Protein AF-A0A960X904-F1 (afdb_monomer_lite)

Sequence (846 aa):
MSNPEQQNLPEKTRFILKGVLIAFFLIALRVWQLSIVQHEDKLQESRLAGRKTEIEKAARGGIRDRFNEPLAENKLKFQAAILYSDLKKIPVVKWEKDEAGSKIKVYKRKLYIKELSKLLAEELKLDADRVEDEIHAKAAQLYNIPYIVKEPLSEEEYYRLNMLAKDFPGLKAIRSHERIYPHGKLASDVIGYLGHIGKEEYETILQERDELKLYLDGLEKGADLPLPEGFDTPGSLKHRLKELEELAYSGSDSVGKTGIEAMFEQELRGFQGKKTVSKDSSGHLIKEYPGAKSATPGKRLLLSLSLELQDTAEKLLALSEGTRDTKVKIGSSPTKKADKQPWIMGGAIVAMEPNTGEILALATYPRVDPNDFNQKNTKNIHRWLEDEDFLSEVWDGLTPLSKERFDFKSQAYYDEEKTLTWELYLDLILSKGSPLKEKLSSKYRTVKAGVETLRKNEEEPMVLDLIHLALDERLFSSELLKKAGSLTLSDHRAHEQDFNRLLKGMEEILAGIFSETEFKDWREENEIEFIKEMRAKEKAEKKYPKPYLDYLDAEEKRQFQSIWERNKVPFALTFLTGKGIDSPYTRALFEWRKELESGAHEALFWADAYHRLKKLLKGFEEPLKESYLATLRSYADLERPLKAKWKIAGKRGVNLKEKDLAQAFHPTYGWGHGRSHAYRQATVQGSIFKLVTAYAALMEKERSKIELPEIEDLYFKSGQEYFVGYHANKKPIPQLYKGGRIPRSHSARIGKVDLLSAIELSSNPYFSLLAADVIRKPGDLIEAAKKFSFGSKTGIDLPYEIPGKLPSDLDTNPTGLYATAIGQHTLIVTPLQTAVQLTSISNGGH

Structure (mmCIF, N/CA/C/O backbone):
data_AF-A0A960X904-F1
#
_entry.id   AF-A0A960X904-F1
#
loop_
_atom_site.group_PDB
_atom_site.id
_atom_site.type_symbol
_atom_site.label_atom_id
_atom_site.label_alt_id
_atom_site.label_comp_id
_atom_site.label_asym_id
_atom_site.label_entity_id
_atom_site.label_seq_id
_atom_site.pdbx_PDB_ins_code
_atom_site.Cartn_x
_atom_site.Cartn_y
_atom_site.Cartn_z
_atom_site.occupancy
_atom_site.B_iso_or_equiv
_atom_site.auth_seq_id
_atom_site.auth_comp_id
_atom_site.auth_asym_id
_atom_site.auth_atom_id
_atom_site.pdbx_PDB_model_num
ATOM 1 N N . MET A 1 1 ? -107.436 41.958 28.243 1.00 34.69 1 MET A N 1
ATOM 2 C CA . MET A 1 1 ? -106.887 42.364 26.933 1.00 34.69 1 MET A CA 1
ATOM 3 C C . MET A 1 1 ? -105.440 41.919 26.865 1.00 34.69 1 MET A C 1
ATOM 5 O O . MET A 1 1 ? -104.751 41.934 27.873 1.00 34.69 1 MET A O 1
ATOM 9 N N . SER A 1 2 ? -105.073 41.420 25.698 1.00 37.91 2 SER A N 1
ATOM 10 C CA . SER A 1 2 ? -103.875 40.676 25.320 1.00 37.91 2 SER A CA 1
ATOM 11 C C . SER A 1 2 ? -102.779 41.554 24.699 1.00 37.91 2 SER A C 1
ATOM 13 O O . SER A 1 2 ? -103.120 42.497 23.991 1.00 37.91 2 SER A O 1
ATOM 15 N N . ASN A 1 3 ? -101.526 41.080 24.826 1.00 48.44 3 ASN A N 1
ATOM 16 C CA . ASN A 1 3 ? -100.316 41.350 24.011 1.00 48.44 3 ASN A CA 1
ATOM 17 C C . ASN A 1 3 ? -99.662 42.751 24.113 1.00 48.44 3 ASN A C 1
ATOM 19 O O . ASN A 1 3 ? -100.380 43.696 24.430 1.00 48.44 3 ASN A O 1
ATOM 23 N N . PRO A 1 4 ? -98.346 42.927 23.809 1.00 50.28 4 PRO A N 1
ATOM 24 C CA . PRO A 1 4 ? -97.435 42.081 22.994 1.00 50.28 4 PRO A CA 1
ATOM 25 C C . PRO A 1 4 ? -96.043 41.835 23.668 1.00 50.28 4 PRO A C 1
ATOM 27 O O . PRO A 1 4 ? -95.866 42.239 24.806 1.00 50.28 4 PRO A O 1
ATOM 30 N N . GLU A 1 5 ? -95.009 41.127 23.187 1.00 44.91 5 GLU A N 1
ATOM 31 C CA . GLU A 1 5 ? -94.527 40.638 21.886 1.00 44.91 5 GLU A CA 1
ATOM 32 C C . GLU A 1 5 ? -93.712 39.332 22.090 1.00 44.91 5 GLU A C 1
ATOM 34 O O . GLU A 1 5 ? -92.847 39.260 22.961 1.00 44.91 5 GLU A O 1
ATOM 39 N N . GLN A 1 6 ? -93.917 38.316 21.245 1.00 48.97 6 GLN A N 1
ATOM 40 C CA . GLN A 1 6 ? -92.959 37.223 21.023 1.00 48.97 6 GLN A CA 1
ATOM 41 C C . GLN A 1 6 ? -92.392 37.371 19.608 1.00 48.97 6 GLN A C 1
ATOM 43 O O . GLN A 1 6 ? -93.110 37.183 18.625 1.00 48.97 6 GLN A O 1
ATOM 48 N N . GLN A 1 7 ? -91.101 37.686 19.494 1.00 53.09 7 GLN A N 1
ATOM 49 C CA . GLN A 1 7 ? -90.377 37.606 18.225 1.00 53.09 7 GLN A CA 1
ATOM 50 C C . GLN A 1 7 ? -90.063 36.136 17.909 1.00 53.09 7 GLN A C 1
ATOM 52 O O . GLN A 1 7 ? -89.218 35.503 18.542 1.00 53.09 7 GLN A O 1
ATOM 57 N N . ASN A 1 8 ? -90.764 35.584 16.919 1.00 54.50 8 ASN A N 1
ATOM 58 C CA . ASN A 1 8 ? -90.494 34.263 16.358 1.00 54.50 8 ASN A CA 1
ATOM 59 C C . ASN A 1 8 ? -89.225 34.303 15.487 1.00 54.50 8 ASN A C 1
ATOM 61 O O . ASN A 1 8 ? -89.157 35.059 14.519 1.00 54.50 8 ASN A O 1
ATOM 65 N N . LEU A 1 9 ? -88.235 33.456 15.799 1.00 58.84 9 LEU A N 1
ATOM 66 C CA . LEU A 1 9 ? -87.072 33.232 14.932 1.00 58.84 9 LEU A CA 1
ATOM 67 C C . LEU A 1 9 ? -87.518 32.695 13.552 1.00 58.84 9 LEU A C 1
ATOM 69 O O . LEU A 1 9 ? -88.345 31.779 13.512 1.00 58.84 9 LEU A O 1
ATOM 73 N N . PRO A 1 10 ? -86.949 33.189 12.432 1.00 68.56 10 PRO A N 1
ATOM 74 C CA . PRO A 1 10 ? -87.318 32.761 11.080 1.00 68.56 10 PRO A CA 1
ATOM 75 C C . PRO A 1 10 ? -87.163 31.245 10.877 1.00 68.56 10 PRO A C 1
ATOM 77 O O . PRO A 1 10 ? -86.173 30.654 11.319 1.00 68.56 10 PRO A O 1
ATOM 80 N N . GLU A 1 11 ? -88.090 30.604 10.155 1.00 64.62 11 GLU A N 1
ATOM 81 C CA . GLU A 1 11 ? -88.085 29.145 9.921 1.00 64.62 11 GLU A CA 1
ATOM 82 C C . GLU A 1 11 ? -86.763 28.620 9.338 1.00 64.62 11 GLU A C 1
ATOM 84 O O . GLU A 1 11 ? -86.299 27.543 9.722 1.00 64.62 11 GLU A O 1
ATOM 89 N N . LYS A 1 12 ? -86.099 29.410 8.481 1.00 63.16 12 LYS A N 1
ATOM 90 C CA . LYS A 1 12 ? -84.778 29.075 7.920 1.00 63.16 12 LYS A CA 1
ATOM 91 C C . LYS A 1 12 ? -83.711 28.900 9.002 1.00 63.16 12 LYS A C 1
ATOM 93 O O . LYS A 1 12 ? -82.904 27.979 8.918 1.00 63.16 12 LYS A O 1
ATOM 98 N N . THR A 1 13 ? -83.736 29.722 10.049 1.00 66.00 13 THR A N 1
ATOM 99 C CA . THR A 1 13 ? -82.776 29.642 11.158 1.00 66.00 13 THR A CA 1
ATOM 100 C C . THR A 1 13 ? -83.008 28.385 11.992 1.00 66.00 13 THR A C 1
ATOM 102 O O . THR A 1 13 ? -82.045 27.719 12.357 1.00 66.00 13 THR A O 1
ATOM 105 N N . ARG A 1 14 ? -84.267 27.982 12.224 1.00 68.50 14 ARG A N 1
ATOM 106 C CA . ARG A 1 14 ? -84.592 26.694 12.871 1.00 68.50 14 ARG A CA 1
ATOM 107 C C . ARG A 1 14 ? -84.138 25.494 12.042 1.00 68.50 14 ARG A C 1
ATOM 109 O O . ARG A 1 14 ? -83.689 24.508 12.620 1.00 68.50 14 ARG A O 1
ATOM 116 N N . PHE A 1 15 ? -84.243 25.567 10.716 1.00 75.00 15 PHE A N 1
ATOM 117 C CA . PHE A 1 15 ? -83.780 24.500 9.829 1.00 75.00 15 PHE A CA 1
ATOM 118 C C . PHE A 1 15 ? -82.252 24.359 9.861 1.00 75.00 15 PHE A C 1
ATOM 120 O O . PHE A 1 15 ? -81.743 23.255 10.049 1.00 75.00 15 PHE A O 1
ATOM 127 N N . ILE A 1 16 ? -81.522 25.478 9.788 1.00 79.38 16 ILE A N 1
ATOM 128 C CA . ILE A 1 16 ? -80.056 25.492 9.906 1.00 79.38 16 ILE A CA 1
ATOM 129 C C . ILE A 1 16 ? -79.620 24.998 11.289 1.00 79.38 16 ILE A C 1
ATOM 131 O O . ILE A 1 16 ? -78.750 24.138 11.377 1.00 79.38 16 ILE A O 1
ATOM 135 N N . LEU A 1 17 ? -80.254 25.468 12.368 1.00 78.81 17 LEU A N 1
ATOM 136 C CA . LEU A 1 17 ? -79.912 25.054 13.731 1.00 78.81 17 LEU A CA 1
ATOM 137 C C . LEU A 1 17 ? -80.156 23.552 13.954 1.00 78.81 17 LEU A C 1
ATOM 139 O O . LEU A 1 17 ? -79.337 22.887 14.583 1.00 78.81 17 LEU A O 1
ATOM 143 N N . LYS A 1 18 ? -81.243 22.997 13.395 1.00 80.69 18 LYS A N 1
ATOM 144 C CA . LYS A 1 18 ? -81.493 21.546 13.390 1.00 80.69 18 LYS A CA 1
ATOM 145 C C . LYS A 1 18 ? -80.431 20.798 12.584 1.00 80.69 18 LYS A C 1
ATOM 147 O O . LYS A 1 18 ? -79.954 19.772 13.053 1.00 80.69 18 LYS A O 1
ATOM 152 N N . GLY A 1 19 ? -80.023 21.322 11.428 1.00 84.50 19 GLY A N 1
ATOM 153 C CA . GLY A 1 19 ? -78.927 20.758 10.635 1.00 84.50 19 GLY A CA 1
ATOM 154 C C . GLY A 1 19 ? -77.600 20.729 11.400 1.00 84.50 19 GLY A C 1
ATOM 155 O O . GLY A 1 19 ? -76.932 19.698 11.429 1.00 84.50 19 GLY A O 1
ATOM 156 N N . VAL A 1 20 ? -77.258 21.818 12.094 1.00 84.06 20 VAL A N 1
ATOM 157 C CA . VAL A 1 20 ? -76.055 21.904 12.938 1.00 84.06 20 VAL A CA 1
ATOM 158 C C . VAL A 1 20 ? -76.143 20.945 14.126 1.00 84.06 20 VAL A C 1
ATOM 160 O O . VAL A 1 20 ? -75.181 20.235 14.397 1.00 84.06 20 VAL A O 1
ATOM 163 N N . LEU A 1 21 ? -77.292 20.856 14.804 1.00 85.44 21 LEU A N 1
ATOM 164 C CA . LEU A 1 21 ? -77.495 19.913 15.910 1.00 85.44 21 LEU A CA 1
ATOM 165 C C . LEU A 1 21 ? -77.387 18.453 15.459 1.00 85.44 21 LEU A C 1
ATOM 167 O O . LEU A 1 21 ? -76.778 17.650 16.159 1.00 85.44 21 LEU A O 1
ATOM 1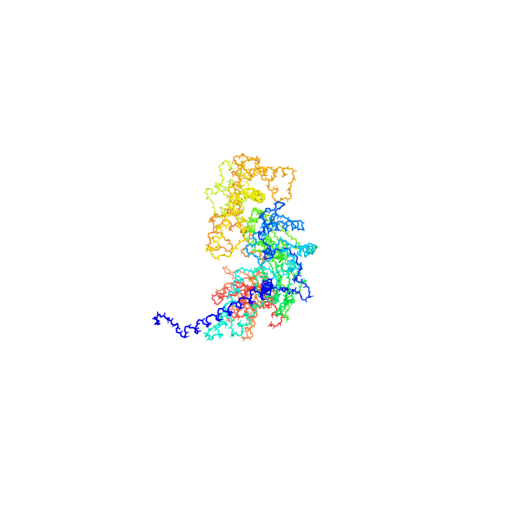71 N N . ILE A 1 22 ? -77.917 18.112 14.282 1.00 88.94 22 ILE A N 1
ATOM 172 C CA . ILE A 1 22 ? -77.772 16.773 13.696 1.00 88.94 22 ILE A CA 1
ATOM 173 C C . ILE A 1 22 ? -76.305 16.497 13.353 1.00 88.94 22 ILE A C 1
ATOM 175 O O . ILE A 1 22 ? -75.810 15.415 13.656 1.00 88.94 22 ILE A O 1
ATOM 179 N N . ALA A 1 23 ? -75.582 17.466 12.787 1.00 87.19 23 ALA A N 1
ATOM 180 C CA . ALA A 1 23 ? -74.154 17.322 12.517 1.00 87.19 23 ALA A CA 1
ATOM 181 C C . ALA A 1 23 ? -73.346 17.118 13.811 1.00 87.19 23 ALA A C 1
ATOM 183 O O . ALA A 1 23 ? -72.529 16.203 13.881 1.00 87.19 23 ALA A O 1
ATOM 184 N N . PHE A 1 24 ? -73.620 17.897 14.863 1.00 90.69 24 PHE A N 1
ATOM 185 C CA . PHE A 1 24 ? -72.997 17.715 16.179 1.00 90.69 24 PHE A CA 1
ATOM 186 C C . PHE A 1 24 ? -73.344 16.365 16.802 1.00 90.69 24 PHE A C 1
ATOM 188 O O . PHE A 1 24 ? -72.470 15.727 17.382 1.00 90.69 24 PHE A O 1
ATOM 195 N N . PHE A 1 25 ? -74.583 15.899 16.648 1.00 90.44 25 PHE A N 1
ATOM 196 C CA . PHE A 1 25 ? -74.992 14.580 17.114 1.00 90.44 25 PHE A CA 1
ATOM 197 C C . PHE A 1 25 ? -74.270 13.462 16.354 1.00 90.44 25 PHE A C 1
ATOM 199 O O . PHE A 1 25 ? -73.775 12.532 16.978 1.00 90.44 25 PHE A O 1
ATOM 206 N N . LEU A 1 26 ? -74.124 13.573 15.030 1.00 91.56 26 LEU A N 1
ATOM 207 C CA . LEU A 1 26 ? -73.365 12.617 14.218 1.00 91.56 26 LEU A CA 1
ATOM 208 C C . LEU A 1 26 ? -71.874 12.613 14.575 1.00 91.56 26 LEU A C 1
ATOM 210 O O . LEU A 1 26 ? -71.270 11.544 14.653 1.00 91.56 26 LEU A O 1
ATOM 214 N N . ILE A 1 27 ? -71.287 13.781 14.845 1.00 89.12 27 ILE A N 1
ATOM 215 C CA . ILE A 1 27 ? -69.905 13.891 15.325 1.00 89.12 27 ILE A CA 1
ATOM 216 C C . ILE A 1 27 ? -69.779 13.256 16.713 1.00 89.12 27 ILE A C 1
ATOM 218 O O . ILE A 1 27 ? -68.879 12.450 16.918 1.00 89.12 27 ILE A O 1
ATOM 222 N N . ALA A 1 28 ? -70.688 13.549 17.646 1.00 87.12 28 ALA A N 1
ATOM 223 C CA . ALA A 1 28 ? -70.680 12.967 18.988 1.00 87.12 28 ALA A CA 1
ATOM 224 C C . ALA A 1 28 ? -70.865 11.443 18.953 1.00 87.12 28 ALA A C 1
ATOM 226 O O . ALA A 1 28 ? -70.156 10.724 19.654 1.00 87.12 28 ALA A O 1
ATOM 227 N N . LEU A 1 29 ? -71.749 10.941 18.086 1.00 91.69 29 LEU A N 1
ATOM 228 C CA . LEU A 1 29 ? -71.949 9.514 17.849 1.00 91.69 29 LEU A CA 1
ATOM 229 C C . LEU A 1 29 ? -70.685 8.871 17.264 1.00 91.69 29 LEU A C 1
ATOM 231 O O . LEU A 1 29 ? -70.285 7.790 17.689 1.00 91.69 29 LEU A O 1
ATOM 235 N N . ARG A 1 30 ? -70.020 9.549 16.322 1.00 88.25 30 ARG A N 1
ATOM 236 C CA . ARG A 1 30 ? -68.768 9.075 15.724 1.00 88.25 30 ARG A CA 1
ATOM 237 C C . ARG A 1 30 ? -67.616 9.079 16.725 1.00 88.25 30 ARG A C 1
ATOM 239 O O . ARG A 1 30 ? -66.823 8.140 16.729 1.00 88.25 30 ARG A O 1
ATOM 246 N N . VAL A 1 31 ? -67.540 10.096 17.580 1.00 86.31 31 VAL A N 1
ATOM 247 C CA . VAL A 1 31 ? -66.581 10.162 18.688 1.00 86.31 31 VAL A CA 1
ATOM 248 C C . VAL A 1 31 ? -66.864 9.030 19.666 1.00 86.31 31 VAL A C 1
ATOM 250 O O . VAL A 1 31 ? -65.964 8.256 19.930 1.00 86.31 31 VAL A O 1
ATOM 253 N N . TRP A 1 32 ? -68.104 8.830 20.110 1.00 88.75 32 TRP A N 1
ATOM 254 C CA . TRP A 1 32 ? -68.473 7.708 20.981 1.00 88.75 32 TRP A CA 1
ATOM 255 C C . TRP A 1 32 ? -68.122 6.343 20.366 1.00 88.75 32 TRP A C 1
ATOM 257 O O . TRP A 1 32 ? -67.546 5.482 21.034 1.00 88.75 32 TRP A O 1
ATOM 267 N N . GLN A 1 33 ? -68.377 6.169 19.067 1.00 87.06 33 GLN A N 1
ATOM 268 C CA . GLN A 1 33 ? -68.006 4.962 18.334 1.00 87.06 33 GLN A CA 1
ATOM 269 C C . GLN A 1 33 ? -66.484 4.737 18.329 1.00 87.06 33 GLN A C 1
ATOM 271 O O . GLN A 1 33 ? -66.044 3.609 18.523 1.00 87.06 33 GLN A O 1
ATOM 276 N N . LEU A 1 34 ? -65.675 5.783 18.141 1.00 81.50 34 LEU A N 1
ATOM 277 C CA . LEU A 1 34 ? -64.209 5.683 18.154 1.00 81.50 34 LEU A CA 1
ATOM 278 C C . LEU A 1 34 ? -63.626 5.565 19.573 1.00 81.50 34 LEU A C 1
ATOM 280 O O . LEU A 1 34 ? -62.623 4.888 19.773 1.00 81.50 34 LEU A O 1
ATOM 284 N N . SER A 1 35 ? -64.233 6.238 20.548 1.00 72.19 35 SER A N 1
ATOM 285 C CA . SER A 1 35 ? -63.721 6.397 21.912 1.00 72.19 35 SER A CA 1
ATOM 286 C C . SER A 1 35 ? -64.164 5.306 22.873 1.00 72.19 35 SER A C 1
ATOM 288 O O . SER A 1 35 ? -63.503 5.138 23.891 1.00 72.19 35 SER A O 1
ATOM 290 N N . ILE A 1 36 ? -65.269 4.607 22.593 1.00 78.19 36 ILE A N 1
ATOM 291 C CA . ILE A 1 36 ? -65.824 3.571 23.476 1.00 78.19 36 ILE A CA 1
ATOM 292 C C . ILE A 1 36 ? -65.950 2.243 22.735 1.00 78.19 36 ILE A C 1
ATOM 294 O O . ILE A 1 36 ? -65.363 1.259 23.167 1.00 78.19 36 ILE A O 1
ATOM 298 N N . VAL A 1 37 ? -66.662 2.212 21.604 1.00 78.62 37 VAL A N 1
ATOM 299 C CA . VAL A 1 37 ? -66.953 0.945 20.902 1.00 78.62 37 VAL A CA 1
ATOM 300 C C . VAL A 1 37 ? -65.704 0.364 20.243 1.00 78.62 37 VAL A C 1
ATOM 302 O O . VAL A 1 37 ? -65.409 -0.809 20.411 1.00 78.62 37 VAL A O 1
ATOM 305 N N . GLN A 1 38 ? -64.950 1.190 19.520 1.00 77.75 38 GLN A N 1
ATOM 306 C CA . GLN A 1 38 ? -63.703 0.796 18.859 1.00 77.75 38 GLN A CA 1
ATOM 307 C C . GLN A 1 38 ? -62.476 1.132 19.708 1.00 77.75 38 GLN A C 1
ATOM 309 O O . GLN A 1 38 ? -61.367 1.127 19.182 1.00 77.75 38 GLN A O 1
ATOM 314 N N . HIS A 1 39 ? -62.648 1.472 20.992 1.00 71.81 39 HIS A N 1
ATOM 315 C CA . HIS A 1 39 ? -61.529 1.896 21.829 1.00 71.81 39 HIS A CA 1
ATOM 316 C C . HIS A 1 39 ? -60.492 0.793 21.942 1.00 71.81 39 HIS A C 1
ATOM 318 O O . HIS A 1 39 ? -59.333 1.034 21.636 1.00 71.81 39 HIS A O 1
ATOM 324 N N . GLU A 1 40 ? -60.910 -0.412 22.330 1.00 62.84 40 GLU A N 1
ATOM 325 C CA . GLU A 1 40 ? -60.000 -1.544 22.497 1.00 62.84 40 GLU A CA 1
ATOM 326 C C . GLU A 1 40 ? -59.365 -1.950 21.167 1.00 62.84 40 GLU A C 1
ATOM 328 O O . GLU A 1 40 ? -58.148 -2.092 21.124 1.00 62.84 40 GLU A O 1
ATOM 333 N N . ASP A 1 41 ? -60.132 -1.986 20.073 1.00 63.56 41 ASP A N 1
ATOM 334 C CA . ASP A 1 41 ? -59.618 -2.279 18.729 1.00 63.56 41 ASP A CA 1
ATOM 335 C C . ASP A 1 41 ? -58.603 -1.228 18.250 1.00 63.56 41 ASP A C 1
ATOM 337 O O . ASP A 1 41 ? -57.536 -1.574 17.752 1.00 63.56 41 ASP A O 1
ATOM 341 N N . LYS A 1 42 ? -58.878 0.071 18.440 1.00 64.50 42 LYS A N 1
ATOM 342 C CA . LYS A 1 42 ? -57.967 1.177 18.084 1.00 64.50 42 LYS A CA 1
ATOM 343 C C . LYS A 1 42 ? -56.747 1.234 18.995 1.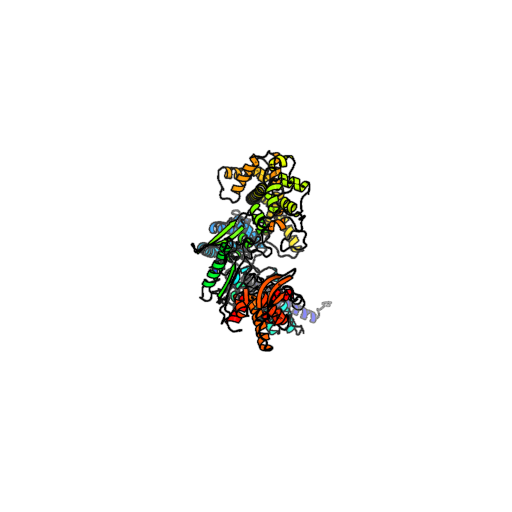00 64.50 42 LYS A C 1
ATOM 345 O O . LYS A 1 42 ? -55.654 1.576 18.543 1.00 64.50 42 LYS A O 1
ATOM 350 N N . LEU A 1 43 ? -56.910 0.905 20.274 1.00 61.41 43 LEU A N 1
ATOM 351 C CA . LEU A 1 43 ? -55.821 0.795 21.239 1.00 61.41 43 LEU A CA 1
ATOM 352 C C . LEU A 1 43 ? -54.948 -0.421 20.909 1.00 61.41 43 LEU A C 1
ATOM 354 O O . LEU A 1 43 ? -53.732 -0.340 21.037 1.00 61.41 43 LEU A O 1
ATOM 358 N N . GLN A 1 44 ? -55.543 -1.517 20.439 1.00 53.91 44 GLN A N 1
ATOM 359 C CA . GLN A 1 44 ? -54.849 -2.708 19.969 1.00 53.91 44 GLN A CA 1
ATOM 360 C C . GLN A 1 44 ? -54.155 -2.446 18.625 1.00 53.91 44 GLN A C 1
ATOM 362 O O . GLN A 1 44 ? -52.984 -2.772 18.517 1.00 53.91 44 GLN A O 1
ATOM 367 N N . GLU A 1 45 ? -54.778 -1.762 17.659 1.00 54.84 45 GLU A N 1
ATOM 368 C CA . GLU A 1 45 ? -54.142 -1.279 16.415 1.00 54.84 45 GLU A CA 1
ATOM 369 C C . GLU A 1 45 ? -52.988 -0.298 16.680 1.00 54.84 45 GLU A C 1
ATOM 371 O O . GLU A 1 45 ? -51.997 -0.316 15.958 1.00 54.84 45 GLU A O 1
ATOM 376 N N . SER A 1 46 ? -53.091 0.539 17.717 1.00 51.28 46 SER A N 1
ATOM 377 C CA . SER A 1 46 ? -52.024 1.451 18.161 1.00 51.28 46 SER A CA 1
ATOM 378 C C . SER A 1 46 ? -50.893 0.720 18.904 1.00 51.28 46 SER A C 1
ATOM 380 O O . SER A 1 46 ? -49.722 1.089 18.792 1.00 51.28 46 SER A O 1
ATOM 382 N N . ARG A 1 47 ? -51.227 -0.346 19.650 1.00 50.59 47 ARG A N 1
ATOM 383 C CA . ARG A 1 47 ? -50.268 -1.239 20.331 1.00 50.59 47 ARG A CA 1
ATOM 384 C C . ARG A 1 47 ? -49.595 -2.226 19.370 1.00 50.59 47 ARG A C 1
ATOM 386 O O . ARG A 1 47 ? -48.457 -2.623 19.620 1.00 50.59 47 ARG A O 1
ATOM 393 N N . LEU A 1 48 ? -50.275 -2.625 18.296 1.00 47.75 48 LEU A N 1
ATOM 394 C CA . LEU A 1 48 ? -49.723 -3.383 17.178 1.00 47.75 48 LEU A CA 1
ATOM 395 C C . LEU A 1 48 ? -48.728 -2.464 16.470 1.00 47.75 48 LEU A C 1
ATOM 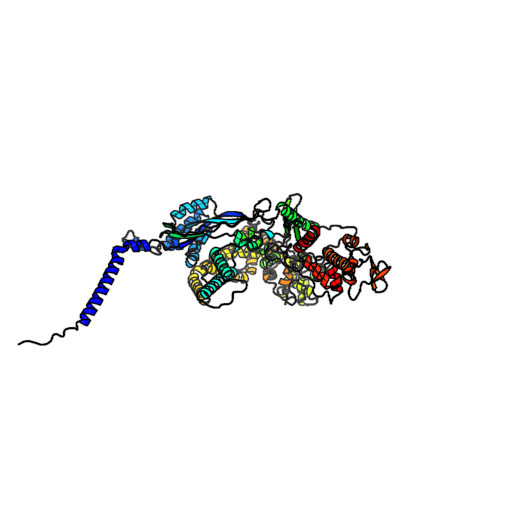397 O O . LEU A 1 48 ? -49.114 -1.459 15.878 1.00 47.75 48 LEU A O 1
ATOM 401 N N . ALA A 1 49 ? -47.431 -2.758 16.587 1.00 54.78 49 ALA A N 1
ATOM 402 C CA . ALA A 1 49 ? -46.422 -1.818 16.124 1.00 54.78 49 ALA A CA 1
ATOM 403 C C . ALA A 1 49 ? -46.575 -1.540 14.628 1.00 54.78 49 ALA A C 1
ATOM 405 O O . ALA A 1 49 ? -46.902 -2.434 13.840 1.00 54.78 49 ALA A O 1
ATOM 406 N N . GLY A 1 50 ? -46.287 -0.292 14.255 1.00 60.44 50 GLY A N 1
ATOM 407 C CA . GLY A 1 50 ? -46.270 0.147 12.868 1.00 60.44 50 GLY A CA 1
ATOM 408 C C . GLY A 1 50 ? -45.487 -0.815 11.975 1.00 60.44 50 GLY A C 1
ATOM 409 O O . GLY A 1 50 ? -44.495 -1.420 12.390 1.00 60.44 50 GLY A O 1
ATOM 410 N N . ARG A 1 51 ? -45.950 -0.955 10.730 1.00 63.91 51 ARG A N 1
ATOM 411 C CA . ARG A 1 51 ? -45.283 -1.772 9.711 1.00 63.91 51 ARG A CA 1
ATOM 412 C C . ARG A 1 51 ? -43.838 -1.298 9.564 1.00 63.91 51 ARG A C 1
ATOM 414 O O . ARG A 1 51 ? -43.611 -0.150 9.186 1.00 63.91 51 ARG A O 1
ATOM 421 N N . LYS A 1 52 ? -42.874 -2.174 9.845 1.00 64.88 52 LYS A N 1
ATOM 422 C CA . LYS A 1 52 ? -41.451 -1.897 9.635 1.00 64.88 52 LYS A CA 1
ATOM 423 C C . LYS A 1 52 ? -40.941 -2.787 8.513 1.00 64.88 52 LYS A C 1
ATOM 425 O O . LYS A 1 52 ? -41.178 -3.991 8.520 1.00 64.88 52 LYS A O 1
ATOM 430 N N . THR A 1 53 ? -40.254 -2.195 7.545 1.00 66.62 53 THR A N 1
ATOM 431 C CA . THR A 1 53 ? -39.539 -2.957 6.520 1.00 66.62 53 THR A CA 1
ATOM 432 C C . THR A 1 53 ? -38.155 -3.287 7.057 1.00 66.62 53 THR A C 1
ATOM 434 O O . THR A 1 53 ? -37.386 -2.384 7.383 1.00 66.62 53 THR A O 1
ATOM 437 N N . GLU A 1 54 ? -37.852 -4.573 7.181 1.00 69.12 54 GLU A N 1
ATOM 438 C CA . GLU A 1 54 ? -36.524 -5.076 7.506 1.00 69.12 54 GLU A CA 1
ATOM 439 C C . GLU A 1 54 ? -35.849 -5.580 6.236 1.00 69.12 54 GLU A C 1
ATOM 441 O O . GLU A 1 54 ? -36.465 -6.249 5.403 1.00 69.12 54 GLU A O 1
ATOM 446 N N . ILE A 1 55 ? -34.582 -5.203 6.084 1.00 71.94 55 ILE A N 1
ATOM 447 C CA . ILE A 1 55 ? -33.739 -5.649 4.985 1.00 71.94 55 ILE A CA 1
ATOM 448 C C . ILE A 1 55 ? -33.106 -6.975 5.404 1.00 71.94 55 ILE A C 1
ATOM 450 O O . ILE A 1 55 ? -32.390 -7.047 6.403 1.00 71.94 55 ILE A O 1
ATOM 454 N N . GLU A 1 56 ? -33.367 -8.022 4.635 1.00 75.31 56 GLU A N 1
ATOM 455 C CA . GLU A 1 56 ? -32.704 -9.313 4.765 1.00 75.31 56 GLU A CA 1
ATOM 456 C C . GLU A 1 56 ? -31.455 -9.295 3.877 1.00 75.31 56 GLU A C 1
ATOM 458 O O . GLU A 1 56 ? -31.552 -9.201 2.652 1.00 75.31 56 GLU A O 1
ATOM 463 N N . LYS A 1 57 ? -30.263 -9.332 4.485 1.00 77.38 57 LYS A N 1
ATOM 464 C CA . LYS A 1 57 ? -29.006 -9.301 3.727 1.00 77.38 57 LYS A CA 1
ATOM 465 C C . LYS A 1 57 ? -28.844 -10.591 2.919 1.00 77.38 57 LYS A C 1
ATOM 467 O O . LYS A 1 57 ? -28.973 -11.687 3.461 1.00 77.38 57 LYS A O 1
ATOM 472 N N . ALA A 1 58 ? -28.533 -10.451 1.634 1.00 82.50 58 ALA A N 1
ATOM 473 C CA . ALA A 1 58 ? -28.170 -11.573 0.780 1.00 82.50 58 ALA A CA 1
ATOM 474 C C . ALA A 1 58 ? -26.767 -12.089 1.118 1.00 82.50 58 ALA A C 1
ATOM 476 O O . ALA A 1 58 ? -25.884 -11.324 1.508 1.00 82.50 58 ALA A O 1
ATOM 477 N N . ALA A 1 59 ? -26.557 -13.394 0.946 1.00 84.69 59 ALA A N 1
ATOM 478 C CA . ALA A 1 59 ? -25.217 -13.961 0.974 1.00 84.69 59 ALA A CA 1
ATOM 479 C C . ALA A 1 59 ? -24.479 -13.578 -0.315 1.00 84.69 59 ALA A C 1
ATOM 481 O O . ALA A 1 59 ? -24.999 -13.797 -1.411 1.00 84.69 59 ALA A O 1
ATOM 482 N N . ARG A 1 60 ? -23.264 -13.039 -0.183 1.00 91.25 60 ARG A N 1
ATOM 483 C CA . ARG A 1 60 ? -22.421 -12.681 -1.328 1.00 91.25 60 ARG A CA 1
ATOM 484 C C . ARG A 1 60 ? -21.992 -13.939 -2.096 1.00 91.25 60 ARG A C 1
ATOM 486 O O . ARG A 1 60 ? -21.684 -14.959 -1.483 1.00 91.25 60 ARG A O 1
ATOM 493 N N . GLY A 1 61 ? -21.932 -13.889 -3.417 1.00 93.81 61 GLY A N 1
ATOM 494 C CA . GLY A 1 61 ? -21.424 -14.964 -4.257 1.00 93.81 61 GLY A CA 1
ATOM 495 C C . GLY A 1 61 ? -19.972 -15.310 -3.926 1.00 93.81 61 GLY A C 1
ATOM 496 O O . GLY A 1 61 ? -19.159 -14.434 -3.639 1.00 93.81 61 GLY A O 1
ATOM 497 N N . GLY A 1 62 ? -19.635 -16.599 -3.918 1.00 95.44 62 GLY A N 1
ATOM 498 C CA . GLY A 1 62 ? -18.243 -17.041 -3.788 1.00 95.44 62 GLY A CA 1
ATOM 499 C C . GLY A 1 62 ? -17.474 -16.838 -5.095 1.00 95.44 62 GLY A C 1
ATOM 500 O O . GLY A 1 62 ? -18.065 -16.947 -6.170 1.00 95.44 62 GLY A O 1
ATOM 501 N N . ILE A 1 63 ? -16.172 -16.587 -4.998 1.00 97.62 63 ILE A N 1
ATOM 502 C CA . ILE A 1 63 ? -15.258 -16.548 -6.147 1.00 97.62 63 ILE A CA 1
ATOM 503 C C . ILE A 1 63 ? -14.423 -17.822 -6.104 1.00 97.62 63 ILE A C 1
ATOM 505 O O . ILE A 1 63 ? -13.909 -18.186 -5.042 1.00 97.62 63 ILE A O 1
ATOM 509 N N . ARG A 1 64 ? -14.317 -18.512 -7.237 1.00 97.44 64 ARG A N 1
ATOM 510 C CA . ARG A 1 64 ? -13.563 -19.759 -7.361 1.00 97.44 64 ARG A CA 1
ATOM 511 C C . ARG A 1 64 ? -12.635 -19.730 -8.562 1.00 97.44 64 ARG A C 1
ATOM 513 O O . ARG A 1 64 ? -12.908 -19.028 -9.532 1.00 97.44 64 ARG A O 1
ATOM 520 N N . ASP A 1 65 ? -11.554 -20.486 -8.477 1.00 96.88 65 ASP A N 1
ATOM 521 C CA . ASP A 1 65 ? -10.635 -20.695 -9.593 1.00 96.88 65 ASP A CA 1
ATOM 522 C C . ASP A 1 65 ? -11.241 -21.655 -10.638 1.00 96.88 65 ASP A C 1
ATOM 524 O O . ASP A 1 65 ? -12.343 -22.183 -10.451 1.00 96.88 65 ASP A O 1
ATOM 528 N N . ARG A 1 66 ? -10.517 -21.922 -11.727 1.00 95.94 66 ARG A N 1
ATOM 529 C CA . ARG A 1 66 ? -10.987 -22.792 -12.817 1.00 95.94 66 ARG A CA 1
ATOM 530 C C . ARG A 1 66 ? -11.236 -24.248 -12.406 1.00 95.94 66 ARG A C 1
ATOM 532 O O . ARG A 1 66 ? -11.975 -24.954 -13.090 1.00 95.94 66 ARG A O 1
ATOM 539 N N . PHE A 1 67 ? -10.616 -24.699 -11.317 1.00 96.44 67 PHE A N 1
ATOM 540 C CA . PHE A 1 67 ? -10.764 -26.037 -10.746 1.00 96.44 67 PHE A CA 1
ATOM 541 C C . PHE A 1 67 ? -11.775 -26.069 -9.594 1.00 96.44 67 PHE A C 1
ATOM 543 O O . PHE A 1 67 ? -11.939 -27.101 -8.946 1.00 96.44 67 PHE A O 1
ATOM 550 N N . ASN A 1 68 ? -12.520 -24.973 -9.402 1.00 96.25 68 ASN A N 1
ATOM 551 C CA . ASN A 1 68 ? -13.541 -24.802 -8.378 1.00 96.25 68 ASN A CA 1
ATOM 552 C C . ASN A 1 68 ? -12.971 -24.711 -6.944 1.00 96.25 68 ASN A C 1
ATOM 554 O O . ASN A 1 68 ? -13.723 -24.898 -5.982 1.00 96.25 68 ASN A O 1
ATOM 558 N N . GLU A 1 69 ? -11.699 -24.342 -6.777 1.00 96.25 69 GLU A N 1
ATOM 559 C CA . GLU A 1 69 ? -11.097 -24.011 -5.478 1.00 96.25 69 GLU A CA 1
ATOM 560 C C . GLU A 1 69 ? -11.558 -22.622 -4.992 1.00 96.25 69 GLU A C 1
ATOM 562 O O . GLU A 1 69 ? -11.685 -21.696 -5.798 1.00 96.25 69 GLU A O 1
ATOM 567 N N . PRO A 1 70 ? -11.880 -22.443 -3.696 1.00 96.06 70 PRO A N 1
ATOM 568 C CA . PRO A 1 70 ? -12.423 -21.192 -3.170 1.00 96.06 70 PRO A CA 1
ATOM 569 C C . PRO A 1 70 ? -11.355 -20.099 -3.014 1.00 96.06 70 PRO A C 1
ATOM 571 O O . PRO A 1 70 ? -10.482 -20.175 -2.160 1.00 96.06 70 PRO A O 1
ATOM 574 N N . LEU A 1 71 ? -11.496 -19.014 -3.775 1.00 96.69 71 LEU A N 1
ATOM 575 C CA . LEU A 1 71 ? -10.635 -17.827 -3.689 1.00 96.69 71 LEU A CA 1
ATOM 576 C C . LEU A 1 71 ? -11.197 -16.767 -2.737 1.00 96.69 71 LEU A C 1
ATOM 578 O O . LEU A 1 71 ? -10.450 -16.079 -2.045 1.00 96.69 71 LEU A O 1
ATOM 582 N N . ALA A 1 72 ? -12.524 -16.650 -2.688 1.00 96.50 72 ALA A N 1
ATOM 583 C CA . ALA A 1 72 ? -13.222 -15.794 -1.742 1.00 96.50 72 ALA A CA 1
ATOM 584 C C . ALA A 1 72 ? -14.549 -16.434 -1.331 1.00 96.50 72 ALA A C 1
ATOM 586 O O . ALA A 1 72 ? -15.367 -16.829 -2.173 1.00 96.50 72 ALA A O 1
ATOM 587 N N . GLU A 1 73 ? -14.777 -16.518 -0.028 1.00 94.25 73 GLU A N 1
ATOM 588 C CA . GLU A 1 73 ? -15.951 -17.158 0.551 1.00 94.25 73 GLU A CA 1
ATOM 589 C C . GLU A 1 73 ? -16.489 -16.382 1.748 1.00 94.25 73 GLU A C 1
ATOM 591 O O . GLU A 1 73 ? -15.898 -15.413 2.216 1.00 94.25 73 GLU A O 1
ATOM 596 N N . ASN A 1 74 ? -17.659 -16.785 2.226 1.00 90.75 74 ASN A N 1
ATOM 597 C CA . ASN A 1 74 ? -18.301 -16.141 3.357 1.00 90.75 74 ASN A CA 1
ATOM 598 C C . ASN A 1 74 ? -18.233 -17.074 4.563 1.00 90.75 74 ASN A C 1
ATOM 600 O O . ASN A 1 74 ? -18.798 -18.169 4.521 1.00 90.75 74 ASN A O 1
ATOM 604 N N . LYS A 1 75 ? -17.616 -16.622 5.652 1.00 89.38 75 LYS A N 1
ATOM 605 C CA . LYS A 1 75 ? -17.634 -17.322 6.938 1.00 89.38 75 LYS A CA 1
ATOM 606 C C . LYS A 1 75 ? -18.696 -16.720 7.845 1.00 89.38 75 LYS A C 1
ATOM 608 O O . LYS A 1 75 ? -18.985 -15.528 7.785 1.00 89.38 75 LYS A O 1
ATOM 613 N N . LEU A 1 76 ? -19.298 -17.552 8.687 1.00 86.44 76 LEU A N 1
ATOM 614 C CA . LEU A 1 76 ? -20.232 -17.082 9.703 1.00 86.44 76 LEU A CA 1
ATOM 615 C C . LEU A 1 76 ? -19.505 -16.221 10.736 1.00 86.44 76 LEU A C 1
ATOM 617 O O . LEU A 1 76 ? -18.463 -16.614 11.258 1.00 86.44 76 LEU A O 1
ATOM 621 N N . LYS A 1 77 ? -20.101 -15.072 11.042 1.00 86.62 77 LYS A N 1
ATOM 622 C CA . LYS A 1 77 ? -19.667 -14.160 12.095 1.00 86.62 77 LYS A CA 1
ATOM 623 C C . LYS A 1 77 ? -20.827 -13.956 13.060 1.00 86.62 77 LYS A C 1
ATOM 625 O O . LYS A 1 77 ? -21.965 -13.721 12.649 1.00 86.62 77 LYS A O 1
ATOM 630 N N . PHE A 1 78 ? -20.539 -14.067 14.347 1.00 89.94 78 PHE A N 1
ATOM 631 C CA . PHE A 1 78 ? -21.509 -13.843 15.409 1.00 89.94 78 PHE A CA 1
ATOM 632 C C . PHE A 1 78 ? -21.176 -12.540 16.128 1.00 89.94 78 PHE A C 1
ATOM 634 O O . PHE A 1 78 ? -20.004 -12.244 16.363 1.00 89.94 78 PHE A O 1
ATOM 641 N N . GLN A 1 79 ? -22.192 -11.743 16.440 1.00 89.69 79 GLN A N 1
ATOM 642 C CA . GLN A 1 79 ? -22.019 -10.414 17.023 1.00 89.69 79 GLN A CA 1
ATOM 643 C C . GLN A 1 79 ? -23.048 -10.178 18.130 1.00 89.69 79 GLN A C 1
ATOM 645 O O . GLN A 1 79 ? -24.219 -10.548 17.992 1.00 89.69 79 GLN A O 1
ATOM 650 N N . ALA A 1 80 ? -22.618 -9.527 19.209 1.00 90.00 80 ALA A N 1
ATOM 651 C CA . ALA A 1 80 ? -23.515 -9.007 20.235 1.00 90.00 80 ALA A CA 1
ATOM 652 C C . ALA A 1 80 ? -23.888 -7.579 19.859 1.00 90.00 80 ALA A C 1
ATOM 654 O O . ALA A 1 80 ? -23.004 -6.763 19.598 1.00 90.00 80 ALA A O 1
ATOM 655 N N . ALA A 1 81 ? -25.177 -7.265 19.835 1.00 88.12 81 ALA A N 1
ATOM 656 C CA . ALA A 1 81 ? -25.651 -5.941 19.480 1.00 88.12 81 ALA A CA 1
ATOM 657 C C . ALA A 1 81 ? -26.775 -5.470 20.394 1.00 88.12 81 ALA A C 1
ATOM 659 O O . ALA A 1 81 ? -27.540 -6.273 20.932 1.00 88.12 81 ALA A O 1
ATOM 660 N N . ILE A 1 82 ? -26.911 -4.154 20.519 1.00 87.81 82 ILE A N 1
ATOM 661 C CA . ILE A 1 82 ? -28.000 -3.532 21.265 1.00 87.81 82 ILE A CA 1
ATOM 662 C C . ILE A 1 82 ? -28.825 -2.652 20.334 1.00 87.81 82 ILE A C 1
ATOM 664 O O . ILE A 1 82 ? -28.317 -1.808 19.595 1.00 87.81 82 ILE A O 1
ATOM 668 N N . LEU A 1 83 ? -30.140 -2.844 20.389 1.00 83.50 83 LEU A N 1
ATOM 669 C CA . LEU A 1 83 ? -31.126 -2.065 19.661 1.00 83.50 83 LEU A CA 1
ATOM 670 C C . LEU A 1 83 ? -31.865 -1.129 20.621 1.00 83.50 83 LEU A C 1
ATOM 672 O O . LEU A 1 83 ? -32.802 -1.519 21.323 1.00 83.50 83 LEU A O 1
ATOM 676 N N . TYR A 1 84 ? -31.482 0.147 20.618 1.00 82.31 84 TYR A N 1
ATOM 677 C CA . TYR A 1 84 ? -32.013 1.113 21.583 1.00 82.31 84 TYR A CA 1
ATOM 678 C C . TYR A 1 84 ? -33.511 1.427 21.392 1.00 82.31 84 TYR A C 1
ATOM 680 O O . TYR A 1 84 ? -34.188 1.845 22.333 1.00 82.31 84 TYR A O 1
ATOM 688 N N . SER A 1 85 ? -34.088 1.196 20.208 1.00 75.25 85 SER A N 1
ATOM 689 C CA . SER A 1 85 ? -35.531 1.353 19.979 1.00 75.25 85 SER A CA 1
ATOM 690 C C . SER A 1 85 ? -36.336 0.406 20.855 1.00 75.25 85 SER A C 1
ATOM 692 O O . SER A 1 85 ? -37.417 0.781 21.304 1.00 75.25 85 SER A O 1
ATOM 694 N N . ASP A 1 86 ? -35.800 -0.787 21.124 1.00 78.50 86 ASP A N 1
ATOM 695 C CA . ASP A 1 86 ? -36.417 -1.752 22.030 1.00 78.50 86 ASP A CA 1
ATOM 696 C C . ASP A 1 86 ? -36.283 -1.285 23.491 1.00 78.50 86 ASP A C 1
ATOM 698 O O . ASP A 1 86 ? -37.261 -1.315 24.237 1.00 78.50 86 ASP A O 1
ATOM 702 N N . LEU A 1 87 ? -35.143 -0.688 23.862 1.00 82.31 87 LEU A N 1
ATOM 703 C CA . LEU A 1 87 ? -34.936 -0.067 25.180 1.00 82.31 87 LEU A CA 1
ATOM 704 C C . LEU A 1 87 ? -35.862 1.135 25.440 1.00 82.31 87 LEU A C 1
ATOM 706 O O . LEU A 1 87 ? -36.272 1.377 26.578 1.00 82.31 87 LEU A O 1
ATOM 710 N N . LYS A 1 88 ? -36.248 1.892 24.401 1.00 77.12 88 LYS A N 1
ATOM 711 C CA . LYS A 1 88 ? -37.175 3.034 24.534 1.00 77.12 88 LYS A CA 1
ATOM 712 C C . LYS A 1 88 ? -38.571 2.636 25.013 1.00 77.12 88 LYS A C 1
ATOM 714 O O . LYS A 1 88 ? -39.255 3.490 25.582 1.00 77.12 88 LYS A O 1
ATOM 719 N N . LYS A 1 89 ? -38.987 1.382 24.818 1.00 74.56 89 LYS A N 1
ATOM 720 C CA . LYS A 1 89 ? -40.275 0.882 25.326 1.00 74.56 89 LYS A CA 1
ATOM 721 C C . LYS A 1 89 ? -40.301 0.808 26.853 1.00 74.56 89 LYS A C 1
ATOM 723 O O . LYS A 1 89 ? -41.365 0.944 27.452 1.00 74.56 89 LYS A O 1
ATOM 728 N N . ILE A 1 90 ? -39.137 0.683 27.490 1.00 80.31 90 ILE A N 1
ATOM 729 C CA . ILE A 1 90 ? -39.010 0.765 28.944 1.00 80.31 90 ILE A CA 1
ATOM 730 C C . ILE A 1 90 ? -39.198 2.233 29.356 1.00 80.31 90 ILE A C 1
ATOM 732 O O . ILE A 1 90 ? -38.486 3.107 28.841 1.00 80.31 90 ILE A O 1
ATOM 736 N N . PRO A 1 91 ? -40.136 2.550 30.268 1.00 79.50 91 PRO A N 1
ATOM 737 C CA . PRO A 1 91 ? -40.365 3.924 30.695 1.00 79.50 91 PRO A CA 1
ATOM 738 C C . PRO A 1 91 ? -39.108 4.504 31.354 1.00 79.50 91 PRO A C 1
ATOM 740 O O . PRO A 1 91 ? -38.436 3.837 32.141 1.00 79.50 91 PRO A O 1
ATOM 743 N N . VAL A 1 92 ? -38.801 5.771 31.050 1.00 76.81 92 VAL A N 1
ATOM 744 C CA . VAL A 1 92 ? -37.652 6.479 31.650 1.00 76.81 92 VAL A CA 1
ATOM 745 C C . VAL A 1 92 ? -37.802 6.532 33.169 1.00 76.81 92 VAL A C 1
ATOM 747 O O . VAL A 1 92 ? -36.844 6.303 33.901 1.00 76.81 92 VAL A O 1
ATOM 750 N N . VAL A 1 93 ? -39.024 6.806 33.628 1.00 80.94 93 VAL A N 1
ATOM 751 C CA . VAL A 1 93 ? -39.385 6.944 35.035 1.00 80.94 93 VAL A CA 1
ATOM 752 C C . VAL A 1 93 ? -40.679 6.184 35.290 1.00 80.94 93 VAL A C 1
ATOM 754 O O . VAL A 1 93 ? -41.634 6.312 34.523 1.00 80.94 93 VAL A O 1
ATOM 757 N N . LYS A 1 94 ? -40.732 5.446 36.397 1.00 82.00 94 LYS A N 1
ATOM 758 C CA . LYS A 1 94 ? -41.972 4.909 36.957 1.00 82.00 94 LYS A CA 1
ATOM 759 C C . LYS A 1 94 ? -42.078 5.355 38.411 1.00 82.00 94 LYS A C 1
ATOM 761 O O . LYS A 1 94 ? -41.093 5.338 39.142 1.00 82.00 94 LYS A O 1
ATOM 766 N N . TRP A 1 95 ? -43.269 5.783 38.807 1.00 77.38 95 TRP A N 1
ATOM 767 C CA . TRP A 1 95 ? -43.565 6.081 40.202 1.00 77.38 95 TRP A CA 1
ATOM 768 C C . TRP A 1 95 ? -43.961 4.780 40.894 1.00 77.38 95 TRP A C 1
ATOM 770 O O . TRP A 1 95 ? -44.937 4.147 40.486 1.00 77.38 95 TRP A O 1
ATOM 780 N N . GLU A 1 96 ? -43.204 4.377 41.906 1.00 81.94 96 GLU A N 1
ATOM 781 C CA . GLU A 1 96 ? -43.483 3.191 42.723 1.00 81.94 96 GLU A CA 1
ATOM 782 C C . GLU A 1 96 ? -43.686 3.622 44.177 1.00 81.94 96 GLU A C 1
ATOM 784 O O . GLU A 1 96 ? -43.228 4.691 44.576 1.00 81.94 96 GLU A O 1
ATOM 789 N N . LYS A 1 97 ? -44.471 2.861 44.941 1.00 77.38 97 LYS A N 1
ATOM 790 C CA . LYS A 1 97 ? -44.689 3.144 46.363 1.00 77.38 97 LYS A CA 1
ATOM 791 C C . LYS A 1 97 ? -43.649 2.383 47.175 1.00 77.38 97 LYS A C 1
ATOM 793 O O . LYS A 1 97 ? -43.442 1.205 46.901 1.00 77.38 97 LYS A O 1
ATOM 798 N N . ASP A 1 98 ? -43.017 3.051 48.128 1.00 76.56 98 ASP A N 1
ATOM 799 C CA . ASP A 1 98 ? -42.151 2.390 49.104 1.00 76.56 98 ASP A CA 1
ATOM 800 C C . ASP A 1 98 ? -42.953 1.588 50.140 1.00 76.56 98 ASP A C 1
ATOM 802 O O . ASP A 1 98 ? -44.188 1.609 50.151 1.00 76.56 98 ASP A O 1
ATOM 806 N N . GLU A 1 99 ? -42.241 0.887 51.026 1.00 68.94 99 GLU A N 1
ATOM 807 C CA . GLU A 1 99 ? -42.822 0.118 52.137 1.00 68.94 99 GLU A CA 1
ATOM 808 C C . GLU A 1 99 ? -43.652 0.988 53.106 1.00 68.94 99 GLU A C 1
ATOM 810 O O . GLU A 1 99 ? -44.502 0.466 53.826 1.00 68.94 99 GLU A O 1
ATOM 815 N N . ALA A 1 100 ? -43.482 2.315 53.075 1.00 70.12 100 ALA A N 1
ATOM 816 C CA . ALA A 1 100 ? -44.241 3.298 53.849 1.00 70.12 100 ALA A CA 1
ATOM 817 C C . ALA A 1 100 ? -45.396 3.960 53.054 1.00 70.12 100 ALA A C 1
ATOM 819 O O . ALA A 1 100 ? -46.087 4.839 53.571 1.00 70.12 100 ALA A O 1
ATOM 820 N N . GLY A 1 101 ? -45.639 3.549 51.803 1.00 70.25 101 GLY A N 1
ATOM 821 C CA . GLY A 1 101 ? -46.718 4.045 50.942 1.00 70.25 101 GLY A CA 1
ATOM 822 C C . GLY A 1 101 ? -46.440 5.362 50.197 1.00 70.25 101 GLY A C 1
ATOM 823 O O . GLY A 1 101 ? -47.327 5.841 49.475 1.00 70.25 101 GLY A O 1
ATOM 824 N N . SER A 1 102 ? -45.238 5.930 50.310 1.00 69.19 102 SER A N 1
ATOM 825 C CA . SER A 1 102 ? -44.821 7.169 49.641 1.00 69.19 102 SER A CA 1
ATOM 826 C C . SER A 1 102 ? -44.383 6.912 48.197 1.00 69.19 102 SER A C 1
ATOM 828 O O . SER A 1 102 ? -43.721 5.923 47.893 1.00 69.19 102 SER A O 1
ATOM 830 N N . LYS A 1 103 ? -44.768 7.798 47.264 1.00 74.38 103 LYS A N 1
ATOM 831 C CA . LYS A 1 103 ? -44.422 7.665 45.836 1.00 74.38 103 LYS A CA 1
ATOM 832 C C . LYS A 1 103 ? -42.964 8.069 45.593 1.00 74.38 103 LYS A C 1
ATOM 834 O O . LYS A 1 103 ? -42.653 9.258 45.574 1.00 74.38 103 LYS A O 1
ATOM 839 N N . ILE A 1 104 ? -42.106 7.099 45.308 1.00 80.44 104 ILE A N 1
ATOM 840 C CA . ILE A 1 104 ? -40.712 7.302 44.915 1.00 80.44 104 ILE A CA 1
ATOM 841 C C . ILE A 1 104 ? -40.592 7.302 43.387 1.00 80.44 104 ILE A C 1
ATOM 843 O O . ILE A 1 104 ? -41.226 6.517 42.674 1.00 80.44 104 ILE A O 1
ATOM 847 N N . LYS A 1 105 ? -39.769 8.218 42.871 1.00 79.31 105 LYS A N 1
ATOM 848 C CA . LYS A 1 105 ? -39.439 8.336 41.449 1.00 79.31 105 LYS A CA 1
ATOM 849 C C . LYS A 1 105 ? -38.302 7.368 41.102 1.00 79.31 105 LYS A C 1
ATOM 851 O O . LYS A 1 105 ? -37.153 7.638 41.434 1.00 79.31 105 LYS A O 1
ATOM 856 N N . VAL A 1 106 ? -38.601 6.275 40.400 1.00 81.44 106 VAL A N 1
ATOM 857 C CA . VAL A 1 106 ? -37.602 5.260 40.019 1.00 81.44 106 VAL A CA 1
ATOM 858 C C . VAL A 1 106 ? -37.237 5.391 38.539 1.00 81.44 106 VAL A C 1
ATOM 860 O O . VAL A 1 106 ? -38.108 5.339 37.665 1.00 81.44 106 VAL A O 1
ATOM 863 N N . TYR A 1 107 ? -35.943 5.530 38.236 1.00 82.25 107 TYR A N 1
ATOM 864 C CA . TYR A 1 107 ? -35.414 5.609 36.867 1.00 82.25 107 TYR A CA 1
ATOM 865 C C . TYR A 1 107 ? -35.242 4.212 36.251 1.00 82.25 107 TYR A C 1
ATOM 867 O O . TYR A 1 107 ? -34.124 3.730 36.068 1.00 82.25 107 TYR A O 1
ATOM 875 N N . LYS A 1 108 ? -36.359 3.546 35.936 1.00 84.56 108 LYS A N 1
ATOM 876 C CA . LYS A 1 108 ? -36.367 2.143 35.482 1.00 84.56 108 LYS A CA 1
ATOM 877 C C . LYS A 1 108 ? -35.456 1.858 34.294 1.00 84.56 108 LYS A C 1
ATOM 879 O O . LYS A 1 108 ? -34.737 0.870 34.327 1.00 84.56 108 LYS A O 1
ATOM 884 N N . ARG A 1 109 ? -35.455 2.710 33.263 1.00 83.81 109 ARG A N 1
ATOM 885 C CA . ARG A 1 109 ? -34.595 2.485 32.090 1.00 83.81 109 ARG A CA 1
ATOM 886 C C . ARG A 1 109 ? -33.108 2.550 32.438 1.00 83.81 109 ARG A C 1
ATOM 888 O O . ARG A 1 109 ? -32.343 1.767 31.897 1.00 83.81 109 ARG A O 1
ATOM 895 N N . LYS A 1 110 ? -32.711 3.466 33.327 1.00 85.19 110 LYS A N 1
ATOM 896 C CA . LYS A 1 110 ? -31.311 3.595 33.751 1.00 85.19 110 LYS A CA 1
ATOM 897 C C . LYS A 1 110 ? -30.864 2.353 34.525 1.00 85.19 110 LYS A C 1
ATOM 899 O O . LYS A 1 110 ? -29.832 1.786 34.208 1.00 85.19 110 LYS A O 1
ATOM 904 N N . LEU A 1 111 ? -31.684 1.895 35.473 1.00 86.38 111 LEU A N 1
ATOM 905 C CA . LEU A 1 111 ? -31.420 0.663 36.226 1.00 86.38 111 LEU A CA 1
ATOM 906 C C . LEU A 1 111 ? -31.325 -0.559 35.306 1.00 86.38 111 LEU A C 1
ATOM 908 O O . LEU A 1 111 ? -30.393 -1.339 35.425 1.00 86.38 111 LEU A O 1
ATOM 912 N N . TYR A 1 112 ? -32.240 -0.667 34.341 1.00 88.44 112 TYR A N 1
ATOM 913 C CA . TYR A 1 112 ? -32.222 -1.746 33.359 1.00 88.44 112 TYR A CA 1
ATOM 914 C C . TYR A 1 112 ? -30.959 -1.734 32.488 1.00 88.44 112 TYR A C 1
ATOM 916 O O . TYR A 1 112 ? -30.362 -2.779 32.264 1.00 88.44 112 TYR A O 1
ATOM 924 N N . ILE A 1 113 ? -30.548 -0.562 31.987 1.00 87.69 113 ILE A N 1
ATOM 925 C CA . ILE A 1 113 ? -29.315 -0.426 31.197 1.00 87.69 113 ILE A CA 1
ATOM 926 C C . ILE A 1 113 ? -28.110 -0.871 32.030 1.00 87.69 113 ILE A C 1
ATOM 928 O O . ILE A 1 113 ? -27.312 -1.656 31.540 1.00 87.69 113 ILE A O 1
ATOM 932 N N . LYS A 1 114 ? -28.042 -0.468 33.301 1.00 89.31 114 LYS A N 1
ATOM 933 C CA . LYS A 1 114 ? -26.983 -0.886 34.223 1.00 89.31 114 LYS A CA 1
ATOM 934 C C . LYS A 1 114 ? -26.952 -2.403 34.456 1.00 89.31 114 LYS A C 1
ATOM 936 O O . LYS A 1 114 ? -25.886 -3.013 34.437 1.00 89.31 114 LYS A O 1
ATOM 941 N N . GLU A 1 115 ? -28.113 -3.030 34.652 1.00 90.44 115 GLU A N 1
ATOM 942 C CA . GLU A 1 115 ? -28.229 -4.492 34.773 1.00 90.44 115 GLU A CA 1
ATOM 943 C C . GLU A 1 115 ? -27.803 -5.208 33.483 1.00 90.44 115 GLU A C 1
ATOM 945 O O . GLU A 1 115 ? -27.040 -6.172 33.539 1.00 90.44 115 GLU A O 1
ATOM 950 N N . LEU A 1 116 ? -28.246 -4.710 32.323 1.00 89.50 116 LEU A N 1
ATOM 951 C CA . LEU A 1 116 ? -27.876 -5.247 31.015 1.00 89.50 116 LEU A CA 1
ATOM 952 C C . LEU A 1 116 ? -26.367 -5.127 30.762 1.00 89.50 116 LEU A C 1
ATOM 954 O O . LEU A 1 116 ? -25.754 -6.089 30.306 1.00 89.50 116 LEU A O 1
ATOM 958 N N . SER A 1 117 ? -25.763 -3.980 31.075 1.00 90.94 117 SER A N 1
ATOM 959 C CA . SER A 1 117 ? -24.322 -3.770 30.930 1.00 90.94 117 SER A CA 1
ATOM 960 C C . SER A 1 117 ? -23.518 -4.708 31.821 1.00 90.94 117 SER A C 1
ATOM 962 O O . SER A 1 117 ? -22.541 -5.288 31.356 1.00 90.94 117 SER A O 1
ATOM 964 N N . LYS A 1 118 ? -23.958 -4.937 33.066 1.00 91.88 118 LYS A N 1
ATOM 965 C CA . LYS A 1 118 ? -23.313 -5.894 33.973 1.00 91.88 118 LYS A CA 1
ATOM 966 C C . LYS A 1 118 ? -23.412 -7.334 33.461 1.00 91.88 118 LYS A C 1
ATOM 968 O O . LYS A 1 118 ? -22.415 -8.048 33.460 1.00 91.88 118 LYS A O 1
ATOM 973 N N . LEU A 1 119 ? -24.588 -7.744 32.982 1.00 90.38 119 LEU A N 1
ATOM 974 C CA . LEU A 1 119 ? -24.782 -9.063 32.375 1.00 90.38 119 LEU A CA 1
ATOM 975 C C . LEU A 1 119 ? -23.858 -9.259 31.166 1.00 90.38 119 LEU A C 1
ATOM 977 O O . LEU A 1 119 ? -23.199 -10.288 31.042 1.00 90.38 119 LEU A O 1
ATOM 981 N N . LEU A 1 120 ? -23.807 -8.267 30.273 1.00 89.62 120 LEU A N 1
ATOM 982 C CA . LEU A 1 120 ? -22.945 -8.309 29.096 1.00 89.62 120 LEU A CA 1
ATOM 983 C C . LEU A 1 120 ? -21.466 -8.334 29.483 1.00 89.62 120 LEU A C 1
ATOM 985 O O . LEU A 1 120 ? -20.709 -9.080 28.875 1.00 89.62 120 LEU A O 1
ATOM 989 N N . ALA A 1 121 ? -21.059 -7.573 30.497 1.00 89.62 121 ALA A N 1
ATOM 990 C CA . ALA A 1 121 ? -19.700 -7.593 31.023 1.00 89.62 121 ALA A CA 1
ATOM 991 C C . ALA A 1 121 ? -19.294 -8.982 31.535 1.00 89.62 121 ALA A C 1
ATOM 993 O O . ALA A 1 121 ? -18.218 -9.465 31.185 1.00 89.62 121 ALA A O 1
ATOM 994 N N . GLU A 1 122 ? -20.168 -9.653 32.289 1.00 89.62 122 GLU A N 1
ATOM 995 C CA . GLU A 1 122 ? -19.923 -11.001 32.817 1.00 89.62 122 GLU A CA 1
ATOM 996 C C . GLU A 1 122 ? -19.866 -12.060 31.702 1.00 89.62 122 GLU A C 1
ATOM 998 O O . GLU A 1 122 ? -18.902 -12.822 31.620 1.00 89.62 122 GLU A O 1
ATOM 1003 N N . GLU A 1 123 ? -20.862 -12.087 30.814 1.00 89.06 123 GLU A N 1
ATOM 1004 C CA . GLU A 1 123 ? -20.972 -13.107 29.759 1.00 89.06 123 GLU A CA 1
ATOM 1005 C C . GLU A 1 123 ? -19.941 -12.893 28.634 1.00 89.06 123 GLU A C 1
ATOM 1007 O O . GLU A 1 123 ? -19.466 -13.855 28.032 1.00 89.06 123 GLU A O 1
ATOM 1012 N N . LEU A 1 124 ? -19.564 -11.640 28.345 1.00 88.81 124 LEU A N 1
ATOM 1013 C CA . LEU A 1 124 ? -18.669 -11.294 27.235 1.00 88.81 124 LEU A CA 1
ATOM 1014 C C . LEU A 1 124 ? -17.254 -10.896 27.659 1.00 88.81 124 LEU A C 1
ATOM 1016 O O . LEU A 1 124 ? -16.426 -10.663 26.770 1.00 88.81 124 LEU A O 1
ATOM 1020 N N . LYS A 1 125 ? -16.964 -10.854 28.966 1.00 88.44 125 LYS A N 1
ATOM 1021 C CA . LYS A 1 125 ? -15.686 -10.397 29.544 1.00 88.44 125 LYS A CA 1
ATOM 1022 C C . LYS A 1 125 ? -15.337 -8.965 29.122 1.00 88.44 125 LYS A C 1
ATOM 1024 O O . LYS A 1 125 ? -14.223 -8.694 28.679 1.00 88.44 125 LYS A O 1
ATOM 1029 N N . LEU A 1 126 ? -16.321 -8.076 29.205 1.00 87.94 126 LEU A N 1
ATOM 1030 C CA . LEU A 1 126 ? -16.183 -6.652 28.888 1.00 87.94 126 LEU A CA 1
ATOM 1031 C C . LEU A 1 126 ? -16.197 -5.812 30.166 1.00 87.94 126 LEU A C 1
ATOM 1033 O O . LEU A 1 126 ? -16.573 -6.297 31.229 1.00 87.94 126 LEU A O 1
ATOM 1037 N N . ASP A 1 127 ? -15.823 -4.541 30.045 1.00 85.88 127 ASP A N 1
ATOM 1038 C CA . ASP A 1 127 ? -15.993 -3.565 31.119 1.00 85.88 127 ASP A CA 1
ATOM 1039 C C . ASP A 1 127 ? -17.446 -3.058 31.171 1.00 85.88 127 ASP A C 1
ATOM 1041 O O . ASP A 1 127 ? -17.999 -2.622 30.158 1.00 85.88 127 ASP A O 1
ATOM 1045 N N . ALA A 1 128 ? -18.085 -3.149 32.339 1.00 87.25 128 ALA A N 1
ATOM 1046 C CA . ALA A 1 128 ? -19.510 -2.845 32.486 1.00 87.25 128 ALA A CA 1
ATOM 1047 C C . ALA A 1 128 ? -19.818 -1.352 32.315 1.00 87.25 128 ALA A C 1
ATOM 1049 O O . ALA A 1 128 ? -20.819 -1.007 31.680 1.00 87.25 128 ALA A O 1
ATOM 1050 N N . ASP A 1 129 ? -18.959 -0.485 32.850 1.00 81.44 129 ASP A N 1
ATOM 1051 C CA . ASP A 1 129 ? -19.157 0.963 32.814 1.00 81.44 129 ASP A CA 1
ATOM 1052 C C . ASP A 1 129 ? -18.994 1.481 31.379 1.00 81.44 129 ASP A C 1
ATOM 1054 O O . ASP A 1 129 ? -19.848 2.218 30.878 1.00 81.44 129 ASP A O 1
ATOM 1058 N N . ARG A 1 130 ? -17.985 0.985 30.653 1.00 82.12 130 ARG A N 1
ATOM 1059 C CA . ARG A 1 130 ? -17.799 1.271 29.226 1.00 82.12 130 ARG A CA 1
ATOM 1060 C C . ARG A 1 130 ? -18.993 0.832 28.386 1.00 82.12 130 ARG A C 1
ATOM 1062 O O . ARG A 1 130 ? -19.433 1.581 27.514 1.00 82.12 130 ARG A O 1
ATOM 1069 N N . VAL A 1 131 ? -19.536 -0.363 28.637 1.00 85.06 131 VAL A N 1
ATOM 1070 C CA . VAL A 1 131 ? -20.723 -0.835 27.910 1.00 85.06 131 VAL A CA 1
ATOM 1071 C C . VAL A 1 131 ? -21.916 0.081 28.196 1.00 85.06 131 VAL A C 1
ATOM 1073 O O . VAL A 1 131 ? -22.584 0.471 27.241 1.00 85.06 131 VAL A O 1
ATOM 1076 N N . GLU A 1 132 ? -22.167 0.463 29.459 1.00 87.19 132 GLU A N 1
ATOM 1077 C CA . GLU A 1 132 ? -23.223 1.422 29.846 1.00 87.19 132 GLU A CA 1
ATOM 1078 C C . GLU A 1 132 ? -23.084 2.764 29.108 1.00 87.19 132 GLU A C 1
ATOM 1080 O O . GLU A 1 132 ? -24.054 3.222 28.485 1.00 87.19 132 GLU A O 1
ATOM 1085 N N . ASP A 1 133 ? -21.883 3.341 29.101 1.00 82.00 133 ASP A N 1
ATOM 1086 C CA . ASP A 1 133 ? -21.571 4.584 28.391 1.00 82.00 133 ASP A CA 1
ATOM 1087 C C . ASP A 1 133 ? -21.804 4.452 26.876 1.00 82.00 133 ASP A C 1
ATOM 1089 O O . ASP A 1 133 ? -22.435 5.318 26.261 1.00 82.00 133 ASP A O 1
ATOM 1093 N N . GLU A 1 134 ? -21.397 3.339 26.260 1.00 81.75 134 GLU A N 1
ATOM 1094 C CA . GLU A 1 134 ? -21.652 3.071 24.840 1.00 81.75 134 GLU A CA 1
ATOM 1095 C C . GLU A 1 134 ? -23.156 2.981 24.524 1.00 81.75 134 GLU A C 1
ATOM 1097 O O . GLU A 1 134 ? -23.607 3.552 23.516 1.00 81.75 134 GLU A O 1
ATOM 1102 N N . ILE A 1 135 ? -23.956 2.338 25.394 1.00 84.19 135 ILE A N 1
ATOM 1103 C CA . ILE A 1 135 ? -25.423 2.285 25.246 1.00 84.19 135 ILE A CA 1
ATOM 1104 C C . ILE A 1 135 ? -25.986 3.702 25.217 1.00 84.19 135 ILE A C 1
ATOM 1106 O O . ILE A 1 135 ? -26.779 4.049 24.330 1.00 84.19 135 ILE A O 1
ATOM 1110 N N . HIS A 1 136 ? -25.587 4.529 26.181 1.00 82.56 136 HIS A N 1
ATOM 1111 C CA . HIS A 1 136 ? -26.076 5.893 26.319 1.00 82.56 136 HIS A CA 1
ATOM 1112 C C . HIS A 1 136 ? -25.611 6.803 25.177 1.00 82.56 136 HIS A C 1
ATOM 1114 O O . HIS A 1 136 ? -26.410 7.602 24.675 1.00 82.56 136 HIS A O 1
ATOM 1120 N N . ALA A 1 137 ? -24.378 6.647 24.699 1.00 75.31 137 ALA A N 1
ATOM 1121 C CA . ALA A 1 137 ? -23.829 7.434 23.600 1.00 75.31 137 ALA A CA 1
ATOM 1122 C C . ALA A 1 137 ? -24.521 7.175 22.271 1.00 75.31 137 ALA A C 1
ATOM 1124 O O . ALA A 1 137 ? -24.899 8.119 21.563 1.00 75.31 137 ALA A O 1
ATOM 1125 N N . LYS A 1 138 ? -24.734 5.903 21.933 1.00 71.44 138 LYS A N 1
ATOM 1126 C CA . LYS A 1 138 ? -25.340 5.521 20.653 1.00 71.44 138 LYS A CA 1
ATOM 1127 C C . LYS A 1 138 ? -26.872 5.645 20.679 1.00 71.44 138 LYS A C 1
ATOM 1129 O O . LYS A 1 138 ? -27.482 5.800 19.615 1.00 71.44 138 LYS A O 1
ATOM 1134 N N . ALA A 1 139 ? -27.493 5.700 21.865 1.00 68.69 139 ALA A N 1
ATOM 1135 C CA . ALA A 1 139 ? -28.932 5.909 22.067 1.00 68.69 139 ALA A CA 1
ATOM 1136 C C . ALA A 1 139 ? -29.516 7.121 21.325 1.00 68.69 139 ALA A C 1
ATOM 1138 O O . ALA A 1 139 ? -30.658 7.079 20.851 1.00 68.69 139 ALA A O 1
ATOM 1139 N N . ALA A 1 140 ? -28.757 8.218 21.262 1.00 61.12 140 ALA A N 1
ATOM 1140 C CA . ALA A 1 140 ? -29.218 9.482 20.696 1.00 61.12 140 ALA A CA 1
ATOM 1141 C C . ALA A 1 140 ? -29.259 9.478 19.157 1.00 61.12 140 ALA A C 1
ATOM 1143 O O . ALA A 1 140 ? -30.033 10.232 18.570 1.00 61.12 140 ALA A O 1
ATOM 1144 N N . GLN A 1 141 ? -28.472 8.621 18.501 1.00 61.66 141 GLN A N 1
ATOM 1145 C CA . GLN A 1 141 ? -28.306 8.621 17.040 1.00 61.66 141 GLN A CA 1
ATOM 1146 C C . GLN A 1 141 ? -28.872 7.414 16.345 1.00 61.66 141 GLN A C 1
ATOM 1148 O O . GLN A 1 141 ? -29.607 7.540 15.370 1.00 61.66 141 GLN A O 1
ATOM 1153 N N . LEU A 1 142 ? -28.511 6.239 16.839 1.00 62.50 142 LEU A N 1
ATOM 1154 C CA . LEU A 1 142 ? -28.763 4.983 16.161 1.00 62.50 142 LEU A CA 1
ATOM 1155 C C . LEU A 1 142 ? -29.907 4.261 16.853 1.00 62.50 142 LEU A C 1
ATOM 1157 O O . LEU A 1 142 ? -29.890 3.050 17.006 1.00 62.50 142 LEU A O 1
ATOM 1161 N N . TYR A 1 143 ? -30.943 4.996 17.273 1.00 67.31 143 TYR A N 1
ATOM 1162 C CA . TYR A 1 143 ? -31.994 4.372 18.069 1.00 67.31 143 TYR A CA 1
ATOM 1163 C C . TYR A 1 143 ? -32.704 3.241 17.313 1.00 67.31 143 TYR A C 1
ATOM 1165 O O . TYR A 1 143 ? -33.147 2.296 17.942 1.00 67.31 143 TYR A O 1
ATOM 1173 N N . ASN A 1 144 ? -32.767 3.284 15.980 1.00 66.50 144 ASN A N 1
ATOM 1174 C CA . ASN A 1 144 ? -33.381 2.233 15.161 1.00 66.50 144 ASN A CA 1
ATOM 1175 C C . ASN A 1 144 ? -32.386 1.239 14.536 1.00 66.50 144 ASN A C 1
ATOM 1177 O O . ASN A 1 144 ? -32.840 0.332 13.831 1.00 66.50 144 ASN A O 1
ATOM 1181 N N . ILE A 1 145 ? -31.079 1.414 14.753 1.00 67.31 145 ILE A N 1
ATOM 1182 C CA . ILE A 1 145 ? -30.013 0.609 14.146 1.00 67.31 145 ILE A CA 1
ATOM 1183 C C . ILE A 1 145 ? -29.295 -0.139 15.277 1.00 67.31 145 ILE A C 1
ATOM 1185 O O . ILE A 1 145 ? -28.866 0.500 16.235 1.00 67.31 145 ILE A O 1
ATOM 1189 N N . PRO A 1 146 ? -29.177 -1.475 15.214 1.00 73.62 146 PRO A N 1
ATOM 1190 C CA . PRO A 1 146 ? -28.436 -2.212 16.227 1.00 73.62 146 PRO A CA 1
ATOM 1191 C C . PRO A 1 146 ? -26.957 -1.815 16.165 1.00 73.62 146 PRO A C 1
ATOM 1193 O O . PRO A 1 146 ? -26.355 -1.877 15.092 1.00 73.62 146 PRO A O 1
ATOM 1196 N N . TYR A 1 147 ? -26.376 -1.405 17.291 1.00 81.19 147 TYR A N 1
ATOM 1197 C CA . TYR A 1 147 ? -24.937 -1.150 17.378 1.00 81.19 147 TYR A CA 1
ATOM 1198 C C . TYR A 1 147 ? -24.236 -2.369 17.978 1.00 81.19 147 TYR A C 1
ATOM 1200 O O . TYR A 1 147 ? -24.784 -3.022 18.866 1.00 81.19 147 TYR A O 1
ATOM 1208 N N . ILE A 1 148 ? -23.056 -2.698 17.455 1.00 83.50 148 ILE A N 1
ATOM 1209 C CA . ILE A 1 148 ? -22.283 -3.870 17.871 1.00 83.50 148 ILE A CA 1
ATOM 1210 C C . ILE A 1 148 ? -21.514 -3.533 19.149 1.00 83.50 148 ILE A C 1
ATOM 1212 O O . ILE A 1 148 ? -20.800 -2.537 19.178 1.00 83.50 148 ILE A O 1
ATOM 1216 N N . VAL A 1 149 ? -21.680 -4.362 20.177 1.00 86.81 149 VAL A N 1
ATOM 1217 C CA . VAL A 1 149 ? -20.985 -4.272 21.473 1.00 86.81 149 VAL A CA 1
ATOM 1218 C C . VAL A 1 149 ? -19.716 -5.123 21.456 1.00 86.81 149 VAL A C 1
ATOM 1220 O O . VAL A 1 149 ? -18.677 -4.721 21.961 1.00 86.81 149 VAL A O 1
ATOM 1223 N N . LYS A 1 150 ? -19.792 -6.319 20.857 1.00 87.00 150 LYS A N 1
ATOM 1224 C CA . LYS A 1 150 ? -18.656 -7.236 20.726 1.00 87.00 150 LYS A CA 1
ATOM 1225 C C . LYS A 1 150 ? -18.712 -7.995 19.415 1.00 87.00 150 LYS A C 1
ATOM 1227 O O . LYS A 1 150 ? -19.762 -8.522 19.028 1.00 87.00 150 LYS A O 1
ATOM 1232 N N . GLU A 1 151 ? -17.552 -8.094 18.779 1.00 85.25 151 GLU A N 1
ATOM 1233 C CA . GLU A 1 151 ? -17.306 -8.937 17.619 1.00 85.25 151 GLU A CA 1
ATOM 1234 C C . GLU A 1 151 ? -15.845 -9.427 17.582 1.00 85.25 151 GLU A C 1
ATOM 1236 O O . GLU A 1 151 ? -14.949 -8.649 17.906 1.00 85.25 151 GLU A O 1
ATOM 1241 N N . PRO A 1 152 ? -15.580 -10.677 17.152 1.00 85.88 152 PRO A N 1
ATOM 1242 C CA . PRO A 1 152 ? -16.538 -11.769 16.957 1.00 85.88 152 PRO A CA 1
ATOM 1243 C C . PRO A 1 152 ? -16.952 -12.419 18.294 1.00 85.88 152 PRO A C 1
ATOM 1245 O O . PRO A 1 152 ? -16.208 -12.383 19.271 1.00 85.88 152 PRO A O 1
ATOM 1248 N N . LEU A 1 153 ? -18.133 -13.038 18.330 1.00 88.88 153 LEU A N 1
ATOM 1249 C CA . LEU A 1 153 ? -18.540 -13.944 19.408 1.00 88.88 153 LEU A CA 1
ATOM 1250 C C . LEU A 1 153 ? -18.167 -15.390 19.078 1.00 88.88 153 LEU A C 1
ATOM 1252 O O . LEU A 1 153 ? -18.197 -15.796 17.909 1.00 88.88 153 LEU A O 1
ATOM 1256 N N . SER A 1 154 ? -17.902 -16.184 20.112 1.00 90.31 154 SER A N 1
ATOM 1257 C CA . SER A 1 154 ? -17.904 -17.639 19.988 1.00 90.31 154 SER A CA 1
ATOM 1258 C C . SER A 1 154 ? -19.323 -18.153 19.713 1.00 90.31 154 SER A C 1
ATOM 1260 O O . SER A 1 154 ? -20.323 -17.479 19.973 1.00 90.31 154 SER A O 1
ATOM 1262 N N . GLU A 1 155 ? -19.429 -19.364 19.171 1.00 89.31 155 GLU A N 1
ATOM 1263 C CA . GLU A 1 155 ? -20.735 -19.984 18.932 1.00 89.31 155 GLU A CA 1
ATOM 1264 C C . GLU A 1 155 ? -21.498 -20.228 20.252 1.00 89.31 155 GLU A C 1
ATOM 1266 O O . GLU A 1 155 ? -22.712 -20.030 20.317 1.00 89.31 155 GLU A O 1
ATOM 1271 N N . GLU A 1 156 ? -20.779 -20.563 21.327 1.00 90.44 156 GLU A N 1
ATOM 1272 C CA . GLU A 1 156 ? -21.340 -20.705 22.675 1.00 90.44 156 GLU A CA 1
ATOM 1273 C C . GLU A 1 156 ? -21.883 -19.369 23.206 1.00 90.44 156 GLU A C 1
ATOM 1275 O O . GLU A 1 156 ? -23.044 -19.298 23.613 1.00 90.44 156 GLU A O 1
ATOM 1280 N N . GLU A 1 157 ? -21.091 -18.292 23.114 1.00 91.62 157 GLU A N 1
ATOM 1281 C CA . GLU A 1 157 ? -21.505 -16.933 23.494 1.00 91.62 157 GLU A CA 1
ATOM 1282 C C . GLU A 1 157 ? -22.735 -16.486 22.687 1.00 91.62 157 GLU A C 1
ATOM 1284 O O . GLU A 1 157 ? -23.674 -15.910 23.239 1.00 91.62 157 GLU A O 1
ATOM 1289 N N . TYR A 1 158 ? -22.771 -16.784 21.383 1.00 92.25 158 TYR A N 1
ATOM 1290 C CA . TYR A 1 158 ? -23.901 -16.458 20.516 1.00 92.25 158 TYR A CA 1
ATOM 1291 C C . TYR A 1 158 ? -25.193 -17.135 20.973 1.00 92.25 158 TYR A C 1
ATOM 1293 O O . TYR A 1 158 ? -26.207 -16.456 21.151 1.00 92.25 158 TYR A O 1
ATOM 1301 N N . TYR A 1 159 ? -25.185 -18.458 21.166 1.00 91.06 159 TYR A N 1
ATOM 1302 C CA . TYR A 1 159 ? -26.395 -19.164 21.585 1.00 91.06 159 TYR A CA 1
ATOM 1303 C C . TYR A 1 159 ? -26.815 -18.765 22.997 1.00 91.06 159 TYR A C 1
ATOM 1305 O O . TYR A 1 159 ? -28.013 -18.594 23.239 1.00 91.06 159 TYR A O 1
ATOM 1313 N N . ARG A 1 160 ? -25.853 -18.543 23.899 1.00 90.56 160 ARG A N 1
ATOM 1314 C CA . ARG A 1 160 ? -26.102 -18.049 25.254 1.00 90.56 160 ARG A CA 1
ATOM 1315 C C . ARG A 1 160 ? -26.798 -16.689 25.234 1.00 90.56 160 ARG A C 1
ATOM 1317 O O . ARG A 1 160 ? -27.874 -16.548 25.819 1.00 90.56 160 ARG A O 1
ATOM 1324 N N . LEU A 1 161 ? -26.261 -15.723 24.489 1.00 90.19 161 LEU A N 1
ATOM 1325 C CA . LEU A 1 161 ? -26.893 -14.415 24.316 1.00 90.19 161 LEU A CA 1
ATOM 1326 C C . LEU A 1 161 ? -28.239 -14.507 23.601 1.00 90.19 161 LEU A C 1
ATOM 1328 O O . LEU A 1 161 ? -29.156 -13.772 23.947 1.00 90.19 161 LEU A O 1
ATOM 1332 N N . ASN A 1 162 ? -28.394 -15.402 22.625 1.00 87.44 162 ASN A N 1
ATOM 1333 C CA . ASN A 1 162 ? -29.660 -15.581 21.918 1.00 87.44 162 ASN A CA 1
ATOM 1334 C C . ASN A 1 162 ? -30.762 -16.147 22.836 1.00 87.44 162 ASN A C 1
ATOM 1336 O O . ASN A 1 162 ? -31.938 -15.829 22.659 1.00 87.44 162 ASN A O 1
ATOM 1340 N N . MET A 1 163 ? -30.396 -16.958 23.836 1.00 87.56 163 MET A N 1
ATOM 1341 C CA . MET A 1 163 ? -31.319 -17.383 24.892 1.00 87.56 163 MET A CA 1
ATOM 1342 C C . MET A 1 163 ? -31.683 -16.213 25.814 1.00 87.56 163 MET A C 1
ATOM 1344 O O . MET A 1 163 ? -32.870 -15.967 26.019 1.00 87.56 163 MET A O 1
ATOM 1348 N N . LEU A 1 164 ? -30.687 -15.463 26.301 1.00 88.12 164 LEU A N 1
ATOM 1349 C CA . LEU A 1 164 ? -30.883 -14.315 27.200 1.00 88.12 164 LEU A CA 1
ATOM 1350 C C . LEU A 1 164 ? -31.632 -13.150 26.533 1.00 88.12 164 LEU A C 1
ATOM 1352 O O . LEU A 1 164 ? -32.400 -12.450 27.185 1.00 88.12 164 LEU A O 1
ATOM 1356 N N . ALA A 1 165 ? -31.479 -12.963 25.222 1.00 84.06 165 ALA A N 1
ATOM 1357 C CA . ALA A 1 165 ? -32.158 -11.918 24.455 1.00 84.06 165 ALA A CA 1
ATOM 1358 C C . ALA A 1 165 ? -33.695 -12.017 24.505 1.00 84.06 165 ALA A C 1
ATOM 1360 O O . ALA A 1 165 ? -34.374 -11.047 24.167 1.00 84.06 165 ALA A O 1
ATOM 1361 N N . LYS A 1 166 ? -34.253 -13.162 24.928 1.00 79.38 166 LYS A N 1
ATOM 1362 C CA . LYS A 1 166 ? -35.692 -13.316 25.200 1.00 79.38 166 LYS A CA 1
ATOM 1363 C C . LYS A 1 166 ? -36.137 -12.533 26.435 1.00 79.38 166 LYS A C 1
ATOM 1365 O O . LYS A 1 166 ? -37.217 -11.947 26.421 1.00 79.38 166 LYS A O 1
ATOM 1370 N N . ASP A 1 167 ? -35.298 -12.511 27.465 1.00 82.56 167 ASP A N 1
ATOM 1371 C CA . ASP A 1 167 ? -35.601 -11.899 28.761 1.00 82.56 167 ASP A CA 1
ATOM 1372 C C . ASP A 1 167 ? -35.101 -10.452 28.849 1.00 82.56 167 ASP A C 1
ATOM 1374 O O . ASP A 1 167 ? -35.613 -9.665 29.645 1.00 82.56 167 ASP A O 1
ATOM 1378 N N . PHE A 1 168 ? -34.147 -10.079 27.989 1.00 84.38 168 PHE A N 1
ATOM 1379 C CA . PHE A 1 168 ? -33.549 -8.748 27.939 1.00 84.38 168 PHE A CA 1
ATOM 1380 C C . PHE A 1 168 ? -33.935 -7.980 26.658 1.00 84.38 168 PHE A C 1
ATOM 1382 O O . PHE A 1 168 ? -33.202 -8.012 25.662 1.00 84.38 168 PHE A O 1
ATOM 1389 N N . PRO A 1 169 ? -35.052 -7.217 26.665 1.00 81.75 169 PRO A N 1
ATOM 1390 C CA . PRO A 1 169 ? -35.397 -6.289 25.592 1.00 81.75 169 PRO A CA 1
ATOM 1391 C C . PRO A 1 169 ? -34.224 -5.388 25.183 1.00 81.75 169 PRO A C 1
ATOM 1393 O O . PRO A 1 169 ? -33.565 -4.776 26.022 1.00 81.75 169 PRO A O 1
ATOM 1396 N N . GLY A 1 170 ? -33.977 -5.272 23.879 1.00 80.12 170 GLY A N 1
ATOM 1397 C CA . GLY A 1 170 ? -32.865 -4.488 23.331 1.00 80.12 170 GLY A CA 1
ATOM 1398 C C . GLY A 1 170 ? -31.604 -5.290 23.041 1.00 80.12 170 GLY A C 1
ATOM 1399 O O . GLY A 1 170 ? -30.893 -4.911 22.115 1.00 80.12 170 GLY A O 1
ATOM 1400 N N . LEU A 1 171 ? -31.364 -6.416 23.714 1.00 88.06 171 LEU A N 1
ATOM 1401 C CA . LEU A 1 171 ? -30.255 -7.307 23.379 1.00 88.06 171 LEU A CA 1
ATOM 1402 C C . LEU A 1 171 ? -30.557 -8.079 22.084 1.00 88.06 171 LEU A C 1
ATOM 1404 O O . LEU A 1 171 ? -31.657 -8.603 21.894 1.00 88.06 171 LEU A O 1
ATOM 1408 N N . LYS A 1 172 ? -29.583 -8.148 21.174 1.00 85.44 172 LYS A N 1
ATOM 1409 C CA . LYS A 1 172 ? -29.657 -8.909 19.923 1.00 85.44 172 LYS A CA 1
ATOM 1410 C C . LYS A 1 172 ? -28.370 -9.703 19.721 1.00 85.44 172 LYS A C 1
ATOM 1412 O O . LYS A 1 172 ? -27.284 -9.135 19.682 1.00 85.44 172 LYS A O 1
ATOM 1417 N N . ALA A 1 173 ? -28.509 -11.005 19.505 1.00 86.56 173 ALA A N 1
ATOM 1418 C CA . ALA A 1 173 ? -27.444 -11.836 18.962 1.00 86.56 173 ALA A CA 1
ATOM 1419 C C . ALA A 1 173 ? -27.585 -11.857 17.431 1.00 86.56 173 ALA A C 1
ATOM 1421 O O . ALA A 1 173 ? -28.542 -12.417 16.890 1.00 86.56 173 ALA A O 1
ATOM 1422 N N . ILE A 1 174 ? -26.667 -11.202 16.720 1.00 83.81 174 ILE A N 1
ATOM 1423 C CA . ILE A 1 174 ? -26.694 -11.102 15.258 1.00 83.81 174 ILE A CA 1
ATOM 1424 C C . ILE A 1 174 ? -25.816 -12.204 14.672 1.00 83.81 174 ILE A C 1
ATOM 1426 O O . ILE A 1 174 ? -24.647 -12.344 15.023 1.00 83.81 174 ILE A O 1
ATOM 1430 N N . ARG A 1 175 ? -26.394 -12.971 13.747 1.00 84.31 175 ARG A N 1
ATOM 1431 C CA . ARG A 1 175 ? -25.662 -13.888 12.875 1.00 84.31 175 ARG A CA 1
ATOM 1432 C C . ARG A 1 175 ? -25.501 -13.216 11.520 1.00 84.31 175 ARG A C 1
ATOM 1434 O O . ARG A 1 175 ? -26.489 -12.957 10.834 1.00 84.31 175 ARG A O 1
ATOM 1441 N N . SER A 1 176 ? -24.265 -12.921 11.157 1.00 81.38 176 SER A N 1
ATOM 1442 C CA . SER A 1 176 ? -23.897 -12.306 9.888 1.00 81.38 176 SER A CA 1
ATOM 1443 C C . SER A 1 176 ? -22.857 -13.165 9.171 1.00 81.38 176 SER A C 1
ATOM 1445 O O . SER A 1 176 ? -22.497 -14.259 9.616 1.00 81.38 176 SER A O 1
ATOM 1447 N N . HIS A 1 177 ? -22.434 -12.700 8.003 1.00 82.00 177 HIS A N 1
ATOM 1448 C CA . HIS A 1 177 ? -21.376 -13.328 7.235 1.00 82.00 177 HIS A CA 1
ATOM 1449 C C . HIS A 1 177 ? -20.260 -12.313 7.036 1.00 82.00 177 HIS A C 1
ATOM 1451 O O . HIS A 1 177 ? -20.525 -11.145 6.749 1.00 82.00 177 HIS A O 1
ATOM 1457 N N . GLU A 1 178 ? -19.029 -12.773 7.173 1.00 86.00 178 GLU A N 1
ATOM 1458 C CA . GLU A 1 178 ? -17.823 -12.019 6.881 1.00 86.00 178 GLU A CA 1
ATOM 1459 C C . GLU A 1 178 ? -17.152 -12.623 5.657 1.00 86.00 178 GLU A C 1
ATOM 1461 O O . GLU A 1 178 ? -17.087 -13.846 5.503 1.00 86.00 178 GLU A O 1
ATOM 1466 N N . ARG A 1 179 ? -16.682 -11.755 4.765 1.00 91.38 179 ARG A N 1
ATOM 1467 C CA . ARG A 1 179 ? -15.910 -12.185 3.607 1.00 91.38 179 ARG A CA 1
ATOM 1468 C C . ARG A 1 179 ? -14.533 -12.639 4.077 1.00 91.38 179 ARG A C 1
ATOM 1470 O O . ARG A 1 179 ? -13.900 -11.944 4.866 1.00 91.38 179 ARG A O 1
ATOM 1477 N N . ILE A 1 180 ? -14.071 -13.782 3.594 1.00 93.62 180 ILE A N 1
ATOM 1478 C CA . ILE A 1 180 ? -12.740 -14.317 3.876 1.00 93.62 180 ILE A CA 1
ATOM 1479 C C . ILE A 1 180 ? -12.080 -14.717 2.566 1.00 93.62 180 ILE A C 1
ATOM 1481 O O . ILE A 1 180 ? -12.738 -15.226 1.654 1.00 93.62 180 ILE A O 1
ATOM 1485 N N . TYR A 1 181 ? -10.772 -14.499 2.513 1.00 96.00 181 TYR A N 1
ATOM 1486 C CA . TYR A 1 181 ? -9.898 -14.908 1.424 1.00 96.00 181 TYR A CA 1
ATOM 1487 C C . TYR A 1 181 ? -8.992 -16.032 1.948 1.00 96.00 181 TYR A C 1
ATOM 1489 O O . TYR A 1 181 ? -8.007 -15.737 2.633 1.00 96.00 181 TYR A O 1
ATOM 1497 N N . PRO A 1 182 ? -9.334 -17.317 1.704 1.00 95.69 182 PRO A N 1
ATOM 1498 C CA . PRO A 1 182 ? -8.691 -18.462 2.361 1.00 95.69 182 PRO A CA 1
ATOM 1499 C C . PRO A 1 182 ? -7.180 -18.550 2.136 1.00 95.69 182 PRO A C 1
ATOM 1501 O O . PRO A 1 182 ? -6.454 -19.053 2.988 1.00 95.69 182 PRO A O 1
ATOM 1504 N N . HIS A 1 183 ? -6.708 -18.033 1.002 1.00 95.06 183 HIS A N 1
ATOM 1505 C CA . HIS A 1 183 ? -5.304 -18.080 0.602 1.00 95.06 183 HIS A CA 1
ATOM 1506 C C . HIS A 1 183 ? -4.513 -16.804 0.951 1.00 95.06 183 HIS A C 1
ATOM 1508 O O . HIS A 1 183 ? -3.371 -16.649 0.514 1.00 95.06 183 HIS A O 1
ATOM 1514 N N . GLY A 1 184 ? -5.090 -15.892 1.746 1.00 94.25 184 GLY A N 1
ATOM 1515 C CA . GLY A 1 184 ? -4.425 -14.669 2.203 1.00 94.25 184 GLY A CA 1
ATOM 1516 C C . GLY A 1 184 ? -3.928 -13.813 1.037 1.00 94.25 184 GLY A C 1
ATOM 1517 O O . GLY A 1 184 ? -4.716 -13.385 0.198 1.00 94.25 184 GLY A O 1
ATOM 1518 N N . LYS A 1 185 ? -2.609 -13.595 0.969 1.00 94.44 185 LYS A N 1
ATOM 1519 C CA . LYS A 1 185 ? -1.950 -12.760 -0.052 1.00 94.44 185 LYS A CA 1
ATOM 1520 C C . LYS A 1 185 ? -2.013 -13.305 -1.486 1.00 94.44 185 LYS A C 1
ATOM 1522 O O . LYS A 1 185 ? -1.746 -12.559 -2.425 1.00 94.44 185 LYS A O 1
ATOM 1527 N N . LEU A 1 186 ? -2.300 -14.594 -1.665 1.00 95.06 186 LEU A N 1
ATOM 1528 C CA . LEU A 1 186 ? -2.296 -15.230 -2.982 1.00 95.06 186 LEU A CA 1
ATOM 1529 C C . LEU A 1 186 ? -3.410 -14.663 -3.870 1.00 95.06 186 LEU A C 1
ATOM 1531 O O . LEU A 1 186 ? -4.574 -14.644 -3.473 1.00 95.06 186 LEU A O 1
ATOM 1535 N N . ALA A 1 187 ? -3.057 -14.229 -5.083 1.00 94.62 187 ALA A N 1
ATOM 1536 C CA . ALA A 1 187 ? -3.971 -13.631 -6.057 1.00 94.62 187 ALA A CA 1
ATOM 1537 C C . ALA A 1 187 ? -4.698 -12.362 -5.565 1.00 94.62 187 ALA A C 1
ATOM 1539 O O . ALA A 1 187 ? -5.726 -11.982 -6.137 1.00 94.62 187 ALA A O 1
ATOM 1540 N N . SER A 1 188 ? -4.174 -11.684 -4.534 1.00 92.50 188 SER A N 1
ATOM 1541 C CA . SER A 1 188 ? -4.837 -10.556 -3.863 1.00 92.50 188 SER A CA 1
ATOM 1542 C C . SER A 1 188 ? -5.268 -9.444 -4.814 1.00 92.50 188 SER A C 1
ATOM 1544 O O . SER A 1 188 ? -6.361 -8.904 -4.686 1.00 92.50 188 SER A O 1
ATOM 1546 N N . ASP A 1 189 ? -4.435 -9.118 -5.799 1.00 90.88 189 ASP A N 1
ATOM 1547 C CA . ASP A 1 189 ? -4.684 -8.013 -6.729 1.00 90.88 189 ASP A CA 1
ATOM 1548 C C . ASP A 1 189 ? -5.674 -8.364 -7.841 1.00 90.88 189 ASP A C 1
ATOM 1550 O O . ASP A 1 189 ? -6.228 -7.468 -8.489 1.00 90.88 189 ASP A O 1
ATOM 1554 N N . VAL A 1 190 ? -5.864 -9.664 -8.082 1.00 94.38 190 VAL A N 1
ATOM 1555 C CA . VAL A 1 190 ? -6.887 -10.180 -8.992 1.00 94.38 190 VAL A CA 1
ATOM 1556 C C . VAL A 1 190 ? -8.213 -10.209 -8.256 1.00 94.38 190 VAL A C 1
ATOM 1558 O O . VAL A 1 190 ? -9.178 -9.622 -8.727 1.00 94.38 190 VAL A O 1
ATOM 1561 N N . ILE A 1 191 ? -8.260 -10.847 -7.086 1.00 95.19 191 ILE A N 1
ATOM 1562 C CA . ILE A 1 191 ? -9.495 -11.013 -6.313 1.00 95.19 191 ILE A CA 1
ATOM 1563 C C . ILE A 1 191 ? -9.981 -9.655 -5.796 1.00 95.19 191 ILE A C 1
ATOM 1565 O O . ILE A 1 191 ? -11.145 -9.303 -5.980 1.00 95.19 191 ILE A O 1
ATOM 1569 N N . GLY A 1 192 ? -9.075 -8.868 -5.221 1.00 93.19 192 GLY A N 1
ATOM 1570 C CA . GLY A 1 192 ? -9.369 -7.622 -4.532 1.00 93.19 192 GLY A CA 1
ATOM 1571 C C . GLY A 1 192 ? -9.831 -7.827 -3.093 1.00 93.19 192 GLY A C 1
ATOM 1572 O O . GLY A 1 192 ? -9.707 -8.908 -2.521 1.00 93.19 192 GLY A O 1
ATOM 1573 N N . TYR A 1 193 ? -10.351 -6.759 -2.492 1.00 92.00 193 TYR A N 1
ATOM 1574 C CA . TYR A 1 193 ? -10.873 -6.782 -1.127 1.00 92.00 193 TYR A CA 1
ATOM 1575 C C . TYR A 1 193 ? -12.191 -6.013 -0.997 1.00 92.00 193 TYR A C 1
ATOM 1577 O O . TYR A 1 193 ? -12.558 -5.208 -1.861 1.00 92.00 193 TYR A O 1
ATOM 1585 N N . LEU A 1 194 ? -12.893 -6.244 0.117 1.00 91.19 194 LEU A N 1
ATOM 1586 C CA . LEU A 1 194 ? -14.071 -5.473 0.487 1.00 91.19 194 LEU A CA 1
ATOM 1587 C C . LEU A 1 194 ? -13.664 -4.322 1.409 1.00 91.19 194 LEU A C 1
ATOM 1589 O O . LEU A 1 194 ? -12.813 -4.470 2.281 1.00 91.19 194 LEU A O 1
ATOM 1593 N N . GLY A 1 195 ? -14.300 -3.172 1.236 1.00 86.19 195 GLY A N 1
ATOM 1594 C CA . GLY A 1 195 ? -14.157 -2.023 2.124 1.00 86.19 195 GLY A CA 1
ATOM 1595 C C . GLY A 1 195 ? -15.517 -1.429 2.451 1.00 86.19 195 GLY A C 1
ATOM 1596 O O . GLY A 1 195 ? -16.526 -1.806 1.857 1.00 86.19 195 GLY A O 1
ATOM 1597 N N . HIS A 1 196 ? -15.570 -0.499 3.401 1.00 82.12 196 HIS A N 1
ATOM 1598 C CA . HIS A 1 196 ? -16.801 0.252 3.671 1.00 82.12 196 HIS A CA 1
ATOM 1599 C C . HIS A 1 196 ? -17.146 1.138 2.477 1.00 82.12 196 HIS A C 1
ATOM 1601 O O . HIS A 1 196 ? -16.251 1.709 1.844 1.00 82.12 196 HIS A O 1
ATOM 1607 N N . ILE A 1 197 ? -18.434 1.254 2.155 1.00 78.62 197 ILE A N 1
ATOM 1608 C CA . ILE A 1 197 ? -18.880 2.226 1.158 1.00 78.62 197 ILE A CA 1
ATOM 1609 C C . ILE A 1 197 ? -18.440 3.632 1.588 1.00 78.62 197 ILE A C 1
ATOM 1611 O O . ILE A 1 197 ? -18.623 4.030 2.742 1.00 78.62 197 ILE A O 1
ATOM 1615 N N . GLY A 1 198 ? -17.780 4.360 0.684 1.00 75.31 198 GLY A N 1
ATOM 1616 C CA . GLY A 1 198 ? -17.345 5.720 0.991 1.00 75.31 198 GLY A CA 1
ATOM 1617 C C . GLY A 1 198 ? -18.563 6.609 1.232 1.00 75.31 198 GLY A C 1
ATOM 1618 O O . GLY A 1 198 ? -19.607 6.407 0.616 1.00 75.31 198 GLY A O 1
ATOM 1619 N N . LYS A 1 199 ? -18.454 7.612 2.110 1.00 71.88 199 LYS A N 1
ATOM 1620 C CA . LYS A 1 199 ? -19.565 8.551 2.326 1.00 71.88 199 LYS A CA 1
ATOM 1621 C C . LYS A 1 199 ? -19.947 9.265 1.023 1.00 71.88 199 LYS A C 1
ATOM 1623 O O . LYS A 1 199 ? -21.123 9.323 0.693 1.00 71.88 199 LYS A O 1
ATOM 1628 N N . GLU A 1 200 ? -18.948 9.751 0.291 1.00 72.19 200 GLU A N 1
ATOM 1629 C CA . GLU A 1 200 ? -19.128 10.406 -1.010 1.00 72.19 200 GLU A CA 1
ATOM 1630 C C . GLU A 1 200 ? -19.731 9.443 -2.037 1.00 72.19 200 GLU A C 1
ATOM 1632 O O . GLU A 1 200 ? -20.729 9.767 -2.663 1.00 72.19 200 GLU A O 1
ATOM 1637 N N . GLU A 1 201 ? -19.195 8.223 -2.130 1.00 73.25 201 GLU A N 1
ATOM 1638 C CA . GLU A 1 201 ? -19.707 7.157 -3.004 1.00 73.25 201 GLU A CA 1
ATOM 1639 C C . GLU A 1 201 ? -21.189 6.848 -2.728 1.00 73.25 201 GLU A C 1
ATOM 1641 O O . GLU A 1 201 ? -22.002 6.767 -3.646 1.00 73.25 201 GLU A O 1
ATOM 1646 N N . TYR A 1 202 ? -21.567 6.739 -1.453 1.00 76.62 202 TYR A N 1
ATOM 1647 C CA . TYR A 1 202 ? -22.954 6.540 -1.045 1.00 76.62 202 TYR A CA 1
ATOM 1648 C C . TYR A 1 202 ? -23.844 7.744 -1.389 1.00 76.62 202 TYR A C 1
ATOM 1650 O O . TYR A 1 202 ? -24.967 7.565 -1.861 1.00 76.62 202 TYR A O 1
ATOM 1658 N N . GLU A 1 203 ? -23.355 8.968 -1.177 1.00 75.88 203 GLU A N 1
ATOM 1659 C CA . GLU A 1 203 ? -24.073 10.194 -1.540 1.00 75.88 203 GLU A CA 1
ATOM 1660 C C . GLU A 1 203 ? -24.281 10.299 -3.058 1.00 75.88 203 GLU A C 1
ATOM 1662 O O . GLU A 1 203 ? -25.387 10.636 -3.479 1.00 75.88 203 GLU A O 1
ATOM 1667 N N . THR A 1 204 ? -23.293 9.921 -3.875 1.00 80.31 204 THR A N 1
ATOM 1668 C CA . THR A 1 204 ? -23.415 9.866 -5.341 1.00 80.31 204 THR A CA 1
ATOM 1669 C C . THR A 1 204 ? -24.485 8.869 -5.784 1.00 80.31 204 THR A C 1
ATOM 1671 O O . THR A 1 204 ? -25.325 9.210 -6.610 1.00 80.31 204 THR A O 1
ATOM 1674 N N . ILE A 1 205 ? -24.524 7.669 -5.195 1.00 78.94 205 ILE A N 1
ATOM 1675 C CA . ILE A 1 205 ? -25.557 6.663 -5.500 1.00 78.94 205 ILE A CA 1
ATOM 1676 C C . ILE A 1 205 ? -26.962 7.183 -5.159 1.00 78.94 205 ILE A C 1
ATOM 1678 O O . ILE A 1 205 ? -27.923 6.940 -5.893 1.00 78.94 205 ILE A O 1
ATOM 1682 N N . LEU A 1 206 ? -27.105 7.895 -4.036 1.00 77.81 206 LEU A N 1
ATOM 1683 C CA . LEU A 1 206 ? -28.382 8.497 -3.647 1.00 77.81 206 LEU A CA 1
ATOM 1684 C C . LEU A 1 206 ? -28.801 9.623 -4.596 1.00 77.81 206 LEU A C 1
ATOM 1686 O O . LEU A 1 206 ? -29.974 9.684 -4.962 1.00 77.81 206 LEU A O 1
ATOM 1690 N N . GLN A 1 207 ? -27.856 10.480 -4.989 1.00 82.25 207 GLN A N 1
ATOM 1691 C CA . GLN A 1 207 ? -28.086 11.554 -5.954 1.00 82.25 207 GLN A CA 1
ATOM 1692 C C . GLN A 1 207 ? -28.518 10.984 -7.306 1.00 82.25 207 GLN A C 1
ATOM 1694 O O . GLN A 1 207 ? -29.580 11.363 -7.788 1.00 82.25 207 GLN A O 1
ATOM 1699 N N . GLU A 1 208 ? -27.787 10.001 -7.844 1.00 84.50 208 GLU A N 1
ATOM 1700 C CA . GLU A 1 208 ? -28.130 9.317 -9.099 1.00 84.50 208 GLU A CA 1
ATOM 1701 C C . GLU A 1 208 ? -29.560 8.755 -9.041 1.00 84.50 208 GLU A C 1
ATOM 1703 O O . GLU A 1 208 ? -30.379 9.004 -9.926 1.00 84.50 208 GLU A O 1
ATOM 1708 N N . ARG A 1 209 ? -29.910 8.045 -7.959 1.00 84.94 209 ARG A N 1
ATOM 1709 C CA . ARG A 1 209 ? -31.263 7.504 -7.767 1.00 84.94 209 ARG A CA 1
ATOM 1710 C C . ARG A 1 209 ? -32.327 8.604 -7.784 1.00 84.94 209 ARG A C 1
ATOM 1712 O O . ARG A 1 209 ? -33.366 8.441 -8.427 1.00 84.94 209 ARG A O 1
ATOM 1719 N N . ASP A 1 210 ? -32.113 9.679 -7.033 1.00 82.75 210 ASP A N 1
ATOM 1720 C CA . ASP A 1 210 ? -33.102 10.749 -6.884 1.00 82.75 210 ASP A CA 1
ATOM 1721 C C . ASP A 1 210 ? -33.263 11.557 -8.178 1.00 82.75 210 ASP A C 1
ATOM 1723 O O . ASP A 1 210 ? -34.392 11.890 -8.547 1.00 82.75 210 ASP A O 1
ATOM 1727 N N . GLU A 1 211 ? -32.174 11.784 -8.912 1.00 85.25 211 GLU A N 1
ATOM 1728 C CA . GLU A 1 211 ? -32.177 12.408 -10.237 1.00 85.25 211 GLU A CA 1
ATOM 1729 C C . GLU A 1 211 ? -32.933 11.559 -11.262 1.00 85.25 211 GLU A C 1
ATOM 1731 O O . GLU A 1 211 ? -33.848 12.065 -11.916 1.00 85.25 211 GLU A O 1
ATOM 1736 N N . LEU A 1 212 ? -32.631 10.258 -11.357 1.00 85.69 212 LEU A N 1
ATOM 1737 C CA . LEU A 1 212 ? -33.331 9.339 -12.262 1.00 85.69 212 LEU A CA 1
ATOM 1738 C C . LEU A 1 212 ? -34.829 9.273 -11.954 1.00 85.69 212 LEU A C 1
ATOM 1740 O O . LEU A 1 212 ? -35.663 9.251 -12.863 1.00 85.69 212 LEU A O 1
ATOM 1744 N N . LYS A 1 213 ? -35.188 9.271 -10.668 1.00 86.56 213 LYS A N 1
ATOM 1745 C CA . LYS A 1 213 ? -36.581 9.261 -10.223 1.00 86.56 213 LYS A CA 1
ATOM 1746 C C . LYS A 1 213 ? -37.309 10.554 -10.574 1.00 86.56 213 LYS A C 1
ATOM 1748 O O . LYS A 1 213 ? -38.437 10.495 -11.061 1.00 86.56 213 LYS A O 1
ATOM 1753 N N . LEU A 1 214 ? -36.674 11.703 -10.348 1.00 84.50 214 LEU A N 1
ATOM 1754 C CA . LEU A 1 214 ? -37.227 13.009 -10.701 1.00 84.50 214 LEU A CA 1
ATOM 1755 C C . LEU A 1 214 ? -37.402 13.145 -12.218 1.00 84.50 214 LEU A C 1
ATOM 1757 O O . LEU A 1 214 ? -38.431 13.635 -12.680 1.00 84.50 214 LEU A O 1
ATOM 1761 N N . TYR A 1 215 ? -36.423 12.669 -12.987 1.00 84.88 215 TYR A N 1
ATOM 1762 C CA . TYR A 1 215 ? -36.459 12.684 -14.443 1.00 84.88 215 TYR A CA 1
ATOM 1763 C C . TYR A 1 215 ? -37.609 11.827 -14.994 1.00 84.88 215 TYR A C 1
ATOM 1765 O O . TYR A 1 215 ? -38.383 12.287 -15.834 1.00 84.88 215 TYR A O 1
ATOM 1773 N N . LEU A 1 216 ? -37.775 10.600 -14.483 1.00 84.75 216 LEU A N 1
ATOM 1774 C CA . LEU A 1 216 ? -38.864 9.707 -14.888 1.00 84.75 216 LEU A CA 1
ATOM 1775 C C . LEU A 1 216 ? -40.250 10.251 -14.507 1.00 84.75 216 LEU A C 1
ATOM 1777 O O . LEU A 1 216 ? -41.170 10.152 -15.315 1.00 84.75 216 LEU A O 1
ATOM 1781 N N . ASP A 1 217 ? -40.392 10.874 -13.334 1.00 85.00 217 ASP A N 1
ATOM 1782 C CA . ASP A 1 217 ? -41.626 11.568 -12.931 1.00 85.00 217 ASP A CA 1
ATOM 1783 C C . ASP A 1 217 ? -41.921 12.780 -13.839 1.00 85.00 217 ASP A C 1
ATOM 1785 O O . ASP A 1 217 ? -43.072 13.033 -14.196 1.00 85.00 217 ASP A O 1
ATOM 1789 N N . GLY A 1 218 ? -40.883 13.498 -14.283 1.00 82.25 218 GLY A N 1
ATOM 1790 C CA . GLY A 1 218 ? -40.990 14.574 -15.272 1.00 82.25 218 GLY A CA 1
ATOM 1791 C C . GLY A 1 218 ? -41.486 14.083 -16.635 1.00 82.25 218 GLY A C 1
ATOM 1792 O O . GLY A 1 218 ? -42.423 14.664 -17.187 1.00 82.25 218 GLY A O 1
ATOM 1793 N N . LEU A 1 219 ? -40.921 12.984 -17.146 1.00 82.19 219 LEU A N 1
ATOM 1794 C CA . LEU A 1 219 ? -41.383 12.341 -18.381 1.00 82.19 219 LEU A CA 1
ATOM 1795 C C . LEU A 1 219 ? -42.839 11.862 -18.270 1.00 82.19 219 LEU A C 1
ATOM 1797 O O . LEU A 1 219 ? -43.623 12.059 -19.196 1.00 82.19 219 LEU A O 1
ATOM 1801 N N . GLU A 1 220 ? -43.228 11.273 -17.135 1.00 81.81 220 GLU A N 1
ATOM 1802 C CA . GLU A 1 220 ? -44.613 10.839 -16.890 1.00 81.81 220 GLU A CA 1
ATOM 1803 C C . GLU A 1 220 ? -45.594 12.020 -16.815 1.00 81.81 220 GLU A C 1
ATOM 1805 O O . GLU A 1 220 ? -46.758 11.886 -17.197 1.00 81.81 220 GLU A O 1
ATOM 1810 N N . LYS A 1 221 ? -45.115 13.201 -16.411 1.00 85.44 221 LYS A N 1
ATOM 1811 C CA . LYS A 1 221 ? -45.864 14.468 -16.429 1.00 85.44 221 LYS A CA 1
ATOM 1812 C C . LYS A 1 221 ? -45.818 15.199 -17.777 1.00 85.44 221 LYS A C 1
ATOM 1814 O O . LYS A 1 221 ? -46.362 16.297 -17.879 1.00 85.44 221 LYS A O 1
ATOM 1819 N N . GLY A 1 222 ? -45.212 14.602 -18.806 1.00 78.25 222 GLY A N 1
ATOM 1820 C CA . GLY A 1 222 ? -45.160 15.149 -20.163 1.00 78.25 222 GLY A CA 1
ATOM 1821 C C . GLY A 1 222 ? -44.106 16.239 -20.376 1.00 78.25 222 GLY A C 1
ATOM 1822 O O . GLY A 1 222 ? -44.250 17.036 -21.300 1.00 78.25 222 GLY A O 1
ATOM 1823 N N . ALA A 1 223 ? -43.074 16.310 -19.531 1.00 76.75 223 ALA A N 1
ATOM 1824 C CA . ALA A 1 223 ? -41.950 17.218 -19.741 1.00 76.75 223 ALA A CA 1
ATOM 1825 C C . ALA A 1 223 ? -41.050 16.722 -20.887 1.00 76.75 223 ALA A C 1
ATOM 1827 O O . ALA A 1 223 ? -40.661 15.555 -20.911 1.00 76.75 223 ALA A O 1
ATOM 1828 N N . ASP A 1 224 ? -40.692 17.617 -21.809 1.00 74.06 224 ASP A N 1
ATOM 1829 C CA . ASP A 1 224 ? -39.728 17.347 -22.881 1.00 74.06 224 ASP A CA 1
ATOM 1830 C C . ASP A 1 224 ? -38.309 17.623 -22.365 1.00 74.06 224 ASP A C 1
ATOM 1832 O O . ASP A 1 224 ? -37.838 18.763 -22.350 1.00 74.06 224 ASP A O 1
ATOM 1836 N N . LEU A 1 225 ? -37.671 16.585 -21.822 1.00 76.81 225 LEU A N 1
ATOM 1837 C CA . LEU A 1 225 ? -36.340 16.655 -21.223 1.00 76.81 225 LEU A CA 1
ATOM 1838 C C . LEU A 1 225 ? -35.357 15.814 -22.053 1.00 76.81 225 LEU A C 1
ATOM 1840 O O . LEU A 1 225 ? -35.660 14.654 -22.340 1.00 76.81 225 LEU A O 1
ATOM 1844 N N . PRO A 1 226 ? -34.157 16.319 -22.390 1.00 78.06 226 PRO A N 1
ATOM 1845 C CA . PRO A 1 226 ? -33.130 15.505 -23.040 1.00 78.06 226 PRO A CA 1
ATOM 1846 C C . PRO A 1 226 ? -32.678 14.363 -22.119 1.00 78.06 226 PRO A C 1
ATOM 1848 O O . PRO A 1 226 ? -32.657 14.532 -20.899 1.00 78.06 226 PRO A O 1
ATOM 1851 N N . LEU A 1 227 ? -32.342 13.199 -22.685 1.00 75.12 227 LEU A N 1
ATOM 1852 C CA . LEU A 1 227 ? -31.871 12.049 -21.903 1.00 75.12 227 LEU A CA 1
ATOM 1853 C C . LEU A 1 227 ? -30.560 12.388 -21.168 1.00 75.12 227 LEU A C 1
ATOM 1855 O O . LEU A 1 227 ? -29.699 13.049 -21.755 1.00 75.12 227 LEU A O 1
ATOM 1859 N N . PRO A 1 228 ? -30.389 11.941 -19.908 1.00 79.38 228 PRO A N 1
ATOM 1860 C CA . PRO A 1 228 ? -29.127 12.075 -19.191 1.00 79.38 228 PRO A CA 1
ATOM 1861 C C . PRO A 1 228 ? -27.976 11.393 -19.938 1.00 79.38 228 PRO A C 1
ATOM 1863 O O . PRO A 1 228 ? -28.170 10.392 -20.632 1.00 79.38 228 PRO A O 1
ATOM 1866 N N . GLU A 1 229 ? -26.768 11.928 -19.775 1.00 73.69 229 GLU A N 1
ATOM 1867 C CA . GLU A 1 229 ? -25.562 11.422 -20.431 1.00 73.69 229 GLU A CA 1
ATOM 1868 C C . GLU A 1 229 ? -25.320 9.943 -20.068 1.00 73.69 229 GLU A C 1
ATOM 1870 O O . GLU A 1 229 ? -25.362 9.566 -18.898 1.00 73.69 229 GLU A O 1
ATOM 1875 N N . GLY A 1 230 ? -25.104 9.090 -21.077 1.00 73.50 230 GLY A N 1
ATOM 1876 C CA . GLY A 1 230 ? -24.907 7.644 -20.895 1.00 73.50 230 GLY A CA 1
ATOM 1877 C C . GLY A 1 230 ? -26.171 6.776 -20.984 1.00 73.50 230 GLY A C 1
ATOM 1878 O O . GLY A 1 230 ? -26.067 5.562 -20.811 1.00 73.50 230 GLY A O 1
ATOM 1879 N N . PHE A 1 231 ? -27.342 7.352 -21.282 1.00 78.12 231 PHE A N 1
ATOM 1880 C CA . PHE A 1 231 ? -28.579 6.593 -21.497 1.00 78.12 231 PHE A CA 1
ATOM 1881 C C . PHE A 1 231 ? -29.178 6.840 -22.878 1.00 78.12 231 PHE A C 1
ATOM 1883 O O . PHE A 1 231 ? -29.522 7.965 -23.234 1.00 78.12 231 PHE A O 1
ATOM 1890 N N . ASP A 1 232 ? -29.400 5.755 -23.617 1.00 79.19 232 ASP A N 1
ATOM 1891 C CA . ASP A 1 232 ? -29.930 5.827 -24.982 1.00 79.19 232 ASP A CA 1
ATOM 1892 C C . ASP A 1 232 ? -31.466 5.827 -25.024 1.00 79.19 232 ASP A C 1
ATOM 1894 O O . ASP A 1 232 ? -32.070 6.250 -26.009 1.00 79.19 232 ASP A O 1
ATOM 1898 N N . THR A 1 233 ? -32.131 5.336 -23.965 1.00 82.12 233 THR A N 1
ATOM 1899 C CA . THR A 1 233 ? -33.598 5.222 -23.922 1.00 82.12 233 THR A CA 1
ATOM 1900 C C . THR A 1 233 ? -34.202 5.517 -22.538 1.00 82.12 233 THR A C 1
ATOM 1902 O O . THR A 1 233 ? -33.588 5.246 -21.501 1.00 82.12 233 THR A O 1
ATOM 1905 N N . PRO A 1 234 ? -35.476 5.954 -22.464 1.00 77.62 234 PRO A N 1
ATOM 1906 C CA . PRO A 1 234 ? -36.212 6.010 -21.197 1.00 77.62 234 PRO A CA 1
ATOM 1907 C C . PRO A 1 234 ? -36.345 4.643 -20.500 1.00 77.62 234 PRO A C 1
ATOM 1909 O O . PRO A 1 234 ? -36.458 4.567 -19.276 1.00 77.62 234 PRO A O 1
ATOM 1912 N N . GLY A 1 235 ? -36.308 3.548 -21.269 1.00 79.12 235 GLY A N 1
ATOM 1913 C CA . GLY A 1 235 ? -36.318 2.181 -20.744 1.00 79.12 235 GLY A CA 1
ATOM 1914 C C . GLY A 1 235 ? -35.055 1.842 -19.949 1.00 79.12 235 GLY A C 1
ATOM 1915 O O . GLY A 1 235 ? -35.163 1.274 -18.862 1.00 79.12 235 GLY A O 1
ATOM 1916 N N . SER A 1 236 ? -33.877 2.255 -20.431 1.00 81.06 236 SER A N 1
ATOM 1917 C CA . SER A 1 236 ? -32.614 2.077 -19.700 1.00 81.06 236 SER A CA 1
ATOM 1918 C C . SER A 1 236 ? -32.578 2.870 -18.390 1.00 81.06 236 SER A C 1
ATOM 1920 O O . SER A 1 236 ? -32.072 2.359 -17.395 1.00 81.06 236 SER A O 1
ATOM 1922 N N . LEU A 1 237 ? -33.207 4.052 -18.339 1.00 82.31 237 LEU A N 1
ATOM 1923 C CA . LEU A 1 237 ? -33.353 4.824 -17.096 1.00 82.31 237 LEU A CA 1
ATOM 1924 C C . LEU A 1 237 ? -34.233 4.094 -16.073 1.00 82.31 237 LEU A C 1
ATOM 1926 O O . LEU A 1 237 ? -33.859 3.975 -14.907 1.00 82.31 237 LEU A O 1
ATOM 1930 N N . LYS A 1 238 ? -35.387 3.557 -16.507 1.00 83.44 238 LYS A N 1
ATOM 1931 C CA . LYS A 1 238 ? -36.268 2.751 -15.639 1.00 83.44 238 LYS A CA 1
ATOM 1932 C C . LYS A 1 238 ? -35.558 1.503 -15.117 1.00 83.44 238 LYS A C 1
ATOM 1934 O O . LYS A 1 238 ? -35.738 1.153 -13.953 1.00 83.44 238 LYS A O 1
ATOM 1939 N N . HIS A 1 239 ? -34.753 0.851 -15.957 1.00 82.06 239 HIS A N 1
ATOM 1940 C CA . HIS A 1 239 ? -33.957 -0.305 -15.553 1.00 82.06 239 HIS A CA 1
ATOM 1941 C C . HIS A 1 239 ? -32.920 0.072 -14.492 1.00 82.06 239 HIS A C 1
ATOM 1943 O O . HIS A 1 239 ? -32.898 -0.537 -13.426 1.00 82.06 239 HIS A O 1
ATOM 1949 N N . ARG A 1 240 ? -32.137 1.131 -14.732 1.00 84.31 240 ARG A N 1
ATOM 1950 C CA . ARG A 1 240 ? -31.110 1.602 -13.799 1.00 84.31 240 ARG A CA 1
ATOM 1951 C C . ARG A 1 240 ? -31.686 2.065 -12.464 1.00 84.31 240 ARG A C 1
ATOM 1953 O O . ARG A 1 240 ? -31.171 1.691 -11.416 1.00 84.31 240 ARG A O 1
ATOM 1960 N N . LEU A 1 241 ? -32.780 2.830 -12.477 1.00 82.75 241 LEU A N 1
ATOM 1961 C CA . LEU A 1 241 ? -33.449 3.232 -11.238 1.00 82.75 241 LEU A CA 1
ATOM 1962 C C . LEU A 1 241 ? -33.910 2.002 -10.448 1.00 82.75 241 LEU A C 1
ATOM 1964 O O . LEU A 1 241 ? -33.692 1.925 -9.240 1.00 82.75 241 LEU A O 1
ATOM 1968 N N . LYS A 1 242 ? -34.507 1.022 -11.134 1.00 80.69 242 LYS A N 1
ATOM 1969 C CA . LYS A 1 242 ? -34.941 -0.228 -10.512 1.00 80.69 242 LYS A CA 1
ATOM 1970 C C . LYS A 1 242 ? -33.761 -1.002 -9.918 1.00 80.69 242 LYS A C 1
ATOM 1972 O O . LYS A 1 242 ? -33.875 -1.461 -8.787 1.00 80.69 242 LYS A O 1
ATOM 1977 N N . GLU A 1 243 ? -32.632 -1.095 -10.619 1.00 74.31 243 GLU A N 1
ATOM 1978 C CA . GLU A 1 243 ? -31.400 -1.689 -10.085 1.00 74.31 243 GLU A CA 1
ATOM 1979 C C . GLU A 1 243 ? -30.927 -0.976 -8.815 1.00 74.31 243 GLU A C 1
ATOM 1981 O O . GLU A 1 243 ? -30.678 -1.636 -7.812 1.00 74.31 243 GLU A O 1
ATOM 1986 N N . LEU A 1 244 ? -30.842 0.359 -8.813 1.00 76.88 244 LEU A N 1
ATOM 1987 C CA . LEU A 1 244 ? -30.426 1.134 -7.635 1.00 76.88 244 LEU A CA 1
ATOM 1988 C C . LEU A 1 244 ? -31.378 0.922 -6.443 1.00 76.88 244 LEU A C 1
ATOM 1990 O O . LEU A 1 244 ? -30.938 0.783 -5.297 1.00 76.88 244 LEU A O 1
ATOM 1994 N N . GLU A 1 245 ? -32.688 0.851 -6.700 1.00 74.12 245 GLU A N 1
ATOM 1995 C CA . GLU A 1 245 ? -33.709 0.567 -5.684 1.00 74.12 245 GLU A CA 1
ATOM 1996 C C . GLU A 1 245 ? -33.660 -0.884 -5.155 1.00 74.12 245 GLU A C 1
ATOM 1998 O O . GLU A 1 245 ? -34.025 -1.136 -3.991 1.00 74.12 245 GLU A O 1
ATOM 2003 N N . GLU A 1 246 ? -33.222 -1.828 -5.992 1.00 70.44 246 GLU A N 1
ATOM 2004 C CA . GLU A 1 246 ? -33.061 -3.253 -5.679 1.00 70.44 246 GLU A CA 1
ATOM 2005 C C . GLU A 1 246 ? -31.725 -3.564 -4.978 1.00 70.44 246 GLU A C 1
ATOM 2007 O O . GLU A 1 246 ? -31.716 -4.354 -4.032 1.00 70.44 246 GLU A O 1
ATOM 2012 N N . LEU A 1 247 ? -30.622 -2.911 -5.363 1.00 69.19 247 LEU A N 1
ATOM 2013 C CA . LEU A 1 247 ? -29.301 -3.029 -4.726 1.00 69.19 247 LEU A CA 1
ATOM 2014 C C . LEU A 1 247 ? -29.298 -2.480 -3.293 1.00 69.19 247 LEU A C 1
ATOM 2016 O O . LEU A 1 247 ? -28.563 -2.991 -2.439 1.00 69.19 247 LEU A O 1
ATOM 2020 N N . ALA A 1 248 ? -30.140 -1.466 -3.042 1.00 71.56 248 ALA A N 1
ATOM 2021 C CA . ALA A 1 248 ? -30.478 -0.934 -1.723 1.00 71.56 248 ALA A CA 1
ATOM 2022 C C . ALA A 1 248 ? -29.255 -0.728 -0.808 1.00 71.56 248 ALA A C 1
ATOM 2024 O O . ALA A 1 248 ? -29.264 -1.151 0.348 1.00 71.56 248 ALA A O 1
ATOM 2025 N N . TYR A 1 249 ? -28.194 -0.096 -1.328 1.00 74.38 249 TYR A N 1
ATOM 2026 C CA . TYR A 1 249 ? -26.995 0.193 -0.541 1.00 74.38 249 TYR A CA 1
ATOM 2027 C C . TYR A 1 249 ? -27.354 0.901 0.770 1.00 74.38 249 TYR A C 1
ATOM 2029 O O . TYR A 1 249 ? -28.143 1.845 0.802 1.00 74.38 249 TYR A O 1
ATOM 2037 N N . SER A 1 250 ? -26.755 0.435 1.860 1.00 69.25 250 SER A N 1
ATOM 2038 C CA . SER A 1 250 ? -26.721 1.124 3.142 1.00 69.25 250 SER A CA 1
ATOM 2039 C C . SER A 1 250 ? -25.344 1.747 3.332 1.00 69.25 250 SER A C 1
ATOM 2041 O O . SER A 1 250 ? -24.342 1.129 2.989 1.00 69.25 250 SER A O 1
ATOM 2043 N N . GLY A 1 251 ? -25.266 2.904 3.995 1.00 61.72 251 GLY A N 1
ATOM 2044 C CA . GLY A 1 251 ? -23.987 3.501 4.410 1.00 61.72 251 GLY A CA 1
ATOM 2045 C C . GLY A 1 251 ? -23.142 2.629 5.358 1.00 61.72 251 GLY A C 1
ATOM 2046 O O . GLY A 1 251 ? -22.027 3.002 5.693 1.00 61.72 251 GLY A O 1
ATOM 2047 N N . SER A 1 252 ? -23.669 1.483 5.805 1.00 67.25 252 SER A N 1
ATOM 2048 C CA . SER A 1 252 ? -22.960 0.476 6.612 1.00 67.25 252 SER A CA 1
ATOM 2049 C C . SER A 1 252 ? -22.527 -0.761 5.820 1.00 67.25 252 SER A C 1
ATOM 2051 O O . SER A 1 252 ? -21.993 -1.709 6.399 1.00 67.25 252 SER A O 1
ATOM 2053 N N . ASP A 1 253 ? -22.813 -0.805 4.518 1.00 76.25 253 ASP A N 1
ATOM 2054 C CA . ASP A 1 253 ? -22.488 -1.965 3.706 1.00 76.25 253 ASP A CA 1
ATOM 2055 C C . ASP A 1 253 ? -21.033 -1.954 3.256 1.00 76.25 253 ASP A C 1
ATOM 2057 O O . ASP A 1 253 ? -20.433 -0.916 2.967 1.00 76.25 253 ASP A O 1
ATOM 2061 N N . SER A 1 254 ? -20.487 -3.163 3.172 1.00 82.44 254 SER A N 1
ATOM 2062 C CA . SER A 1 254 ? -19.188 -3.395 2.572 1.00 82.44 254 SER A CA 1
ATOM 2063 C C . SER A 1 254 ? -19.356 -3.684 1.083 1.00 82.44 254 SER A C 1
ATOM 2065 O O . SER A 1 254 ? -20.261 -4.428 0.696 1.00 82.44 254 SER A O 1
ATOM 2067 N N . VAL A 1 255 ? -18.503 -3.069 0.270 1.00 87.94 255 VAL A N 1
ATOM 2068 C CA . VAL A 1 255 ? -18.501 -3.134 -1.194 1.00 87.94 255 VAL A CA 1
ATOM 2069 C C . VAL A 1 255 ? -17.101 -3.486 -1.682 1.00 87.94 255 VAL A C 1
ATOM 2071 O O . VAL A 1 255 ? -16.112 -3.145 -1.021 1.00 87.94 255 VAL A O 1
ATOM 2074 N N . GLY A 1 256 ? -17.002 -4.171 -2.817 1.00 90.38 256 GLY A N 1
ATOM 2075 C CA . GLY A 1 256 ? -15.724 -4.445 -3.462 1.00 90.38 256 GLY A CA 1
ATOM 2076 C C . GLY A 1 256 ? -14.996 -3.156 -3.827 1.00 90.38 256 GLY A C 1
ATOM 2077 O O . GLY A 1 256 ? -15.574 -2.265 -4.443 1.00 90.38 256 GLY A O 1
ATOM 2078 N N . LYS A 1 257 ? -13.726 -3.040 -3.425 1.00 89.00 257 LYS A N 1
ATOM 2079 C CA . LYS A 1 257 ? -12.902 -1.843 -3.675 1.00 89.00 257 LYS A CA 1
ATOM 2080 C C . LYS A 1 257 ? -11.912 -2.014 -4.814 1.00 89.00 257 LYS A C 1
ATOM 2082 O O . LYS A 1 257 ? -11.566 -1.044 -5.481 1.00 89.00 257 LYS A O 1
ATOM 2087 N N . THR A 1 258 ? -11.452 -3.235 -5.044 1.00 91.19 258 THR A N 1
ATOM 2088 C CA . THR A 1 258 ? -10.478 -3.567 -6.086 1.00 91.19 258 THR A CA 1
ATOM 2089 C C . THR A 1 258 ? -10.782 -4.941 -6.680 1.00 91.19 258 THR A C 1
ATOM 2091 O O . THR A 1 258 ? -11.651 -5.653 -6.179 1.00 91.19 258 THR A O 1
ATOM 2094 N N . GLY A 1 259 ? -10.075 -5.305 -7.753 1.00 93.38 259 GLY A N 1
ATOM 2095 C CA . GLY A 1 259 ? -10.119 -6.650 -8.329 1.00 93.38 259 GLY A CA 1
ATOM 2096 C C . GLY A 1 259 ? -11.500 -7.093 -8.829 1.00 93.38 259 GLY A C 1
ATOM 2097 O O . GLY A 1 259 ? -12.359 -6.268 -9.152 1.00 93.38 259 GLY A O 1
ATOM 2098 N N . ILE A 1 260 ? -11.702 -8.410 -8.862 1.00 96.06 260 ILE A N 1
ATOM 2099 C CA . ILE A 1 260 ? -12.967 -9.085 -9.183 1.00 96.06 260 ILE A CA 1
ATOM 2100 C C . ILE A 1 260 ? -14.078 -8.671 -8.213 1.00 96.06 260 ILE A C 1
ATOM 2102 O O . ILE A 1 260 ? -15.217 -8.499 -8.643 1.00 96.06 260 ILE A O 1
ATOM 2106 N N . GLU A 1 261 ? -13.758 -8.459 -6.931 1.00 95.06 261 GLU A N 1
ATOM 2107 C CA . GLU A 1 261 ? -14.729 -7.996 -5.934 1.00 95.06 261 GLU A CA 1
ATOM 2108 C C . GLU A 1 261 ? -15.388 -6.673 -6.347 1.00 95.06 261 GLU A C 1
ATOM 2110 O O . GLU A 1 261 ? -16.596 -6.524 -6.174 1.00 95.06 261 GLU A O 1
ATOM 2115 N N . ALA A 1 262 ? -14.619 -5.726 -6.897 1.00 92.62 262 ALA A N 1
ATOM 2116 C CA . ALA A 1 262 ? -15.148 -4.456 -7.395 1.00 92.62 262 ALA A CA 1
ATOM 2117 C C . ALA A 1 262 ? -15.758 -4.566 -8.798 1.00 92.62 262 ALA A C 1
ATOM 2119 O O . ALA A 1 262 ? -16.817 -3.988 -9.034 1.00 92.62 262 ALA A O 1
ATOM 2120 N N . MET A 1 263 ? -15.113 -5.296 -9.718 1.00 93.81 263 MET A N 1
ATOM 2121 C CA . MET A 1 263 ? -15.598 -5.439 -11.100 1.00 93.81 263 MET A CA 1
ATOM 2122 C C . MET A 1 263 ? -17.003 -6.046 -11.147 1.00 93.81 263 MET A C 1
ATOM 2124 O O . MET A 1 263 ? -17.861 -5.554 -11.872 1.00 93.81 263 MET A O 1
ATOM 2128 N N . PHE A 1 264 ? -17.233 -7.088 -10.346 1.00 94.12 264 PHE A N 1
ATOM 2129 C CA . PHE A 1 264 ? -18.477 -7.855 -10.323 1.00 94.12 264 PHE A CA 1
ATOM 2130 C C . PHE A 1 264 ? -19.267 -7.634 -9.026 1.00 94.12 264 PHE A C 1
ATOM 2132 O O . PHE A 1 264 ? -19.933 -8.543 -8.524 1.00 94.12 264 PHE A O 1
ATOM 2139 N N . GLU A 1 265 ? -19.174 -6.435 -8.433 1.00 90.06 265 GLU A N 1
ATOM 2140 C CA . GLU A 1 265 ? -19.854 -6.100 -7.173 1.00 90.06 265 GLU A CA 1
ATOM 2141 C C . GLU A 1 265 ? -21.359 -6.381 -7.251 1.00 90.06 265 GLU A C 1
ATOM 2143 O O . GLU A 1 265 ? -21.929 -6.935 -6.310 1.00 90.06 265 GLU A O 1
ATOM 2148 N N . GLN A 1 266 ? -22.003 -6.036 -8.368 1.00 85.19 266 GLN A N 1
ATOM 2149 C CA . GLN A 1 266 ? -23.450 -6.192 -8.536 1.00 85.19 266 GLN A CA 1
ATOM 2150 C C . GLN A 1 266 ? -23.856 -7.673 -8.565 1.00 85.19 266 GLN A C 1
ATOM 2152 O O . GLN A 1 266 ? -24.794 -8.085 -7.876 1.00 85.19 266 GLN A O 1
ATOM 2157 N N . GLU A 1 267 ? -23.119 -8.500 -9.304 1.00 89.56 267 GLU A N 1
ATOM 2158 C CA . GLU A 1 267 ? -23.353 -9.936 -9.422 1.00 89.56 267 GLU A CA 1
ATOM 2159 C C . GLU A 1 267 ? -23.035 -10.668 -8.121 1.00 89.56 267 GLU A C 1
ATOM 2161 O O . GLU A 1 267 ? -23.803 -11.540 -7.700 1.00 89.56 267 GLU A O 1
ATOM 2166 N N . LEU A 1 268 ? -21.923 -10.313 -7.475 1.00 92.44 268 LEU A N 1
ATOM 2167 C CA . LEU A 1 268 ? -21.468 -10.930 -6.237 1.00 92.44 268 LEU A CA 1
ATOM 2168 C C . LEU A 1 268 ? -22.355 -10.546 -5.060 1.00 92.44 268 LEU A C 1
ATOM 2170 O O . LEU A 1 268 ? -22.610 -11.389 -4.210 1.00 92.44 268 LEU A O 1
ATOM 2174 N N . ARG A 1 269 ? -22.845 -9.313 -4.959 1.00 87.56 269 ARG A N 1
ATOM 2175 C CA . ARG A 1 269 ? -23.673 -8.882 -3.823 1.00 87.56 269 ARG A CA 1
ATOM 2176 C C . ARG A 1 269 ? -25.030 -9.587 -3.784 1.00 87.56 269 ARG A C 1
ATOM 2178 O O . ARG A 1 269 ? -25.497 -9.942 -2.700 1.00 87.56 269 ARG A O 1
ATOM 2185 N N . GLY A 1 270 ? -25.635 -9.805 -4.951 1.00 83.81 270 GLY A N 1
ATOM 2186 C CA . GLY A 1 270 ? -27.013 -10.278 -5.056 1.00 83.81 270 GLY A CA 1
ATOM 2187 C C . GLY A 1 270 ? -28.028 -9.232 -4.589 1.00 83.81 270 GLY A C 1
ATOM 2188 O O . GLY A 1 270 ? -27.699 -8.072 -4.332 1.00 83.81 270 GLY A O 1
ATOM 2189 N N . PHE A 1 271 ? -29.286 -9.648 -4.467 1.00 82.06 271 PHE A N 1
ATOM 2190 C CA . PHE A 1 271 ? -30.392 -8.746 -4.147 1.00 82.06 271 PHE A CA 1
ATOM 2191 C C . PHE A 1 271 ? -30.823 -8.900 -2.699 1.00 82.06 271 PHE A C 1
ATOM 2193 O O . PHE A 1 271 ? -31.198 -9.991 -2.258 1.00 82.06 271 PHE A O 1
ATOM 2200 N N . GLN A 1 272 ? -30.815 -7.793 -1.960 1.00 81.56 272 GLN A N 1
ATOM 2201 C CA . GLN A 1 272 ? -31.284 -7.789 -0.583 1.00 81.56 272 GLN A CA 1
ATOM 2202 C C . GLN A 1 272 ? -32.800 -8.002 -0.534 1.00 81.56 272 GLN A C 1
ATOM 2204 O O . GLN A 1 272 ? -33.571 -7.402 -1.288 1.00 81.56 272 GLN A O 1
ATOM 2209 N N . GLY A 1 273 ? -33.232 -8.863 0.381 1.00 76.06 273 GLY A N 1
ATOM 2210 C CA . GLY A 1 273 ? -34.643 -9.094 0.632 1.00 76.06 273 GLY A CA 1
ATOM 2211 C C . GLY A 1 273 ? -35.252 -7.929 1.401 1.00 76.06 273 GLY A C 1
ATOM 2212 O O . GLY A 1 273 ? -34.576 -7.252 2.176 1.00 76.06 273 GLY A O 1
ATOM 2213 N N . LYS A 1 274 ? -36.549 -7.700 1.220 1.00 76.31 274 LYS A N 1
ATOM 2214 C CA . LYS A 1 274 ? -37.321 -6.741 2.017 1.00 76.31 274 LYS A CA 1
ATOM 2215 C C . LYS A 1 274 ? -38.503 -7.490 2.610 1.00 76.31 274 LYS A C 1
ATOM 2217 O O . LYS A 1 274 ? -39.353 -7.980 1.868 1.00 76.31 274 LYS A O 1
ATOM 2222 N N . LYS A 1 275 ? -38.559 -7.572 3.938 1.00 75.62 275 LYS A N 1
ATOM 2223 C CA . LYS A 1 275 ? -39.667 -8.173 4.689 1.00 75.62 275 LYS A CA 1
ATOM 2224 C C . LYS A 1 275 ? -40.391 -7.080 5.453 1.00 75.62 275 LYS A C 1
ATOM 2226 O O . LYS A 1 275 ? -39.781 -6.361 6.240 1.00 75.62 275 LYS A O 1
ATOM 2231 N N . THR A 1 276 ? -41.692 -6.928 5.230 1.00 75.38 276 THR A N 1
ATOM 2232 C CA . THR A 1 276 ? -42.505 -6.012 6.036 1.00 75.38 276 THR A CA 1
ATOM 2233 C C . THR A 1 276 ? -43.075 -6.781 7.213 1.00 75.38 276 THR A C 1
ATOM 2235 O O . THR A 1 276 ? -43.893 -7.684 7.048 1.00 75.38 276 THR A O 1
ATOM 2238 N N . VAL A 1 277 ? -42.643 -6.412 8.412 1.00 72.19 277 VAL A N 1
ATOM 2239 C CA . VAL A 1 277 ? -42.978 -7.110 9.650 1.00 72.19 277 VAL A CA 1
ATOM 2240 C C . VAL A 1 277 ? -43.665 -6.158 10.626 1.00 72.19 277 VAL A C 1
ATOM 2242 O O . VAL A 1 277 ? -43.309 -4.986 10.758 1.00 72.19 277 VAL A O 1
ATOM 2245 N N . SER A 1 278 ? -44.690 -6.668 11.299 1.00 65.50 278 SER A N 1
ATOM 2246 C CA . SER A 1 278 ? -45.286 -6.079 12.494 1.00 65.50 278 SER A CA 1
ATOM 2247 C C . SER A 1 278 ? -44.577 -6.689 13.690 1.00 65.50 278 SER A C 1
ATOM 2249 O O . SER A 1 278 ? -44.563 -7.915 13.829 1.00 65.50 278 SER A O 1
ATOM 2251 N N . LYS A 1 279 ? -44.004 -5.856 14.554 1.00 62.81 279 LYS A N 1
ATOM 2252 C CA . LYS A 1 279 ? -43.424 -6.305 15.824 1.00 62.81 279 LYS A CA 1
ATOM 2253 C C . LYS A 1 279 ? -44.311 -5.892 17.000 1.00 62.81 279 LYS A C 1
ATOM 2255 O O . LYS A 1 279 ? -45.217 -5.087 16.826 1.00 62.81 279 LYS A O 1
ATOM 2260 N N . ASP A 1 280 ? -44.116 -6.465 18.177 1.00 58.97 280 ASP A N 1
ATOM 2261 C CA . ASP A 1 280 ? -44.788 -6.022 19.399 1.00 58.97 280 ASP A CA 1
ATOM 2262 C C . ASP A 1 280 ? -44.008 -4.885 20.079 1.00 58.97 280 ASP A C 1
ATOM 2264 O O . ASP A 1 280 ? -42.909 -4.476 19.665 1.00 58.97 280 ASP A O 1
ATOM 2268 N N . SER A 1 281 ? -44.572 -4.368 21.170 1.00 50.00 281 SER A N 1
ATOM 2269 C CA . SER A 1 281 ? -43.908 -3.400 22.042 1.00 50.00 281 SER A CA 1
ATOM 2270 C C . SER A 1 281 ? -42.647 -3.950 22.724 1.00 50.00 281 SER A C 1
ATOM 2272 O O . SER A 1 281 ? -41.971 -3.186 23.392 1.00 50.00 281 SER A O 1
ATOM 2274 N N . SER A 1 282 ? -42.271 -5.212 22.530 1.00 47.84 282 SER A N 1
ATOM 2275 C CA . SER A 1 282 ? -41.060 -5.849 23.072 1.00 47.84 282 SER A CA 1
ATOM 2276 C C . SER A 1 282 ? -40.047 -6.230 21.976 1.00 47.84 282 SER A C 1
ATOM 2278 O O . SER A 1 282 ? -38.901 -6.534 22.276 1.00 47.84 282 SER A O 1
ATOM 2280 N N . GLY A 1 283 ? -40.416 -6.088 20.696 1.00 51.91 283 GLY A N 1
ATOM 2281 C CA . GLY A 1 283 ? -39.573 -6.361 19.528 1.00 51.91 283 GLY A CA 1
ATOM 2282 C C . GLY A 1 283 ? -39.760 -7.761 18.927 1.00 51.91 283 GLY A C 1
ATOM 2283 O O . GLY A 1 283 ? -39.054 -8.099 17.973 1.00 51.91 283 GLY A O 1
ATOM 2284 N N . HIS A 1 284 ? -40.703 -8.558 19.432 1.00 56.94 284 HIS A N 1
ATOM 2285 C CA . HIS A 1 284 ? -41.061 -9.857 18.870 1.00 56.94 284 HIS A CA 1
ATOM 2286 C C . HIS A 1 284 ? -41.865 -9.697 17.590 1.00 56.94 284 HIS A C 1
ATOM 2288 O O . HIS A 1 284 ? -42.679 -8.786 17.458 1.00 56.94 284 HIS A O 1
ATOM 2294 N N . LEU A 1 285 ? -41.645 -10.602 16.643 1.00 60.00 285 LEU A N 1
ATOM 2295 C CA . LEU A 1 285 ? -42.394 -10.659 15.397 1.00 60.00 285 LEU A CA 1
ATOM 2296 C C . LEU A 1 285 ? -43.843 -11.087 15.691 1.00 60.00 285 LEU A C 1
ATOM 2298 O O . LEU A 1 285 ? -44.073 -12.223 16.089 1.00 60.00 285 LEU A O 1
ATOM 2302 N N . ILE A 1 286 ? -44.816 -10.192 15.496 1.00 64.44 286 ILE A N 1
ATOM 2303 C CA . ILE A 1 286 ? -46.246 -10.531 15.603 1.00 64.44 286 ILE A CA 1
ATOM 2304 C C . ILE A 1 286 ? -46.728 -11.124 14.284 1.00 64.44 286 ILE A C 1
ATOM 2306 O O . ILE A 1 286 ? -47.456 -12.114 14.261 1.00 64.44 286 ILE A O 1
ATOM 2310 N N . LYS A 1 287 ? -46.383 -10.463 13.173 1.00 61.09 287 LYS A N 1
ATOM 2311 C CA . LYS A 1 287 ? -46.961 -10.774 11.867 1.00 61.09 287 LYS A CA 1
ATOM 2312 C C . LYS A 1 287 ? -46.038 -10.351 10.737 1.00 61.09 287 LYS A C 1
ATOM 2314 O O . LYS A 1 287 ? -45.620 -9.197 10.684 1.00 61.09 287 LYS A O 1
ATOM 2319 N N . GLU A 1 288 ? -45.769 -11.258 9.811 1.00 71.38 288 GLU A N 1
ATOM 2320 C CA . GLU A 1 288 ? -45.161 -10.935 8.520 1.00 71.38 288 GLU A CA 1
ATOM 2321 C C . GLU A 1 288 ? -46.276 -10.605 7.516 1.00 71.38 288 GLU A C 1
ATOM 2323 O O . GLU A 1 288 ? -47.294 -11.300 7.453 1.00 71.38 288 GLU A O 1
ATOM 2328 N N . TYR A 1 289 ? -46.139 -9.496 6.786 1.00 72.50 289 TYR A N 1
ATOM 2329 C CA . TYR A 1 289 ? -47.127 -9.074 5.793 1.00 72.50 289 TYR A CA 1
ATOM 2330 C C . TYR A 1 289 ? -46.805 -9.662 4.406 1.00 72.50 289 TYR A C 1
ATOM 2332 O O . TYR A 1 289 ? -45.631 -9.794 4.054 1.00 72.50 289 TYR A O 1
ATOM 2340 N N . PRO A 1 290 ? -47.829 -9.963 3.583 1.00 55.97 290 PRO A N 1
ATOM 2341 C CA . PRO A 1 290 ? -47.623 -10.371 2.197 1.00 55.97 290 PRO A CA 1
ATOM 2342 C C . PRO A 1 290 ? -46.923 -9.265 1.392 1.00 55.97 290 PRO A C 1
ATOM 2344 O O . PRO A 1 290 ? -47.198 -8.081 1.590 1.00 55.97 290 PRO A O 1
ATOM 2347 N N . GLY A 1 291 ? -46.027 -9.657 0.482 1.00 64.19 291 GLY A N 1
ATOM 2348 C CA . GLY A 1 291 ? -45.153 -8.743 -0.271 1.00 64.19 291 GLY A CA 1
ATOM 2349 C C . GLY A 1 291 ? -43.678 -8.795 0.144 1.00 64.19 291 GLY A C 1
ATOM 2350 O O . GLY A 1 291 ? -42.867 -8.057 -0.414 1.00 64.19 291 GLY A O 1
ATOM 2351 N N . ALA A 1 292 ? -43.323 -9.672 1.089 1.00 64.00 292 ALA A N 1
ATOM 2352 C CA . ALA A 1 292 ? -41.939 -10.002 1.396 1.00 64.00 292 ALA A CA 1
ATOM 2353 C C . ALA A 1 292 ? -41.219 -10.548 0.150 1.00 64.00 292 ALA A C 1
ATOM 2355 O O . ALA A 1 292 ? -41.639 -11.550 -0.432 1.00 64.00 292 ALA A O 1
ATOM 2356 N N . LYS A 1 293 ? -40.125 -9.898 -0.251 1.00 74.69 293 LYS A N 1
ATOM 2357 C CA . LYS A 1 293 ? -39.170 -10.456 -1.215 1.00 74.69 293 LYS A CA 1
ATOM 2358 C C . LYS A 1 293 ? -38.016 -11.049 -0.420 1.00 74.69 293 LYS A C 1
ATOM 2360 O O . LYS A 1 293 ? -37.340 -10.306 0.290 1.00 74.69 293 LYS A O 1
ATOM 2365 N N . SER A 1 294 ? -37.804 -12.357 -0.518 1.00 78.50 294 SER A N 1
ATOM 2366 C CA . SER A 1 294 ? -36.635 -13.012 0.077 1.00 78.50 294 SER A CA 1
ATOM 2367 C C . SER A 1 294 ? -35.349 -12.516 -0.574 1.00 78.50 294 SER A C 1
ATOM 2369 O O . SER A 1 294 ? -35.331 -12.183 -1.762 1.00 78.50 294 SER A O 1
ATOM 2371 N N . ALA A 1 295 ? -34.271 -12.479 0.204 1.00 82.81 295 ALA A N 1
ATOM 2372 C CA . ALA A 1 295 ? -32.959 -12.159 -0.336 1.00 82.81 295 ALA A CA 1
ATOM 2373 C C . ALA A 1 295 ? -32.536 -13.201 -1.383 1.00 82.81 295 ALA A C 1
ATOM 2375 O O . ALA A 1 295 ? -32.691 -14.404 -1.171 1.00 82.81 295 ALA A O 1
ATOM 2376 N N . THR A 1 296 ? -31.989 -12.738 -2.505 1.00 86.88 296 THR A N 1
ATOM 2377 C CA . THR A 1 296 ? -31.411 -13.609 -3.534 1.00 86.88 296 THR A CA 1
ATOM 2378 C C . THR A 1 296 ? -29.895 -13.583 -3.377 1.00 86.88 296 THR A C 1
ATOM 2380 O O . THR A 1 296 ? -29.312 -12.505 -3.521 1.00 86.88 296 THR A O 1
ATOM 2383 N N . PRO A 1 297 ? -29.247 -14.723 -3.073 1.00 87.06 297 PRO A N 1
ATOM 2384 C CA . PRO A 1 297 ? -27.795 -14.791 -2.985 1.00 87.06 297 PRO A CA 1
ATOM 2385 C C . PRO A 1 297 ? -27.123 -14.302 -4.267 1.00 87.06 297 PRO A C 1
ATOM 2387 O O . PRO A 1 297 ? -27.649 -14.489 -5.366 1.00 87.06 297 PRO A O 1
ATOM 2390 N N . GLY A 1 298 ? -25.946 -13.704 -4.118 1.00 90.12 298 GLY A N 1
ATOM 2391 C CA . GLY A 1 298 ? -25.128 -13.319 -5.254 1.00 90.12 298 GLY A CA 1
ATOM 2392 C C . GLY A 1 298 ? -24.681 -14.514 -6.087 1.00 90.12 298 GLY A C 1
ATOM 2393 O O . GLY A 1 298 ? -24.574 -15.649 -5.604 1.00 90.12 298 GLY A O 1
ATOM 2394 N N . LYS A 1 299 ? -24.402 -14.251 -7.360 1.00 94.00 299 LYS A N 1
ATOM 2395 C CA . LYS A 1 299 ? -23.921 -15.255 -8.304 1.00 94.00 299 LYS A CA 1
ATOM 2396 C C . LYS A 1 299 ? -22.512 -15.686 -7.920 1.00 94.00 299 LYS A C 1
ATOM 2398 O O . LYS A 1 299 ? -21.654 -14.866 -7.611 1.00 94.00 299 LYS A O 1
ATOM 2403 N N . ARG A 1 300 ? -22.267 -16.993 -7.962 1.00 95.00 300 ARG A N 1
ATOM 2404 C CA . ARG A 1 300 ? -20.914 -17.539 -7.849 1.00 95.00 300 ARG A CA 1
ATOM 2405 C C . ARG A 1 300 ? -20.155 -17.258 -9.143 1.00 95.00 300 ARG A C 1
ATOM 2407 O O . ARG A 1 300 ? -20.698 -17.514 -10.215 1.00 95.00 300 ARG A O 1
ATOM 2414 N N . LEU A 1 301 ? -18.915 -16.798 -9.025 1.00 96.31 301 LEU A N 1
ATOM 2415 C CA . LEU A 1 301 ? -18.022 -16.590 -10.162 1.00 96.31 301 LEU A CA 1
ATOM 2416 C C . LEU A 1 301 ? -16.988 -17.712 -10.231 1.00 96.31 301 LEU A C 1
ATOM 2418 O O . LEU A 1 301 ? -16.422 -18.103 -9.208 1.00 96.31 301 LEU A O 1
ATOM 2422 N N . LEU A 1 302 ? -16.768 -18.215 -11.443 1.00 97.31 302 LEU A N 1
ATOM 2423 C CA . LEU A 1 302 ? -15.708 -19.156 -11.781 1.00 97.31 302 LEU A CA 1
ATOM 2424 C C . LEU A 1 302 ? -14.714 -18.410 -12.672 1.00 97.31 302 LEU A C 1
ATOM 2426 O O . LEU A 1 302 ? -15.093 -17.944 -13.745 1.00 97.31 302 LEU A O 1
ATOM 2430 N N . LEU A 1 303 ? -13.481 -18.249 -12.205 1.00 96.94 303 LEU A N 1
ATOM 2431 C CA . LEU A 1 303 ? -12.423 -17.571 -12.948 1.00 96.94 303 LEU A CA 1
ATOM 2432 C C . LEU A 1 303 ? -11.693 -18.564 -13.862 1.00 96.94 303 LEU A C 1
ATOM 2434 O O . LEU A 1 303 ? -11.640 -19.756 -13.574 1.00 96.94 303 LEU A O 1
ATOM 2438 N N . SER A 1 304 ? -11.063 -18.065 -14.924 1.00 96.88 304 SER A N 1
ATOM 2439 C CA . SER A 1 304 ? -10.112 -18.836 -15.744 1.00 96.88 304 SER A CA 1
ATOM 2440 C C . SER A 1 304 ? -8.762 -19.070 -15.053 1.00 96.88 304 SER A C 1
ATOM 2442 O O . SER A 1 304 ? -7.979 -19.921 -15.480 1.00 96.88 304 SER A O 1
ATOM 2444 N N . LEU A 1 305 ? -8.515 -18.351 -13.954 1.00 97.06 305 LEU A N 1
ATOM 2445 C CA . LEU A 1 305 ? -7.308 -18.437 -13.144 1.00 97.06 305 LEU A CA 1
ATOM 2446 C C . LEU A 1 305 ? -7.080 -19.868 -12.638 1.00 97.06 305 LEU A C 1
ATOM 2448 O O . LEU A 1 305 ? -7.999 -20.512 -12.131 1.00 97.06 305 LEU A O 1
ATOM 2452 N N . SER A 1 306 ? -5.839 -20.342 -12.722 1.00 97.44 306 SER A N 1
ATOM 2453 C CA . SER A 1 306 ? -5.376 -21.543 -12.027 1.00 97.44 306 SER A CA 1
ATOM 2454 C C . SER A 1 306 ? -4.660 -21.122 -10.751 1.00 97.44 306 SER A C 1
ATOM 2456 O O . SER A 1 306 ? -3.634 -20.440 -10.810 1.00 97.44 306 SER A O 1
ATOM 2458 N N . LEU A 1 307 ? -5.174 -21.552 -9.598 1.00 96.06 307 LEU A N 1
ATOM 2459 C CA . LEU A 1 307 ? -4.572 -21.192 -8.317 1.00 96.06 307 LEU A CA 1
ATOM 2460 C C . LEU A 1 307 ? -3.134 -21.721 -8.178 1.00 96.06 307 LEU A C 1
ATOM 2462 O O . LEU A 1 307 ? -2.259 -21.005 -7.699 1.00 96.06 307 LEU A O 1
ATOM 2466 N N . GLU A 1 308 ? -2.873 -22.941 -8.652 1.00 95.44 308 GLU A N 1
ATOM 2467 C CA . GLU A 1 308 ? -1.542 -23.561 -8.633 1.00 95.44 308 GLU A CA 1
ATOM 2468 C C . GLU A 1 308 ? -0.526 -22.785 -9.489 1.00 95.44 308 GLU A C 1
ATOM 2470 O O . GLU A 1 308 ? 0.602 -22.522 -9.055 1.00 95.44 308 GLU A O 1
ATOM 2475 N N . LEU A 1 309 ? -0.927 -22.371 -10.698 1.00 96.69 309 LEU A N 1
ATOM 2476 C CA . LEU A 1 309 ? -0.059 -21.586 -11.574 1.00 96.69 309 LEU A CA 1
ATOM 2477 C C . LEU A 1 309 ? 0.179 -20.180 -11.013 1.00 96.69 309 LEU A C 1
ATOM 2479 O O . LEU A 1 309 ? 1.303 -19.681 -11.072 1.00 96.69 309 LEU A O 1
ATOM 2483 N N . GLN A 1 310 ? -0.859 -19.563 -10.445 1.00 97.56 310 GLN A N 1
ATOM 2484 C CA . GLN A 1 310 ? -0.766 -18.268 -9.777 1.00 97.56 310 GLN A CA 1
ATOM 2485 C C . GLN A 1 310 ? 0.213 -18.316 -8.596 1.00 97.56 310 GLN A C 1
ATOM 2487 O O . GLN A 1 310 ? 1.107 -17.474 -8.517 1.00 97.56 310 GLN A O 1
ATOM 2492 N N . ASP A 1 311 ? 0.091 -19.317 -7.721 1.00 95.94 311 ASP A N 1
ATOM 2493 C CA . ASP A 1 311 ? 0.986 -19.513 -6.574 1.00 95.94 311 ASP A CA 1
ATOM 2494 C C . ASP A 1 311 ? 2.430 -19.726 -7.032 1.00 95.94 311 ASP A C 1
ATOM 2496 O O . ASP A 1 311 ? 3.355 -19.067 -6.554 1.00 95.94 311 ASP A O 1
ATOM 2500 N N . THR A 1 312 ? 2.629 -20.570 -8.046 1.00 95.56 312 THR A N 1
ATOM 2501 C CA . THR A 1 312 ? 3.950 -20.791 -8.642 1.00 95.56 312 THR A CA 1
ATOM 2502 C C . THR A 1 312 ? 4.544 -19.489 -9.189 1.00 95.56 312 THR A C 1
ATOM 2504 O O . THR A 1 312 ? 5.712 -19.186 -8.936 1.00 95.56 312 THR A O 1
ATOM 2507 N N . ALA A 1 313 ? 3.755 -18.687 -9.906 1.00 96.44 313 ALA A N 1
ATOM 2508 C CA . ALA A 1 313 ? 4.199 -17.414 -10.462 1.00 96.44 313 ALA A CA 1
ATOM 2509 C C . ALA A 1 313 ? 4.566 -16.391 -9.367 1.00 96.44 313 ALA A C 1
ATOM 2511 O O . ALA A 1 313 ? 5.616 -15.749 -9.449 1.00 96.44 313 ALA A O 1
ATOM 2512 N N . GLU A 1 314 ? 3.769 -16.273 -8.306 1.00 95.06 314 GLU A N 1
ATOM 2513 C CA . GLU A 1 314 ? 4.067 -15.389 -7.172 1.00 95.06 314 GLU A CA 1
ATOM 2514 C C . GLU A 1 314 ? 5.300 -15.844 -6.376 1.00 95.06 314 GLU A C 1
ATOM 2516 O O . GLU A 1 314 ? 6.132 -15.016 -5.991 1.00 95.06 314 GLU A O 1
ATOM 2521 N N . LYS A 1 315 ? 5.480 -17.156 -6.179 1.00 93.62 315 LYS A N 1
ATOM 2522 C CA . LYS A 1 315 ? 6.696 -17.731 -5.582 1.00 93.62 315 LYS A CA 1
ATOM 2523 C C . LYS A 1 315 ? 7.935 -17.414 -6.414 1.00 93.62 315 LYS A C 1
ATOM 2525 O O . LYS A 1 315 ? 8.964 -17.034 -5.854 1.00 93.62 315 LYS A O 1
ATOM 2530 N N . LEU A 1 316 ? 7.844 -17.519 -7.742 1.00 92.94 316 LEU A N 1
ATOM 2531 C CA . LEU A 1 316 ? 8.938 -17.159 -8.649 1.00 92.94 316 LEU A CA 1
ATOM 2532 C C . LEU A 1 316 ? 9.282 -15.668 -8.567 1.00 92.94 316 LEU A C 1
ATOM 2534 O O . LEU A 1 316 ? 10.466 -15.326 -8.558 1.00 92.94 316 LEU A O 1
ATOM 2538 N N . LEU A 1 317 ? 8.282 -14.787 -8.461 1.00 92.50 317 LEU A N 1
ATOM 2539 C CA . LEU A 1 317 ? 8.507 -13.354 -8.263 1.00 92.50 317 LEU A CA 1
ATOM 2540 C C . LEU A 1 317 ? 9.241 -13.081 -6.943 1.00 92.50 317 LEU A C 1
ATOM 2542 O O . LEU A 1 317 ? 10.308 -12.461 -6.968 1.00 92.50 317 LEU A O 1
ATOM 2546 N N . ALA A 1 318 ? 8.747 -13.621 -5.827 1.00 90.62 318 ALA A N 1
ATOM 2547 C CA . ALA A 1 318 ? 9.368 -13.463 -4.510 1.00 90.62 318 ALA A CA 1
ATOM 2548 C C . ALA A 1 318 ? 10.785 -14.071 -4.439 1.00 90.62 318 ALA A C 1
ATOM 2550 O O . ALA A 1 318 ? 11.685 -13.509 -3.810 1.00 90.62 318 ALA A O 1
ATOM 2551 N N . LEU A 1 319 ? 11.028 -15.189 -5.131 1.00 86.94 319 LEU A N 1
ATOM 2552 C CA . LEU A 1 319 ? 12.363 -15.777 -5.267 1.00 86.94 319 LEU A CA 1
ATOM 2553 C C . LEU A 1 319 ? 13.291 -14.884 -6.104 1.00 86.94 319 LEU A C 1
ATOM 2555 O O . LEU A 1 319 ? 14.468 -14.708 -5.764 1.00 86.94 319 LEU A O 1
ATOM 2559 N N . SER A 1 320 ? 12.776 -14.306 -7.195 1.00 83.62 320 SER A N 1
ATOM 2560 C CA . SER A 1 320 ? 13.557 -13.455 -8.097 1.00 83.62 320 SER A CA 1
ATOM 2561 C C . SER A 1 320 ? 14.125 -12.232 -7.374 1.00 83.62 320 SER A C 1
ATOM 2563 O O . SER A 1 320 ? 15.278 -11.860 -7.616 1.00 83.62 320 SER A O 1
ATOM 2565 N N . GLU A 1 321 ? 13.395 -11.703 -6.391 1.00 80.19 321 GLU A N 1
ATOM 2566 C CA . GLU A 1 321 ? 13.878 -10.645 -5.508 1.00 80.19 321 GLU A CA 1
ATOM 2567 C C . GLU A 1 321 ? 15.145 -11.040 -4.748 1.00 80.19 321 GLU A C 1
ATOM 2569 O O . GLU A 1 321 ? 16.030 -10.210 -4.535 1.00 80.19 321 GLU A O 1
ATOM 2574 N N . GLY A 1 322 ? 15.261 -12.299 -4.315 1.00 66.62 322 GLY A N 1
ATOM 2575 C CA . GLY A 1 322 ? 16.448 -12.808 -3.618 1.00 66.62 322 GLY A CA 1
ATOM 2576 C C . GLY A 1 322 ? 17.636 -12.969 -4.560 1.00 66.62 322 GLY A C 1
ATOM 2577 O O . GLY A 1 322 ? 18.755 -12.548 -4.259 1.00 66.62 322 GLY A O 1
ATOM 2578 N N . THR A 1 323 ? 17.383 -13.523 -5.747 1.00 60.97 323 THR A N 1
ATOM 2579 C CA . THR A 1 323 ? 18.441 -13.777 -6.736 1.00 60.97 323 THR A CA 1
ATOM 2580 C C . THR A 1 323 ? 19.076 -12.500 -7.276 1.00 60.97 323 THR A C 1
ATOM 2582 O O . THR A 1 323 ? 20.270 -12.501 -7.556 1.00 60.97 323 THR A O 1
ATOM 2585 N N . ARG A 1 324 ? 18.328 -11.395 -7.373 1.00 58.25 324 ARG A N 1
ATOM 2586 C CA . ARG A 1 324 ? 18.831 -10.102 -7.870 1.00 58.25 324 ARG A CA 1
ATOM 2587 C C . ARG A 1 324 ? 19.709 -9.354 -6.859 1.00 58.25 324 ARG A C 1
ATOM 2589 O O . ARG A 1 324 ? 20.539 -8.536 -7.260 1.00 58.25 324 ARG A O 1
ATOM 2596 N N . ASP A 1 325 ? 19.586 -9.666 -5.567 1.00 55.81 325 ASP A N 1
ATOM 2597 C CA . ASP A 1 325 ? 20.498 -9.171 -4.528 1.00 55.81 325 ASP A CA 1
ATOM 2598 C C . ASP A 1 325 ? 21.878 -9.844 -4.610 1.00 55.81 325 ASP A C 1
ATOM 2600 O O . ASP A 1 325 ? 22.911 -9.210 -4.340 1.00 55.81 325 ASP A O 1
ATOM 2604 N N . THR A 1 326 ? 21.900 -11.110 -5.039 1.00 45.16 326 THR A N 1
ATOM 2605 C CA . THR A 1 326 ? 23.115 -11.868 -5.342 1.00 45.16 326 THR A CA 1
ATOM 2606 C C . THR A 1 326 ? 23.598 -11.577 -6.763 1.00 45.16 326 THR A C 1
ATOM 2608 O O . THR A 1 326 ? 22.825 -11.445 -7.702 1.00 45.16 326 THR A O 1
ATOM 2611 N N . LYS A 1 327 ? 24.909 -11.439 -6.966 1.00 47.88 327 LYS A N 1
ATOM 2612 C CA . LYS A 1 327 ? 25.477 -11.192 -8.299 1.00 47.88 327 LYS A CA 1
ATOM 2613 C C . LYS A 1 327 ? 25.200 -12.389 -9.221 1.00 47.88 327 LYS A C 1
ATOM 2615 O O . LYS A 1 327 ? 25.961 -13.353 -9.192 1.00 47.88 327 LYS A O 1
ATOM 2620 N N . VAL A 1 328 ? 24.174 -12.332 -10.067 1.00 39.97 328 VAL A N 1
ATOM 2621 C CA . VAL A 1 328 ? 24.008 -13.318 -11.144 1.00 39.97 328 VAL A CA 1
ATOM 2622 C C . VAL A 1 328 ? 24.998 -12.975 -12.256 1.00 39.97 328 VAL A C 1
ATOM 2624 O O . VAL A 1 328 ? 24.795 -12.029 -13.014 1.00 39.97 328 VAL A O 1
ATOM 2627 N N . LYS A 1 329 ? 26.104 -13.727 -12.339 1.00 36.72 329 LYS A N 1
ATOM 2628 C CA . LYS A 1 329 ? 27.014 -13.697 -13.493 1.00 36.72 329 LYS A CA 1
ATOM 2629 C C . LYS A 1 329 ? 26.266 -14.213 -14.723 1.00 36.72 329 LYS A C 1
ATOM 2631 O O . LYS A 1 329 ? 26.042 -15.413 -14.836 1.00 36.72 329 LYS A O 1
ATOM 2636 N N . ILE A 1 330 ? 25.949 -13.330 -15.665 1.00 37.81 330 ILE A N 1
ATOM 2637 C CA . ILE A 1 330 ? 25.636 -13.724 -17.041 1.00 37.81 330 ILE A CA 1
ATOM 2638 C C . ILE A 1 330 ? 26.887 -13.421 -17.874 1.00 37.81 330 ILE A C 1
ATOM 2640 O O . ILE A 1 330 ? 27.183 -12.267 -18.177 1.00 37.81 330 ILE A O 1
ATOM 2644 N N . GLY A 1 331 ? 27.666 -14.461 -18.184 1.00 48.56 331 GLY A N 1
ATOM 2645 C CA . GLY A 1 331 ? 28.877 -14.363 -19.006 1.00 48.56 331 GLY A CA 1
ATOM 2646 C C . GLY A 1 331 ? 30.142 -13.854 -18.292 1.00 48.56 331 GLY A C 1
ATOM 2647 O O . GLY A 1 331 ? 30.267 -13.888 -17.067 1.00 48.56 331 GLY A O 1
ATOM 2648 N N . SER A 1 332 ? 31.121 -13.424 -19.095 1.00 34.78 332 SER A N 1
ATOM 2649 C CA . SER A 1 332 ? 32.511 -13.119 -18.708 1.00 34.78 332 SER A CA 1
ATOM 2650 C C . SER A 1 332 ? 32.778 -11.661 -18.293 1.00 34.78 332 SER A C 1
ATOM 2652 O O . SER A 1 332 ? 33.924 -11.303 -18.028 1.00 34.78 332 SER A O 1
ATOM 2654 N N . SER A 1 333 ? 31.750 -10.812 -18.188 1.00 38.78 333 SER A N 1
ATOM 2655 C CA . SER A 1 333 ? 31.902 -9.423 -17.725 1.00 38.78 333 SER A CA 1
ATOM 2656 C C . SER A 1 333 ? 31.640 -9.290 -16.217 1.00 38.78 333 SER A C 1
ATOM 2658 O O . SER A 1 333 ? 30.716 -9.922 -15.701 1.00 38.78 333 SER A O 1
ATOM 2660 N N . PRO A 1 334 ? 32.391 -8.447 -15.477 1.00 35.22 334 PRO A N 1
ATOM 2661 C CA . PRO A 1 334 ? 32.067 -8.157 -14.089 1.00 35.22 334 PRO A CA 1
ATOM 2662 C C . PRO A 1 334 ? 30.730 -7.412 -14.027 1.00 35.22 334 PRO A C 1
ATOM 2664 O O . PRO A 1 334 ? 30.599 -6.287 -14.509 1.00 35.22 334 PRO A O 1
ATOM 2667 N N . THR A 1 335 ? 29.731 -8.038 -13.414 1.00 43.28 335 THR A N 1
ATOM 2668 C CA . THR A 1 335 ? 28.413 -7.448 -13.176 1.00 43.28 335 THR A CA 1
ATOM 2669 C C . THR A 1 335 ? 28.545 -6.262 -12.219 1.00 43.28 335 THR A C 1
ATOM 2671 O O . THR A 1 335 ? 28.813 -6.446 -11.025 1.00 43.28 335 THR A O 1
ATOM 2674 N N . LYS A 1 336 ? 28.360 -5.037 -12.721 1.00 44.34 336 LYS A N 1
ATOM 2675 C CA . LYS A 1 336 ? 28.114 -3.870 -11.866 1.00 44.34 336 LYS A CA 1
ATOM 2676 C C . LYS A 1 336 ? 26.706 -4.011 -11.287 1.00 44.34 336 LYS A C 1
ATOM 2678 O O . LYS A 1 336 ? 25.750 -4.128 -12.047 1.00 44.34 336 LYS A O 1
ATOM 2683 N N . LYS A 1 337 ? 26.585 -4.024 -9.954 1.00 46.03 337 LYS A N 1
ATOM 2684 C CA . LYS A 1 337 ? 25.286 -3.846 -9.287 1.00 46.03 337 LYS A CA 1
ATOM 2685 C C . LYS A 1 337 ? 24.745 -2.498 -9.777 1.00 46.03 337 LYS A C 1
ATOM 2687 O O . LYS A 1 337 ? 25.516 -1.542 -9.830 1.00 46.03 337 LYS A O 1
ATOM 2692 N N . ALA A 1 338 ? 23.491 -2.425 -10.211 1.00 50.31 338 ALA A N 1
ATOM 2693 C CA . ALA A 1 338 ? 22.907 -1.133 -10.546 1.00 50.31 338 ALA A CA 1
ATOM 2694 C C . ALA A 1 338 ? 22.891 -0.291 -9.261 1.00 50.31 338 ALA A C 1
ATOM 2696 O O . ALA A 1 338 ? 22.277 -0.688 -8.276 1.00 50.31 338 ALA A O 1
ATOM 2697 N N . ASP A 1 339 ? 23.600 0.839 -9.248 1.00 50.50 339 ASP A N 1
ATOM 2698 C CA . ASP A 1 339 ? 23.872 1.615 -8.026 1.00 50.50 339 ASP A CA 1
ATOM 2699 C C . ASP A 1 339 ? 22.628 2.299 -7.411 1.00 50.50 339 ASP A C 1
ATOM 2701 O O . ASP A 1 339 ? 22.767 3.025 -6.433 1.00 50.50 339 ASP A O 1
ATOM 2705 N N . LYS A 1 340 ? 21.430 2.123 -7.994 1.00 57.75 340 LYS A N 1
ATOM 2706 C CA . LYS A 1 340 ? 20.173 2.795 -7.612 1.00 57.75 340 LYS A CA 1
ATOM 2707 C C . LYS A 1 340 ? 18.945 1.906 -7.835 1.00 57.75 340 LYS A C 1
ATOM 2709 O O . LYS A 1 340 ? 18.040 2.279 -8.581 1.00 57.75 340 LYS A O 1
ATOM 2714 N N . GLN A 1 341 ? 18.939 0.704 -7.272 1.00 63.91 341 GLN A N 1
ATOM 2715 C CA . GLN A 1 341 ? 17.717 -0.099 -7.236 1.00 63.91 341 GLN A CA 1
ATOM 2716 C C . GLN A 1 341 ? 17.004 0.103 -5.903 1.00 63.91 341 GLN A C 1
ATOM 2718 O O . GLN A 1 341 ? 17.672 0.186 -4.870 1.00 63.91 341 GLN A O 1
ATOM 2723 N N . PRO A 1 342 ? 15.671 0.218 -5.927 1.00 72.50 342 PRO A N 1
ATOM 2724 C CA . PRO A 1 342 ? 14.908 0.376 -4.709 1.00 72.50 342 PRO A CA 1
ATOM 2725 C C . PRO A 1 342 ? 14.925 -0.967 -3.944 1.00 72.50 342 PRO A C 1
ATOM 2727 O O . PRO A 1 342 ? 15.132 -2.026 -4.534 1.00 72.50 342 PRO A O 1
ATOM 2730 N N . TRP A 1 343 ? 14.794 -0.925 -2.618 1.00 78.00 343 TRP A N 1
ATOM 2731 C CA . TRP A 1 343 ? 14.991 -2.086 -1.736 1.00 78.00 343 TRP A CA 1
ATOM 2732 C C . TRP A 1 343 ? 14.052 -3.283 -2.000 1.00 78.00 343 TRP A C 1
ATOM 2734 O O . TRP A 1 343 ? 14.476 -4.433 -1.833 1.00 78.00 343 TRP A O 1
ATOM 2744 N N . ILE A 1 344 ? 12.819 -3.010 -2.436 1.00 83.94 344 ILE A N 1
ATOM 2745 C CA . ILE A 1 344 ? 11.856 -3.965 -3.000 1.00 83.94 344 ILE A CA 1
ATOM 2746 C C . ILE A 1 344 ? 11.732 -3.675 -4.498 1.00 83.94 344 ILE A C 1
ATOM 2748 O O . ILE A 1 344 ? 11.375 -2.565 -4.901 1.00 83.94 344 ILE A O 1
ATOM 2752 N N . MET A 1 345 ? 12.034 -4.652 -5.345 1.00 76.31 345 MET A N 1
ATOM 2753 C CA . MET A 1 345 ? 11.800 -4.534 -6.777 1.00 76.31 345 MET A CA 1
ATOM 2754 C C . MET A 1 345 ? 10.430 -5.153 -7.069 1.00 76.31 345 MET A C 1
ATOM 2756 O O . MET A 1 345 ? 10.198 -6.341 -6.879 1.00 76.31 345 MET A O 1
ATOM 2760 N N . GLY A 1 346 ? 9.476 -4.320 -7.481 1.00 85.00 346 GLY A N 1
ATOM 2761 C CA . GLY A 1 346 ? 8.184 -4.822 -7.939 1.00 85.00 346 GLY A CA 1
ATOM 2762 C C . GLY A 1 346 ? 8.342 -5.735 -9.163 1.00 85.00 346 GLY A C 1
ATOM 2763 O O . GLY A 1 346 ? 9.333 -5.655 -9.901 1.00 85.00 346 GLY A O 1
ATOM 2764 N N . GLY A 1 347 ? 7.365 -6.600 -9.408 1.00 90.12 347 GLY A N 1
ATOM 2765 C CA . GLY A 1 347 ? 7.389 -7.543 -10.519 1.00 90.12 347 GLY A CA 1
ATOM 2766 C C . GLY A 1 347 ? 6.008 -8.065 -10.886 1.00 90.12 347 GLY A C 1
ATOM 2767 O O . GLY A 1 347 ? 5.074 -8.003 -10.094 1.00 90.12 347 GLY A O 1
ATOM 2768 N N . ALA A 1 348 ? 5.885 -8.583 -12.106 1.00 94.56 348 ALA A N 1
ATOM 2769 C CA . ALA A 1 348 ? 4.661 -9.197 -12.596 1.00 94.56 348 ALA A CA 1
ATOM 2770 C C . ALA A 1 348 ? 4.965 -10.398 -13.495 1.00 94.56 348 ALA A C 1
ATOM 2772 O O . ALA A 1 348 ? 5.970 -10.402 -14.211 1.00 94.56 348 ALA A O 1
ATOM 2773 N N . ILE A 1 349 ? 4.072 -11.385 -13.482 1.00 96.75 349 ILE A N 1
ATOM 2774 C CA . ILE A 1 349 ? 4.040 -12.503 -14.429 1.00 96.75 349 ILE A CA 1
ATOM 2775 C C . ILE A 1 349 ? 2.604 -12.635 -14.924 1.00 96.75 349 ILE A C 1
ATOM 2777 O O . ILE A 1 349 ? 1.669 -12.680 -14.129 1.00 96.75 349 ILE A O 1
ATOM 2781 N N . VAL A 1 350 ? 2.440 -12.711 -16.241 1.00 97.31 350 VAL A N 1
ATOM 2782 C CA . VAL A 1 350 ? 1.147 -12.952 -16.884 1.00 97.31 350 VAL A CA 1
ATOM 2783 C C . VAL A 1 350 ? 1.262 -14.238 -17.687 1.00 97.31 350 VAL A C 1
ATOM 2785 O O . VAL A 1 350 ? 2.160 -14.360 -18.519 1.00 97.31 350 VAL A O 1
ATOM 2788 N N . ALA A 1 351 ? 0.371 -15.189 -17.428 1.00 96.88 351 ALA A N 1
ATOM 2789 C CA . ALA A 1 351 ? 0.226 -16.408 -18.210 1.00 96.88 351 ALA A CA 1
ATOM 2790 C C . ALA A 1 351 ? -1.166 -16.418 -18.839 1.00 96.88 351 ALA A C 1
ATOM 2792 O O . ALA A 1 351 ? -2.167 -16.279 -18.135 1.00 96.88 351 ALA A O 1
ATOM 2793 N N . MET A 1 352 ? -1.213 -16.579 -20.158 1.00 95.44 352 MET A N 1
ATOM 2794 C CA . MET A 1 352 ? -2.441 -16.550 -20.942 1.00 95.44 352 MET A CA 1
ATOM 2795 C C . MET A 1 352 ? -2.464 -17.744 -21.893 1.00 95.44 352 MET A C 1
ATOM 2797 O O . MET A 1 352 ? -1.427 -18.083 -22.464 1.00 95.44 352 MET A O 1
ATOM 2801 N N . GLU A 1 353 ? -3.621 -18.384 -22.038 1.00 95.50 353 GLU A N 1
ATOM 2802 C CA . GLU A 1 353 ? -3.836 -19.439 -23.031 1.00 95.50 353 GLU A CA 1
ATOM 2803 C C . GLU A 1 353 ? -4.017 -18.801 -24.418 1.00 95.50 353 GLU A C 1
ATOM 2805 O O . GLU A 1 353 ? -4.985 -18.059 -24.616 1.00 95.50 353 GLU A O 1
ATOM 2810 N N . PRO A 1 354 ? -3.131 -19.066 -25.398 1.00 93.75 354 PRO A N 1
ATOM 2811 C CA . PRO A 1 354 ? -3.138 -18.315 -26.647 1.00 93.75 354 PRO A CA 1
ATOM 2812 C C . PRO A 1 354 ? -4.406 -18.438 -27.492 1.00 93.75 354 PRO A C 1
ATOM 2814 O O . PRO A 1 354 ? -4.797 -17.495 -28.179 1.00 93.75 354 PRO A O 1
ATOM 2817 N N . ASN A 1 355 ? -5.041 -19.610 -27.461 1.00 92.62 355 ASN A N 1
ATOM 2818 C CA . ASN A 1 355 ? -6.187 -19.901 -28.321 1.00 92.62 355 ASN A CA 1
ATOM 2819 C C . ASN A 1 355 ? -7.499 -19.319 -27.784 1.00 92.62 355 ASN A C 1
ATOM 2821 O O . ASN A 1 355 ? -8.428 -19.094 -28.556 1.00 92.62 355 ASN A O 1
ATOM 2825 N N . THR A 1 356 ? -7.593 -19.108 -26.469 1.00 92.81 356 THR A N 1
ATOM 2826 C CA . THR A 1 356 ? -8.822 -18.649 -25.803 1.00 92.81 356 THR A CA 1
ATOM 2827 C C . THR A 1 356 ? -8.702 -17.234 -25.247 1.00 92.81 356 THR A C 1
ATOM 2829 O O . THR A 1 356 ? -9.722 -16.606 -24.979 1.00 92.81 356 THR A O 1
ATOM 2832 N N . GLY A 1 357 ? -7.479 -16.730 -25.050 1.00 91.69 357 GLY A N 1
ATOM 2833 C CA . GLY A 1 357 ? -7.227 -15.482 -24.327 1.00 91.69 357 GLY A CA 1
ATOM 2834 C C . GLY A 1 357 ? -7.468 -15.596 -22.817 1.00 91.69 357 GLY A C 1
ATOM 2835 O O . GLY A 1 357 ? -7.450 -14.588 -22.115 1.00 91.69 357 GLY A O 1
ATOM 2836 N N . GLU A 1 358 ? -7.699 -16.805 -22.292 1.00 95.31 358 GLU A N 1
ATOM 2837 C CA . GLU A 1 358 ? -7.935 -17.020 -20.866 1.00 95.31 358 GLU A CA 1
ATOM 2838 C C . GLU A 1 358 ? -6.684 -16.704 -20.042 1.00 95.31 358 GLU A C 1
ATOM 2840 O O . GLU A 1 358 ? -5.608 -17.261 -20.271 1.00 95.31 358 GLU A O 1
ATOM 2845 N N . ILE A 1 359 ? -6.836 -15.851 -19.029 1.00 96.88 359 ILE A N 1
ATOM 2846 C CA . ILE A 1 359 ? -5.777 -15.549 -18.066 1.00 96.88 359 ILE A CA 1
ATOM 2847 C C . ILE A 1 359 ? -5.661 -16.694 -17.059 1.00 96.88 359 ILE A C 1
ATOM 2849 O O . ILE A 1 359 ? -6.532 -16.893 -16.216 1.00 96.88 359 ILE A O 1
ATOM 2853 N N . LEU A 1 360 ? -4.551 -17.424 -17.120 1.00 97.19 360 LEU A N 1
ATOM 2854 C CA . LEU A 1 360 ? -4.273 -18.547 -16.226 1.00 97.19 360 LEU A CA 1
ATOM 2855 C C . LEU A 1 360 ? -3.559 -18.105 -14.947 1.00 97.19 360 LEU A C 1
ATOM 2857 O O . LEU A 1 360 ? -3.774 -18.701 -13.894 1.00 97.19 360 LEU A O 1
ATOM 2861 N N . ALA A 1 361 ? -2.726 -17.065 -15.041 1.00 97.75 361 ALA A N 1
ATOM 2862 C CA . ALA A 1 361 ? -2.091 -16.404 -13.905 1.00 97.75 361 ALA A CA 1
ATOM 2863 C C . ALA A 1 361 ? -1.860 -14.916 -14.208 1.00 97.75 361 ALA A C 1
ATOM 2865 O O . ALA A 1 361 ? -1.445 -14.549 -15.308 1.00 97.75 361 ALA A O 1
ATOM 2866 N N . LEU A 1 362 ? -2.092 -14.066 -13.212 1.00 97.00 362 LEU A N 1
ATOM 2867 C CA . LEU A 1 362 ? -1.868 -12.622 -13.235 1.00 97.00 362 LEU A CA 1
ATOM 2868 C C . LEU A 1 362 ? -1.157 -12.223 -11.934 1.00 97.00 362 LEU A C 1
ATOM 2870 O O . LEU A 1 362 ? -1.713 -11.571 -11.051 1.00 97.00 362 LEU A O 1
ATOM 2874 N N . ALA A 1 363 ? 0.070 -12.711 -11.782 1.00 96.19 363 ALA A N 1
ATOM 2875 C CA . ALA A 1 363 ? 0.862 -12.568 -10.571 1.00 96.19 363 ALA A CA 1
ATOM 2876 C C . ALA A 1 363 ? 1.556 -11.213 -10.498 1.00 96.19 363 ALA A C 1
ATOM 2878 O O . ALA A 1 363 ? 2.017 -10.655 -11.497 1.00 96.19 363 ALA A O 1
ATOM 2879 N N . THR A 1 364 ? 1.656 -10.714 -9.275 1.00 93.94 364 THR A N 1
ATOM 2880 C CA . THR A 1 364 ? 2.228 -9.421 -8.924 1.00 93.94 364 THR A CA 1
ATOM 2881 C C . THR A 1 364 ? 3.056 -9.579 -7.657 1.00 93.94 364 THR A C 1
ATOM 2883 O O . THR A 1 364 ? 2.807 -10.459 -6.831 1.00 93.94 364 THR A O 1
ATOM 2886 N N . TYR A 1 365 ? 4.065 -8.741 -7.519 1.00 92.25 365 TYR A N 1
ATOM 2887 C CA . TYR A 1 365 ? 4.857 -8.622 -6.313 1.00 92.25 365 TYR A CA 1
ATOM 2888 C C . TYR A 1 365 ? 5.259 -7.149 -6.159 1.00 92.25 365 TYR A C 1
ATOM 2890 O O . TYR A 1 365 ? 5.667 -6.557 -7.159 1.00 92.25 365 TYR A O 1
ATOM 2898 N N . PRO A 1 366 ? 5.203 -6.563 -4.954 1.00 92.56 366 PRO A N 1
ATOM 2899 C CA . PRO A 1 366 ? 4.821 -7.197 -3.695 1.00 92.56 366 PRO A CA 1
ATOM 2900 C C . PRO A 1 366 ? 3.313 -7.475 -3.593 1.00 92.56 366 PRO A C 1
ATOM 2902 O O . PRO A 1 366 ? 2.526 -6.986 -4.395 1.00 92.56 366 PRO A O 1
ATOM 2905 N N . ARG A 1 367 ? 2.926 -8.309 -2.622 1.00 92.00 367 ARG A N 1
ATOM 2906 C CA . ARG A 1 367 ? 1.538 -8.752 -2.408 1.00 92.00 367 ARG A CA 1
ATOM 2907 C C . ARG A 1 367 ? 0.931 -8.113 -1.163 1.00 92.00 367 ARG A C 1
ATOM 2909 O O . ARG A 1 367 ? 1.660 -7.582 -0.317 1.00 92.00 367 ARG A O 1
ATOM 2916 N N . VAL A 1 368 ? -0.387 -8.216 -1.033 1.00 92.19 368 VAL A N 1
ATOM 2917 C CA . VAL A 1 368 ? -1.169 -7.674 0.088 1.00 92.19 368 VAL A CA 1
ATOM 2918 C C . VAL A 1 368 ? -2.136 -8.718 0.604 1.00 92.19 368 VAL A C 1
ATOM 2920 O O . VAL A 1 368 ? -2.694 -9.470 -0.180 1.00 92.19 368 VAL A O 1
ATOM 2923 N N . ASP A 1 369 ? -2.362 -8.759 1.917 1.00 93.94 369 ASP A N 1
ATOM 2924 C CA . ASP A 1 369 ? -3.402 -9.624 2.469 1.00 93.94 369 ASP A CA 1
ATOM 2925 C C . ASP A 1 369 ? -4.753 -8.881 2.478 1.00 93.94 369 ASP A C 1
ATOM 2927 O O . ASP A 1 369 ? -4.925 -7.924 3.239 1.00 93.94 369 ASP A O 1
ATOM 2931 N N . PRO A 1 370 ? -5.735 -9.286 1.655 1.00 93.81 370 PRO A N 1
ATOM 2932 C CA . PRO A 1 370 ? -7.048 -8.654 1.624 1.00 93.81 370 PRO A CA 1
ATOM 2933 C C . PRO A 1 370 ? -7.828 -8.846 2.940 1.00 93.81 370 PRO A C 1
ATOM 2935 O O . PRO A 1 370 ? -8.738 -8.063 3.225 1.00 93.81 370 PRO A O 1
ATOM 2938 N N . ASN A 1 371 ? -7.474 -9.834 3.777 1.00 93.50 371 ASN A N 1
ATOM 2939 C CA . ASN A 1 371 ? -8.109 -10.025 5.082 1.00 93.50 371 ASN A CA 1
ATOM 2940 C C . ASN A 1 371 ? -7.758 -8.902 6.074 1.00 93.50 371 ASN A 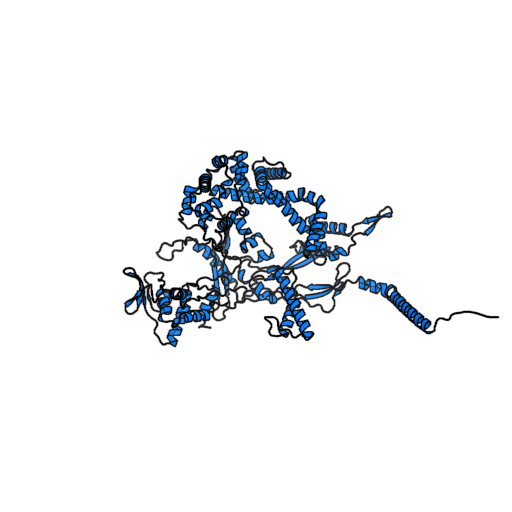C 1
ATOM 2942 O O . ASN A 1 371 ? -8.578 -8.613 6.948 1.00 93.50 371 ASN A O 1
ATOM 2946 N N . ASP A 1 372 ? -6.614 -8.219 5.916 1.00 92.88 372 ASP A N 1
ATOM 2947 C CA . ASP A 1 372 ? -6.247 -7.074 6.765 1.00 92.88 372 ASP A CA 1
ATOM 2948 C C . ASP A 1 372 ? -7.274 -5.933 6.647 1.00 92.88 372 ASP A C 1
ATOM 2950 O O . ASP A 1 372 ? -7.574 -5.270 7.641 1.00 92.88 372 ASP A O 1
ATOM 2954 N N . PHE A 1 373 ? -7.876 -5.735 5.466 1.00 89.50 373 PHE A N 1
ATOM 2955 C CA . PHE A 1 373 ? -8.924 -4.727 5.253 1.00 89.50 373 PHE A CA 1
ATOM 2956 C C . PHE A 1 373 ? -10.248 -5.118 5.915 1.00 89.50 373 PHE A C 1
ATOM 2958 O O . PHE A 1 373 ? -10.913 -4.265 6.508 1.00 89.50 373 PHE A O 1
ATOM 2965 N N . ASN A 1 374 ? -10.607 -6.405 5.877 1.00 83.75 374 ASN A N 1
ATOM 2966 C CA . ASN A 1 374 ? -11.818 -6.909 6.532 1.00 83.75 374 ASN A CA 1
ATOM 2967 C C . ASN A 1 374 ? -11.701 -6.818 8.063 1.00 83.75 374 ASN A C 1
ATOM 2969 O O . ASN A 1 374 ? -12.645 -6.401 8.735 1.00 83.75 374 ASN A O 1
ATOM 2973 N N . GLN A 1 375 ? -10.525 -7.155 8.601 1.00 83.38 375 GLN A N 1
ATOM 2974 C CA . GLN A 1 375 ? -10.223 -7.116 10.035 1.00 83.38 375 GLN A CA 1
ATOM 2975 C C . GLN A 1 375 ? -9.855 -5.714 10.542 1.00 83.38 375 GLN A C 1
ATOM 2977 O O . GLN A 1 375 ? -9.711 -5.527 11.748 1.00 83.38 375 GLN A O 1
ATOM 2982 N N . LYS A 1 376 ? -9.724 -4.726 9.644 1.00 84.06 376 LYS A N 1
ATOM 2983 C CA . LYS A 1 376 ? -9.287 -3.356 9.956 1.00 84.06 376 LYS A CA 1
ATOM 2984 C C . LYS A 1 376 ? -7.939 -3.325 10.685 1.00 84.06 376 LYS A C 1
ATOM 2986 O O . LYS A 1 376 ? -7.763 -2.583 11.649 1.00 84.06 376 LYS A O 1
ATOM 2991 N N . ASN A 1 377 ? -6.983 -4.129 10.225 1.00 87.88 377 ASN A N 1
ATOM 2992 C CA . ASN A 1 377 ? -5.628 -4.132 10.760 1.00 87.88 377 ASN A CA 1
ATOM 2993 C C . ASN A 1 377 ? -4.872 -2.880 10.289 1.00 87.88 377 ASN A C 1
ATOM 2995 O O . ASN A 1 377 ? -4.133 -2.906 9.305 1.00 87.88 377 ASN A O 1
ATOM 2999 N N . THR A 1 378 ? -5.093 -1.770 10.993 1.00 86.31 378 THR A N 1
ATOM 3000 C CA . THR A 1 378 ? -4.626 -0.426 10.636 1.00 86.31 378 THR A CA 1
ATOM 3001 C C . THR A 1 378 ? -3.126 -0.376 10.347 1.00 86.31 378 THR A C 1
ATOM 3003 O O . THR A 1 378 ? -2.728 0.195 9.338 1.00 86.31 378 THR A O 1
ATOM 3006 N N . LYS A 1 379 ? -2.296 -1.059 11.148 1.00 85.00 379 LYS A N 1
ATOM 3007 C CA . LYS A 1 379 ? -0.838 -1.108 10.946 1.00 85.00 379 LYS A CA 1
ATOM 3008 C C . LYS A 1 379 ? -0.465 -1.685 9.578 1.00 85.00 379 LYS A C 1
ATOM 3010 O O . LYS A 1 379 ? 0.327 -1.101 8.841 1.00 85.00 379 LYS A O 1
ATOM 3015 N N . ASN A 1 380 ? -1.054 -2.826 9.225 1.00 89.94 380 ASN A N 1
ATOM 3016 C CA . ASN A 1 380 ? -0.810 -3.444 7.926 1.00 89.94 380 ASN A CA 1
ATOM 3017 C C . ASN A 1 380 ? -1.412 -2.612 6.792 1.00 89.94 380 ASN A C 1
ATOM 3019 O O . ASN A 1 380 ? -0.769 -2.459 5.760 1.00 89.94 380 ASN A O 1
ATOM 3023 N N . ILE A 1 381 ? -2.598 -2.030 6.990 1.00 90.38 381 ILE A N 1
ATOM 3024 C CA . ILE A 1 381 ? -3.251 -1.170 5.996 1.00 90.38 381 ILE A CA 1
ATOM 3025 C C . ILE A 1 381 ? -2.378 0.047 5.662 1.00 90.38 381 ILE A C 1
ATOM 3027 O O . ILE A 1 381 ? -2.163 0.297 4.480 1.00 90.38 381 ILE A O 1
ATOM 3031 N N . HIS A 1 382 ? -1.821 0.750 6.654 1.00 89.75 382 HIS A N 1
ATOM 3032 C CA . HIS A 1 382 ? -0.891 1.866 6.425 1.00 89.75 382 HIS A CA 1
ATOM 3033 C C . HIS A 1 382 ? 0.335 1.420 5.615 1.00 89.75 382 HIS A C 1
ATOM 3035 O O . HIS A 1 382 ? 0.709 2.069 4.639 1.00 89.75 382 HIS A O 1
ATOM 3041 N N . ARG A 1 383 ? 0.902 0.241 5.927 1.00 90.06 383 ARG A N 1
ATOM 3042 C CA . ARG A 1 383 ? 1.980 -0.366 5.122 1.00 90.06 383 ARG A CA 1
ATOM 3043 C C . ARG A 1 383 ? 1.544 -0.657 3.682 1.00 90.06 383 ARG A C 1
ATOM 3045 O O . ARG A 1 383 ? 2.308 -0.404 2.760 1.00 90.06 383 ARG A O 1
ATOM 3052 N N . TRP A 1 384 ? 0.346 -1.204 3.477 1.00 89.69 384 TRP A N 1
ATOM 3053 C CA . TRP A 1 384 ? -0.172 -1.569 2.152 1.00 89.69 384 TRP A CA 1
ATOM 3054 C C . TRP A 1 384 ? -0.541 -0.360 1.290 1.00 89.69 384 TRP A C 1
ATOM 3056 O O . TRP A 1 384 ? -0.403 -0.409 0.066 1.00 89.69 384 TRP A O 1
ATOM 3066 N N . LEU A 1 385 ? -1.036 0.704 1.923 1.00 87.69 385 LEU A N 1
ATOM 3067 C CA . LEU A 1 385 ? -1.369 1.972 1.278 1.00 87.69 385 LEU A CA 1
ATOM 3068 C C . LEU A 1 385 ? -0.146 2.878 1.104 1.00 87.69 385 LEU A C 1
ATOM 3070 O O . LEU A 1 385 ? -0.192 3.770 0.256 1.00 87.69 385 LEU A O 1
ATOM 3074 N N . GLU A 1 386 ? 0.931 2.602 1.846 1.00 87.31 386 GLU A N 1
ATOM 3075 C CA . GLU A 1 386 ? 2.214 3.306 1.799 1.00 87.31 386 GLU A CA 1
ATOM 3076 C C . GLU A 1 386 ? 2.049 4.813 2.057 1.00 87.31 386 GLU A C 1
ATOM 3078 O O . GLU A 1 386 ? 2.540 5.660 1.304 1.00 87.31 386 GLU A O 1
ATOM 3083 N N . ASP A 1 387 ? 1.297 5.147 3.105 1.00 89.00 387 ASP A N 1
ATOM 3084 C CA . ASP A 1 387 ? 0.992 6.527 3.476 1.00 89.00 387 ASP A CA 1
ATOM 3085 C C . ASP A 1 387 ? 2.069 7.184 4.358 1.00 89.00 387 ASP A C 1
ATOM 3087 O O . ASP A 1 387 ? 3.086 6.587 4.718 1.00 89.00 387 ASP A O 1
ATOM 3091 N N . GLU A 1 388 ? 1.869 8.472 4.660 1.00 88.69 388 GLU A N 1
ATOM 3092 C CA . GLU A 1 388 ? 2.807 9.267 5.464 1.00 88.69 388 GLU A CA 1
ATOM 3093 C C . GLU A 1 388 ? 2.957 8.707 6.886 1.00 88.69 388 GLU A C 1
ATOM 3095 O O . GLU A 1 388 ? 4.059 8.759 7.430 1.00 88.69 388 GLU A O 1
ATOM 3100 N N . ASP A 1 389 ? 1.902 8.102 7.444 1.00 90.94 389 ASP A N 1
ATOM 3101 C CA . ASP A 1 389 ? 1.936 7.474 8.766 1.00 90.94 389 ASP A CA 1
ATOM 3102 C C . ASP A 1 389 ? 2.928 6.302 8.770 1.00 90.94 389 ASP A C 1
ATOM 3104 O O . ASP A 1 389 ? 3.857 6.290 9.582 1.00 90.94 389 ASP A O 1
ATOM 3108 N N . PHE A 1 390 ? 2.837 5.385 7.798 1.00 92.12 390 PHE A N 1
ATOM 3109 C CA . PHE A 1 390 ? 3.810 4.295 7.651 1.00 92.12 390 PHE A CA 1
ATOM 3110 C C . PHE A 1 390 ? 5.247 4.809 7.462 1.00 92.12 390 PHE A C 1
ATOM 3112 O O . PHE A 1 390 ? 6.179 4.314 8.103 1.00 92.12 390 PHE A O 1
ATOM 3119 N N . LEU A 1 391 ? 5.448 5.814 6.604 1.00 92.12 391 LEU A N 1
ATOM 3120 C CA . LEU A 1 391 ? 6.779 6.384 6.365 1.00 92.12 391 LEU A CA 1
ATOM 3121 C C . LEU A 1 391 ? 7.364 7.031 7.626 1.00 92.12 391 LEU A C 1
ATOM 3123 O O . LEU A 1 391 ? 8.569 6.903 7.871 1.00 92.12 391 LEU A O 1
ATOM 3127 N N . SER A 1 392 ? 6.519 7.685 8.426 1.00 94.00 392 SER A N 1
ATOM 3128 C CA . SER A 1 392 ? 6.909 8.295 9.695 1.00 94.00 392 SER A CA 1
ATOM 3129 C C . SER A 1 392 ? 7.346 7.238 10.709 1.00 94.00 392 SER A C 1
ATOM 3131 O O . SER A 1 392 ? 8.426 7.365 11.285 1.00 94.00 392 SER A O 1
ATOM 3133 N N . GLU A 1 393 ? 6.600 6.134 10.838 1.00 94.25 393 GLU A N 1
ATOM 3134 C CA . GLU A 1 393 ? 6.945 5.032 11.738 1.00 94.25 393 GLU A CA 1
ATOM 3135 C C . GLU A 1 393 ? 8.275 4.376 11.361 1.00 94.25 393 GLU A C 1
ATOM 3137 O O . GLU A 1 393 ? 9.074 4.032 12.238 1.00 94.25 393 GLU A O 1
ATOM 3142 N N . VAL A 1 394 ? 8.527 4.205 10.060 1.00 94.75 394 VAL A N 1
ATOM 3143 C CA . VAL A 1 394 ? 9.789 3.645 9.564 1.00 94.75 394 VAL A CA 1
ATOM 3144 C C . VAL A 1 394 ? 10.952 4.585 9.851 1.00 94.75 394 VAL A C 1
ATOM 3146 O O . VAL A 1 394 ? 12.007 4.140 10.315 1.00 94.75 394 VAL A O 1
ATOM 3149 N N . TRP A 1 395 ? 10.775 5.883 9.591 1.00 95.38 395 TRP A N 1
ATOM 3150 C CA . TRP A 1 395 ? 11.792 6.881 9.897 1.00 95.38 395 TRP A CA 1
ATOM 3151 C C . TRP A 1 395 ? 12.080 6.897 11.399 1.00 95.38 395 TRP A C 1
ATOM 3153 O O . TRP A 1 395 ? 13.220 6.687 11.812 1.00 95.38 395 TRP A O 1
ATOM 3163 N N . ASP A 1 396 ? 11.064 7.042 12.239 1.00 95.31 396 ASP A N 1
ATOM 3164 C CA . ASP A 1 396 ? 11.217 7.123 13.694 1.00 95.31 396 ASP A CA 1
ATOM 3165 C C . ASP A 1 396 ? 11.622 5.792 14.348 1.00 95.31 396 ASP A C 1
ATOM 3167 O O . ASP A 1 396 ? 11.908 5.740 15.543 1.00 95.31 396 ASP A O 1
ATOM 3171 N N . GLY A 1 397 ? 11.753 4.724 13.556 1.00 93.56 397 GLY A N 1
ATOM 3172 C CA . GLY A 1 397 ? 12.257 3.428 13.988 1.00 93.56 397 GLY A CA 1
ATOM 3173 C C . GLY A 1 397 ? 11.226 2.596 14.748 1.00 93.56 397 GLY A C 1
ATOM 3174 O O . GLY A 1 397 ? 11.606 1.588 15.344 1.00 93.56 397 GLY A O 1
ATOM 3175 N N . LEU A 1 398 ? 9.951 2.987 14.735 1.00 92.88 398 LEU A N 1
ATOM 3176 C CA . LEU A 1 398 ? 8.844 2.262 15.365 1.00 92.88 398 LEU A CA 1
ATOM 3177 C C . LEU A 1 398 ? 8.541 0.951 14.630 1.00 92.88 398 LEU A C 1
ATOM 3179 O O . LEU A 1 398 ? 8.288 -0.073 15.264 1.00 92.88 398 LEU A O 1
ATOM 3183 N N . THR A 1 399 ? 8.644 0.975 13.302 1.00 91.94 399 THR A N 1
ATOM 3184 C CA . THR A 1 399 ? 8.403 -0.184 12.439 1.00 91.94 399 THR A CA 1
ATOM 3185 C C . THR A 1 399 ? 9.617 -0.393 11.524 1.00 91.94 399 THR A C 1
ATOM 3187 O O . THR A 1 399 ? 10.120 0.569 10.943 1.00 91.94 399 THR A O 1
ATOM 3190 N N . PRO A 1 400 ? 10.155 -1.619 11.385 1.00 92.06 400 PRO A N 1
ATOM 3191 C CA . PRO A 1 400 ? 11.230 -1.867 10.435 1.00 92.06 400 PRO A CA 1
ATOM 3192 C C . PRO A 1 400 ? 10.709 -1.799 8.996 1.00 92.06 400 PRO A C 1
ATOM 3194 O O . PRO A 1 400 ? 9.541 -2.063 8.708 1.00 92.06 400 PRO A O 1
ATOM 3197 N N . LEU A 1 401 ? 11.611 -1.519 8.059 1.00 90.75 401 LEU A N 1
ATOM 3198 C CA . LEU A 1 401 ? 11.358 -1.833 6.662 1.00 90.75 401 LEU A CA 1
ATOM 3199 C C . LEU A 1 401 ? 11.186 -3.353 6.547 1.00 90.75 401 LEU A C 1
ATOM 3201 O O . LEU A 1 401 ? 12.023 -4.095 7.053 1.00 90.75 401 LEU A O 1
ATOM 3205 N N . SER A 1 402 ? 10.133 -3.820 5.880 1.00 89.44 402 SER A N 1
ATOM 3206 C CA . SER A 1 402 ? 9.836 -5.248 5.714 1.00 89.44 402 SER A CA 1
ATOM 3207 C C . SER A 1 402 ? 9.633 -5.579 4.238 1.00 89.44 402 SER A C 1
ATOM 3209 O O . SER A 1 402 ? 8.965 -4.830 3.522 1.00 89.44 402 SER A O 1
ATOM 3211 N N . LYS A 1 403 ? 10.233 -6.677 3.772 1.00 88.25 403 LYS A N 1
ATOM 3212 C CA . LYS A 1 403 ? 10.003 -7.211 2.428 1.00 88.25 403 LYS A CA 1
ATOM 3213 C C . LYS A 1 403 ? 9.815 -8.714 2.461 1.00 88.25 403 LYS A C 1
ATOM 3215 O O . LYS A 1 403 ? 10.570 -9.428 3.114 1.00 88.25 403 LYS A O 1
ATOM 3220 N N . GLU A 1 404 ? 8.843 -9.191 1.702 1.00 90.00 404 GLU A N 1
ATOM 3221 C CA . GLU A 1 404 ? 8.522 -10.608 1.656 1.00 90.00 404 GLU A CA 1
ATOM 3222 C C . GLU A 1 404 ? 9.590 -11.387 0.867 1.00 90.00 404 GLU A C 1
ATOM 3224 O O . GLU A 1 404 ? 10.091 -10.970 -0.178 1.00 90.00 404 GLU A O 1
ATOM 3229 N N . ARG A 1 405 ? 9.966 -12.551 1.380 1.00 88.94 405 ARG A N 1
ATOM 3230 C CA . ARG A 1 405 ? 10.879 -13.499 0.748 1.00 88.94 405 ARG A CA 1
ATOM 3231 C C . ARG A 1 405 ? 10.213 -14.854 0.670 1.00 88.94 405 ARG A C 1
ATOM 3233 O O . ARG A 1 405 ? 9.347 -15.179 1.475 1.00 88.94 405 ARG A O 1
ATOM 3240 N N . PHE A 1 406 ? 10.660 -15.655 -0.286 1.00 90.56 406 PHE A N 1
ATOM 3241 C CA . PHE A 1 406 ? 10.252 -17.044 -0.403 1.00 90.56 406 PHE A CA 1
ATOM 3242 C C . PHE A 1 406 ? 11.475 -17.952 -0.301 1.00 90.56 406 PHE A C 1
ATOM 3244 O O . PHE A 1 406 ? 12.430 -17.797 -1.069 1.00 90.56 406 PHE A O 1
ATOM 3251 N N . ASP A 1 407 ? 11.449 -18.896 0.640 1.00 88.44 407 ASP A N 1
ATOM 3252 C CA . ASP A 1 407 ? 12.460 -19.945 0.739 1.00 88.44 407 ASP A CA 1
ATOM 3253 C C . ASP A 1 407 ? 11.966 -21.224 0.058 1.00 88.44 407 ASP A C 1
ATOM 3255 O O . ASP A 1 407 ? 11.026 -21.887 0.497 1.00 88.44 407 ASP A O 1
ATOM 3259 N N . PHE A 1 408 ? 12.662 -21.608 -1.012 1.00 81.62 408 PHE A N 1
ATOM 3260 C CA . PHE A 1 408 ? 12.329 -22.794 -1.791 1.00 81.62 408 PHE A CA 1
ATOM 3261 C C . PHE A 1 408 ? 12.509 -24.102 -1.004 1.00 81.62 408 PHE A C 1
ATOM 3263 O O . PHE A 1 408 ? 11.843 -25.088 -1.313 1.00 81.62 408 PHE A O 1
ATOM 3270 N N . LYS A 1 409 ? 13.389 -24.147 0.008 1.00 86.12 409 LYS A N 1
ATOM 3271 C CA . LYS A 1 409 ? 13.616 -25.374 0.792 1.00 86.12 409 LYS A CA 1
ATOM 3272 C C . LYS A 1 409 ? 12.485 -25.642 1.776 1.00 86.12 409 LYS A C 1
ATOM 3274 O O . LYS A 1 409 ? 12.021 -26.773 1.863 1.00 86.12 409 LYS A O 1
ATOM 3279 N N . SER A 1 410 ? 12.065 -24.614 2.508 1.00 89.00 410 SER A N 1
ATOM 3280 C CA . SER A 1 410 ? 10.948 -24.708 3.453 1.00 89.00 410 SER A CA 1
ATOM 3281 C C . SER A 1 410 ? 9.575 -24.566 2.791 1.00 89.00 410 SER A C 1
ATOM 3283 O O . SER A 1 410 ? 8.575 -24.860 3.438 1.00 89.00 410 SER A O 1
ATOM 3285 N N . GLN A 1 411 ? 9.519 -24.145 1.518 1.00 87.56 411 GLN A N 1
ATOM 3286 C CA . GLN A 1 411 ? 8.280 -23.812 0.799 1.00 87.56 411 GLN A CA 1
ATOM 3287 C C . GLN A 1 411 ? 7.441 -22.752 1.532 1.00 87.56 411 GLN A C 1
ATOM 3289 O O . GLN A 1 411 ? 6.214 -22.741 1.434 1.00 87.56 411 GLN A O 1
ATOM 3294 N N . ALA A 1 412 ? 8.105 -21.847 2.256 1.00 89.62 412 ALA A N 1
ATOM 3295 C CA . ALA A 1 412 ? 7.460 -20.862 3.108 1.00 89.62 412 ALA A CA 1
ATOM 3296 C C . ALA A 1 412 ? 7.876 -19.433 2.751 1.00 89.62 412 ALA A C 1
ATOM 3298 O O . ALA A 1 412 ? 9.019 -19.152 2.372 1.00 89.62 412 ALA A O 1
ATOM 3299 N N . TYR A 1 413 ? 6.917 -18.524 2.910 1.00 91.06 413 TYR A N 1
ATOM 3300 C CA . TYR A 1 413 ? 7.175 -17.094 2.903 1.00 91.06 413 TYR A CA 1
ATOM 3301 C C . TYR A 1 413 ? 7.678 -16.643 4.274 1.00 91.06 413 TYR A C 1
ATOM 3303 O O . TYR A 1 413 ? 7.238 -17.155 5.303 1.00 91.06 413 TYR A O 1
ATOM 3311 N N . TYR A 1 414 ? 8.579 -15.669 4.285 1.00 91.56 414 TYR A N 1
ATOM 3312 C CA . TYR A 1 414 ? 9.018 -14.983 5.495 1.00 91.56 414 TYR A CA 1
ATOM 3313 C C . TYR A 1 414 ? 9.323 -13.523 5.171 1.00 91.56 414 TYR A C 1
ATOM 3315 O O . TYR A 1 414 ? 9.693 -13.201 4.043 1.00 91.56 414 TYR A O 1
ATOM 3323 N N . ASP A 1 415 ? 9.196 -12.641 6.153 1.00 90.69 415 ASP A N 1
ATOM 3324 C CA . ASP A 1 415 ? 9.535 -11.233 5.977 1.00 90.69 415 ASP A CA 1
ATOM 3325 C C . ASP A 1 415 ? 11.013 -11.001 6.350 1.00 90.69 415 ASP A C 1
ATOM 3327 O O . ASP A 1 415 ? 11.473 -11.361 7.435 1.00 90.69 415 ASP A O 1
ATOM 3331 N N . GLU A 1 416 ? 11.789 -10.428 5.427 1.00 90.69 416 GLU A N 1
ATOM 3332 C CA . GLU A 1 416 ? 13.115 -9.874 5.708 1.00 90.69 416 GLU A CA 1
ATOM 3333 C C . GLU A 1 416 ? 12.934 -8.446 6.220 1.00 90.69 416 GLU A C 1
ATOM 3335 O O . GLU A 1 416 ? 12.557 -7.545 5.466 1.00 90.69 416 GLU A O 1
ATOM 3340 N N . GLU A 1 417 ? 13.246 -8.238 7.495 1.00 92.62 417 GLU A N 1
ATOM 3341 C CA . GLU A 1 417 ? 13.152 -6.931 8.133 1.00 92.62 417 GLU A CA 1
ATOM 3342 C C . GLU A 1 417 ? 14.512 -6.231 8.221 1.00 92.62 417 GLU A C 1
ATOM 3344 O O . GLU A 1 417 ? 15.552 -6.849 8.470 1.00 92.62 417 GLU A O 1
ATOM 3349 N N . LYS A 1 418 ? 14.508 -4.911 8.025 1.00 91.38 418 LYS A N 1
ATOM 3350 C CA . LYS A 1 418 ? 15.662 -4.037 8.241 1.00 91.38 418 LYS A CA 1
ATOM 3351 C C . LYS A 1 418 ? 15.247 -2.764 8.954 1.00 91.38 418 LYS A C 1
ATOM 3353 O O . LYS A 1 418 ? 14.402 -2.010 8.484 1.00 91.38 418 LYS A O 1
ATOM 3358 N N . THR A 1 419 ? 15.923 -2.463 10.050 1.00 91.75 419 THR A N 1
ATOM 3359 C CA . THR A 1 419 ? 15.826 -1.145 10.676 1.00 91.75 419 THR A CA 1
ATOM 3360 C C . THR A 1 419 ? 16.494 -0.107 9.780 1.00 91.75 419 THR A C 1
ATOM 3362 O O . THR A 1 419 ? 17.620 -0.313 9.322 1.00 91.75 419 THR A O 1
ATOM 3365 N N . LEU A 1 420 ? 15.821 1.020 9.544 1.00 94.56 420 LEU A N 1
ATOM 3366 C CA . LEU A 1 420 ? 16.361 2.129 8.762 1.00 94.56 420 LEU A CA 1
ATOM 3367 C C . LEU A 1 420 ? 17.423 2.893 9.572 1.00 94.56 420 LEU A C 1
ATOM 3369 O O . LEU A 1 420 ? 17.136 3.925 10.174 1.00 94.56 420 LEU A O 1
ATOM 3373 N N . THR A 1 421 ? 18.654 2.378 9.616 1.00 94.38 421 THR A N 1
ATOM 3374 C CA . THR A 1 421 ? 19.788 3.096 10.222 1.00 94.38 421 THR A CA 1
ATOM 3375 C C . THR A 1 421 ? 20.250 4.248 9.331 1.00 94.38 421 THR A C 1
ATOM 3377 O O . THR A 1 421 ? 19.925 4.298 8.141 1.00 94.38 421 THR A O 1
ATOM 3380 N N . TRP A 1 422 ? 21.054 5.162 9.880 1.00 94.06 422 TRP A N 1
ATOM 3381 C CA . TRP A 1 422 ? 21.618 6.274 9.112 1.00 94.06 422 TRP A CA 1
ATOM 3382 C C . TRP A 1 422 ? 22.435 5.794 7.905 1.00 94.06 422 TRP A C 1
ATOM 3384 O O . TRP A 1 422 ? 22.272 6.298 6.793 1.00 94.06 422 TRP A O 1
ATOM 3394 N N . GLU A 1 423 ? 23.266 4.769 8.088 1.00 91.56 423 GLU A N 1
ATOM 3395 C CA . GLU A 1 423 ? 24.049 4.166 7.009 1.00 91.56 423 GLU A CA 1
ATOM 3396 C C . GLU A 1 423 ? 23.155 3.533 5.949 1.00 91.56 423 GLU A C 1
ATOM 3398 O O . GLU A 1 423 ? 23.391 3.747 4.760 1.00 91.56 423 GLU A O 1
ATOM 3403 N N . LEU A 1 424 ? 22.131 2.777 6.367 1.00 91.50 424 LEU A N 1
ATOM 3404 C CA . LEU A 1 424 ? 21.212 2.136 5.433 1.00 91.50 424 LEU A CA 1
ATOM 3405 C C . LEU A 1 424 ? 20.438 3.184 4.630 1.00 91.50 424 LEU A C 1
ATOM 3407 O O . LEU A 1 424 ? 20.311 3.051 3.417 1.00 91.50 424 LEU A O 1
ATOM 3411 N N . TYR A 1 425 ? 19.971 4.248 5.279 1.00 92.69 425 TYR A N 1
ATOM 3412 C CA . TYR A 1 425 ? 19.325 5.363 4.601 1.00 92.69 425 TYR A CA 1
ATOM 3413 C C . TYR A 1 425 ? 20.244 5.975 3.533 1.00 92.69 425 TYR A C 1
ATOM 3415 O O . TYR A 1 425 ? 19.858 6.063 2.365 1.00 92.69 425 TYR A O 1
ATOM 3423 N N . LEU A 1 426 ? 21.489 6.315 3.891 1.00 91.12 426 LEU A N 1
ATOM 3424 C CA . LEU A 1 426 ? 22.464 6.855 2.939 1.00 91.12 426 LEU A CA 1
ATOM 3425 C C . LEU A 1 426 ? 22.767 5.878 1.790 1.00 91.12 426 LEU A C 1
ATOM 3427 O O . LEU A 1 426 ? 22.961 6.328 0.661 1.00 91.12 426 LEU A O 1
ATOM 3431 N N . ASP A 1 427 ? 22.788 4.568 2.052 1.00 86.81 427 ASP A N 1
ATOM 3432 C CA . ASP A 1 427 ? 22.964 3.519 1.037 1.00 86.81 427 ASP A CA 1
ATOM 3433 C C . ASP A 1 427 ? 21.806 3.439 0.043 1.00 86.81 427 ASP A C 1
ATOM 3435 O O . ASP A 1 427 ? 22.024 3.102 -1.122 1.00 86.81 427 ASP A O 1
ATOM 3439 N N . LEU A 1 428 ? 20.587 3.740 0.491 1.00 85.31 428 LEU A N 1
ATOM 3440 C CA . LEU A 1 428 ? 19.389 3.713 -0.346 1.00 85.31 428 LEU A CA 1
ATOM 3441 C C . LEU A 1 428 ? 19.283 4.958 -1.235 1.00 85.31 428 LEU A C 1
ATOM 3443 O O . LEU A 1 428 ? 18.834 4.857 -2.377 1.00 85.31 428 LEU A O 1
ATOM 3447 N N . ILE A 1 429 ? 19.721 6.122 -0.744 1.00 86.19 429 ILE A N 1
ATOM 3448 C CA . ILE A 1 429 ? 19.555 7.395 -1.465 1.00 86.19 429 ILE A CA 1
ATOM 3449 C C . ILE A 1 429 ? 20.799 7.845 -2.251 1.00 86.19 429 ILE A C 1
ATOM 3451 O O . ILE A 1 429 ? 20.680 8.626 -3.203 1.00 86.19 429 ILE A O 1
ATOM 3455 N N . LEU A 1 430 ? 21.997 7.358 -1.906 1.00 86.00 430 LEU A N 1
ATOM 3456 C CA . LEU A 1 430 ? 23.259 7.708 -2.568 1.00 86.00 430 LEU A CA 1
ATOM 3457 C C . LEU A 1 430 ? 23.892 6.490 -3.252 1.00 86.00 430 LEU A C 1
ATOM 3459 O O . LEU A 1 430 ? 23.933 5.391 -2.714 1.00 86.00 430 LEU A O 1
ATOM 3463 N N . SER A 1 431 ? 24.476 6.702 -4.435 1.00 80.69 431 SER A N 1
ATOM 3464 C CA . SER A 1 431 ? 25.169 5.637 -5.167 1.00 80.69 431 SER A CA 1
ATOM 3465 C C . SER A 1 431 ? 26.411 5.136 -4.430 1.00 80.69 431 SER A C 1
ATOM 3467 O O . SER A 1 431 ? 27.096 5.888 -3.725 1.00 80.69 431 SER A O 1
ATOM 3469 N N . LYS A 1 432 ? 26.780 3.878 -4.684 1.00 73.50 432 LYS A N 1
ATOM 3470 C CA . LYS A 1 432 ? 28.013 3.287 -4.160 1.00 73.50 432 LYS A CA 1
ATOM 3471 C C . LYS A 1 432 ? 29.235 4.089 -4.634 1.00 73.50 432 LYS A C 1
ATOM 3473 O O . LYS A 1 432 ? 29.456 4.243 -5.829 1.00 73.50 432 LYS A O 1
ATOM 3478 N N . GLY A 1 433 ? 30.018 4.620 -3.692 1.00 78.19 433 GLY A N 1
ATOM 3479 C CA . GLY A 1 433 ? 31.166 5.494 -3.987 1.00 78.19 433 GLY A CA 1
ATOM 3480 C C . GLY A 1 433 ? 30.818 6.974 -4.197 1.00 78.19 433 GLY A C 1
ATOM 3481 O O . GLY A 1 433 ? 31.627 7.716 -4.741 1.00 78.19 433 GLY A O 1
ATOM 3482 N N . SER A 1 434 ? 29.623 7.416 -3.792 1.00 84.81 434 SER A N 1
ATOM 3483 C CA . SER A 1 434 ? 29.270 8.840 -3.772 1.00 84.81 434 SER A CA 1
ATOM 3484 C C . SER A 1 434 ? 30.264 9.650 -2.916 1.00 84.81 434 SER A C 1
ATOM 3486 O O . SER A 1 434 ? 30.406 9.344 -1.727 1.00 84.81 434 SER A O 1
ATOM 3488 N N . PRO A 1 435 ? 30.879 10.727 -3.453 1.00 88.19 435 PRO A N 1
ATOM 3489 C CA . PRO A 1 435 ? 31.744 11.615 -2.673 1.00 88.19 435 PRO A CA 1
ATOM 3490 C C . PRO A 1 435 ? 31.028 12.242 -1.470 1.00 88.19 435 PRO A C 1
ATOM 3492 O O . PRO A 1 435 ? 31.647 12.488 -0.440 1.00 88.19 435 PRO A O 1
ATOM 3495 N N . LEU A 1 436 ? 29.711 12.473 -1.569 1.00 88.69 436 LEU A N 1
ATOM 3496 C CA . LEU A 1 436 ? 28.899 12.990 -0.460 1.00 88.69 436 LEU A CA 1
ATOM 3497 C C . LEU A 1 436 ? 28.856 12.000 0.705 1.00 88.69 436 LEU A C 1
ATOM 3499 O O . LEU A 1 436 ? 29.024 12.388 1.858 1.00 88.69 436 LEU A O 1
ATOM 3503 N N . LYS A 1 437 ? 28.675 10.713 0.394 1.00 88.44 437 LYS A N 1
ATOM 3504 C CA . LYS A 1 437 ? 28.654 9.650 1.399 1.00 88.44 437 LYS A CA 1
ATOM 3505 C C . LYS A 1 437 ? 30.014 9.533 2.086 1.00 88.44 437 LYS A C 1
ATOM 3507 O O . LYS A 1 437 ? 30.079 9.461 3.309 1.00 88.44 437 LYS A O 1
ATOM 3512 N N . GLU A 1 438 ? 31.095 9.574 1.308 1.00 88.38 438 GLU A N 1
ATOM 3513 C CA . GLU A 1 438 ? 32.458 9.551 1.842 1.00 88.38 438 GLU A CA 1
ATOM 3514 C C . GLU A 1 438 ? 32.711 10.745 2.770 1.00 88.38 438 GLU A C 1
ATOM 3516 O O . GLU A 1 438 ? 33.134 10.545 3.910 1.00 88.38 438 GLU A O 1
ATOM 3521 N N . LYS A 1 439 ? 32.356 11.965 2.341 1.00 90.31 439 LYS A N 1
ATOM 3522 C CA . LYS A 1 439 ? 32.440 13.185 3.160 1.00 90.31 439 LYS A CA 1
ATOM 3523 C C . LYS A 1 439 ? 31.664 13.060 4.478 1.00 90.31 439 LYS A C 1
ATOM 3525 O O . LYS A 1 439 ? 32.209 13.414 5.521 1.00 90.31 439 LYS A O 1
ATOM 3530 N N . LEU A 1 440 ? 30.433 12.540 4.460 1.00 89.44 440 LEU A N 1
ATOM 3531 C CA . LEU A 1 440 ? 29.630 12.332 5.675 1.00 89.44 440 LEU A CA 1
ATOM 3532 C C . LEU A 1 440 ? 30.246 11.282 6.606 1.00 89.44 440 LEU A C 1
ATOM 3534 O O . LEU A 1 440 ? 30.250 11.467 7.816 1.00 89.44 440 LEU A O 1
ATOM 3538 N N . SER A 1 441 ? 30.812 10.208 6.055 1.00 87.31 441 SER A N 1
ATOM 3539 C CA . SER A 1 441 ? 31.442 9.143 6.849 1.00 87.31 441 SER A CA 1
ATOM 3540 C C . SER A 1 441 ? 32.841 9.486 7.385 1.00 87.31 441 SER A C 1
ATOM 3542 O O . SER A 1 441 ? 33.315 8.833 8.314 1.00 87.31 441 SER A O 1
ATOM 3544 N N . SER A 1 442 ? 33.503 10.502 6.820 1.00 89.31 442 SER A N 1
ATOM 3545 C CA . SER A 1 442 ? 34.873 10.904 7.170 1.00 89.31 442 SER A CA 1
ATOM 3546 C C . SER A 1 442 ? 34.919 12.304 7.793 1.00 89.31 442 SER A C 1
ATOM 3548 O O . SER A 1 442 ? 35.067 12.430 9.007 1.00 89.31 442 SER A O 1
ATOM 3550 N N . LYS A 1 443 ? 34.756 13.354 6.980 1.00 88.94 443 LYS A N 1
ATOM 3551 C CA . LYS A 1 443 ? 34.891 14.768 7.362 1.00 88.94 443 LYS A CA 1
ATOM 3552 C C . LYS A 1 443 ? 33.781 15.247 8.304 1.00 88.94 443 LYS A C 1
ATOM 3554 O O . LYS A 1 443 ? 34.084 15.925 9.280 1.00 88.94 443 LYS A O 1
ATOM 3559 N N . TYR A 1 444 ? 32.524 14.881 8.047 1.00 90.88 444 TYR A N 1
ATOM 3560 C CA . TYR A 1 444 ? 31.363 15.295 8.860 1.00 90.88 444 TYR A CA 1
ATOM 3561 C C . TYR A 1 444 ? 30.800 14.158 9.702 1.00 90.88 444 TYR A C 1
ATOM 3563 O O . TYR A 1 444 ? 29.616 14.141 10.016 1.00 90.88 444 TYR A O 1
ATOM 3571 N N . ARG A 1 445 ? 31.650 13.196 10.069 1.00 92.56 445 ARG A N 1
ATOM 3572 C CA . ARG A 1 445 ? 31.218 12.010 10.808 1.00 92.56 445 ARG A CA 1
ATOM 3573 C C . ARG A 1 445 ? 30.586 12.352 12.154 1.00 92.56 445 ARG A C 1
ATOM 3575 O O . ARG A 1 445 ? 29.733 11.603 12.617 1.00 92.56 445 ARG A O 1
ATOM 3582 N N . THR A 1 446 ? 31.028 13.431 12.798 1.00 96.81 446 THR A N 1
ATOM 3583 C CA . THR A 1 446 ? 30.655 13.778 14.173 1.00 96.81 446 THR A CA 1
ATOM 3584 C C . THR A 1 446 ? 29.651 14.922 14.251 1.00 96.81 446 THR A C 1
ATOM 3586 O O . THR A 1 446 ? 29.630 15.810 13.395 1.00 96.81 446 THR A O 1
ATOM 3589 N N . VAL A 1 447 ? 28.872 14.947 15.336 1.00 96.25 447 VAL A N 1
ATOM 3590 C CA . VAL A 1 447 ? 27.928 16.030 15.658 1.00 96.25 447 VAL A CA 1
ATOM 3591 C C . VAL A 1 447 ? 28.639 17.385 15.677 1.00 96.25 447 VAL A C 1
ATOM 3593 O O . VAL A 1 447 ? 28.135 18.348 15.103 1.00 96.25 447 VAL A O 1
ATOM 3596 N N . LYS A 1 448 ? 29.847 17.468 16.260 1.00 96.19 448 LYS A N 1
ATOM 3597 C CA . LYS A 1 448 ? 30.632 18.714 16.278 1.00 96.19 448 LYS A CA 1
ATOM 3598 C C . LYS A 1 448 ? 30.940 19.224 14.874 1.00 96.19 448 LYS A C 1
ATOM 3600 O O . LYS A 1 448 ? 30.686 20.391 14.586 1.00 96.19 448 LYS A O 1
ATOM 3605 N N . ALA A 1 449 ? 31.458 18.350 14.010 1.00 94.75 449 ALA A N 1
ATOM 3606 C CA . ALA A 1 449 ? 31.788 18.718 12.640 1.00 94.75 449 ALA A CA 1
ATOM 3607 C C . ALA A 1 449 ? 30.535 19.150 11.862 1.00 94.75 449 ALA A C 1
ATOM 3609 O O . ALA A 1 449 ? 30.583 20.143 11.136 1.00 94.75 449 ALA A O 1
ATOM 3610 N N . GLY A 1 450 ? 29.409 18.454 12.057 1.00 93.88 450 GLY A N 1
ATOM 3611 C CA . GLY A 1 450 ? 28.119 18.815 11.468 1.00 93.88 450 GLY A CA 1
ATOM 3612 C C . GLY A 1 450 ? 27.642 20.208 11.893 1.00 93.88 450 GLY A C 1
ATOM 3613 O O . GLY A 1 450 ? 27.448 21.075 11.044 1.00 93.88 450 GLY A O 1
ATOM 3614 N N . VAL A 1 451 ? 27.530 20.458 13.202 1.00 95.56 451 VAL A N 1
ATOM 3615 C CA . VAL A 1 451 ? 27.057 21.740 13.763 1.00 95.56 451 VAL A CA 1
ATOM 3616 C C . VAL A 1 451 ? 27.941 22.916 13.338 1.00 95.56 451 VAL A C 1
ATOM 3618 O O . VAL A 1 451 ? 27.428 23.958 12.929 1.00 95.56 451 VAL A O 1
ATOM 3621 N N . GLU A 1 452 ? 29.268 22.773 13.407 1.00 94.31 452 GLU A N 1
ATOM 3622 C CA . GLU A 1 452 ? 30.194 23.833 12.987 1.00 94.31 452 GLU A CA 1
ATOM 3623 C C . GLU A 1 452 ? 30.061 24.142 11.490 1.00 94.31 452 GLU A C 1
ATOM 3625 O O . GLU A 1 452 ? 30.073 25.311 11.101 1.00 94.31 452 GLU A O 1
ATOM 3630 N N . THR A 1 453 ? 29.876 23.110 10.662 1.00 93.56 453 THR A N 1
ATOM 3631 C CA . THR A 1 453 ? 29.681 23.260 9.212 1.00 93.56 453 THR A CA 1
ATOM 3632 C C . THR A 1 453 ? 28.382 23.996 8.895 1.00 93.56 453 THR A C 1
ATOM 3634 O O . THR A 1 453 ? 28.382 24.903 8.064 1.00 93.56 453 THR A O 1
ATOM 3637 N N . LEU A 1 454 ? 27.287 23.661 9.581 1.00 93.00 454 LEU A N 1
ATOM 3638 C CA . LEU A 1 454 ? 25.996 24.325 9.396 1.00 93.00 454 LEU A CA 1
ATOM 3639 C C . LEU A 1 454 ? 26.038 25.803 9.797 1.00 93.00 454 LEU A C 1
ATOM 3641 O O . LEU A 1 454 ? 25.536 26.646 9.057 1.00 93.00 454 LEU A O 1
ATOM 3645 N N . ARG A 1 455 ? 26.691 26.124 10.923 1.00 93.94 455 ARG A N 1
ATOM 3646 C CA . ARG A 1 455 ? 26.841 27.507 11.411 1.00 93.94 455 ARG A CA 1
ATOM 3647 C C . ARG A 1 455 ? 27.668 28.381 10.482 1.00 93.94 455 ARG A C 1
ATOM 3649 O O . ARG A 1 455 ? 27.333 29.545 10.287 1.00 93.94 455 ARG A O 1
ATOM 3656 N N . LYS A 1 456 ? 28.756 27.832 9.938 1.00 92.19 456 LYS A N 1
ATOM 3657 C CA . LYS A 1 456 ? 29.616 28.546 8.986 1.00 92.19 456 LYS A CA 1
ATOM 3658 C C . LYS A 1 456 ? 29.006 28.607 7.589 1.00 92.19 456 LYS A C 1
ATOM 3660 O O . LYS A 1 456 ? 29.295 29.535 6.844 1.00 92.19 456 LYS A O 1
ATOM 3665 N N . ASN A 1 457 ? 28.153 27.638 7.249 1.00 88.00 457 ASN A N 1
ATOM 3666 C CA . ASN A 1 457 ? 27.508 27.517 5.945 1.00 88.00 457 ASN A CA 1
ATOM 3667 C C . ASN A 1 457 ? 28.535 27.480 4.782 1.00 88.00 457 ASN A C 1
ATOM 3669 O O . ASN A 1 457 ? 28.301 28.048 3.721 1.00 88.00 457 ASN A O 1
ATOM 3673 N N . GLU A 1 458 ? 29.676 26.810 4.998 1.00 82.00 458 GLU A N 1
ATOM 3674 C CA . GLU A 1 458 ? 30.858 26.770 4.106 1.00 82.00 458 GLU A CA 1
ATOM 3675 C C . GLU A 1 458 ? 30.898 25.542 3.166 1.00 82.00 458 GLU A C 1
ATOM 3677 O O . GLU A 1 458 ? 31.954 25.166 2.662 1.00 82.00 458 GLU A O 1
ATOM 3682 N N . GLU A 1 459 ? 29.766 24.879 2.922 1.00 89.75 459 GLU A N 1
ATOM 3683 C CA . GLU A 1 459 ? 29.706 23.661 2.102 1.00 89.75 459 GLU A CA 1
ATOM 3684 C C . GLU A 1 459 ? 28.581 23.696 1.071 1.00 89.75 459 GLU A C 1
ATOM 3686 O O . GLU A 1 459 ? 27.677 24.531 1.108 1.00 89.75 459 GLU A O 1
ATOM 3691 N N . GLU A 1 460 ? 28.638 22.755 0.129 1.00 90.19 460 GLU A N 1
ATOM 3692 C CA . GLU A 1 460 ? 27.613 22.609 -0.897 1.00 90.19 460 GLU A CA 1
ATOM 3693 C C . GLU A 1 460 ? 26.224 22.352 -0.273 1.00 90.19 460 GLU A C 1
ATOM 3695 O O . GLU A 1 460 ? 26.109 21.544 0.657 1.00 90.19 460 GLU A O 1
ATOM 3700 N N . PRO A 1 461 ? 25.143 22.949 -0.819 1.00 90.94 461 PRO A N 1
ATOM 3701 C CA . PRO A 1 461 ? 23.792 22.842 -0.263 1.00 90.94 461 PRO A CA 1
ATOM 3702 C C . PRO A 1 461 ? 23.320 21.412 0.038 1.00 90.94 461 PRO A C 1
ATOM 3704 O O . PRO A 1 461 ? 22.645 21.191 1.035 1.00 90.94 461 PRO A O 1
ATOM 3707 N N . MET A 1 462 ? 23.700 20.425 -0.785 1.00 90.88 462 MET A N 1
ATOM 3708 C CA . MET A 1 462 ? 23.300 19.024 -0.583 1.00 90.88 462 MET A CA 1
ATOM 3709 C C . MET A 1 462 ? 23.929 18.404 0.670 1.00 90.88 462 MET A C 1
ATOM 3711 O O . MET A 1 462 ? 23.289 17.610 1.352 1.00 90.88 462 MET A O 1
ATOM 3715 N N . VAL A 1 463 ? 25.181 18.754 0.986 1.00 92.94 463 VAL A N 1
ATOM 3716 C CA . VAL A 1 463 ? 25.835 18.289 2.219 1.00 92.94 463 VAL A CA 1
ATOM 3717 C C . VAL A 1 463 ? 25.117 18.890 3.422 1.00 92.94 463 VAL A C 1
ATOM 3719 O O . VAL A 1 463 ? 24.802 18.175 4.368 1.00 92.94 463 VAL A O 1
ATOM 3722 N N . LEU A 1 464 ? 24.814 20.189 3.352 1.00 93.62 464 LEU A N 1
ATOM 3723 C CA . LEU A 1 464 ? 24.118 20.907 4.415 1.00 93.62 464 LEU A CA 1
ATOM 3724 C C . LEU A 1 464 ? 22.727 20.323 4.679 1.00 93.62 464 LEU A C 1
ATOM 3726 O O . LEU A 1 464 ? 22.382 20.132 5.837 1.00 93.62 464 LEU A O 1
ATOM 3730 N N . ASP A 1 465 ? 21.967 19.982 3.636 1.00 94.50 465 ASP A N 1
ATOM 3731 C CA . ASP A 1 465 ? 20.646 19.361 3.785 1.00 94.50 465 ASP A CA 1
ATOM 3732 C C . ASP A 1 465 ? 20.707 17.986 4.461 1.00 94.50 465 ASP A C 1
ATOM 3734 O O . ASP A 1 465 ? 19.866 17.687 5.302 1.00 94.50 465 ASP A O 1
ATOM 3738 N N . LEU A 1 466 ? 21.707 17.153 4.144 1.00 94.81 466 LEU A N 1
ATOM 3739 C CA . LEU A 1 466 ? 21.870 15.850 4.803 1.00 94.81 466 LEU A CA 1
ATOM 3740 C C . LEU A 1 466 ? 22.303 15.992 6.269 1.00 94.81 466 LEU A C 1
ATOM 3742 O O . LEU A 1 466 ? 21.874 15.199 7.102 1.00 94.81 466 LEU A O 1
ATOM 3746 N N . ILE A 1 467 ? 23.122 16.996 6.604 1.00 94.75 467 ILE A N 1
ATOM 3747 C CA . ILE A 1 467 ? 23.481 17.272 8.005 1.00 94.75 467 ILE A CA 1
ATOM 3748 C C . ILE A 1 467 ? 22.271 17.851 8.754 1.00 94.75 467 ILE A C 1
ATOM 3750 O O . ILE A 1 467 ? 21.996 17.412 9.865 1.00 94.75 467 ILE A O 1
ATOM 3754 N N . HIS A 1 468 ? 21.514 18.772 8.144 1.00 94.12 468 HIS A N 1
ATOM 3755 C CA . HIS A 1 468 ? 20.246 19.266 8.689 1.00 94.12 468 HIS A CA 1
ATOM 3756 C C . HIS A 1 468 ? 19.257 18.124 8.931 1.00 94.12 468 HIS A C 1
ATOM 3758 O O . HIS A 1 468 ? 18.614 18.080 9.973 1.00 94.12 468 HIS A O 1
ATOM 3764 N N . LEU A 1 469 ? 19.164 17.151 8.028 1.00 95.06 469 LEU A N 1
ATOM 3765 C CA . LEU A 1 469 ? 18.281 16.008 8.230 1.00 95.06 469 LEU A CA 1
ATOM 3766 C C . LEU A 1 469 ? 18.641 15.211 9.494 1.00 95.06 469 LEU A C 1
ATOM 3768 O O . LEU A 1 469 ? 17.746 14.765 10.200 1.00 95.06 469 LEU A O 1
ATOM 3772 N N . ALA A 1 470 ? 19.935 15.079 9.800 1.00 93.06 470 ALA A N 1
ATOM 3773 C CA . ALA A 1 470 ? 20.415 14.359 10.977 1.00 93.06 470 ALA A CA 1
ATOM 3774 C C . ALA A 1 470 ? 20.392 15.186 12.274 1.00 93.06 470 ALA A C 1
ATOM 3776 O O . ALA A 1 470 ? 20.291 14.602 13.341 1.00 93.06 470 ALA A O 1
ATOM 3777 N N . LEU A 1 471 ? 20.519 16.520 12.225 1.00 94.00 471 LEU A N 1
ATOM 3778 C CA . LEU A 1 471 ? 20.547 17.358 13.433 1.00 94.00 471 LEU A CA 1
ATOM 3779 C C . LEU A 1 471 ? 20.102 18.813 13.203 1.00 94.00 471 LEU A C 1
ATOM 3781 O O . LEU A 1 471 ? 20.093 19.329 12.085 1.00 94.00 471 LEU A O 1
ATOM 3785 N N . ASP A 1 472 ? 19.776 19.511 14.292 1.00 94.12 472 ASP A N 1
ATOM 3786 C CA . ASP A 1 472 ? 19.485 20.949 14.297 1.00 94.12 472 ASP A CA 1
ATOM 3787 C C . ASP A 1 472 ? 20.542 21.721 15.098 1.00 94.12 472 ASP A C 1
ATOM 3789 O O . ASP A 1 472 ? 20.611 21.643 16.324 1.00 94.12 472 ASP A O 1
ATOM 3793 N N . GLU A 1 473 ? 21.365 22.505 14.404 1.00 94.06 473 GLU A N 1
ATOM 3794 C CA . GLU A 1 473 ? 22.473 23.281 14.960 1.00 94.06 473 GLU A CA 1
ATOM 3795 C C . GLU A 1 473 ? 22.054 24.345 15.986 1.00 94.06 473 GLU A C 1
ATOM 3797 O O . GLU A 1 473 ? 22.894 24.797 16.781 1.00 94.06 473 GLU A O 1
ATOM 3802 N N . ARG A 1 474 ? 20.775 24.746 15.972 1.00 93.75 474 ARG A N 1
ATOM 3803 C CA . ARG A 1 474 ? 20.195 25.742 16.885 1.00 93.75 474 ARG A CA 1
ATOM 3804 C C . ARG A 1 474 ? 20.006 25.180 18.292 1.00 93.75 474 ARG A C 1
ATOM 3806 O O . ARG A 1 474 ? 20.042 25.944 19.251 1.00 93.75 474 ARG A O 1
ATOM 3813 N N . LEU A 1 475 ? 19.866 23.859 18.416 1.00 93.31 475 LEU A N 1
ATOM 3814 C CA . LEU A 1 475 ? 19.626 23.165 19.685 1.00 93.31 475 LEU A CA 1
ATOM 3815 C C . LEU A 1 475 ? 20.927 22.782 20.419 1.00 93.31 475 LEU A C 1
ATOM 3817 O O . LEU A 1 475 ? 20.893 22.363 21.572 1.00 93.31 475 LEU A O 1
ATOM 3821 N N . PHE A 1 476 ? 22.096 22.964 19.791 1.00 95.12 476 PHE A N 1
ATOM 3822 C CA . PHE A 1 476 ? 23.390 22.637 20.400 1.00 95.12 476 PHE A CA 1
ATOM 3823 C C . PHE A 1 476 ? 24.062 23.852 21.045 1.00 95.12 476 PHE A C 1
ATOM 3825 O O . PHE A 1 476 ? 24.732 24.637 20.373 1.00 95.12 476 PHE A O 1
ATOM 3832 N N . SER A 1 477 ? 23.986 23.984 22.370 1.00 94.31 477 SER A N 1
ATOM 3833 C CA . SER A 1 477 ? 24.805 24.967 23.097 1.00 94.31 477 SER A CA 1
ATOM 3834 C C . SER A 1 477 ? 26.307 24.645 22.995 1.00 94.31 477 SER A C 1
ATOM 3836 O O . SER A 1 477 ? 26.706 23.527 22.658 1.00 94.31 477 SER A O 1
ATOM 3838 N N . SER A 1 478 ? 27.176 25.620 23.278 1.00 92.56 478 SER A N 1
ATOM 3839 C CA . SER A 1 478 ? 28.634 25.409 23.263 1.00 92.56 478 SER A CA 1
ATOM 3840 C C . SER A 1 478 ? 29.083 24.354 24.283 1.00 92.56 478 SER A C 1
ATOM 3842 O O . SER A 1 478 ? 30.001 23.582 24.009 1.00 92.56 478 SER A O 1
ATOM 3844 N N . GLU A 1 479 ? 28.419 24.288 25.436 1.00 92.81 479 GLU A N 1
ATOM 3845 C CA . GLU A 1 479 ? 28.651 23.287 26.480 1.00 92.81 479 GLU A CA 1
ATOM 3846 C C . GLU A 1 479 ? 28.160 21.904 26.059 1.00 92.81 479 GLU A C 1
ATOM 3848 O O . GLU A 1 479 ? 28.913 20.931 26.148 1.00 92.81 479 GLU A O 1
ATOM 3853 N N . LEU A 1 480 ? 26.948 21.822 25.498 1.00 94.12 480 LEU A N 1
ATOM 3854 C CA . LEU A 1 480 ? 26.411 20.566 24.987 1.00 94.12 480 LEU A CA 1
ATOM 3855 C C . LEU A 1 480 ? 27.298 20.009 23.870 1.00 94.12 480 LEU A C 1
ATOM 3857 O O . LEU A 1 480 ? 27.589 18.815 23.849 1.00 94.12 480 LEU A O 1
ATOM 3861 N N . LEU A 1 481 ? 27.808 20.870 22.986 1.00 94.44 481 LEU A N 1
ATOM 3862 C CA . LEU A 1 481 ? 28.688 20.468 21.893 1.00 94.44 481 LEU A CA 1
ATOM 3863 C C . LEU A 1 481 ? 30.049 19.953 22.379 1.00 94.44 481 LEU A C 1
ATOM 3865 O O . LEU A 1 481 ? 30.605 19.046 21.764 1.00 94.44 481 LEU A O 1
ATOM 3869 N N . LYS A 1 482 ? 30.588 20.470 23.492 1.00 92.62 482 LYS A N 1
ATOM 3870 C CA . LYS A 1 482 ? 31.808 19.903 24.101 1.00 92.62 482 LYS A CA 1
ATOM 3871 C C . LYS A 1 482 ? 31.594 18.454 24.534 1.00 92.62 482 LYS A C 1
ATOM 3873 O O . LYS A 1 482 ? 32.537 17.668 24.478 1.00 92.62 482 LYS A O 1
ATOM 3878 N N . LYS A 1 483 ? 30.371 18.109 24.950 1.00 93.06 483 LYS A N 1
ATOM 3879 C CA . LYS A 1 483 ? 30.046 16.789 25.490 1.00 93.06 483 LYS A CA 1
ATOM 3880 C C . LYS A 1 483 ? 29.527 15.801 24.446 1.00 93.06 483 LYS A C 1
ATOM 3882 O O . LYS A 1 483 ? 30.056 14.700 24.345 1.00 93.06 483 LYS A O 1
ATOM 3887 N N . ALA A 1 484 ? 28.517 16.194 23.675 1.00 93.12 484 ALA A N 1
ATOM 3888 C CA . ALA A 1 484 ? 27.891 15.383 22.632 1.00 93.12 484 ALA A CA 1
ATOM 3889 C C . ALA A 1 484 ? 28.645 15.436 21.295 1.00 93.12 484 ALA A C 1
ATOM 3891 O O . ALA A 1 484 ? 28.375 14.643 20.401 1.00 93.12 484 ALA A O 1
ATOM 3892 N N . GLY A 1 485 ? 29.593 16.361 21.131 1.00 92.06 485 GLY A N 1
ATOM 3893 C CA . GLY A 1 485 ? 30.241 16.613 19.847 1.00 92.06 485 GLY A CA 1
ATOM 3894 C C . GLY A 1 485 ? 31.108 15.473 19.314 1.00 92.06 485 GLY A C 1
ATOM 3895 O O . GLY A 1 485 ? 31.371 15.451 18.114 1.00 92.06 485 GLY A O 1
ATOM 3896 N N . SER A 1 486 ? 31.552 14.548 20.173 1.00 93.62 486 SER A N 1
ATOM 3897 C CA . SER A 1 486 ? 32.292 13.344 19.771 1.00 93.62 486 SER A CA 1
ATOM 3898 C C . SER A 1 486 ? 31.394 12.229 19.233 1.00 93.62 486 SER A C 1
ATOM 3900 O O . SER A 1 486 ? 31.910 11.328 18.571 1.00 93.62 486 SER A O 1
ATOM 3902 N N . LEU A 1 487 ? 30.081 12.286 19.489 1.00 95.25 487 LEU A N 1
ATOM 3903 C CA . LEU A 1 487 ? 29.120 11.331 18.941 1.00 95.25 487 LEU A CA 1
ATOM 3904 C C . LEU A 1 487 ? 29.106 11.429 17.421 1.00 95.25 487 LEU A C 1
ATOM 3906 O O . LEU A 1 487 ? 29.244 12.521 16.851 1.00 95.25 487 LEU A O 1
ATOM 3910 N N . THR A 1 488 ? 28.940 10.289 16.759 1.00 96.62 488 THR A N 1
ATOM 3911 C CA . THR A 1 488 ? 28.761 10.291 15.311 1.00 96.62 488 THR A CA 1
ATOM 3912 C C . THR A 1 488 ? 27.345 10.734 14.944 1.00 96.62 488 THR A C 1
ATOM 3914 O O . THR A 1 488 ? 26.428 10.643 15.760 1.00 96.62 488 THR A O 1
ATOM 3917 N N . LEU A 1 489 ? 27.149 11.205 13.709 1.00 94.81 489 LEU A N 1
ATOM 3918 C CA . LEU A 1 489 ? 25.809 11.495 13.186 1.00 94.81 489 LEU A CA 1
ATOM 3919 C C . LEU A 1 489 ? 24.915 10.249 13.220 1.00 94.81 489 LEU A C 1
ATOM 3921 O O . LEU A 1 489 ? 23.728 10.359 13.498 1.00 94.81 489 LEU A O 1
ATOM 3925 N N . SER A 1 490 ? 25.495 9.065 13.001 1.00 95.06 490 SER A N 1
ATOM 3926 C CA . SER A 1 490 ? 24.763 7.806 13.130 1.00 95.06 490 SER A CA 1
ATOM 3927 C C . SER A 1 490 ? 24.339 7.518 14.564 1.00 95.06 490 SER A C 1
ATOM 3929 O O . SER A 1 490 ? 23.203 7.115 14.783 1.00 95.06 490 SER A O 1
ATOM 3931 N N . ASP A 1 491 ? 25.225 7.727 15.543 1.00 95.50 491 ASP A N 1
ATOM 3932 C CA . ASP A 1 491 ? 24.875 7.513 16.952 1.00 95.50 491 ASP A CA 1
ATOM 3933 C C . ASP A 1 491 ? 23.751 8.463 17.370 1.00 95.50 491 ASP A C 1
ATOM 3935 O O . ASP A 1 491 ? 22.780 8.038 17.985 1.00 95.50 491 ASP A O 1
ATOM 3939 N N . HIS A 1 492 ? 23.853 9.743 16.991 1.00 96.38 492 HIS A N 1
ATOM 3940 C CA . HIS A 1 492 ? 22.805 10.729 17.264 1.00 96.38 492 HIS A CA 1
ATOM 3941 C C . HIS A 1 492 ? 21.475 10.320 16.617 1.00 96.38 492 HIS A C 1
ATOM 3943 O O . HIS A 1 492 ? 20.465 10.275 17.313 1.00 96.38 492 HIS A O 1
ATOM 3949 N N . ARG A 1 493 ? 21.488 9.872 15.355 1.00 96.00 493 ARG A N 1
ATOM 3950 C CA . ARG A 1 493 ? 20.294 9.360 14.670 1.00 96.00 493 ARG A CA 1
ATOM 3951 C C . ARG A 1 493 ? 19.703 8.107 15.328 1.00 96.00 493 ARG A C 1
ATOM 3953 O O . ARG A 1 493 ? 18.486 7.972 15.413 1.00 96.00 493 ARG A O 1
ATOM 3960 N N . ALA A 1 494 ? 20.543 7.191 15.803 1.00 95.88 494 ALA A N 1
ATOM 3961 C CA . ALA A 1 494 ? 20.089 6.018 16.546 1.00 95.88 494 ALA A CA 1
ATOM 3962 C C . ALA A 1 494 ? 19.436 6.421 17.879 1.00 95.88 494 ALA A C 1
ATOM 3964 O O . ALA A 1 494 ? 18.410 5.856 18.257 1.00 95.88 494 ALA A O 1
ATOM 3965 N N . HIS A 1 495 ? 19.982 7.435 18.559 1.00 96.56 495 HIS A N 1
ATOM 3966 C CA . HIS A 1 495 ? 19.367 7.991 19.762 1.00 96.56 495 HIS A CA 1
ATOM 3967 C C . HIS A 1 495 ? 18.023 8.666 19.467 1.00 96.56 495 HIS A C 1
ATOM 3969 O O . HIS A 1 495 ? 17.124 8.539 20.290 1.00 96.56 495 HIS A O 1
ATOM 3975 N N . GLU A 1 496 ? 17.849 9.325 18.313 1.00 96.31 496 GLU A N 1
ATOM 3976 C CA . GLU A 1 496 ? 16.540 9.852 17.891 1.00 96.31 496 GLU A CA 1
ATOM 3977 C C . GLU A 1 496 ? 15.494 8.740 17.788 1.00 96.31 496 GLU A C 1
ATOM 3979 O O . GLU A 1 496 ? 14.418 8.853 18.367 1.00 96.31 496 GLU A O 1
ATOM 3984 N N . GLN A 1 497 ? 15.826 7.633 17.118 1.00 96.38 497 GLN A N 1
ATOM 3985 C CA . GLN A 1 497 ? 14.913 6.491 16.987 1.00 96.38 497 GLN A CA 1
ATOM 3986 C C . GLN A 1 497 ? 14.588 5.849 18.338 1.00 96.38 497 GLN A C 1
ATOM 3988 O O . GLN A 1 497 ? 13.435 5.533 18.622 1.00 96.38 497 GLN A O 1
ATOM 3993 N N . ASP A 1 498 ? 15.591 5.668 19.200 1.00 97.19 498 ASP A N 1
ATOM 3994 C CA . ASP A 1 498 ? 15.363 5.158 20.551 1.00 97.19 498 ASP A CA 1
ATOM 3995 C C . ASP A 1 498 ? 14.478 6.108 21.369 1.00 97.19 498 ASP A C 1
ATOM 3997 O O . ASP A 1 498 ? 13.589 5.661 22.096 1.00 97.19 498 ASP A O 1
ATOM 4001 N N . PHE A 1 499 ? 14.678 7.418 21.231 1.00 97.44 499 PHE A N 1
ATOM 4002 C CA . PHE A 1 499 ? 13.867 8.410 21.922 1.00 97.44 499 PHE A CA 1
ATOM 4003 C C . PHE A 1 499 ? 12.423 8.397 21.432 1.00 97.44 499 PHE A C 1
ATOM 4005 O O . PHE A 1 499 ? 11.520 8.342 22.260 1.00 97.44 499 PHE A O 1
ATOM 4012 N N . ASN A 1 500 ? 12.188 8.326 20.123 1.00 96.69 500 ASN A N 1
ATOM 4013 C CA . ASN A 1 500 ? 10.836 8.259 19.566 1.00 96.69 500 ASN A CA 1
ATOM 4014 C C . ASN A 1 500 ? 10.113 6.954 19.949 1.00 96.69 500 ASN A C 1
ATOM 4016 O O . ASN A 1 500 ? 8.931 6.994 20.290 1.00 96.69 500 ASN A O 1
ATOM 4020 N N . ARG A 1 501 ? 10.814 5.809 20.005 1.00 95.81 501 ARG A N 1
ATOM 4021 C CA . ARG A 1 501 ? 10.258 4.554 20.555 1.00 95.81 501 ARG A CA 1
ATOM 4022 C C . ARG A 1 501 ? 9.850 4.698 22.016 1.00 95.81 501 ARG A C 1
ATOM 4024 O O . ARG A 1 501 ? 8.752 4.288 22.384 1.00 95.81 501 ARG A O 1
ATOM 4031 N N . LEU A 1 502 ? 10.730 5.274 22.839 1.00 96.19 502 LEU A N 1
ATOM 4032 C CA . LEU A 1 502 ? 10.456 5.518 24.253 1.00 96.19 502 LEU A CA 1
ATOM 4033 C C . LEU A 1 502 ? 9.250 6.444 24.425 1.00 96.19 502 LEU A C 1
ATOM 4035 O O . LEU A 1 502 ? 8.349 6.133 25.198 1.00 96.19 502 LEU A O 1
ATOM 4039 N N . LEU A 1 503 ? 9.226 7.551 23.680 1.00 95.81 503 LEU A N 1
ATOM 4040 C CA . LEU A 1 503 ? 8.121 8.496 23.671 1.00 95.81 503 LEU A CA 1
ATOM 4041 C C . LEU A 1 503 ? 6.813 7.811 23.281 1.00 95.81 503 LEU A C 1
ATOM 4043 O O . LEU A 1 503 ? 5.819 8.040 23.955 1.00 95.81 503 LEU A O 1
ATOM 4047 N N . LYS A 1 504 ? 6.811 6.926 22.278 1.00 94.12 504 LYS A N 1
ATOM 4048 C CA . LYS A 1 504 ? 5.597 6.208 21.877 1.00 94.12 504 LYS A CA 1
ATOM 4049 C C . LYS A 1 504 ? 5.047 5.312 22.988 1.00 94.12 504 LYS A C 1
ATOM 4051 O O . LYS A 1 504 ? 3.859 5.368 23.286 1.00 94.12 504 LYS A O 1
ATOM 4056 N N . GLY A 1 505 ? 5.913 4.533 23.637 1.00 92.62 505 GLY A N 1
ATOM 4057 C CA . GLY A 1 505 ? 5.511 3.707 24.778 1.00 92.62 505 GLY A CA 1
ATOM 4058 C C . GLY A 1 505 ? 5.014 4.531 25.968 1.00 92.62 505 GLY A C 1
ATOM 4059 O O . GLY A 1 505 ? 4.018 4.191 26.601 1.00 92.62 505 GLY A O 1
ATOM 4060 N N . MET A 1 506 ? 5.687 5.646 26.254 1.00 93.25 506 MET A N 1
ATOM 4061 C CA . MET A 1 506 ? 5.288 6.573 27.313 1.00 93.25 506 MET A CA 1
ATOM 4062 C C . MET A 1 506 ? 3.963 7.276 27.012 1.00 93.25 506 MET A C 1
ATOM 4064 O O . MET A 1 506 ? 3.162 7.447 27.924 1.00 93.25 506 MET A O 1
ATOM 4068 N N . GLU A 1 507 ? 3.730 7.672 25.762 1.00 93.38 507 GLU A N 1
ATOM 4069 C CA . GLU A 1 507 ? 2.483 8.290 25.312 1.00 93.38 507 GLU A CA 1
ATOM 4070 C C . GLU A 1 507 ? 1.293 7.378 25.628 1.00 93.38 507 GLU A C 1
ATOM 4072 O O . GLU A 1 507 ? 0.316 7.834 26.211 1.00 93.38 507 GLU A O 1
ATOM 4077 N N . GLU A 1 508 ? 1.401 6.082 25.320 1.00 90.19 508 GLU A N 1
ATOM 4078 C CA . GLU A 1 508 ? 0.353 5.088 25.584 1.00 90.19 508 GLU A CA 1
ATOM 4079 C C . GLU A 1 508 ? 0.080 4.910 27.086 1.00 90.19 508 GLU A C 1
ATOM 4081 O O . GLU A 1 508 ? -1.077 4.880 27.506 1.00 90.19 508 GLU A O 1
ATOM 4086 N N . ILE A 1 509 ? 1.135 4.852 27.907 1.00 89.62 509 ILE A N 1
ATOM 4087 C CA . ILE A 1 509 ? 1.014 4.733 29.369 1.00 89.62 509 ILE A CA 1
ATOM 4088 C C . ILE A 1 509 ? 0.358 5.983 29.963 1.00 89.62 509 ILE A C 1
ATOM 4090 O O . ILE A 1 509 ? -0.583 5.887 30.753 1.00 89.62 509 ILE A O 1
ATOM 4094 N N . LEU A 1 510 ? 0.867 7.165 29.606 1.00 91.50 510 LEU A N 1
ATOM 4095 C CA . LEU A 1 510 ? 0.394 8.426 30.168 1.00 91.50 510 LEU A CA 1
ATOM 4096 C C . LEU A 1 510 ? -1.000 8.793 29.666 1.00 91.50 510 LEU A C 1
ATOM 4098 O O . LEU A 1 510 ? -1.749 9.399 30.428 1.00 91.50 510 LEU A O 1
ATOM 4102 N N . ALA A 1 511 ? -1.366 8.398 28.443 1.00 90.31 511 ALA A N 1
ATOM 4103 C CA . ALA A 1 511 ? -2.722 8.563 27.935 1.00 90.31 511 ALA A CA 1
ATOM 4104 C C . ALA A 1 511 ? -3.724 7.842 28.840 1.00 90.31 511 ALA A C 1
ATOM 4106 O O . ALA A 1 511 ? -4.677 8.469 29.283 1.00 90.31 511 ALA A O 1
ATOM 4107 N N . GLY A 1 512 ? -3.459 6.579 29.201 1.00 87.62 512 GLY A N 1
ATOM 4108 C CA . GLY A 1 512 ? -4.330 5.831 30.114 1.00 87.62 512 GLY A CA 1
ATOM 4109 C C . GLY A 1 512 ? -4.459 6.482 31.496 1.00 87.62 512 GLY A C 1
ATOM 4110 O O . GLY A 1 512 ? -5.551 6.554 32.052 1.00 87.62 512 GLY A O 1
ATOM 4111 N N . ILE A 1 513 ? -3.369 7.036 32.034 1.00 87.94 513 ILE A N 1
ATOM 4112 C CA . ILE A 1 513 ? -3.407 7.737 33.328 1.00 87.94 513 ILE A CA 1
ATOM 4113 C C . ILE A 1 513 ? -4.195 9.045 33.225 1.00 87.94 513 ILE A C 1
ATOM 4115 O O . ILE A 1 513 ? -4.979 9.355 34.121 1.00 87.94 513 ILE A O 1
ATOM 4119 N N . PHE A 1 514 ? -4.005 9.812 32.148 1.00 90.88 514 PHE A N 1
ATOM 4120 C CA . PHE A 1 514 ? -4.767 11.035 31.897 1.00 90.88 514 PHE A CA 1
ATOM 4121 C C . PHE A 1 514 ? -6.268 10.736 31.823 1.00 90.88 514 PHE A C 1
ATOM 4123 O O . PHE A 1 514 ? -7.052 11.433 32.469 1.00 90.88 514 PHE A O 1
ATOM 4130 N N . SER A 1 515 ? -6.646 9.663 31.120 1.00 87.19 515 SER A N 1
ATOM 4131 C CA . SER A 1 515 ? -8.027 9.180 31.034 1.00 87.19 515 SER A CA 1
ATOM 4132 C C . SER A 1 515 ? -8.643 8.929 32.412 1.00 87.19 515 SER A C 1
ATOM 4134 O O . SER A 1 515 ? -9.776 9.327 32.675 1.00 87.19 515 SER A O 1
ATOM 4136 N N . GLU A 1 516 ? -7.895 8.285 33.311 1.00 84.50 516 GLU A N 1
ATOM 4137 C CA . GLU A 1 516 ? -8.385 7.876 34.634 1.00 84.50 516 GLU A CA 1
ATOM 4138 C C . GLU A 1 516 ? -8.347 8.982 35.700 1.00 84.50 516 GLU A C 1
ATOM 4140 O O . GLU A 1 516 ? -8.977 8.834 36.751 1.00 84.50 516 GLU A O 1
ATOM 4145 N N . THR A 1 517 ? -7.622 10.074 35.447 1.00 85.56 517 THR A N 1
ATOM 4146 C CA . THR A 1 517 ? -7.389 11.154 36.418 1.00 85.56 517 THR A CA 1
ATOM 4147 C C . THR A 1 517 ? -7.945 12.484 35.915 1.00 85.56 517 THR A C 1
ATOM 4149 O O . THR A 1 517 ? -9.120 12.775 36.119 1.00 85.56 517 THR A O 1
ATOM 4152 N N . GLU A 1 518 ? -7.134 13.279 35.219 1.00 88.38 518 GLU A N 1
ATOM 4153 C CA . GLU A 1 518 ? -7.480 14.643 34.810 1.00 88.38 518 GLU A CA 1
ATOM 4154 C C . GLU A 1 518 ? -8.678 14.688 33.857 1.00 88.38 518 GLU A C 1
ATOM 4156 O O . GLU A 1 518 ? -9.535 15.560 33.991 1.00 88.38 518 GLU A O 1
ATOM 4161 N N . PHE A 1 519 ? -8.777 13.753 32.905 1.00 89.81 519 PHE A N 1
ATOM 4162 C CA . PHE A 1 519 ? -9.913 13.739 31.987 1.00 89.81 519 PHE A CA 1
ATOM 4163 C C . PHE A 1 519 ? -11.204 13.316 32.683 1.00 89.81 519 PHE A C 1
ATOM 4165 O O . PHE A 1 519 ? -12.275 13.834 32.366 1.00 89.81 519 PHE A O 1
ATOM 4172 N N . LYS A 1 520 ? -11.110 12.413 33.662 1.00 87.38 520 LYS A N 1
ATOM 4173 C CA . LYS A 1 520 ? -12.247 12.021 34.491 1.00 87.38 520 LYS A CA 1
ATOM 4174 C C . LYS A 1 520 ? -12.771 13.209 35.300 1.00 87.38 520 LYS A C 1
ATOM 4176 O O . LYS A 1 520 ? -13.966 13.488 35.232 1.00 87.38 520 LYS A O 1
ATOM 4181 N N . ASP A 1 521 ? -11.884 13.947 35.963 1.00 88.69 521 ASP A N 1
ATOM 4182 C CA . ASP A 1 521 ? -12.239 15.166 36.700 1.00 88.69 521 ASP A CA 1
ATOM 4183 C C . ASP A 1 521 ? -12.837 16.224 35.751 1.00 88.69 521 ASP A C 1
ATOM 4185 O O . ASP A 1 521 ? -13.891 16.807 36.017 1.00 88.69 521 ASP A O 1
ATOM 4189 N N . TRP A 1 522 ? -12.228 16.407 34.572 1.00 92.50 522 TRP A N 1
ATOM 4190 C CA . TRP A 1 522 ? -12.741 17.319 33.550 1.00 92.50 522 TRP A CA 1
ATOM 4191 C C . TRP A 1 522 ? -14.138 16.923 33.062 1.00 92.50 522 TRP A C 1
ATOM 4193 O O . TRP A 1 522 ? -14.986 17.804 32.880 1.00 92.50 522 TRP A O 1
ATOM 4203 N N . ARG A 1 523 ? -14.401 15.624 32.859 1.00 89.25 523 ARG A N 1
ATOM 4204 C CA . ARG A 1 523 ? -15.723 15.114 32.472 1.00 89.25 523 ARG A CA 1
ATOM 4205 C C . ARG A 1 523 ? -16.769 15.440 33.533 1.00 89.25 523 ARG A C 1
ATOM 4207 O O . ARG A 1 523 ? -17.842 15.926 33.177 1.00 89.25 523 ARG A O 1
ATOM 4214 N N . GLU A 1 524 ? -16.461 15.228 34.811 1.00 88.44 524 GLU A N 1
ATOM 4215 C CA . GLU A 1 524 ? -17.392 15.512 35.912 1.00 88.44 524 GLU A CA 1
ATOM 4216 C C . GLU A 1 524 ? -17.821 16.990 35.949 1.00 88.44 524 GLU A C 1
ATOM 4218 O O . GLU A 1 524 ? -18.987 17.292 36.220 1.00 88.44 524 GLU A O 1
ATOM 4223 N N . GLU A 1 525 ? -16.915 17.905 35.604 1.00 90.56 525 GLU A N 1
ATOM 4224 C CA . GLU A 1 525 ? -17.169 19.347 35.622 1.00 90.56 525 GLU A CA 1
ATOM 4225 C C . GLU A 1 525 ? -17.759 19.900 34.310 1.00 90.56 525 GLU A C 1
ATOM 4227 O O . GLU A 1 525 ? -18.639 20.764 34.342 1.00 90.56 525 GLU A O 1
ATOM 4232 N N . ASN A 1 526 ? -17.294 19.422 33.148 1.00 91.12 526 ASN A N 1
ATOM 4233 C CA . ASN A 1 526 ? -17.470 20.116 31.862 1.00 91.12 526 ASN A CA 1
ATOM 4234 C C . ASN A 1 526 ? -18.262 19.326 30.806 1.00 91.12 526 ASN A C 1
ATOM 4236 O O . ASN A 1 526 ? -18.690 19.917 29.808 1.00 91.12 526 ASN A O 1
ATOM 4240 N N . GLU A 1 527 ? -18.499 18.021 30.993 1.00 87.00 527 GLU A N 1
ATOM 4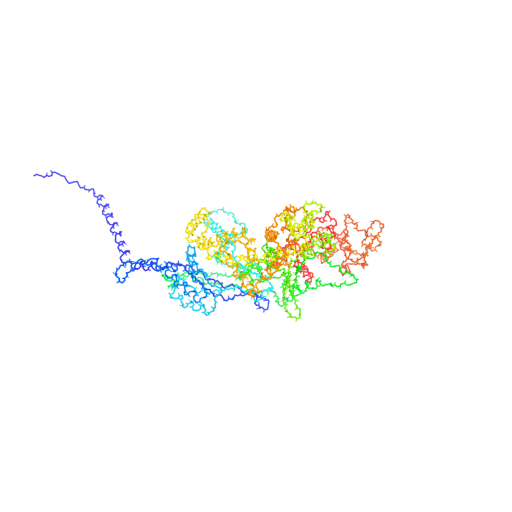241 C CA . GLU A 1 527 ? -19.080 17.145 29.959 1.00 87.00 527 GLU A CA 1
ATOM 4242 C C . GLU A 1 527 ? -20.414 17.684 29.411 1.00 87.00 527 GLU A C 1
ATOM 4244 O O . GLU A 1 527 ? -20.628 17.748 28.196 1.00 87.00 527 GLU A O 1
ATOM 4249 N N . ILE A 1 528 ? -21.311 18.120 30.299 1.00 85.81 528 ILE A N 1
ATOM 4250 C CA . ILE A 1 528 ? -22.663 18.557 29.924 1.00 85.81 528 ILE A CA 1
ATOM 4251 C C . ILE A 1 528 ? -22.619 19.818 29.048 1.00 85.81 528 ILE A C 1
ATOM 4253 O O . ILE A 1 528 ? -23.327 19.901 28.036 1.00 85.81 528 ILE A O 1
ATOM 4257 N N . GLU A 1 529 ? -21.815 20.810 29.433 1.00 89.06 529 GLU A N 1
ATOM 4258 C CA . GLU A 1 529 ? -21.709 22.078 28.708 1.00 89.06 529 GLU A CA 1
ATOM 4259 C C . GLU A 1 529 ? -20.976 21.897 27.375 1.00 89.06 529 GLU A C 1
ATOM 4261 O O . GLU A 1 529 ? -21.457 22.372 26.341 1.00 89.06 529 GLU A O 1
ATOM 4266 N N . PHE A 1 530 ? -19.903 21.105 27.369 1.00 89.69 530 PHE A N 1
ATOM 4267 C CA . PHE A 1 530 ? -19.144 20.771 26.169 1.00 89.69 530 PHE A CA 1
ATOM 4268 C C . PHE A 1 530 ? -20.002 20.062 25.111 1.00 89.69 530 PHE A C 1
ATOM 4270 O O . PHE A 1 530 ? -20.051 20.480 23.949 1.00 89.69 530 PHE A O 1
ATOM 4277 N N . ILE A 1 531 ? -20.757 19.030 25.508 1.00 84.94 531 ILE A N 1
ATOM 4278 C CA . ILE A 1 531 ? -21.663 18.325 24.590 1.00 84.94 531 ILE A CA 1
ATOM 4279 C C . ILE A 1 531 ? -22.708 19.299 24.033 1.00 84.94 531 ILE A C 1
ATOM 4281 O O . ILE A 1 531 ? -23.013 19.264 22.837 1.00 84.94 531 ILE A O 1
ATOM 4285 N N . LYS A 1 532 ? -23.254 20.196 24.864 1.00 87.00 532 LYS A N 1
ATOM 4286 C CA . LYS A 1 532 ? -24.238 21.196 24.426 1.00 87.00 532 LYS A CA 1
ATOM 4287 C C . LYS A 1 532 ? -23.656 22.151 23.378 1.00 87.00 532 LYS A C 1
ATOM 4289 O O . LYS A 1 532 ? -24.342 22.443 22.394 1.00 87.00 532 LYS A O 1
ATOM 4294 N N . GLU A 1 533 ? -22.414 22.600 23.551 1.00 88.69 533 GLU A N 1
ATOM 4295 C CA . GLU A 1 533 ? -21.710 23.437 22.575 1.00 88.69 533 GLU A CA 1
ATOM 4296 C C . GLU A 1 533 ? -21.494 22.695 21.248 1.00 88.69 533 GLU A C 1
ATOM 4298 O O . GLU A 1 533 ? -21.834 23.216 20.180 1.00 88.69 533 GLU A O 1
ATOM 4303 N N . MET A 1 534 ? -21.007 21.451 21.297 1.00 85.75 534 MET A N 1
ATOM 4304 C CA . MET A 1 534 ? -20.766 20.657 20.089 1.00 85.75 534 MET A CA 1
ATOM 4305 C C . MET A 1 534 ? -22.058 20.392 19.311 1.00 85.75 534 MET A C 1
ATOM 4307 O O . MET A 1 534 ? -22.087 20.555 18.089 1.00 85.75 534 MET A O 1
ATOM 4311 N N . ARG A 1 535 ? -23.172 20.115 20.002 1.00 81.69 535 ARG A N 1
ATOM 4312 C CA . ARG A 1 535 ? -24.496 20.001 19.364 1.00 81.69 535 ARG A CA 1
ATOM 4313 C C . ARG A 1 535 ? -24.957 21.304 18.711 1.00 81.69 535 ARG A C 1
ATOM 4315 O O . ARG A 1 535 ? -25.601 21.264 17.660 1.00 81.69 535 ARG A O 1
ATOM 4322 N N . ALA A 1 536 ? -24.651 22.456 19.307 1.00 85.19 536 ALA A N 1
ATOM 4323 C CA . ALA A 1 536 ? -24.973 23.750 18.711 1.00 85.19 536 ALA A CA 1
ATOM 4324 C C . ALA A 1 536 ? -24.171 23.992 17.419 1.00 85.19 536 ALA A C 1
ATOM 4326 O O . ALA A 1 536 ? -24.755 24.439 16.427 1.00 85.19 536 ALA A O 1
ATOM 4327 N N . LYS A 1 537 ? -22.881 23.621 17.396 1.00 85.25 537 LYS A N 1
ATOM 4328 C CA . LYS A 1 537 ? -22.030 23.677 16.192 1.00 85.25 537 LYS A CA 1
ATOM 4329 C C . LYS A 1 537 ? -22.548 22.767 15.079 1.00 85.25 537 LYS A C 1
ATOM 4331 O O . LYS A 1 537 ? -22.733 23.234 13.959 1.00 85.25 537 LYS A O 1
ATOM 4336 N N . GLU A 1 538 ? -22.882 21.511 15.379 1.00 79.62 538 GLU A N 1
ATOM 4337 C CA . GLU A 1 538 ? -23.458 20.587 14.385 1.00 79.62 538 GLU A CA 1
ATOM 4338 C C . GLU A 1 538 ? -24.745 21.132 13.758 1.00 79.62 538 GLU A C 1
ATOM 4340 O O . GLU A 1 538 ? -24.935 21.061 12.541 1.00 79.62 538 GLU A O 1
ATOM 4345 N N . LYS A 1 539 ? -25.619 21.713 14.591 1.00 80.25 539 LYS A N 1
ATOM 4346 C CA . LYS A 1 539 ? -26.875 22.319 14.143 1.00 80.25 539 LYS A CA 1
ATOM 4347 C C . LYS A 1 539 ? -26.632 23.519 13.224 1.00 80.25 539 LYS A C 1
ATOM 4349 O O . LYS A 1 539 ? -27.373 23.685 12.256 1.00 80.25 539 LYS A O 1
ATOM 4354 N N . ALA A 1 540 ? -25.616 24.334 13.508 1.00 83.50 540 ALA A N 1
ATOM 4355 C CA . ALA A 1 540 ? -25.223 25.453 12.655 1.00 83.50 540 ALA A CA 1
ATOM 4356 C C . ALA A 1 540 ? -24.644 24.974 11.311 1.00 83.50 540 ALA A C 1
ATOM 4358 O O . ALA A 1 540 ? -24.992 25.511 10.262 1.00 83.50 540 ALA A O 1
ATOM 4359 N N . GLU A 1 541 ? -23.828 23.918 11.334 1.00 81.00 541 GLU A N 1
ATOM 4360 C CA . GLU A 1 541 ? -23.184 23.334 10.150 1.00 81.00 541 GLU A CA 1
ATOM 4361 C C . GLU A 1 541 ? -24.093 22.384 9.349 1.00 81.00 541 GLU A C 1
ATOM 4363 O O . GLU A 1 541 ? -23.669 21.849 8.326 1.00 81.00 541 GLU A O 1
ATOM 4368 N N . LYS A 1 542 ? -25.336 22.156 9.801 1.00 77.19 542 LYS A N 1
ATOM 4369 C CA . LYS A 1 542 ? -26.284 21.176 9.232 1.00 77.19 542 LYS A CA 1
ATOM 4370 C C . LYS A 1 542 ? -25.678 19.770 9.084 1.00 77.19 542 LYS A C 1
ATOM 4372 O O . LYS A 1 542 ? -26.051 19.021 8.181 1.00 77.19 542 LYS A O 1
ATOM 4377 N N . LYS A 1 543 ? -24.745 19.404 9.966 1.00 64.25 543 LYS A N 1
ATOM 4378 C CA . LYS A 1 543 ? -24.128 18.073 9.983 1.00 64.25 543 LYS A CA 1
ATOM 4379 C C . LYS A 1 543 ? -24.979 17.101 10.793 1.00 64.25 543 LYS A C 1
ATOM 4381 O O . LYS A 1 543 ? -25.697 17.489 11.713 1.00 64.25 543 LYS A O 1
ATOM 4386 N N . TYR A 1 544 ? -24.898 15.823 10.434 1.00 58.81 544 TYR A N 1
ATOM 4387 C CA . TYR A 1 544 ? -25.547 14.765 11.199 1.00 58.81 544 TYR A CA 1
ATOM 4388 C C . TYR A 1 544 ? -24.917 14.639 12.591 1.00 58.81 544 TYR A C 1
ATOM 4390 O O . TYR A 1 544 ? -23.690 14.687 12.682 1.00 58.81 544 TYR A O 1
ATOM 4398 N N . PRO A 1 545 ? -25.732 14.429 13.641 1.00 59.88 545 PRO A N 1
ATOM 4399 C CA . PRO A 1 545 ? -25.240 14.325 15.005 1.00 59.88 545 PRO A CA 1
ATOM 4400 C C . PRO A 1 545 ? -24.292 13.124 15.188 1.00 59.88 545 PRO A C 1
ATOM 4402 O O . PRO A 1 545 ? -24.706 11.996 14.933 1.00 59.88 545 PRO A O 1
ATOM 4405 N N . LYS A 1 546 ? -23.058 13.340 15.669 1.00 67.12 546 LYS A N 1
ATOM 4406 C CA . LYS A 1 546 ? -22.064 12.305 16.039 1.00 67.12 546 LYS A CA 1
ATOM 4407 C C . LYS A 1 546 ? -22.165 11.860 17.501 1.00 67.12 546 LYS A C 1
ATOM 4409 O O . LYS A 1 546 ? -22.640 12.656 18.327 1.00 67.12 546 LYS A O 1
ATOM 4414 N N . PRO A 1 547 ? -21.839 10.598 17.858 1.00 73.00 547 PRO A N 1
ATOM 4415 C CA . PRO A 1 547 ? -21.991 10.065 19.221 1.00 73.00 547 PRO A CA 1
ATOM 4416 C C . PRO A 1 547 ? -21.284 10.976 20.218 1.00 73.00 547 PRO A C 1
ATOM 4418 O O . PRO A 1 547 ? -20.251 11.538 19.878 1.00 73.00 547 PRO A O 1
ATOM 4421 N N . TYR A 1 548 ? -21.851 11.190 21.413 1.00 75.25 548 TYR A N 1
ATOM 4422 C CA . TYR A 1 548 ? -21.175 12.089 22.358 1.00 75.25 548 TYR A CA 1
ATOM 4423 C C . TYR A 1 548 ? -19.808 11.532 22.775 1.00 75.25 548 TYR A C 1
ATOM 4425 O O . TYR A 1 548 ? -18.888 12.317 22.951 1.00 75.25 548 TYR A O 1
ATOM 4433 N N . LEU A 1 549 ? -19.669 10.201 22.848 1.00 76.81 549 LEU A N 1
ATOM 4434 C CA . LEU A 1 549 ? -18.400 9.538 23.144 1.00 76.81 549 LEU A CA 1
ATOM 4435 C C . LEU A 1 549 ? -17.327 9.917 22.121 1.00 76.81 549 LEU A C 1
ATOM 4437 O O . LEU A 1 549 ? -16.281 10.387 22.517 1.00 76.81 549 LEU A O 1
ATOM 4441 N N . ASP A 1 550 ? -17.637 9.900 20.820 1.00 77.38 550 ASP A N 1
ATOM 4442 C CA . ASP A 1 550 ? -16.691 10.323 19.777 1.00 77.38 550 ASP A CA 1
ATOM 4443 C C . ASP A 1 550 ? -16.186 11.775 19.972 1.00 77.38 550 ASP A C 1
ATOM 4445 O O . ASP A 1 550 ? -15.077 12.106 19.554 1.00 77.38 550 ASP A O 1
ATOM 4449 N N . TYR A 1 551 ? -16.992 12.661 20.576 1.00 81.81 551 TYR A N 1
ATOM 4450 C CA . TYR A 1 551 ? -16.553 14.014 20.945 1.00 81.81 551 TYR A CA 1
ATOM 4451 C C . TYR A 1 551 ? -15.664 14.022 22.176 1.00 81.81 551 TYR A C 1
ATOM 4453 O O . TYR A 1 551 ? -14.693 14.772 22.196 1.00 81.81 551 TYR A O 1
ATOM 4461 N N . LEU A 1 552 ? -16.017 13.228 23.184 1.00 84.81 552 LEU A N 1
ATOM 4462 C CA . LEU A 1 552 ? -15.219 13.080 24.391 1.00 84.81 552 LEU A CA 1
ATOM 4463 C C . LEU A 1 552 ? -13.870 12.447 24.057 1.00 84.81 552 LEU A C 1
ATOM 4465 O O . LEU A 1 552 ? -12.868 13.039 24.410 1.00 84.81 552 LEU A O 1
ATOM 4469 N N . ASP A 1 553 ? -13.829 11.376 23.269 1.00 83.38 553 ASP A N 1
ATOM 4470 C CA . ASP A 1 553 ? -12.597 10.723 22.812 1.00 83.38 553 ASP A CA 1
ATOM 4471 C C . ASP A 1 553 ? -11.710 11.695 22.011 1.00 83.38 553 ASP A C 1
ATOM 4473 O O . ASP A 1 553 ? -10.490 11.756 22.178 1.00 83.38 553 ASP A O 1
ATOM 4477 N N . ALA A 1 554 ? -12.315 12.490 21.117 1.00 86.62 554 ALA A N 1
ATOM 4478 C CA . ALA A 1 554 ? -11.582 13.485 20.337 1.00 86.62 554 ALA A CA 1
ATOM 4479 C C . ALA A 1 554 ? -11.033 14.619 21.217 1.00 86.62 554 ALA A C 1
ATOM 4481 O O . ALA A 1 554 ? -9.927 15.107 20.976 1.00 86.62 554 ALA A O 1
ATOM 4482 N N . GLU A 1 555 ? -11.803 15.044 22.214 1.00 91.44 555 GLU A N 1
ATOM 4483 C CA . GLU A 1 555 ? -11.432 16.099 23.150 1.00 91.44 555 GLU A CA 1
ATOM 4484 C C . GLU A 1 555 ? -10.381 15.627 24.154 1.00 91.44 555 GLU A C 1
ATOM 4486 O O . GLU A 1 555 ? -9.395 16.326 24.364 1.00 91.44 555 GLU A O 1
ATOM 4491 N N . GLU A 1 556 ? -10.531 14.419 24.687 1.00 91.50 556 GLU A N 1
ATOM 4492 C CA . GLU A 1 556 ? -9.552 13.713 25.506 1.00 91.50 556 GLU A CA 1
ATOM 4493 C C . GLU A 1 556 ? -8.216 13.649 24.782 1.00 91.50 556 GLU A C 1
ATOM 4495 O O . GLU A 1 556 ? -7.206 14.155 25.274 1.00 91.50 556 GLU A O 1
ATOM 4500 N N . LYS A 1 557 ? -8.224 13.128 23.548 1.00 90.75 557 LYS A N 1
ATOM 4501 C CA . LYS A 1 557 ? -7.027 13.059 22.717 1.00 90.75 557 LYS A CA 1
ATOM 4502 C C . LYS A 1 557 ? -6.442 14.450 22.487 1.00 90.75 557 LYS A C 1
ATOM 4504 O O . LYS A 1 557 ? -5.231 14.612 22.564 1.00 90.75 557 LYS A O 1
ATOM 4509 N N . ARG A 1 558 ? -7.265 15.470 22.227 1.00 93.75 558 ARG A N 1
ATOM 4510 C CA . ARG A 1 558 ? -6.799 16.851 22.016 1.00 93.75 558 ARG A CA 1
ATOM 4511 C C . ARG A 1 558 ? -6.137 17.437 23.267 1.00 93.75 558 ARG A C 1
ATOM 4513 O O . ARG A 1 558 ? -5.080 18.062 23.150 1.00 93.75 558 ARG A O 1
ATOM 4520 N N . GLN A 1 559 ? -6.754 17.274 24.436 1.00 93.00 559 GLN A N 1
ATOM 4521 C CA . GLN A 1 559 ? -6.233 17.769 25.710 1.00 93.00 559 GLN A CA 1
ATOM 4522 C C . GLN A 1 559 ? -4.943 17.043 26.083 1.00 93.00 559 GLN A C 1
ATOM 4524 O O . GLN A 1 559 ? -3.926 17.703 26.313 1.00 93.00 559 GLN A O 1
ATOM 4529 N N . PHE A 1 560 ? -4.956 15.710 26.020 1.00 93.75 560 PHE A N 1
ATOM 4530 C CA . PHE A 1 560 ? -3.781 14.888 26.265 1.00 93.75 560 PHE A CA 1
ATOM 4531 C C . PHE A 1 560 ? -2.630 15.262 25.332 1.00 93.75 560 PHE A C 1
ATOM 4533 O O . PHE A 1 560 ? -1.540 15.557 25.807 1.00 93.75 560 PHE A O 1
ATOM 4540 N N . GLN A 1 561 ? -2.867 15.354 24.019 1.00 91.81 561 GLN A N 1
ATOM 4541 C CA . GLN A 1 561 ? -1.833 15.740 23.052 1.00 91.81 561 GLN A CA 1
ATOM 4542 C C . GLN A 1 561 ? -1.252 17.127 23.346 1.00 91.81 561 GLN A C 1
ATOM 4544 O O . GLN A 1 561 ? -0.053 17.344 23.195 1.00 91.81 561 GLN A O 1
ATOM 4549 N N . SER A 1 562 ? -2.067 18.073 23.827 1.00 92.06 562 SER A N 1
ATOM 4550 C CA . SER A 1 562 ? -1.561 19.388 24.226 1.00 92.06 562 SER A CA 1
ATOM 4551 C C . SER A 1 562 ? -0.628 19.319 25.441 1.00 92.06 562 SER A C 1
ATOM 4553 O O . SER A 1 562 ? 0.381 20.029 25.467 1.00 92.06 562 SER A O 1
ATOM 4555 N N . ILE A 1 563 ? -0.947 18.480 26.431 1.00 90.25 563 ILE A N 1
ATOM 4556 C CA . ILE A 1 563 ? -0.104 18.241 27.612 1.00 90.25 563 ILE A CA 1
ATOM 4557 C C . ILE A 1 563 ? 1.164 17.487 27.207 1.00 90.25 563 ILE A C 1
ATOM 4559 O O . ILE A 1 563 ? 2.264 17.884 27.597 1.00 90.25 563 ILE A O 1
ATOM 4563 N N . TRP A 1 564 ? 1.009 16.438 26.403 1.00 92.12 564 TRP A N 1
ATOM 4564 C CA . TRP A 1 564 ? 2.075 15.584 25.903 1.00 92.12 564 TRP A CA 1
ATOM 4565 C C . TRP A 1 564 ? 3.110 16.387 25.121 1.00 92.12 564 TRP A C 1
ATOM 4567 O O . TRP A 1 564 ? 4.274 16.412 25.506 1.00 92.12 564 TRP A O 1
ATOM 4577 N N . GLU A 1 565 ? 2.701 17.150 24.108 1.00 89.94 565 GLU A N 1
ATOM 4578 C CA . GLU A 1 565 ? 3.634 17.928 23.285 1.00 89.94 565 GLU A CA 1
ATOM 4579 C C . GLU A 1 565 ? 4.424 18.971 24.088 1.00 89.94 565 GLU A C 1
ATOM 4581 O O . GLU A 1 565 ? 5.596 19.221 23.806 1.00 89.94 565 GLU A O 1
ATOM 4586 N N . ARG A 1 566 ? 3.820 19.541 25.139 1.00 89.06 566 ARG A N 1
ATOM 4587 C CA . ARG A 1 566 ? 4.497 20.495 26.032 1.00 89.06 566 ARG A CA 1
ATOM 4588 C C . ARG A 1 566 ? 5.494 19.830 26.982 1.00 89.06 566 ARG A C 1
ATOM 4590 O O . ARG A 1 566 ? 6.469 20.472 27.359 1.00 89.06 566 ARG A O 1
ATOM 4597 N N . ASN A 1 567 ? 5.247 18.582 27.386 1.00 90.38 567 ASN A N 1
ATOM 4598 C CA . ASN A 1 567 ? 5.952 17.935 28.498 1.00 90.38 567 ASN A CA 1
ATOM 4599 C C . ASN A 1 567 ? 6.678 16.631 28.128 1.00 90.38 567 ASN A C 1
ATOM 4601 O O . ASN A 1 567 ? 7.325 16.045 28.995 1.00 90.38 567 ASN A O 1
ATOM 4605 N N . LYS A 1 568 ? 6.642 16.179 26.868 1.00 91.62 568 LYS A N 1
ATOM 4606 C CA . LYS A 1 568 ? 7.228 14.898 26.432 1.00 91.62 568 LYS A CA 1
ATOM 4607 C C . LYS A 1 568 ? 8.708 14.750 26.794 1.00 91.62 568 LYS A C 1
ATOM 4609 O O . LYS A 1 568 ? 9.114 13.712 27.311 1.00 91.62 568 LYS A O 1
ATOM 4614 N N . VAL A 1 569 ? 9.512 15.805 26.609 1.00 91.31 569 VAL A N 1
ATOM 4615 C CA . VAL A 1 569 ? 10.945 15.794 26.960 1.00 91.31 569 VAL A CA 1
ATOM 4616 C C . VAL A 1 569 ? 11.151 15.747 28.483 1.00 91.31 569 VAL A C 1
ATOM 4618 O O . VAL A 1 569 ? 11.854 14.843 28.946 1.00 91.31 569 VAL A O 1
ATOM 4621 N N . PRO A 1 570 ? 10.524 16.624 29.292 1.00 91.31 570 PRO A N 1
ATOM 4622 C CA . PRO A 1 570 ? 10.600 16.506 30.746 1.00 91.31 570 PRO A CA 1
ATOM 4623 C C . PRO A 1 570 ? 10.074 15.187 31.327 1.00 91.31 570 PRO A C 1
ATOM 4625 O O . PRO A 1 570 ? 10.673 14.654 32.266 1.00 91.31 570 PRO A O 1
ATOM 4628 N N . PHE A 1 571 ? 8.989 14.628 30.785 1.00 92.62 571 PHE A N 1
ATOM 4629 C CA . PHE A 1 571 ? 8.483 13.320 31.201 1.00 92.62 571 PHE A CA 1
ATOM 4630 C C . PHE A 1 571 ? 9.502 12.225 30.903 1.00 92.62 571 PHE A C 1
ATOM 4632 O O . PHE A 1 571 ? 9.826 11.438 31.794 1.00 92.62 571 PHE A O 1
ATOM 4639 N N . ALA A 1 572 ? 10.080 12.214 29.700 1.00 93.25 572 ALA A N 1
ATOM 4640 C CA . ALA A 1 572 ? 11.115 11.251 29.344 1.00 93.25 572 ALA A CA 1
ATOM 4641 C C . ALA A 1 572 ? 12.362 11.396 30.228 1.00 93.25 572 ALA A C 1
ATOM 4643 O O . ALA A 1 572 ? 12.914 10.396 30.689 1.00 93.25 572 ALA A O 1
ATOM 4644 N N . LEU A 1 573 ? 12.778 12.627 30.542 1.00 92.38 573 LEU A N 1
ATOM 4645 C CA . LEU A 1 573 ? 13.873 12.877 31.478 1.00 92.38 573 LEU A CA 1
ATOM 4646 C C . LEU A 1 573 ? 13.557 12.304 32.864 1.00 92.38 573 LEU A C 1
ATOM 4648 O O . LEU A 1 573 ? 14.370 11.556 33.409 1.00 92.38 573 LEU A O 1
ATOM 4652 N N . THR A 1 574 ? 12.369 12.604 33.393 1.00 91.06 574 THR A N 1
ATOM 4653 C CA . THR A 1 574 ? 11.887 12.112 34.693 1.00 91.06 574 THR A CA 1
ATOM 4654 C C . THR A 1 574 ? 11.900 10.585 34.732 1.00 91.06 574 THR A C 1
ATOM 4656 O O . THR A 1 574 ? 12.399 9.990 35.689 1.00 91.06 574 THR A O 1
ATOM 4659 N N . PHE A 1 575 ? 11.436 9.947 33.660 1.00 92.69 575 PHE A N 1
ATOM 4660 C CA . PHE A 1 575 ? 11.395 8.497 33.524 1.00 92.69 575 PHE A CA 1
ATOM 4661 C C . PHE A 1 575 ? 12.794 7.860 33.452 1.00 92.69 575 PHE A C 1
ATOM 4663 O O . PHE A 1 575 ? 13.069 6.844 34.096 1.00 92.69 575 PHE A O 1
ATOM 4670 N N . LEU A 1 576 ? 13.728 8.480 32.726 1.00 92.44 576 LEU A N 1
ATOM 4671 C CA . LEU A 1 576 ? 15.090 7.967 32.550 1.00 92.44 576 LEU A CA 1
ATOM 4672 C C . LEU A 1 576 ? 15.970 8.171 33.797 1.00 92.44 576 LEU A C 1
ATOM 4674 O O . LEU A 1 576 ? 16.744 7.280 34.176 1.00 92.44 576 LEU A O 1
ATOM 4678 N N . THR A 1 577 ? 15.875 9.330 34.454 1.00 89.25 577 THR A N 1
ATOM 4679 C CA . THR A 1 577 ? 16.782 9.730 35.547 1.00 89.25 577 THR A CA 1
ATOM 4680 C C . THR A 1 577 ? 16.180 9.527 36.936 1.00 89.25 577 THR A C 1
ATOM 4682 O O . THR A 1 577 ? 16.924 9.229 37.877 1.00 89.25 577 THR A O 1
ATOM 4685 N N . GLY A 1 578 ? 14.854 9.598 37.077 1.00 84.62 578 GLY A N 1
ATOM 4686 C CA . GLY A 1 578 ? 14.144 9.668 38.362 1.00 84.62 578 GLY A CA 1
ATOM 4687 C C . GLY A 1 578 ? 14.159 11.038 39.011 1.00 84.62 578 GLY A C 1
ATOM 4688 O O . GLY A 1 578 ? 13.841 11.151 40.191 1.00 84.62 578 GLY A O 1
ATOM 4689 N N . LYS A 1 579 ? 14.621 12.053 38.286 1.00 80.88 579 LYS A N 1
ATOM 4690 C CA . LYS A 1 579 ? 14.679 13.439 38.730 1.00 80.88 579 LYS A CA 1
ATOM 4691 C C . LYS A 1 579 ? 14.033 14.281 37.645 1.00 80.88 579 LYS A C 1
ATOM 4693 O O . LYS A 1 579 ? 14.432 14.191 36.486 1.00 80.88 579 LYS A O 1
ATOM 4698 N N . GLY A 1 580 ? 13.043 15.080 38.006 1.00 72.31 580 GLY A N 1
ATOM 4699 C CA . GLY A 1 580 ? 12.337 15.891 37.030 1.00 72.31 580 GLY A CA 1
ATOM 4700 C C . GLY A 1 580 ? 11.096 16.537 37.612 1.00 72.31 580 GLY A C 1
ATOM 4701 O O . GLY A 1 580 ? 11.070 16.864 38.798 1.00 72.31 580 GLY A O 1
ATOM 4702 N N . ILE A 1 581 ? 10.108 16.754 36.749 1.00 77.00 581 ILE A N 1
ATOM 4703 C CA . ILE A 1 581 ? 8.921 17.548 37.061 1.00 77.00 581 ILE A CA 1
ATOM 4704 C C . ILE A 1 581 ? 8.088 16.851 38.139 1.00 77.00 581 ILE A C 1
ATOM 4706 O O . ILE A 1 581 ? 7.875 15.639 38.090 1.00 77.00 581 ILE A O 1
ATOM 4710 N N . ASP A 1 582 ? 7.607 17.636 39.100 1.00 78.12 582 ASP A N 1
ATOM 4711 C CA . ASP A 1 582 ? 6.540 17.217 40.001 1.00 78.12 582 ASP A CA 1
ATOM 4712 C C . ASP A 1 582 ? 5.201 17.378 39.276 1.00 78.12 582 ASP A C 1
ATOM 4714 O O . ASP A 1 582 ? 4.809 18.479 38.887 1.00 78.12 582 ASP A O 1
ATOM 4718 N N . SER A 1 583 ? 4.561 16.255 38.981 1.00 79.69 583 SER A N 1
ATOM 4719 C CA . SER A 1 583 ? 3.383 16.167 38.130 1.00 79.69 583 SER A CA 1
ATOM 4720 C C . SER A 1 583 ? 2.516 14.997 38.596 1.00 79.69 583 SER A C 1
ATOM 4722 O O . SER A 1 583 ? 3.060 14.027 39.137 1.00 79.69 583 SER A O 1
ATOM 4724 N N . PRO A 1 584 ? 1.193 15.020 38.349 1.00 80.19 584 PRO A N 1
ATOM 4725 C CA . PRO A 1 584 ? 0.323 13.879 38.640 1.00 80.19 584 PRO A CA 1
ATOM 4726 C C . PRO A 1 584 ? 0.840 12.551 38.055 1.00 80.19 584 PRO A C 1
ATOM 4728 O O . PRO A 1 584 ? 0.692 11.495 38.667 1.00 80.19 584 PRO A O 1
ATOM 4731 N N . TYR A 1 585 ? 1.543 12.610 36.920 1.00 85.56 585 TYR A N 1
ATOM 4732 C CA . TYR A 1 585 ? 2.118 11.448 36.236 1.00 85.56 585 TYR A CA 1
ATOM 4733 C C . TYR A 1 585 ? 3.416 10.919 36.856 1.00 85.56 585 TYR A C 1
ATOM 4735 O O . TYR A 1 585 ? 3.814 9.782 36.594 1.00 85.56 585 TYR A O 1
ATOM 4743 N N . THR A 1 586 ? 4.106 11.720 37.671 1.00 84.19 586 THR A N 1
ATOM 4744 C CA . THR A 1 586 ? 5.465 11.421 38.149 1.00 84.19 586 THR A CA 1
ATOM 4745 C C . THR A 1 586 ? 5.514 10.142 38.975 1.00 84.19 586 THR A C 1
ATOM 4747 O O . THR A 1 586 ? 6.443 9.345 38.832 1.00 84.19 586 THR A O 1
ATOM 4750 N N . ARG A 1 587 ? 4.481 9.892 39.788 1.00 85.38 587 ARG A N 1
ATOM 4751 C CA . ARG A 1 587 ? 4.363 8.651 40.558 1.00 85.38 587 ARG A CA 1
ATOM 4752 C C . ARG A 1 587 ? 4.309 7.425 39.647 1.00 85.38 587 ARG A C 1
ATOM 4754 O O . ARG A 1 587 ? 5.070 6.484 39.862 1.00 85.38 587 ARG A O 1
ATOM 4761 N N . ALA A 1 588 ? 3.458 7.459 38.627 1.00 86.31 588 ALA A N 1
ATOM 4762 C CA . ALA A 1 588 ? 3.305 6.347 37.699 1.00 86.31 588 ALA A CA 1
ATOM 4763 C C . ALA A 1 588 ? 4.589 6.101 36.896 1.00 86.31 588 ALA A C 1
ATOM 4765 O O . ALA A 1 588 ? 5.023 4.959 36.759 1.00 86.31 588 ALA A O 1
ATOM 4766 N N . LEU A 1 589 ? 5.262 7.166 36.447 1.00 89.12 589 LEU A N 1
ATOM 4767 C CA . LEU A 1 589 ? 6.568 7.057 35.791 1.00 89.12 589 LEU A CA 1
ATOM 4768 C C . LEU A 1 589 ? 7.613 6.389 36.702 1.00 89.12 589 LEU A C 1
ATOM 4770 O O . LEU A 1 589 ? 8.409 5.579 36.229 1.00 89.12 589 LEU A O 1
ATOM 4774 N N . PHE A 1 590 ? 7.621 6.682 38.006 1.00 89.25 590 PHE A N 1
ATOM 4775 C CA . PHE A 1 590 ? 8.533 6.029 38.953 1.00 89.25 590 PHE A CA 1
ATOM 4776 C C . PHE A 1 590 ? 8.191 4.562 39.218 1.00 89.25 590 PHE A C 1
ATOM 4778 O O . PHE A 1 590 ? 9.108 3.748 39.346 1.00 89.25 590 PHE A O 1
ATOM 4785 N N . GLU A 1 591 ? 6.907 4.215 39.284 1.00 89.25 591 GLU A N 1
ATOM 4786 C CA . GLU A 1 591 ? 6.455 2.828 39.427 1.00 89.25 591 GLU A CA 1
ATOM 4787 C C . GLU A 1 591 ? 6.861 2.001 38.196 1.00 89.25 591 GLU A C 1
ATOM 4789 O O . GLU A 1 591 ? 7.603 1.028 38.340 1.00 89.25 591 GLU A O 1
ATOM 4794 N N . TRP A 1 592 ? 6.537 2.469 36.985 1.00 90.19 592 TRP A N 1
ATOM 4795 C CA . TRP A 1 592 ? 6.962 1.837 35.728 1.00 90.19 592 TRP A CA 1
ATOM 4796 C C . TRP A 1 592 ? 8.479 1.714 35.606 1.00 90.19 592 TRP A C 1
ATOM 4798 O O . TRP A 1 592 ? 9.008 0.684 35.183 1.00 90.19 592 TRP A O 1
ATOM 4808 N N . ARG A 1 593 ? 9.209 2.756 36.016 1.00 90.50 593 ARG A N 1
ATOM 4809 C CA . ARG A 1 593 ? 10.670 2.721 36.047 1.00 90.50 593 ARG A CA 1
ATOM 4810 C C . ARG A 1 593 ? 11.176 1.600 36.950 1.00 90.50 593 ARG A C 1
ATOM 4812 O O . ARG A 1 593 ? 12.095 0.882 36.565 1.00 90.50 593 ARG A O 1
ATOM 4819 N N . LYS A 1 594 ? 10.620 1.479 38.157 1.00 90.44 594 LYS A N 1
ATOM 4820 C CA . LYS A 1 594 ? 11.013 0.452 39.127 1.00 90.44 594 LYS A CA 1
ATOM 4821 C C . LYS A 1 594 ? 10.730 -0.949 38.586 1.00 90.44 594 LYS A C 1
ATOM 4823 O O . LYS A 1 594 ? 11.559 -1.836 38.766 1.00 90.44 594 LYS A O 1
ATOM 4828 N N . GLU A 1 595 ? 9.600 -1.133 37.910 1.00 91.81 595 GLU A N 1
ATOM 4829 C CA . GLU A 1 595 ? 9.249 -2.399 37.263 1.00 91.81 595 GLU A CA 1
ATOM 4830 C C . GLU A 1 595 ? 10.262 -2.775 36.173 1.00 91.81 595 GLU A C 1
ATOM 4832 O O . GLU A 1 595 ? 10.841 -3.862 36.235 1.00 91.81 595 GLU A O 1
ATOM 4837 N N . LEU A 1 596 ? 10.587 -1.859 35.257 1.00 89.44 596 LEU A N 1
ATOM 4838 C CA . LEU A 1 596 ? 11.623 -2.090 34.238 1.00 89.44 596 LEU A CA 1
ATOM 4839 C C . LEU A 1 596 ? 12.997 -2.377 34.853 1.00 89.44 596 LEU A C 1
ATOM 4841 O O . LEU A 1 596 ? 13.730 -3.246 34.392 1.00 89.44 596 LEU A O 1
ATOM 4845 N N . GLU A 1 597 ? 13.366 -1.664 35.918 1.00 88.31 597 GLU A N 1
ATOM 4846 C CA . GLU A 1 597 ? 14.627 -1.899 36.630 1.00 88.31 597 GLU A CA 1
ATOM 4847 C C . GLU A 1 597 ? 14.671 -3.255 37.344 1.00 88.31 597 GLU A C 1
ATOM 4849 O O . GLU A 1 597 ? 15.760 -3.782 37.575 1.00 88.31 597 GLU A O 1
ATOM 4854 N N . SER A 1 598 ? 13.511 -3.828 37.667 1.00 89.25 598 SER A N 1
ATOM 4855 C CA . SER A 1 598 ? 13.393 -5.180 38.219 1.00 89.25 598 SER A CA 1
ATOM 4856 C C . SER A 1 598 ? 13.424 -6.291 37.158 1.00 89.25 598 SER A C 1
ATOM 4858 O O . SER A 1 598 ? 13.395 -7.464 37.525 1.00 89.25 598 SER A O 1
ATOM 4860 N N . GLY A 1 599 ? 13.510 -5.937 35.868 1.00 86.56 599 GLY A N 1
ATOM 4861 C CA . GLY A 1 599 ? 13.470 -6.874 34.739 1.00 86.56 599 GLY A CA 1
ATOM 4862 C C . GLY A 1 599 ? 12.054 -7.217 34.263 1.00 86.56 599 GLY A C 1
ATOM 4863 O O . GLY A 1 599 ? 11.869 -8.164 33.500 1.00 86.56 599 GLY A O 1
ATOM 4864 N N . ALA A 1 600 ? 11.032 -6.483 34.715 1.00 85.94 600 ALA A N 1
ATOM 4865 C CA . ALA A 1 600 ? 9.682 -6.620 34.179 1.00 85.94 600 ALA A CA 1
ATOM 4866 C C . ALA A 1 600 ? 9.581 -5.941 32.802 1.00 85.94 600 ALA A C 1
ATOM 4868 O O . ALA A 1 600 ? 10.305 -4.991 32.514 1.00 85.94 600 ALA A O 1
ATOM 4869 N N . HIS A 1 601 ? 8.645 -6.403 31.967 1.00 87.75 601 HIS A N 1
ATOM 4870 C CA . HIS A 1 601 ? 8.292 -5.775 30.683 1.00 87.75 601 HIS A CA 1
ATOM 4871 C C . HIS A 1 601 ? 9.407 -5.695 29.620 1.00 87.75 601 HIS A C 1
ATOM 4873 O O . HIS A 1 601 ? 9.281 -4.932 28.665 1.00 87.75 601 HIS A O 1
ATOM 4879 N N . GLU A 1 602 ? 10.462 -6.515 29.707 1.00 87.88 602 GLU A N 1
ATOM 4880 C CA . GLU A 1 602 ? 11.553 -6.530 28.706 1.00 87.88 602 GLU A CA 1
ATOM 4881 C C . GLU A 1 602 ? 11.086 -6.876 27.279 1.00 87.88 602 GLU A C 1
ATOM 4883 O O . GLU A 1 602 ? 11.751 -6.536 26.306 1.00 87.88 602 GLU A O 1
ATOM 4888 N N . ALA A 1 603 ? 9.918 -7.511 27.132 1.00 88.69 603 ALA A N 1
ATOM 4889 C CA . ALA A 1 603 ? 9.322 -7.819 25.832 1.00 88.69 603 ALA A CA 1
ATOM 4890 C C . ALA A 1 603 ? 8.700 -6.598 25.117 1.00 88.69 603 ALA A C 1
ATOM 4892 O O . ALA A 1 603 ? 8.298 -6.716 23.958 1.00 88.69 603 ALA A O 1
ATOM 4893 N N . LEU A 1 604 ? 8.580 -5.440 25.779 1.00 90.38 604 LEU A N 1
ATOM 4894 C CA . LEU A 1 604 ? 8.034 -4.230 25.160 1.00 90.38 604 LEU A CA 1
ATOM 4895 C C . LEU A 1 604 ? 9.002 -3.661 24.115 1.00 90.38 604 LEU A C 1
ATOM 4897 O O . LEU A 1 604 ? 10.201 -3.536 24.359 1.00 90.38 604 LEU A O 1
ATOM 4901 N N . PHE A 1 605 ? 8.467 -3.218 22.972 1.00 89.19 605 PHE A N 1
ATOM 4902 C CA . PHE A 1 605 ? 9.265 -2.744 21.828 1.00 89.19 605 PHE A CA 1
ATOM 4903 C C . PHE A 1 605 ? 10.189 -1.550 22.147 1.00 89.19 605 PHE A C 1
ATOM 4905 O O . PHE A 1 605 ? 11.150 -1.290 21.421 1.00 89.19 605 PHE A O 1
ATOM 4912 N N . TRP A 1 606 ? 9.903 -0.811 23.222 1.00 93.06 606 TRP A N 1
ATOM 4913 C CA . TRP A 1 606 ? 10.645 0.372 23.657 1.00 93.06 606 TRP A CA 1
ATOM 4914 C C . TRP A 1 606 ? 11.538 0.139 24.892 1.00 93.06 606 TRP A C 1
ATOM 4916 O O . TRP A 1 606 ? 12.331 1.022 25.229 1.00 93.06 606 TRP A O 1
ATOM 4926 N N . ALA A 1 607 ? 11.476 -1.025 25.554 1.00 92.50 607 ALA A N 1
ATOM 4927 C CA . ALA A 1 607 ? 12.251 -1.303 26.776 1.00 92.50 607 ALA A CA 1
ATOM 4928 C C . ALA A 1 607 ? 13.770 -1.219 26.530 1.00 92.50 607 ALA A C 1
ATOM 4930 O O . ALA A 1 607 ? 14.522 -0.565 27.255 1.00 92.50 607 ALA A O 1
ATOM 4931 N N . ASP A 1 608 ? 14.220 -1.790 25.420 1.00 92.62 608 ASP A N 1
ATOM 4932 C CA . ASP A 1 608 ? 15.597 -1.706 24.945 1.00 92.62 608 ASP A CA 1
ATOM 4933 C C . ASP A 1 608 ? 16.078 -0.259 24.740 1.00 92.62 608 ASP A C 1
ATOM 4935 O O . ASP A 1 608 ? 17.205 0.105 25.102 1.00 92.62 608 ASP A O 1
ATOM 4939 N N . ALA A 1 609 ? 15.209 0.583 24.176 1.00 94.56 609 ALA A N 1
ATOM 4940 C CA . ALA A 1 609 ? 15.490 1.995 23.956 1.00 94.56 609 ALA A CA 1
ATOM 4941 C C . ALA A 1 609 ? 15.638 2.745 25.289 1.00 94.56 609 ALA A C 1
ATOM 4943 O O . ALA A 1 609 ? 16.579 3.526 25.455 1.00 94.56 609 ALA A O 1
ATOM 4944 N N . TYR A 1 610 ? 14.792 2.435 26.280 1.00 95.31 610 TYR A N 1
ATOM 4945 C CA . TYR A 1 610 ? 14.926 2.951 27.645 1.00 95.31 610 TYR A CA 1
ATOM 4946 C C . TYR A 1 610 ? 16.318 2.654 28.227 1.00 95.31 610 TYR A C 1
ATOM 4948 O O . TYR A 1 610 ? 17.009 3.566 28.699 1.00 95.31 610 TYR A O 1
ATOM 4956 N N . HIS A 1 611 ? 16.780 1.402 28.157 1.00 94.81 611 HIS A N 1
ATOM 4957 C CA . HIS A 1 611 ? 18.081 1.023 28.715 1.00 94.81 611 HIS A CA 1
ATOM 4958 C C . HIS A 1 611 ? 19.252 1.712 27.999 1.00 94.81 611 HIS A C 1
ATOM 4960 O O . HIS A 1 611 ? 20.187 2.182 28.667 1.00 94.81 611 HIS A O 1
ATOM 4966 N N . ARG A 1 612 ? 19.204 1.822 26.662 1.00 95.19 612 ARG A N 1
ATOM 4967 C CA . ARG A 1 612 ? 20.231 2.516 25.866 1.00 95.19 612 ARG A CA 1
ATOM 4968 C C . ARG A 1 612 ? 20.294 4.007 26.189 1.00 95.19 612 ARG A C 1
ATOM 4970 O O . ARG A 1 612 ? 21.377 4.504 26.513 1.00 95.19 612 ARG A O 1
ATOM 4977 N N . LEU A 1 613 ? 19.153 4.695 26.213 1.00 96.00 613 LEU A N 1
ATOM 4978 C CA . LEU A 1 613 ? 19.072 6.120 26.549 1.00 96.00 613 LEU A CA 1
ATOM 4979 C C . LEU A 1 613 ? 19.498 6.394 27.993 1.00 96.00 613 LEU A C 1
ATOM 4981 O O . LEU A 1 613 ? 20.274 7.312 28.253 1.00 96.00 613 LEU A O 1
ATOM 4985 N N . LYS A 1 614 ? 19.082 5.560 28.949 1.00 94.62 614 LYS A N 1
ATOM 4986 C CA . LYS A 1 614 ? 19.509 5.692 30.348 1.00 94.62 614 LYS A CA 1
ATOM 4987 C C . LYS A 1 614 ? 21.023 5.557 30.489 1.00 94.62 614 LYS A C 1
ATOM 4989 O O . LYS A 1 614 ? 21.650 6.329 31.217 1.00 94.62 614 LYS A O 1
ATOM 4994 N N . LYS A 1 615 ? 21.626 4.580 29.803 1.00 94.31 615 LYS A N 1
ATOM 4995 C CA . LYS A 1 615 ? 23.083 4.389 29.790 1.00 94.31 615 LYS A CA 1
ATOM 4996 C C . LYS A 1 615 ? 23.792 5.590 29.164 1.00 94.31 615 LYS A C 1
ATOM 4998 O O . LYS A 1 615 ? 24.789 6.040 29.724 1.00 94.31 615 LYS A O 1
ATOM 5003 N N . LEU A 1 616 ? 23.265 6.117 28.061 1.00 93.81 616 LEU A N 1
ATOM 5004 C CA . LEU A 1 616 ? 23.776 7.313 27.396 1.00 93.81 616 LEU A CA 1
ATOM 5005 C C . LEU A 1 616 ? 23.771 8.525 28.337 1.00 93.81 616 LEU A C 1
ATOM 5007 O O . LEU A 1 616 ? 24.805 9.170 28.522 1.00 93.81 616 LEU A O 1
ATOM 5011 N N . LEU A 1 617 ? 22.640 8.793 28.995 1.00 93.44 617 LEU A N 1
ATOM 5012 C CA . LEU A 1 617 ? 22.470 9.963 29.858 1.00 93.44 617 LEU A CA 1
ATOM 5013 C C . LEU A 1 617 ? 23.345 9.938 31.119 1.00 93.44 617 LEU A C 1
ATOM 5015 O O . LEU A 1 617 ? 23.632 11.006 31.654 1.00 93.44 617 LEU A O 1
ATOM 5019 N N . LYS A 1 618 ? 23.847 8.778 31.575 1.00 90.56 618 LYS A N 1
ATOM 5020 C CA . LYS A 1 618 ? 24.854 8.721 32.660 1.00 90.56 618 LYS A CA 1
ATOM 5021 C C . LYS A 1 618 ? 26.123 9.505 32.325 1.00 90.56 618 LYS A C 1
ATOM 5023 O O . LYS A 1 618 ? 26.816 9.954 33.232 1.00 90.56 618 LYS A O 1
ATOM 5028 N N . GLY A 1 619 ? 26.436 9.647 31.038 1.00 87.50 619 GLY A N 1
ATOM 5029 C CA . GLY A 1 619 ? 27.582 10.419 30.585 1.00 87.50 619 GLY A CA 1
ATOM 5030 C C . GLY A 1 619 ? 27.397 11.928 30.731 1.00 87.50 619 GLY A C 1
ATOM 5031 O O . GLY A 1 619 ? 28.406 12.625 30.758 1.00 87.50 619 GLY A O 1
ATOM 5032 N N . PHE A 1 620 ? 26.165 12.432 30.823 1.00 90.81 620 PHE A N 1
ATOM 5033 C CA . PHE A 1 620 ? 25.831 13.857 30.775 1.00 90.81 620 PHE A CA 1
ATOM 5034 C C . PHE A 1 620 ? 25.564 14.437 32.169 1.00 90.81 620 PHE A C 1
ATOM 5036 O O . PHE A 1 620 ? 24.999 13.775 33.039 1.00 90.81 620 PHE A O 1
ATOM 5043 N N . GLU A 1 621 ? 25.947 15.698 32.366 1.00 89.62 621 GLU A N 1
ATOM 5044 C CA . GLU A 1 621 ? 25.580 16.478 33.553 1.00 89.62 621 GLU A CA 1
ATOM 5045 C C . GLU A 1 621 ? 24.086 16.824 33.530 1.00 89.62 621 GLU A C 1
ATOM 5047 O O . GLU A 1 621 ? 23.495 16.928 32.456 1.00 89.62 621 GLU A O 1
ATOM 5052 N N . GLU A 1 622 ? 23.473 17.020 34.702 1.00 84.75 622 GLU A N 1
ATOM 5053 C CA . GLU A 1 622 ? 22.016 17.187 34.834 1.00 84.75 622 GLU A CA 1
ATOM 5054 C C . GLU A 1 622 ? 21.408 18.251 33.895 1.00 84.75 622 GLU A C 1
ATOM 5056 O O . GLU A 1 622 ? 20.465 17.905 33.183 1.00 84.75 622 GLU A O 1
ATOM 5061 N N . PRO A 1 623 ? 21.966 19.478 33.774 1.00 85.94 623 PRO A N 1
ATOM 5062 C CA . PRO A 1 623 ? 21.426 20.508 32.873 1.00 85.94 623 PRO A CA 1
ATOM 5063 C C . PRO A 1 623 ? 21.536 20.145 31.383 1.00 85.94 623 PRO A C 1
ATOM 5065 O O . PRO A 1 623 ? 20.762 20.608 30.543 1.00 85.94 623 PRO A O 1
ATOM 5068 N N . LEU A 1 624 ? 22.514 19.304 31.034 1.00 92.06 624 LEU A N 1
ATOM 5069 C CA . LEU A 1 624 ? 22.786 18.914 29.652 1.00 92.06 624 LEU A CA 1
ATOM 5070 C C . LEU A 1 624 ? 21.939 17.724 29.198 1.00 92.06 624 LEU A C 1
ATOM 5072 O O . LEU A 1 624 ? 21.786 17.540 27.993 1.00 92.06 624 LEU A O 1
ATOM 5076 N N . LYS A 1 625 ? 21.381 16.926 30.120 1.00 93.31 625 LYS A N 1
ATOM 5077 C CA . LYS A 1 625 ? 20.527 15.776 29.775 1.00 93.31 625 LYS A CA 1
ATOM 5078 C C . LYS A 1 625 ? 19.269 16.221 29.037 1.00 93.31 625 LYS A C 1
ATOM 5080 O O . LYS A 1 625 ? 18.989 15.704 27.961 1.00 93.31 625 LYS A O 1
ATOM 5085 N N . GLU A 1 626 ? 18.554 17.199 29.588 1.00 91.75 626 GLU A N 1
ATOM 5086 C CA . GLU A 1 626 ? 17.346 17.757 28.970 1.00 91.75 626 GLU A CA 1
ATOM 5087 C C . GLU A 1 626 ? 17.666 18.406 27.622 1.00 91.75 626 GLU A C 1
ATOM 5089 O O . GLU A 1 626 ? 17.046 18.087 26.611 1.00 91.75 626 GLU A O 1
ATOM 5094 N N . SER A 1 627 ? 18.713 19.238 27.600 1.00 92.88 627 SER A N 1
ATOM 5095 C CA . SER A 1 627 ? 19.188 19.905 26.385 1.00 92.88 627 SER A CA 1
ATOM 5096 C C . SER A 1 627 ? 19.542 18.903 25.281 1.00 92.88 627 SER A C 1
ATOM 5098 O O . SER A 1 627 ? 19.276 19.160 24.112 1.00 92.88 627 SER A O 1
ATOM 5100 N N . TYR A 1 628 ? 20.127 17.753 25.637 1.00 95.50 628 TYR A N 1
ATOM 5101 C CA . TYR A 1 628 ? 20.442 16.697 24.680 1.00 95.50 628 TYR A CA 1
ATOM 5102 C C . TYR A 1 628 ? 19.188 16.008 24.139 1.00 95.50 628 TYR A C 1
ATOM 5104 O O . TYR A 1 628 ? 19.062 15.869 22.924 1.00 95.50 628 TYR A O 1
ATOM 5112 N N . LEU A 1 629 ? 18.256 15.606 25.012 1.00 95.06 629 LEU A N 1
ATOM 5113 C CA . LEU A 1 629 ? 17.000 14.971 24.595 1.00 95.06 629 LEU A CA 1
ATOM 5114 C C . LEU A 1 629 ? 16.172 15.890 23.689 1.00 95.06 629 LEU A C 1
ATOM 5116 O O . LEU A 1 629 ? 15.618 15.423 22.702 1.00 95.06 629 LEU A O 1
ATOM 5120 N N . ALA A 1 630 ? 16.163 17.198 23.954 1.00 92.56 630 ALA A N 1
ATOM 5121 C CA . ALA A 1 630 ? 15.501 18.182 23.100 1.00 92.56 630 ALA A CA 1
ATOM 5122 C C . ALA A 1 630 ? 16.092 18.258 21.679 1.00 92.56 630 ALA A C 1
ATOM 5124 O O . ALA A 1 630 ? 15.418 18.736 20.771 1.00 92.56 630 ALA A O 1
ATOM 5125 N N . THR A 1 631 ? 17.330 17.790 21.462 1.00 95.00 631 THR A N 1
ATOM 5126 C CA . THR A 1 631 ? 17.928 17.725 20.116 1.00 95.00 631 THR A CA 1
ATOM 5127 C C . THR A 1 631 ? 17.416 16.559 19.275 1.00 95.00 631 THR A C 1
ATOM 5129 O O . THR A 1 631 ? 17.708 16.524 18.080 1.00 95.00 631 THR A O 1
ATOM 5132 N N . LEU A 1 632 ? 16.714 15.600 19.887 1.00 95.88 632 LEU A N 1
ATOM 5133 C CA . LEU A 1 632 ? 16.282 14.371 19.240 1.00 95.88 632 LEU A CA 1
ATOM 5134 C C . LEU A 1 632 ? 14.909 14.577 18.595 1.00 95.88 632 LEU A C 1
ATOM 5136 O O . LEU A 1 632 ? 13.917 14.754 19.302 1.00 95.88 632 LEU A O 1
ATOM 5140 N N . ARG A 1 633 ? 14.860 14.595 17.261 1.00 93.38 633 ARG A N 1
ATOM 5141 C CA . ARG A 1 633 ? 13.658 14.970 16.502 1.00 93.38 633 ARG A CA 1
ATOM 5142 C C . ARG A 1 633 ? 12.887 13.756 15.986 1.00 93.38 633 ARG A C 1
ATOM 5144 O O . ARG A 1 633 ? 13.461 12.701 15.710 1.00 93.38 633 ARG A O 1
ATOM 5151 N N . SER A 1 634 ? 11.581 13.931 15.823 1.00 94.31 634 SER A N 1
ATOM 5152 C CA . SER A 1 634 ? 10.691 12.996 15.129 1.00 94.31 634 SER A CA 1
ATOM 5153 C C . SER A 1 634 ? 10.547 13.356 13.650 1.00 94.31 634 SER A C 1
ATOM 5155 O O . SER A 1 634 ? 10.933 14.450 13.223 1.00 94.31 634 SER A O 1
ATOM 5157 N N . TYR A 1 635 ? 9.950 12.466 12.856 1.00 95.50 635 TYR A N 1
ATOM 5158 C CA . TYR A 1 635 ? 9.614 12.753 11.461 1.00 95.50 635 TYR A CA 1
ATOM 5159 C C . TYR A 1 635 ? 8.727 14.004 11.322 1.00 95.50 635 TYR A C 1
ATOM 5161 O O . TYR A 1 635 ? 8.925 14.805 10.406 1.00 95.50 635 TYR A O 1
ATOM 5169 N N . ALA A 1 636 ? 7.798 14.217 12.262 1.00 92.88 636 ALA A N 1
ATOM 5170 C CA . ALA A 1 636 ? 6.892 15.367 12.270 1.00 92.88 636 ALA A CA 1
ATOM 5171 C C . ALA A 1 636 ? 7.616 16.718 12.447 1.00 92.88 636 ALA A C 1
ATOM 5173 O O . ALA A 1 636 ? 7.110 17.751 12.010 1.00 92.88 636 ALA A O 1
ATOM 5174 N N . ASP A 1 637 ? 8.817 16.719 13.033 1.00 92.50 637 ASP A N 1
ATOM 5175 C CA . ASP A 1 637 ? 9.612 17.932 13.261 1.00 92.50 637 ASP A CA 1
ATOM 5176 C C . ASP A 1 637 ? 10.419 18.368 12.014 1.00 92.50 637 ASP A C 1
ATOM 5178 O O . ASP A 1 637 ? 11.014 19.452 11.992 1.00 92.50 637 ASP A O 1
ATOM 5182 N N . LEU A 1 638 ? 10.458 17.546 10.955 1.00 94.38 638 LEU A N 1
ATOM 5183 C CA . LEU A 1 638 ? 11.278 17.738 9.748 1.00 94.38 638 LEU A CA 1
ATOM 5184 C C . LEU A 1 638 ? 10.637 18.693 8.724 1.00 94.38 638 LEU A C 1
ATOM 5186 O O . LEU A 1 638 ? 10.430 18.371 7.548 1.00 94.38 638 LEU A O 1
ATOM 5190 N N . GLU A 1 639 ? 10.340 19.911 9.165 1.00 93.31 639 GLU A N 1
ATOM 5191 C CA . GLU A 1 639 ? 9.570 20.891 8.392 1.00 93.31 639 GLU A CA 1
ATOM 5192 C C . GLU A 1 639 ? 10.429 21.985 7.722 1.00 93.31 639 GLU A C 1
ATOM 5194 O O . GLU A 1 639 ? 9.894 22.828 6.990 1.00 93.31 639 GLU A O 1
ATOM 5199 N N . ARG A 1 640 ? 11.760 21.995 7.919 1.00 92.31 640 ARG A N 1
ATOM 5200 C CA . ARG A 1 640 ? 12.634 23.036 7.343 1.00 92.31 640 ARG A CA 1
ATOM 5201 C C . ARG A 1 640 ? 12.746 22.894 5.817 1.00 92.31 640 ARG A C 1
ATOM 5203 O O . ARG A 1 640 ? 12.791 21.771 5.314 1.00 92.31 640 ARG A O 1
ATOM 5210 N N . PRO A 1 641 ? 12.829 24.002 5.057 1.00 93.31 641 PRO A N 1
ATOM 5211 C CA . PRO A 1 641 ? 13.026 23.941 3.612 1.00 93.31 641 PRO A CA 1
ATOM 5212 C C . PRO A 1 641 ? 14.439 23.457 3.255 1.00 93.31 641 PRO A C 1
ATOM 5214 O O . PRO A 1 641 ? 15.417 23.838 3.902 1.00 93.31 641 PRO A O 1
ATOM 5217 N N . LEU A 1 642 ? 14.552 22.665 2.187 1.00 91.94 642 LEU A N 1
ATOM 5218 C CA . LEU A 1 642 ? 15.837 22.215 1.649 1.00 91.94 642 LEU A CA 1
ATOM 5219 C C . LEU A 1 642 ? 16.578 23.373 0.964 1.00 91.94 642 LEU A C 1
ATOM 5221 O O . LEU A 1 642 ? 15.994 24.142 0.194 1.00 91.94 642 LEU A O 1
ATOM 5225 N N . LYS A 1 643 ? 17.886 23.474 1.211 1.00 89.94 643 LYS A N 1
ATOM 5226 C CA . LYS A 1 643 ? 18.786 24.447 0.576 1.00 89.94 643 LYS A CA 1
ATOM 5227 C C . LYS A 1 643 ? 19.121 24.038 -0.859 1.00 89.94 643 LYS A C 1
ATOM 5229 O O . LYS A 1 643 ? 19.300 24.899 -1.723 1.00 89.94 643 LYS A O 1
ATOM 5234 N N . ALA A 1 644 ? 19.245 22.739 -1.126 1.00 87.19 644 ALA A N 1
ATOM 5235 C CA . ALA A 1 644 ? 19.582 22.210 -2.437 1.00 87.19 644 ALA A CA 1
ATOM 5236 C C . ALA A 1 644 ? 18.347 21.832 -3.258 1.00 87.19 644 ALA A C 1
ATOM 5238 O O . ALA A 1 644 ? 17.297 21.440 -2.750 1.00 87.19 644 ALA A O 1
ATOM 5239 N N . LYS A 1 645 ? 18.516 21.844 -4.583 1.00 83.75 645 LYS A N 1
ATOM 5240 C CA . LYS A 1 645 ? 17.529 21.293 -5.517 1.00 83.75 645 LYS A CA 1
ATOM 5241 C C . LYS A 1 645 ? 17.746 19.794 -5.676 1.00 83.75 645 LYS A C 1
ATOM 5243 O O . LYS A 1 645 ? 18.375 19.341 -6.635 1.00 83.75 645 LYS A O 1
ATOM 5248 N N . TRP A 1 646 ? 17.226 19.026 -4.729 1.00 82.69 646 TRP A N 1
ATOM 5249 C CA . TRP A 1 646 ? 17.235 17.574 -4.816 1.00 82.69 646 TRP A CA 1
ATOM 5250 C C . TRP A 1 646 ? 16.338 17.080 -5.950 1.00 82.69 646 TRP A C 1
ATOM 5252 O O . TRP A 1 646 ? 15.227 17.566 -6.162 1.00 82.69 646 TRP A O 1
ATOM 5262 N N . LYS A 1 647 ? 16.809 16.063 -6.677 1.00 75.19 647 LYS A N 1
ATOM 5263 C CA . LYS A 1 647 ? 15.967 15.293 -7.601 1.00 75.19 647 LYS A CA 1
ATOM 5264 C C . LYS A 1 647 ? 15.245 14.200 -6.817 1.00 75.19 647 LYS A C 1
ATOM 5266 O O . LYS A 1 647 ? 15.553 13.024 -6.980 1.00 75.19 647 LYS A O 1
ATOM 5271 N N . ILE A 1 648 ? 14.312 14.613 -5.965 1.00 73.94 648 ILE A N 1
ATOM 5272 C CA . ILE A 1 648 ? 13.404 13.703 -5.264 1.00 73.94 648 ILE A CA 1
ATOM 5273 C C . ILE A 1 648 ? 12.256 13.421 -6.218 1.00 73.94 648 ILE A C 1
ATOM 5275 O O . ILE A 1 648 ? 11.611 14.336 -6.741 1.00 73.94 648 ILE A O 1
ATOM 5279 N N . ALA A 1 649 ? 12.073 12.156 -6.563 1.00 60.62 649 ALA A N 1
ATOM 5280 C CA . ALA A 1 649 ? 11.119 11.815 -7.594 1.00 60.62 649 ALA A CA 1
ATOM 5281 C C . ALA A 1 649 ? 9.677 12.035 -7.070 1.00 60.62 649 ALA A C 1
ATOM 5283 O O . ALA A 1 649 ? 9.369 11.755 -5.914 1.00 60.62 649 ALA A O 1
ATOM 5284 N N . GLY A 1 650 ? 8.811 12.623 -7.908 1.00 58.62 650 GLY A N 1
ATOM 5285 C CA . GLY A 1 650 ? 7.416 12.967 -7.569 1.00 58.62 650 GLY A CA 1
ATOM 5286 C C . GLY A 1 650 ? 7.150 14.433 -7.215 1.00 58.62 650 GLY A C 1
ATOM 5287 O O . GLY A 1 650 ? 6.027 14.893 -7.383 1.00 58.62 650 GLY A O 1
ATOM 5288 N N . LYS A 1 651 ? 8.168 15.210 -6.821 1.00 61.16 651 LYS A N 1
ATOM 5289 C CA . LYS A 1 651 ? 8.015 16.634 -6.467 1.00 61.16 651 LYS A CA 1
ATOM 5290 C C . LYS A 1 651 ? 8.942 17.512 -7.315 1.00 61.16 651 LYS A C 1
ATOM 5292 O O . LYS A 1 651 ? 10.041 17.876 -6.906 1.00 61.16 651 LYS A O 1
ATOM 5297 N N . ARG A 1 652 ? 8.519 17.845 -8.545 1.00 47.91 652 ARG A N 1
ATOM 5298 C CA . ARG A 1 652 ? 9.222 18.817 -9.410 1.00 47.91 652 ARG A CA 1
ATOM 5299 C C . ARG A 1 652 ? 8.696 20.229 -9.138 1.00 47.91 652 ARG A C 1
ATOM 5301 O O . ARG A 1 652 ? 7.525 20.488 -9.366 1.00 47.91 652 ARG A O 1
ATOM 5308 N N . GLY A 1 653 ? 9.572 21.140 -8.710 1.00 52.88 653 GLY A N 1
ATOM 5309 C CA . GLY A 1 653 ? 9.257 22.574 -8.595 1.00 52.88 653 GLY A CA 1
ATOM 5310 C C . GLY A 1 653 ? 8.582 23.017 -7.291 1.00 52.88 653 GLY A C 1
ATOM 5311 O O . GLY A 1 653 ? 8.116 24.147 -7.220 1.00 52.88 653 GLY A O 1
ATOM 5312 N N . VAL A 1 654 ? 8.541 22.158 -6.269 1.00 58.41 654 VAL A N 1
ATOM 5313 C CA . VAL A 1 654 ? 7.977 22.462 -4.942 1.00 58.41 654 VAL A CA 1
ATOM 5314 C C . VAL A 1 654 ? 9.091 22.935 -3.998 1.00 58.41 654 VAL A C 1
ATOM 5316 O O . VAL A 1 654 ? 10.231 22.487 -4.128 1.00 58.41 654 VAL A O 1
ATOM 5319 N N . ASN A 1 655 ? 8.767 23.810 -3.038 1.00 78.19 655 ASN A N 1
ATOM 5320 C CA . ASN A 1 655 ? 9.610 24.065 -1.864 1.00 78.19 655 ASN A CA 1
ATOM 5321 C C . ASN A 1 655 ? 9.700 22.774 -1.037 1.00 78.19 655 ASN A C 1
ATOM 5323 O O . ASN A 1 655 ? 8.850 22.523 -0.185 1.00 78.19 655 ASN A O 1
ATOM 5327 N N . LEU A 1 656 ? 10.681 21.929 -1.357 1.00 87.81 656 LEU A N 1
ATOM 5328 C CA . LEU A 1 656 ? 10.921 20.668 -0.662 1.00 87.81 656 LEU A CA 1
ATOM 5329 C C . LEU A 1 656 ? 11.320 20.932 0.790 1.00 87.81 656 LEU A C 1
ATOM 5331 O O . LEU A 1 656 ? 12.047 21.889 1.071 1.00 87.81 656 LEU A O 1
ATOM 5335 N N . LYS A 1 657 ? 10.869 20.059 1.686 1.00 92.06 657 LYS A N 1
ATOM 5336 C CA . LYS A 1 657 ? 11.186 20.080 3.115 1.00 92.06 657 LYS A CA 1
ATOM 5337 C C . LYS A 1 657 ? 12.114 18.929 3.503 1.00 92.06 657 LYS A C 1
ATOM 5339 O O . LYS A 1 657 ? 12.309 17.995 2.729 1.00 92.06 657 LYS A O 1
ATOM 5344 N N . GLU A 1 658 ? 12.655 18.969 4.715 1.00 93.44 658 GLU A N 1
ATOM 5345 C CA . GLU A 1 658 ? 13.453 17.874 5.280 1.00 93.44 658 GLU A CA 1
ATOM 5346 C C . GLU A 1 658 ? 12.718 16.533 5.235 1.00 93.44 658 GLU A C 1
ATOM 5348 O O . GLU A 1 658 ? 13.314 15.547 4.809 1.00 93.44 658 GLU A O 1
ATOM 5353 N N . LYS A 1 659 ? 11.421 16.497 5.560 1.00 92.56 659 LYS A N 1
ATOM 5354 C CA . LYS A 1 659 ? 10.615 15.273 5.465 1.00 92.56 659 LYS A CA 1
ATOM 5355 C C . LYS A 1 659 ? 10.573 14.673 4.062 1.00 92.56 659 LYS A C 1
ATOM 5357 O O . LYS A 1 659 ? 10.614 13.456 3.907 1.00 92.56 659 LYS A O 1
ATOM 5362 N N . ASP A 1 660 ? 10.596 15.522 3.030 1.00 90.56 660 ASP A N 1
ATOM 5363 C CA . ASP A 1 660 ? 10.645 15.062 1.641 1.00 90.56 660 ASP A CA 1
ATOM 5364 C C . ASP A 1 660 ? 11.958 14.353 1.321 1.00 90.56 660 ASP A C 1
ATOM 5366 O O . ASP A 1 660 ? 11.976 13.425 0.513 1.00 90.56 660 ASP A O 1
ATOM 5370 N N . LEU A 1 661 ? 13.052 14.801 1.942 1.00 91.94 661 LEU A N 1
ATOM 5371 C CA . LEU A 1 661 ? 14.341 14.133 1.859 1.00 91.94 661 LEU A CA 1
ATOM 5372 C C . LEU A 1 661 ? 14.339 12.858 2.706 1.00 91.94 661 LEU A C 1
ATOM 5374 O O . LEU A 1 661 ? 14.759 11.826 2.201 1.00 91.94 661 LEU A O 1
ATOM 5378 N N . ALA A 1 662 ? 13.795 12.892 3.926 1.00 92.88 662 ALA A N 1
ATOM 5379 C CA . ALA A 1 662 ? 13.687 11.730 4.809 1.00 92.88 662 ALA A CA 1
ATOM 5380 C C . ALA A 1 662 ? 12.969 10.550 4.140 1.00 92.88 662 ALA A C 1
ATOM 5382 O O . ALA A 1 662 ? 13.477 9.436 4.179 1.00 92.88 662 ALA A O 1
ATOM 5383 N N . GLN A 1 663 ? 11.856 10.785 3.441 1.00 90.31 663 GLN A N 1
ATOM 5384 C CA . GLN A 1 663 ? 11.132 9.732 2.715 1.00 90.31 663 GLN A CA 1
ATOM 5385 C C . GLN A 1 663 ? 11.840 9.240 1.438 1.00 90.31 663 GLN A C 1
ATOM 5387 O O . GLN A 1 663 ? 11.329 8.351 0.766 1.00 90.31 663 GLN A O 1
ATOM 5392 N N . ALA A 1 664 ? 13.002 9.786 1.054 1.00 88.56 664 ALA A N 1
ATOM 5393 C CA . ALA A 1 664 ? 13.649 9.447 -0.218 1.00 88.56 664 ALA A CA 1
ATOM 5394 C C . ALA A 1 664 ? 14.161 7.993 -0.298 1.00 88.56 664 ALA A C 1
ATOM 5396 O O . ALA A 1 664 ? 14.502 7.539 -1.392 1.00 88.56 664 ALA A O 1
ATOM 5397 N N . PHE A 1 665 ? 14.192 7.250 0.820 1.00 87.06 665 PHE A N 1
ATOM 5398 C CA . PHE A 1 665 ? 14.399 5.793 0.806 1.00 87.06 665 PHE A CA 1
ATOM 5399 C C . PHE A 1 665 ? 13.232 5.040 0.144 1.00 87.06 665 PHE A C 1
ATOM 5401 O O . PHE A 1 665 ? 13.400 3.896 -0.284 1.00 87.06 665 PHE A O 1
ATOM 5408 N N . HIS A 1 666 ? 12.062 5.676 0.068 1.00 85.62 666 HIS A N 1
ATOM 5409 C CA . HIS A 1 666 ? 10.849 5.147 -0.526 1.00 85.62 666 HIS A CA 1
ATOM 5410 C C . HIS A 1 666 ? 10.723 5.570 -2.000 1.00 85.62 666 HIS A C 1
ATOM 5412 O O . HIS A 1 666 ? 10.952 6.737 -2.341 1.00 85.62 666 HIS A O 1
ATOM 5418 N N . PRO A 1 667 ? 10.338 4.662 -2.913 1.00 79.06 667 PRO A N 1
ATOM 5419 C CA . PRO A 1 667 ? 10.110 5.018 -4.304 1.00 79.06 667 PRO A CA 1
ATOM 5420 C C . PRO A 1 667 ? 8.924 5.967 -4.465 1.00 79.06 667 PRO A C 1
ATOM 5422 O O . PRO A 1 667 ? 7.917 5.888 -3.772 1.00 79.06 667 PRO A O 1
ATOM 5425 N N . THR A 1 668 ? 8.992 6.815 -5.485 1.00 70.69 668 THR A N 1
ATOM 5426 C CA . THR A 1 668 ? 7.942 7.797 -5.806 1.00 70.69 668 THR A CA 1
ATOM 5427 C C . THR A 1 668 ? 6.578 7.208 -6.088 1.00 70.69 668 THR A C 1
ATOM 5429 O O . THR A 1 668 ? 5.564 7.815 -5.767 1.00 70.69 668 THR A O 1
ATOM 5432 N N . TYR A 1 669 ? 6.549 6.070 -6.771 1.00 73.62 669 TYR A N 1
ATOM 5433 C CA . TYR A 1 669 ? 5.298 5.414 -7.134 1.00 73.62 669 TYR A CA 1
ATOM 5434 C C . TYR A 1 669 ? 4.826 4.445 -6.058 1.00 73.62 669 TYR A C 1
ATOM 5436 O O . TYR A 1 669 ? 3.788 3.811 -6.258 1.00 73.62 669 TYR A O 1
ATOM 5444 N N . GLY A 1 670 ? 5.585 4.350 -4.966 1.00 81.88 670 GLY A N 1
ATOM 5445 C CA . GLY A 1 670 ? 5.432 3.305 -3.988 1.00 81.88 670 GLY A CA 1
ATOM 5446 C C . GLY A 1 670 ? 6.201 2.028 -4.298 1.00 81.88 670 GLY A C 1
ATOM 5447 O O . GLY A 1 670 ? 6.787 1.891 -5.380 1.00 81.88 670 GLY A O 1
ATOM 5448 N N . TRP A 1 671 ? 6.182 1.093 -3.354 1.00 84.19 671 TRP A N 1
ATOM 5449 C CA . TRP A 1 671 ? 6.585 -0.295 -3.587 1.00 84.19 671 TRP A CA 1
ATOM 5450 C C . TRP A 1 671 ? 5.545 -1.043 -4.419 1.00 84.19 671 TRP A C 1
ATOM 5452 O O . TRP A 1 671 ? 5.921 -1.908 -5.205 1.00 84.19 671 TRP A O 1
ATOM 5462 N N . GLY A 1 672 ? 4.275 -0.646 -4.314 1.00 83.94 672 GLY A N 1
ATOM 5463 C CA . GLY A 1 672 ? 3.186 -1.141 -5.149 1.00 83.94 672 GLY A CA 1
ATOM 5464 C C . GLY A 1 672 ? 2.290 -2.174 -4.474 1.00 83.94 672 GLY A C 1
ATOM 5465 O O . GLY A 1 672 ? 1.535 -2.830 -5.180 1.00 83.94 672 GLY A O 1
ATOM 5466 N N . HIS A 1 673 ? 2.308 -2.290 -3.141 1.00 84.75 673 HIS A N 1
ATOM 5467 C CA . HIS A 1 673 ? 1.529 -3.295 -2.403 1.00 84.75 673 HIS A CA 1
ATOM 5468 C C . HIS A 1 673 ? 0.040 -3.335 -2.817 1.00 84.75 673 HIS A C 1
ATOM 5470 O O . HIS A 1 673 ? -0.499 -4.403 -3.075 1.00 84.75 673 HIS A O 1
ATOM 5476 N N . GLY A 1 674 ? -0.629 -2.187 -2.968 1.00 79.25 674 GLY A N 1
ATOM 5477 C CA . GLY A 1 674 ? -2.040 -2.115 -3.393 1.00 79.25 674 GLY A CA 1
ATOM 5478 C C . GLY A 1 674 ? -2.293 -1.967 -4.905 1.00 79.25 674 GLY A C 1
ATOM 5479 O O . GLY A 1 674 ? -3.387 -1.534 -5.310 1.00 79.25 674 GLY A O 1
ATOM 5480 N N . ARG A 1 675 ? -1.292 -2.201 -5.765 1.00 86.88 675 ARG A N 1
ATOM 5481 C CA . ARG A 1 675 ? -1.379 -1.947 -7.213 1.00 86.88 675 ARG A CA 1
ATOM 5482 C C . ARG A 1 675 ? -0.782 -3.093 -8.022 1.00 86.88 675 ARG A C 1
ATOM 5484 O O . ARG A 1 675 ? 0.428 -3.261 -8.063 1.00 86.88 675 ARG A O 1
ATOM 5491 N N . SER A 1 676 ? -1.622 -3.743 -8.827 1.00 91.50 676 SER A N 1
ATOM 5492 C CA . SER A 1 676 ? -1.137 -4.773 -9.744 1.00 91.50 676 SER A CA 1
ATOM 5493 C C . SER A 1 676 ? -0.125 -4.237 -10.751 1.00 91.50 676 SER A C 1
ATOM 5495 O O . SER A 1 676 ? -0.453 -3.449 -11.647 1.00 91.50 676 SER A O 1
ATOM 5497 N N . HIS A 1 677 ? 1.095 -4.750 -10.669 1.00 92.75 677 HIS A N 1
ATOM 5498 C CA . HIS A 1 677 ? 2.146 -4.470 -11.637 1.00 92.75 677 HIS A CA 1
ATOM 5499 C C . HIS A 1 677 ? 1.826 -5.039 -13.029 1.00 92.75 677 HIS A C 1
ATOM 5501 O O . HIS A 1 677 ? 2.360 -4.555 -14.024 1.00 92.75 677 HIS A O 1
ATOM 5507 N N . ALA A 1 678 ? 0.922 -6.022 -13.122 1.00 94.31 678 ALA A N 1
ATOM 5508 C CA . ALA A 1 678 ? 0.575 -6.678 -14.378 1.00 94.31 678 ALA A CA 1
ATOM 5509 C C . ALA A 1 678 ? -0.242 -5.786 -15.334 1.00 94.31 678 ALA A C 1
ATOM 5511 O O . ALA A 1 678 ? -0.035 -5.849 -16.545 1.00 94.31 678 ALA A O 1
ATOM 5512 N N . TYR A 1 679 ? -1.143 -4.945 -14.808 1.00 94.00 679 TYR A N 1
ATOM 5513 C CA . TYR A 1 679 ? -2.072 -4.139 -15.625 1.00 94.00 679 TYR A CA 1
ATOM 5514 C C . TYR A 1 679 ? -2.246 -2.678 -15.167 1.00 94.00 679 TYR A C 1
ATOM 5516 O O . TYR A 1 679 ? -2.871 -1.885 -15.875 1.00 94.00 679 TYR A O 1
ATOM 5524 N N . ARG A 1 680 ? -1.682 -2.287 -14.012 1.00 93.06 680 ARG A N 1
ATOM 5525 C CA . ARG A 1 680 ? -1.730 -0.909 -13.470 1.00 93.06 680 ARG A CA 1
ATOM 5526 C C . ARG A 1 680 ? -0.361 -0.231 -13.437 1.00 93.06 680 ARG A C 1
ATOM 5528 O O . ARG A 1 680 ? -0.259 0.917 -13.007 1.00 93.06 680 ARG A O 1
ATOM 5535 N N . GLN A 1 681 ? 0.683 -0.908 -13.916 1.00 90.12 681 GLN A N 1
ATOM 5536 C CA . GLN A 1 681 ? 1.999 -0.324 -14.141 1.00 90.12 681 GLN A CA 1
ATOM 5537 C C . GLN A 1 681 ? 2.439 -0.558 -15.585 1.00 90.12 681 GLN A C 1
ATOM 5539 O O . GLN A 1 681 ? 2.247 -1.632 -16.150 1.00 90.12 681 GLN A O 1
ATOM 5544 N N . ALA A 1 682 ? 3.036 0.472 -16.179 1.00 90.94 682 ALA A N 1
ATOM 5545 C CA . ALA A 1 682 ? 3.581 0.421 -17.522 1.00 90.94 682 ALA A CA 1
ATOM 5546 C C . ALA A 1 682 ? 5.074 0.742 -17.481 1.00 90.94 682 ALA A C 1
ATOM 5548 O O . ALA A 1 682 ? 5.523 1.609 -16.727 1.00 90.94 682 ALA A O 1
ATOM 5549 N N . THR A 1 683 ? 5.835 0.043 -18.311 1.00 89.69 683 THR A N 1
ATOM 5550 C CA . THR A 1 683 ? 7.278 0.223 -18.458 1.00 89.69 683 THR A CA 1
ATOM 5551 C C . THR A 1 683 ? 7.643 0.263 -19.934 1.00 89.69 683 THR A C 1
ATOM 5553 O O . THR A 1 683 ? 6.844 -0.095 -20.799 1.00 89.69 683 THR A O 1
ATOM 5556 N N . VAL A 1 684 ? 8.856 0.718 -20.235 1.00 91.25 684 VAL A N 1
ATOM 5557 C CA . VAL A 1 684 ? 9.406 0.599 -21.586 1.00 91.25 684 VAL A CA 1
ATOM 5558 C C . VAL A 1 684 ? 9.492 -0.881 -21.950 1.00 91.25 684 VAL A C 1
ATOM 5560 O O . VAL A 1 684 ? 10.027 -1.685 -21.187 1.00 91.25 684 VAL A O 1
ATOM 5563 N N . GLN A 1 685 ? 8.960 -1.254 -23.111 1.00 90.88 685 GLN A N 1
ATOM 5564 C CA . GLN A 1 685 ? 8.906 -2.661 -23.509 1.00 90.88 685 GLN A CA 1
ATOM 5565 C C . GLN A 1 685 ? 10.295 -3.219 -23.858 1.00 90.88 685 GLN A C 1
ATOM 5567 O O . GLN A 1 685 ? 10.581 -4.406 -23.686 1.00 90.88 685 GLN A O 1
ATOM 5572 N N . GLY A 1 686 ? 11.175 -2.356 -24.375 1.00 93.19 686 GLY A N 1
ATOM 5573 C CA . GLY A 1 686 ? 12.489 -2.747 -24.859 1.00 93.19 686 GLY A CA 1
ATOM 5574 C C . GLY A 1 686 ? 12.408 -3.707 -26.048 1.00 93.19 686 GLY A C 1
ATOM 5575 O O . GLY A 1 686 ? 11.564 -3.577 -26.930 1.00 93.19 686 GLY A O 1
ATOM 5576 N N . SER A 1 687 ? 13.306 -4.694 -26.081 1.00 95.25 687 SER A N 1
ATOM 5577 C CA . SER A 1 687 ? 13.524 -5.519 -27.278 1.00 95.25 687 SER A CA 1
ATOM 5578 C C . SER A 1 687 ? 12.324 -6.367 -27.711 1.00 95.25 687 SER A C 1
ATOM 5580 O O . SER A 1 687 ? 12.287 -6.762 -28.868 1.00 95.25 687 SER A O 1
ATOM 5582 N N . ILE A 1 688 ? 11.330 -6.604 -26.850 1.00 95.44 688 ILE A N 1
ATOM 5583 C CA . ILE A 1 688 ? 10.104 -7.327 -27.234 1.00 95.44 688 ILE A CA 1
ATOM 5584 C C . ILE A 1 688 ? 9.317 -6.540 -28.305 1.00 95.44 688 ILE A C 1
ATOM 5586 O O . ILE A 1 688 ? 8.733 -7.133 -29.213 1.00 95.44 688 ILE A O 1
ATOM 5590 N N . PHE A 1 689 ? 9.404 -5.202 -28.301 1.00 96.69 689 PHE A N 1
ATOM 5591 C CA . PHE A 1 689 ? 8.754 -4.348 -29.306 1.00 96.69 689 PHE A CA 1
ATOM 5592 C C . PHE A 1 689 ? 9.306 -4.551 -30.721 1.00 96.69 689 PHE A C 1
ATOM 5594 O O . PHE A 1 689 ? 8.637 -4.235 -31.702 1.00 96.69 689 PHE A O 1
ATOM 5601 N N . LYS A 1 690 ? 10.512 -5.114 -30.863 1.00 97.06 690 LYS A N 1
ATOM 5602 C CA . LYS A 1 690 ? 11.115 -5.392 -32.175 1.00 97.06 690 LYS A CA 1
ATOM 5603 C C . LYS A 1 690 ? 10.237 -6.304 -33.033 1.00 97.06 690 LYS A C 1
ATOM 5605 O O . LYS A 1 690 ? 10.289 -6.200 -34.252 1.00 97.06 690 LYS A O 1
ATOM 5610 N N . LEU A 1 691 ? 9.386 -7.126 -32.412 1.00 96.44 691 LEU A N 1
ATOM 5611 C CA . LEU A 1 691 ? 8.372 -7.922 -33.106 1.00 96.44 691 LEU A CA 1
ATOM 5612 C C . LEU A 1 691 ? 7.310 -7.047 -33.795 1.00 96.44 691 LEU A C 1
ATOM 5614 O O . LEU A 1 691 ? 6.910 -7.349 -34.915 1.00 96.44 691 LEU A O 1
ATOM 5618 N N . VAL A 1 692 ? 6.908 -5.926 -33.183 1.00 96.50 692 VAL A N 1
ATOM 5619 C CA . VAL A 1 692 ? 6.007 -4.940 -33.811 1.00 96.50 692 VAL A CA 1
ATOM 5620 C C . VAL A 1 692 ? 6.695 -4.276 -35.000 1.00 96.50 692 VAL A C 1
ATOM 5622 O O . VAL A 1 692 ? 6.107 -4.167 -36.075 1.00 96.50 692 VAL A O 1
ATOM 5625 N N . THR A 1 693 ? 7.958 -3.876 -34.834 1.00 97.50 693 THR A N 1
ATOM 5626 C CA . THR A 1 693 ? 8.757 -3.284 -35.917 1.00 97.50 693 THR A CA 1
ATOM 5627 C C . THR A 1 693 ? 8.952 -4.265 -37.075 1.00 97.50 693 THR A C 1
ATOM 5629 O O . THR A 1 693 ? 8.805 -3.880 -38.233 1.00 97.50 693 THR A O 1
ATOM 5632 N N . ALA A 1 694 ? 9.241 -5.536 -36.774 1.00 96.94 694 ALA A N 1
ATOM 5633 C CA . ALA A 1 694 ? 9.346 -6.605 -37.763 1.00 96.94 694 ALA A CA 1
ATOM 5634 C C . ALA A 1 694 ? 8.034 -6.783 -38.530 1.00 96.94 694 ALA A C 1
ATOM 5636 O O . ALA A 1 694 ? 8.047 -6.800 -39.756 1.00 96.94 694 ALA A O 1
ATOM 5637 N N . TYR A 1 695 ? 6.907 -6.860 -37.818 1.00 95.75 695 TYR A N 1
ATOM 5638 C CA . TYR A 1 695 ? 5.584 -6.964 -38.426 1.00 95.75 695 TYR A CA 1
ATOM 5639 C C . TYR A 1 695 ? 5.291 -5.777 -39.353 1.00 95.75 695 TYR A C 1
ATOM 5641 O O . TYR A 1 695 ? 4.936 -5.984 -40.510 1.00 95.75 695 TYR A O 1
ATOM 5649 N N . ALA A 1 696 ? 5.514 -4.539 -38.900 1.00 96.19 696 ALA A N 1
ATOM 5650 C CA . ALA A 1 696 ? 5.309 -3.349 -39.727 1.00 96.19 696 ALA A CA 1
ATOM 5651 C C . ALA A 1 696 ? 6.164 -3.377 -41.009 1.00 96.19 696 ALA A C 1
ATOM 5653 O O . ALA A 1 696 ? 5.672 -3.073 -42.097 1.00 96.19 696 ALA A O 1
ATOM 5654 N N . ALA A 1 697 ? 7.427 -3.797 -40.896 1.00 96.94 697 ALA A N 1
ATOM 5655 C CA . ALA A 1 697 ? 8.329 -3.938 -42.034 1.00 96.94 697 ALA A CA 1
ATOM 5656 C C . ALA A 1 697 ? 7.909 -5.067 -42.992 1.00 96.94 697 ALA A C 1
ATOM 5658 O O . ALA A 1 697 ? 7.997 -4.896 -44.205 1.00 96.94 697 ALA A O 1
ATOM 5659 N N . LEU A 1 698 ? 7.427 -6.202 -42.474 1.00 95.75 698 LEU A N 1
ATOM 5660 C CA . LEU A 1 698 ? 6.913 -7.315 -43.278 1.00 95.75 698 LEU A CA 1
ATOM 5661 C C . LEU A 1 698 ? 5.625 -6.938 -44.021 1.00 95.75 698 LEU A C 1
ATOM 5663 O O . LEU A 1 698 ? 5.491 -7.257 -45.199 1.00 95.75 698 LEU A O 1
ATOM 5667 N N . MET A 1 699 ? 4.722 -6.194 -43.383 1.00 94.38 699 MET A N 1
ATOM 5668 C CA . MET A 1 699 ? 3.522 -5.679 -44.046 1.00 94.38 699 MET A CA 1
ATOM 5669 C C . MET A 1 699 ? 3.878 -4.742 -45.204 1.00 94.38 699 MET A C 1
ATOM 5671 O O . MET A 1 699 ? 3.280 -4.818 -46.278 1.00 94.38 699 MET A O 1
ATOM 5675 N N . GLU A 1 700 ? 4.874 -3.873 -45.016 1.00 95.00 700 GLU A N 1
ATOM 5676 C CA . GLU A 1 700 ? 5.347 -2.994 -46.088 1.00 95.00 700 GLU A CA 1
ATOM 5677 C C . GLU A 1 700 ? 6.083 -3.778 -47.188 1.00 95.00 700 GLU A C 1
ATOM 5679 O O . GLU A 1 700 ? 5.890 -3.503 -48.373 1.00 95.00 700 GLU A O 1
ATOM 5684 N N . LYS A 1 701 ? 6.844 -4.817 -46.817 1.00 95.06 701 LYS A N 1
ATOM 5685 C CA . LYS A 1 701 ? 7.463 -5.770 -47.749 1.00 95.06 701 LYS A CA 1
ATOM 5686 C C . LYS A 1 701 ? 6.422 -6.407 -48.669 1.00 95.06 701 LYS A C 1
ATOM 5688 O O . LYS A 1 701 ? 6.604 -6.401 -49.884 1.00 95.06 701 LYS A O 1
ATOM 5693 N N . GLU A 1 702 ? 5.332 -6.932 -48.114 1.00 93.50 702 GLU A N 1
ATOM 5694 C CA . GLU A 1 702 ? 4.257 -7.558 -48.893 1.00 93.50 702 GLU A CA 1
ATOM 5695 C C . GLU A 1 702 ? 3.506 -6.547 -49.763 1.00 93.50 702 GLU A C 1
ATOM 5697 O O . GLU A 1 702 ? 3.236 -6.812 -50.937 1.00 93.50 702 GLU A O 1
ATOM 5702 N N . ARG A 1 703 ? 3.218 -5.362 -49.215 1.00 92.81 703 ARG A N 1
ATOM 5703 C CA . ARG A 1 703 ? 2.491 -4.298 -49.914 1.00 92.81 703 ARG A CA 1
ATOM 5704 C C . ARG A 1 703 ? 3.262 -3.745 -51.111 1.00 92.81 703 ARG A C 1
ATOM 5706 O O . ARG A 1 703 ? 2.683 -3.569 -52.183 1.00 92.81 703 ARG A O 1
ATOM 5713 N N . SER A 1 704 ? 4.542 -3.445 -50.913 1.00 93.31 704 SER A N 1
ATOM 5714 C CA . SER A 1 704 ? 5.383 -2.734 -51.882 1.00 93.31 704 SER A CA 1
ATOM 5715 C C . SER A 1 704 ? 6.342 -3.657 -52.639 1.00 93.31 704 SER A C 1
ATOM 5717 O O . SER A 1 704 ? 7.072 -3.188 -53.510 1.00 93.31 704 SER A O 1
ATOM 5719 N N . LYS A 1 705 ? 6.319 -4.968 -52.351 1.00 92.50 705 LYS A N 1
ATOM 5720 C CA . LYS A 1 705 ? 7.170 -6.006 -52.964 1.00 92.50 705 LYS A CA 1
ATOM 5721 C C . LYS A 1 705 ? 8.666 -5.668 -52.919 1.00 92.50 705 LYS A C 1
ATOM 5723 O O . LYS A 1 705 ? 9.394 -5.922 -53.876 1.00 92.50 705 LYS A O 1
ATOM 5728 N N . ILE A 1 706 ? 9.111 -5.080 -51.811 1.00 91.06 706 ILE A N 1
ATOM 5729 C CA . ILE A 1 706 ? 10.519 -4.734 -51.568 1.00 91.06 706 ILE A CA 1
ATOM 5730 C C . ILE A 1 706 ? 11.249 -5.878 -50.859 1.00 91.06 706 ILE A C 1
ATOM 5732 O O . ILE A 1 706 ? 10.626 -6.717 -50.213 1.00 91.06 706 ILE A O 1
ATOM 5736 N N . GLU A 1 707 ? 12.574 -5.918 -50.958 1.00 91.38 707 GLU A N 1
ATOM 5737 C CA . GLU A 1 707 ? 13.397 -6.819 -50.147 1.00 91.38 707 GLU A CA 1
ATOM 5738 C C . GLU A 1 707 ? 13.793 -6.148 -48.830 1.00 91.38 707 GLU A C 1
ATOM 5740 O O . GLU A 1 707 ? 13.992 -4.933 -48.766 1.00 91.38 707 GLU A O 1
ATOM 5745 N N . LEU A 1 708 ? 13.898 -6.943 -47.763 1.00 94.62 708 LEU A N 1
ATOM 5746 C CA . LEU A 1 708 ? 14.395 -6.450 -46.480 1.00 94.62 708 LEU A CA 1
ATOM 5747 C C . LEU A 1 708 ? 15.928 -6.402 -46.509 1.00 94.62 708 LEU A C 1
ATOM 5749 O O . LEU A 1 708 ? 16.548 -7.285 -47.102 1.00 94.62 708 LEU A O 1
ATOM 5753 N N . PRO A 1 709 ? 16.555 -5.401 -45.871 1.00 92.69 709 PRO A N 1
ATOM 5754 C CA . PRO A 1 709 ? 18.000 -5.245 -45.917 1.00 92.69 709 PRO A CA 1
ATOM 5755 C C . PRO A 1 709 ? 18.723 -6.352 -45.141 1.00 92.69 709 PRO A C 1
ATOM 5757 O O . PRO A 1 709 ? 18.212 -6.873 -44.149 1.00 92.69 709 PRO A O 1
ATOM 5760 N N . GLU A 1 710 ? 19.965 -6.615 -45.545 1.00 94.69 710 GLU A N 1
ATOM 5761 C CA . GLU A 1 710 ? 20.987 -7.292 -44.745 1.00 94.69 710 GLU A CA 1
ATOM 5762 C C . GLU A 1 710 ? 22.062 -6.279 -44.330 1.00 94.69 710 GLU A C 1
ATOM 5764 O O . GLU A 1 710 ? 22.471 -5.419 -45.127 1.00 94.69 710 GLU A O 1
ATOM 5769 N N . ILE A 1 711 ? 22.547 -6.382 -43.090 1.00 95.69 711 ILE A N 1
ATOM 5770 C CA . ILE A 1 711 ? 23.620 -5.515 -42.578 1.00 95.69 711 ILE A CA 1
ATOM 5771 C C . ILE A 1 711 ? 24.688 -6.325 -41.844 1.00 95.69 711 ILE A C 1
ATOM 5773 O O . ILE A 1 711 ? 24.457 -7.439 -41.388 1.00 95.69 711 ILE A O 1
ATOM 5777 N N . GLU A 1 712 ? 25.865 -5.736 -41.680 1.00 96.25 712 GLU A N 1
ATOM 5778 C CA . GLU A 1 712 ? 26.898 -6.188 -40.751 1.00 96.25 712 GLU A CA 1
ATOM 5779 C C . GLU A 1 712 ? 26.897 -5.258 -39.527 1.00 96.25 712 GLU A C 1
ATOM 5781 O O . GLU A 1 712 ? 27.412 -4.145 -39.604 1.00 96.25 712 GLU A O 1
ATOM 5786 N N . ASP A 1 713 ? 26.297 -5.690 -38.413 1.00 94.75 713 ASP A N 1
ATOM 5787 C CA . ASP A 1 713 ? 26.207 -4.927 -37.159 1.00 94.75 713 ASP A CA 1
ATOM 5788 C C . ASP A 1 713 ? 27.555 -4.954 -36.418 1.00 94.75 713 ASP A C 1
ATOM 5790 O O . ASP A 1 713 ? 28.007 -5.979 -35.879 1.00 94.75 713 ASP A O 1
ATOM 5794 N N . LEU A 1 714 ? 28.209 -3.792 -36.443 1.00 94.81 714 LEU A N 1
ATOM 5795 C CA . LEU A 1 714 ? 29.522 -3.538 -35.872 1.00 94.81 714 LEU A CA 1
ATOM 5796 C C . LEU A 1 714 ? 29.596 -2.082 -35.407 1.00 94.81 714 LEU A C 1
ATOM 5798 O O . LEU A 1 714 ? 29.525 -1.155 -36.212 1.00 94.81 714 LEU A O 1
ATOM 5802 N N . TYR A 1 715 ? 29.823 -1.878 -34.112 1.00 94.62 715 TYR A N 1
ATOM 5803 C CA . TYR A 1 715 ? 30.038 -0.556 -33.542 1.00 94.62 715 TYR A CA 1
ATOM 5804 C C . TYR A 1 715 ? 31.525 -0.201 -33.531 1.00 94.62 715 TYR A C 1
ATOM 5806 O O . TYR A 1 715 ? 32.324 -0.838 -32.842 1.00 94.62 715 TYR A O 1
ATOM 5814 N N . PHE A 1 716 ? 31.897 0.850 -34.256 1.00 94.06 716 PHE A N 1
ATOM 5815 C CA . PHE A 1 716 ? 33.277 1.328 -34.313 1.00 94.06 716 PHE A CA 1
ATOM 5816 C C . PHE A 1 716 ? 33.344 2.848 -34.458 1.00 94.06 716 PHE A C 1
ATOM 5818 O O . PHE A 1 716 ? 32.378 3.512 -34.836 1.00 94.06 716 PHE A O 1
ATOM 5825 N N . LYS A 1 717 ? 34.508 3.406 -34.127 1.00 94.62 717 LYS A N 1
ATOM 5826 C CA . LYS A 1 717 ? 34.824 4.820 -34.325 1.00 94.62 717 LYS A CA 1
ATOM 5827 C C . LYS A 1 717 ? 35.831 4.938 -35.463 1.00 94.62 717 LYS A C 1
ATOM 5829 O O . LYS A 1 717 ? 36.833 4.228 -35.450 1.00 94.62 717 LYS A O 1
ATOM 5834 N N . SER A 1 718 ? 35.582 5.837 -36.407 1.00 92.38 718 SER A N 1
ATOM 5835 C CA . SER A 1 718 ? 36.535 6.194 -37.460 1.00 92.38 718 SER A CA 1
ATOM 5836 C C . SER A 1 718 ? 36.632 7.715 -37.533 1.00 92.38 718 SER A C 1
ATOM 5838 O O . SER A 1 718 ? 35.627 8.401 -37.711 1.00 92.38 718 SER A O 1
ATOM 5840 N N . GLY A 1 719 ? 37.827 8.262 -37.300 1.00 90.94 719 GLY A N 1
ATOM 5841 C CA . GLY A 1 719 ? 38.007 9.704 -37.114 1.00 90.94 719 GLY A CA 1
ATOM 5842 C C . GLY A 1 719 ? 37.227 10.236 -35.903 1.00 90.94 719 GLY A C 1
ATOM 5843 O O . GLY A 1 719 ? 37.382 9.735 -34.786 1.00 90.94 719 GLY A O 1
ATOM 5844 N N . GLN A 1 720 ? 36.395 11.262 -36.109 1.00 89.56 720 GLN A N 1
ATOM 5845 C CA . GLN A 1 720 ? 35.511 11.828 -35.076 1.00 89.56 720 GLN A CA 1
ATOM 5846 C C . GLN A 1 720 ? 34.100 11.215 -35.070 1.00 89.56 720 GLN A C 1
ATOM 5848 O O . GLN A 1 720 ? 33.334 11.470 -34.140 1.00 89.56 720 GLN A O 1
ATOM 5853 N N . GLU A 1 721 ? 33.771 10.378 -36.054 1.00 92.75 721 GLU A N 1
ATOM 5854 C CA . GLU A 1 721 ? 32.434 9.817 -36.237 1.00 92.75 721 GLU A CA 1
ATOM 5855 C C . GLU A 1 721 ? 32.323 8.389 -35.695 1.00 92.75 721 GLU A C 1
ATOM 5857 O O . GLU A 1 721 ? 33.295 7.630 -35.610 1.00 92.75 721 GLU A O 1
ATOM 5862 N N . TYR A 1 722 ? 31.099 8.024 -35.321 1.00 95.12 722 TYR A N 1
ATOM 5863 C CA . TYR A 1 722 ? 30.745 6.686 -34.866 1.00 95.12 722 TYR A CA 1
ATOM 5864 C C . TYR A 1 722 ? 29.877 6.006 -35.914 1.00 95.12 722 TYR A C 1
ATOM 5866 O O . TYR A 1 722 ? 29.000 6.638 -36.501 1.00 95.12 722 TYR A O 1
ATOM 5874 N N . PHE A 1 723 ? 30.086 4.709 -36.091 1.00 96.50 723 PHE A N 1
ATOM 5875 C CA . PHE A 1 723 ? 29.373 3.867 -37.042 1.00 96.50 723 PHE A CA 1
ATOM 5876 C C . PHE A 1 723 ? 28.735 2.695 -36.306 1.00 96.50 723 PHE A C 1
ATOM 5878 O O . PHE A 1 723 ? 29.247 2.243 -35.278 1.00 96.50 723 PHE A O 1
ATOM 5885 N N . VAL A 1 724 ? 27.595 2.238 -36.815 1.00 95.19 724 VAL A N 1
ATOM 5886 C CA . VAL A 1 724 ? 26.803 1.145 -36.226 1.00 95.19 724 VAL A CA 1
ATOM 5887 C C . VAL A 1 724 ? 26.787 -0.114 -37.093 1.00 95.19 724 VAL A C 1
ATOM 5889 O O . VAL A 1 724 ? 26.197 -1.116 -36.702 1.00 95.19 724 VAL A O 1
ATOM 5892 N N . GLY A 1 725 ? 27.446 -0.085 -38.252 1.00 94.62 725 GLY A N 1
ATOM 5893 C CA . GLY A 1 725 ? 27.622 -1.261 -39.089 1.00 94.62 725 GLY A CA 1
ATOM 5894 C C . GLY A 1 725 ? 27.971 -0.931 -40.533 1.00 94.62 725 GLY A C 1
ATOM 5895 O O . GLY A 1 725 ? 28.354 0.197 -40.850 1.00 94.62 725 GLY A O 1
ATOM 5896 N N . TYR A 1 726 ? 27.792 -1.917 -41.408 1.00 95.88 726 TYR A N 1
ATOM 5897 C CA . TYR A 1 726 ? 27.857 -1.772 -42.862 1.00 95.88 726 TYR A CA 1
ATOM 5898 C C . TYR A 1 726 ? 26.588 -2.316 -43.518 1.00 95.88 726 TYR A C 1
ATOM 5900 O O . TYR A 1 726 ? 26.031 -3.311 -43.064 1.00 95.88 726 TYR A O 1
ATOM 5908 N N . HIS A 1 727 ? 26.155 -1.710 -44.619 1.00 93.81 727 HIS A N 1
ATOM 5909 C CA . HIS A 1 727 ? 25.179 -2.328 -45.515 1.00 93.81 727 HIS A CA 1
ATOM 5910 C C . HIS A 1 727 ? 25.802 -3.538 -46.238 1.00 93.81 727 HIS A C 1
ATOM 5912 O O . HIS A 1 727 ? 27.029 -3.656 -46.320 1.00 93.81 727 HIS A O 1
ATOM 5918 N N . ALA A 1 728 ? 24.974 -4.400 -46.839 1.00 88.75 728 ALA A N 1
ATOM 5919 C CA . ALA A 1 728 ? 25.431 -5.544 -47.641 1.00 88.75 728 ALA A CA 1
ATOM 5920 C C . ALA A 1 728 ? 26.471 -5.173 -48.724 1.00 88.75 728 ALA A C 1
ATOM 5922 O O . ALA A 1 728 ? 27.427 -5.911 -48.956 1.00 88.75 728 ALA A O 1
ATOM 5923 N N . ASN A 1 729 ? 26.357 -3.980 -49.319 1.00 89.44 729 ASN A N 1
ATOM 5924 C CA . ASN A 1 729 ? 27.306 -3.435 -50.301 1.00 89.44 729 ASN A CA 1
ATOM 5925 C C . ASN A 1 729 ? 28.597 -2.843 -49.690 1.00 89.44 729 ASN A C 1
ATOM 5927 O O . ASN A 1 729 ? 29.316 -2.112 -50.370 1.00 89.44 729 ASN A O 1
ATOM 5931 N N . LYS A 1 730 ? 28.877 -3.111 -48.407 1.00 90.38 730 LYS A N 1
ATOM 5932 C CA . LYS A 1 730 ? 30.036 -2.614 -47.645 1.00 90.38 730 LYS A CA 1
ATOM 5933 C C . LYS A 1 730 ? 30.092 -1.096 -47.445 1.00 90.38 730 LYS A C 1
ATOM 5935 O O . LYS A 1 730 ? 31.112 -0.579 -46.989 1.00 90.38 730 LYS A O 1
ATOM 5940 N N . LYS A 1 731 ? 28.997 -0.369 -47.688 1.00 93.12 731 LYS A N 1
ATOM 5941 C CA . LYS A 1 731 ? 28.891 1.046 -47.312 1.00 93.12 731 LYS A CA 1
ATOM 5942 C C . LYS A 1 731 ? 28.707 1.181 -45.790 1.00 93.12 731 LYS A C 1
ATOM 5944 O O . LYS A 1 731 ? 27.822 0.518 -45.249 1.00 93.12 731 LYS A O 1
ATOM 5949 N N . PRO A 1 732 ? 29.497 2.017 -45.089 1.00 95.00 732 PRO A N 1
ATOM 5950 C CA . PRO A 1 732 ? 29.371 2.187 -43.643 1.00 95.00 732 PRO A CA 1
ATOM 5951 C C . PRO A 1 732 ? 28.072 2.915 -43.269 1.00 95.00 732 PRO A C 1
ATOM 5953 O O . PRO A 1 732 ? 27.641 3.834 -43.968 1.00 95.00 732 PRO A O 1
ATOM 5956 N N . ILE A 1 733 ? 27.474 2.518 -42.146 1.00 96.19 733 ILE A N 1
ATOM 5957 C CA . ILE A 1 733 ? 26.249 3.098 -41.585 1.00 96.19 733 ILE A CA 1
ATOM 5958 C C . ILE A 1 733 ? 26.650 4.035 -40.435 1.00 96.19 733 ILE A C 1
ATOM 5960 O O . ILE A 1 733 ? 27.041 3.549 -39.364 1.00 96.19 733 ILE A O 1
ATOM 5964 N N . PRO A 1 734 ? 26.603 5.368 -40.622 1.00 96.19 734 PRO A N 1
ATOM 5965 C CA . PRO A 1 734 ? 26.922 6.308 -39.555 1.00 96.19 734 PRO A CA 1
ATOM 5966 C C . PRO A 1 734 ? 25.883 6.220 -38.434 1.00 96.19 734 PRO A C 1
ATOM 5968 O O . PRO A 1 734 ? 24.702 5.975 -38.666 1.00 96.19 734 PRO A O 1
ATOM 5971 N N . GLN A 1 735 ? 26.314 6.454 -37.196 1.00 95.88 735 GLN A N 1
ATOM 5972 C CA . GLN A 1 735 ? 25.415 6.497 -36.044 1.00 95.88 735 GLN A CA 1
ATOM 5973 C C . GLN A 1 735 ? 24.428 7.667 -36.143 1.00 95.88 735 GLN A C 1
ATOM 5975 O O . GLN A 1 735 ? 23.296 7.552 -35.682 1.00 95.88 735 GLN A O 1
ATOM 5980 N N . LEU A 1 736 ? 24.854 8.790 -36.724 1.00 96.19 736 LEU A N 1
ATOM 5981 C CA . LEU A 1 736 ? 23.960 9.868 -37.134 1.00 96.19 736 LEU A CA 1
ATOM 5982 C C . LEU A 1 736 ? 23.456 9.555 -38.545 1.00 96.19 736 LEU A C 1
ATOM 5984 O O . LEU A 1 736 ? 24.164 9.766 -39.526 1.00 96.19 736 LEU A O 1
ATOM 5988 N N . TYR A 1 737 ? 22.242 9.026 -38.634 1.00 95.81 737 TYR A N 1
ATOM 5989 C CA . TYR A 1 737 ? 21.636 8.536 -39.867 1.00 95.81 737 TYR A CA 1
ATOM 5990 C C . TYR A 1 737 ? 20.331 9.280 -40.145 1.00 95.81 737 TYR A C 1
ATOM 5992 O O . TYR A 1 737 ? 19.442 9.321 -39.292 1.00 95.81 737 TYR A O 1
ATOM 6000 N N . LYS A 1 738 ? 20.217 9.898 -41.330 1.00 94.38 738 LYS A N 1
ATOM 6001 C CA . LYS A 1 738 ? 19.034 10.668 -41.769 1.00 94.38 738 LYS A CA 1
ATOM 6002 C C . LYS A 1 738 ? 18.475 11.621 -40.689 1.00 94.38 738 LYS A C 1
ATOM 6004 O O . LYS A 1 738 ? 17.281 11.654 -40.422 1.00 94.38 738 LYS A O 1
ATOM 6009 N N . GLY A 1 739 ? 19.355 12.376 -40.026 1.00 91.75 739 GLY A N 1
ATOM 6010 C CA . GLY A 1 739 ? 18.966 13.365 -39.008 1.00 91.75 739 GLY A CA 1
ATOM 6011 C C . GLY A 1 739 ? 18.636 12.801 -37.617 1.00 91.75 739 GLY A C 1
ATOM 6012 O O . GLY A 1 739 ? 18.302 13.574 -36.723 1.00 91.75 739 GLY A O 1
ATOM 6013 N N . GLY A 1 740 ? 18.759 11.487 -37.399 1.00 94.69 740 GLY A N 1
ATOM 6014 C CA . GLY A 1 740 ? 18.568 10.844 -36.095 1.00 94.69 740 GLY A CA 1
ATOM 6015 C C . GLY A 1 740 ? 19.788 10.057 -35.628 1.00 94.69 740 GLY A C 1
ATOM 6016 O O . GLY A 1 740 ? 20.668 9.721 -36.417 1.00 94.69 740 GLY A O 1
ATOM 6017 N N . ARG A 1 741 ? 19.844 9.735 -34.334 1.00 96.62 741 ARG A N 1
ATOM 6018 C CA . ARG A 1 741 ? 20.914 8.916 -33.749 1.00 96.62 741 ARG A CA 1
ATOM 6019 C C . ARG A 1 741 ? 20.462 7.465 -33.576 1.00 96.62 741 ARG A C 1
ATOM 6021 O O . ARG A 1 741 ? 19.610 7.190 -32.736 1.00 96.62 741 ARG A O 1
ATOM 6028 N N . ILE A 1 742 ? 21.066 6.536 -34.314 1.00 96.81 742 ILE A N 1
ATOM 6029 C CA . ILE A 1 742 ? 20.782 5.100 -34.197 1.00 96.81 742 ILE A CA 1
ATOM 6030 C C . ILE A 1 742 ? 21.369 4.546 -32.881 1.00 96.81 742 ILE A C 1
ATOM 6032 O O . ILE A 1 742 ? 22.564 4.734 -32.601 1.00 96.81 742 ILE A O 1
ATOM 6036 N N . PRO A 1 743 ? 20.570 3.837 -32.061 1.00 94.19 743 PRO A N 1
ATOM 6037 C CA . PRO A 1 743 ? 21.072 3.132 -30.888 1.00 94.19 743 PRO A CA 1
ATOM 6038 C C . PRO A 1 743 ? 22.009 1.984 -31.284 1.00 94.19 743 PRO A C 1
ATOM 6040 O O . PRO A 1 743 ? 21.681 1.155 -32.129 1.00 94.19 743 PRO A O 1
ATOM 6043 N N . ARG A 1 744 ? 23.172 1.891 -30.631 1.00 92.38 744 ARG A N 1
ATOM 6044 C CA . ARG A 1 744 ? 24.068 0.735 -30.800 1.00 92.38 744 ARG A CA 1
ATOM 6045 C C . ARG A 1 744 ? 23.473 -0.522 -30.161 1.00 92.38 744 ARG A C 1
ATOM 6047 O O . ARG A 1 744 ? 22.729 -0.428 -29.180 1.00 92.38 744 ARG A O 1
ATOM 6054 N N . SER A 1 745 ? 23.863 -1.687 -30.661 1.00 90.00 745 SER A N 1
ATOM 6055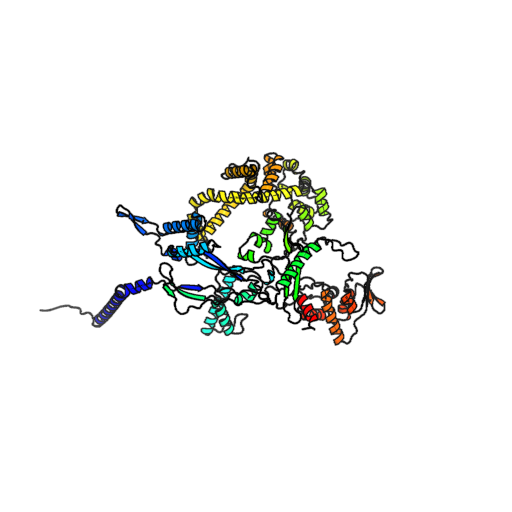 C CA . SER A 1 745 ? 23.594 -2.972 -30.011 1.00 90.00 745 SER A CA 1
ATOM 6056 C C . SER A 1 745 ? 24.343 -3.113 -28.677 1.00 90.00 745 SER A C 1
ATOM 6058 O O . SER A 1 745 ? 25.272 -2.354 -28.365 1.00 90.00 745 SER A O 1
ATOM 6060 N N . HIS A 1 746 ? 23.906 -4.072 -27.851 1.00 83.81 746 HIS A N 1
ATOM 6061 C CA . HIS A 1 746 ? 24.559 -4.360 -26.570 1.00 83.81 746 HIS A CA 1
ATOM 6062 C C . HIS A 1 746 ? 25.995 -4.860 -26.787 1.00 83.81 746 HIS A C 1
ATOM 6064 O O . HIS A 1 746 ? 26.929 -4.306 -26.202 1.00 83.81 746 HIS A O 1
ATOM 6070 N N . SER A 1 747 ? 26.164 -5.842 -27.683 1.00 85.75 747 SER A N 1
ATOM 6071 C CA . SER A 1 747 ? 27.472 -6.249 -28.202 1.00 85.75 747 SER A CA 1
ATOM 6072 C C . SER A 1 747 ? 28.006 -5.205 -29.182 1.00 85.75 747 SER A C 1
ATOM 6074 O O . SER A 1 747 ? 27.255 -4.658 -29.987 1.00 85.75 747 SER A O 1
ATOM 6076 N N . ALA A 1 748 ? 29.316 -4.954 -29.135 1.00 83.12 748 ALA A N 1
ATOM 6077 C CA . ALA A 1 748 ? 29.992 -4.097 -30.109 1.00 83.12 748 ALA A CA 1
ATOM 6078 C C . ALA A 1 748 ? 30.147 -4.768 -31.485 1.00 83.12 748 ALA A C 1
ATOM 6080 O O . ALA A 1 748 ? 30.435 -4.084 -32.463 1.00 83.12 748 ALA A O 1
ATOM 6081 N N . ARG A 1 749 ? 29.977 -6.091 -31.568 1.00 90.94 749 ARG A N 1
ATOM 6082 C CA . ARG A 1 749 ? 30.045 -6.853 -32.814 1.00 90.94 749 ARG A CA 1
ATOM 6083 C C . ARG A 1 749 ? 29.055 -8.006 -32.752 1.00 90.94 749 ARG A C 1
ATOM 6085 O O . ARG A 1 749 ? 29.237 -8.923 -31.952 1.00 90.94 749 ARG A O 1
ATOM 6092 N N . ILE A 1 750 ? 28.023 -7.937 -33.582 1.00 90.44 750 ILE A N 1
ATOM 6093 C CA . ILE A 1 750 ? 27.089 -9.046 -33.805 1.00 90.44 750 ILE A CA 1
ATOM 6094 C C . ILE A 1 750 ? 27.466 -9.766 -35.106 1.00 90.44 750 ILE A C 1
ATOM 6096 O O . ILE A 1 750 ? 27.498 -10.991 -35.141 1.00 90.44 750 ILE A O 1
ATOM 6100 N N . GLY A 1 751 ? 27.880 -9.017 -36.134 1.00 91.62 751 GLY A N 1
ATOM 6101 C CA . GLY A 1 751 ? 28.242 -9.564 -37.440 1.00 91.62 751 GLY A CA 1
ATOM 6102 C C . GLY A 1 751 ? 27.106 -9.423 -38.447 1.00 91.62 751 GLY A C 1
ATOM 6103 O O . GLY A 1 751 ? 26.303 -8.498 -38.350 1.00 91.62 751 GLY A O 1
ATOM 6104 N N . LYS A 1 752 ? 27.074 -10.299 -39.453 1.00 94.06 752 LYS A N 1
ATOM 6105 C CA . LYS A 1 752 ? 26.031 -10.272 -40.485 1.00 94.06 752 LYS A CA 1
ATOM 6106 C C . LYS A 1 752 ? 24.681 -10.637 -39.873 1.00 94.06 752 LYS A C 1
ATOM 6108 O O . LYS A 1 752 ? 24.589 -11.660 -39.203 1.00 94.06 752 LYS A O 1
ATOM 6113 N N . VAL A 1 753 ? 23.670 -9.812 -40.117 1.00 94.56 753 VAL A N 1
ATOM 6114 C CA . VAL A 1 753 ? 22.305 -10.014 -39.635 1.00 94.56 753 VAL A CA 1
ATOM 6115 C C . VAL A 1 753 ? 21.289 -9.721 -40.739 1.00 94.56 753 VAL A C 1
ATOM 6117 O O . VAL A 1 753 ? 21.336 -8.681 -41.404 1.00 94.56 753 VAL A O 1
ATOM 6120 N N . ASP A 1 754 ? 20.372 -10.665 -40.905 1.00 95.38 754 ASP A N 1
ATOM 6121 C CA . ASP A 1 754 ? 19.096 -10.548 -41.607 1.00 95.38 754 ASP A CA 1
ATOM 6122 C C . ASP A 1 754 ? 17.954 -10.435 -40.576 1.00 95.38 754 ASP A C 1
ATOM 6124 O O . ASP A 1 754 ? 18.216 -10.343 -39.376 1.00 95.38 754 ASP A O 1
ATOM 6128 N N . LEU A 1 755 ? 16.685 -10.434 -41.002 1.00 95.75 755 LEU A N 1
ATOM 6129 C CA . LEU A 1 755 ? 15.556 -10.280 -40.072 1.00 95.75 755 LEU A CA 1
ATOM 6130 C C . LEU A 1 755 ? 15.533 -11.373 -38.994 1.00 95.75 755 LEU A C 1
ATOM 6132 O O . LEU A 1 755 ? 15.321 -11.063 -37.822 1.00 95.75 755 LEU A O 1
ATOM 6136 N N . LEU A 1 756 ? 15.757 -12.631 -39.381 1.00 95.19 756 LEU A N 1
ATOM 6137 C CA . LEU A 1 756 ? 15.713 -13.765 -38.460 1.00 95.19 756 LEU A CA 1
ATOM 6138 C C . LEU A 1 756 ? 16.836 -13.657 -37.421 1.00 95.19 756 LEU A C 1
ATOM 6140 O O . LEU A 1 756 ? 16.568 -13.602 -36.220 1.00 95.19 756 LEU A O 1
ATOM 6144 N N . SER A 1 757 ? 18.076 -13.491 -37.884 1.00 95.31 757 SER A N 1
ATOM 6145 C CA . SER A 1 757 ? 19.245 -13.339 -37.012 1.00 95.31 757 SER A CA 1
ATOM 6146 C C . SER A 1 757 ? 19.158 -12.065 -36.165 1.00 95.31 757 SER A C 1
ATOM 6148 O O . SER A 1 757 ? 19.642 -12.028 -35.036 1.00 95.31 757 SER A O 1
ATOM 6150 N N . ALA A 1 758 ? 18.531 -10.999 -36.673 1.00 95.38 758 ALA A N 1
ATOM 6151 C CA . ALA A 1 758 ? 18.325 -9.763 -35.925 1.00 95.38 758 ALA A CA 1
ATOM 6152 C C . ALA A 1 758 ? 17.322 -9.929 -34.778 1.00 95.38 758 ALA A C 1
ATOM 6154 O O . ALA A 1 758 ? 17.509 -9.282 -33.745 1.00 95.38 758 ALA A O 1
ATOM 6155 N N . ILE A 1 759 ? 16.299 -10.780 -34.925 1.00 94.88 759 ILE A N 1
ATOM 6156 C CA . ILE A 1 759 ? 15.397 -11.158 -33.827 1.00 94.88 759 ILE A CA 1
ATOM 6157 C C . ILE A 1 759 ? 16.169 -11.991 -32.793 1.00 94.88 759 ILE A C 1
ATOM 6159 O O . ILE A 1 759 ? 16.148 -11.646 -31.612 1.00 94.88 759 ILE A O 1
ATOM 6163 N N . GLU A 1 760 ? 16.912 -13.013 -33.231 1.00 93.94 760 GLU A N 1
ATOM 6164 C CA . GLU A 1 760 ? 17.693 -13.905 -32.355 1.00 93.94 760 GLU A CA 1
ATOM 6165 C C . GLU A 1 760 ? 18.769 -13.161 -31.548 1.00 93.94 760 GLU A C 1
ATOM 6167 O O . GLU A 1 760 ? 18.908 -13.347 -30.338 1.00 93.94 760 GLU A O 1
ATOM 6172 N N . LEU A 1 761 ? 19.523 -12.284 -32.214 1.00 93.56 761 LEU A N 1
ATOM 6173 C CA . LEU A 1 761 ? 20.646 -11.541 -31.632 1.00 93.56 761 LEU A CA 1
ATOM 6174 C C . LEU A 1 761 ? 20.232 -10.158 -31.116 1.00 93.56 761 LEU A C 1
ATOM 6176 O O . LEU A 1 761 ? 21.047 -9.435 -30.536 1.00 93.56 761 LEU A O 1
ATOM 6180 N N . SER A 1 762 ? 18.965 -9.784 -31.306 1.00 94.38 762 SER A N 1
ATOM 6181 C CA . SER A 1 762 ? 18.381 -8.521 -30.863 1.00 94.38 762 SER A CA 1
ATOM 6182 C C . SER A 1 762 ? 19.172 -7.290 -31.353 1.00 94.38 762 SER A C 1
ATOM 6184 O O . SER A 1 762 ? 19.483 -6.382 -30.576 1.00 94.38 762 SER A O 1
ATOM 6186 N N . SER A 1 763 ? 19.477 -7.210 -32.654 1.00 96.38 763 SER A N 1
ATOM 6187 C CA . SER A 1 763 ? 20.265 -6.108 -33.249 1.00 96.38 763 SER A CA 1
ATOM 6188 C C . SER A 1 763 ? 19.510 -4.770 -33.233 1.00 96.38 763 SER A C 1
ATOM 6190 O O . SER A 1 763 ? 18.493 -4.617 -33.900 1.00 96.38 763 SER A O 1
ATOM 6192 N N . ASN A 1 764 ? 19.995 -3.764 -32.496 1.00 96.75 764 ASN A N 1
ATOM 6193 C CA . ASN A 1 764 ? 19.341 -2.445 -32.441 1.00 96.75 764 ASN A CA 1
ATOM 6194 C C . ASN A 1 764 ? 19.444 -1.651 -33.762 1.00 96.75 764 ASN A C 1
ATOM 6196 O O . ASN A 1 764 ? 18.427 -1.083 -34.183 1.00 96.75 764 ASN A O 1
ATOM 6200 N N . PRO A 1 765 ? 20.616 -1.598 -34.432 1.00 97.06 765 PRO A N 1
ATOM 6201 C CA . PRO A 1 765 ? 20.751 -0.932 -35.721 1.00 97.06 765 PRO A CA 1
ATOM 6202 C C . PRO A 1 765 ? 19.821 -1.510 -36.786 1.00 97.06 765 PRO A C 1
ATOM 6204 O O . PRO A 1 765 ? 19.218 -0.732 -37.518 1.00 97.06 765 PRO A O 1
ATOM 6207 N N . TYR A 1 766 ? 19.632 -2.835 -36.830 1.00 97.62 766 TYR A N 1
ATOM 6208 C CA . TYR A 1 766 ? 18.758 -3.477 -37.816 1.00 97.62 766 TYR A CA 1
ATOM 6209 C C . TYR A 1 766 ? 17.317 -2.956 -37.752 1.00 97.62 766 TYR A C 1
ATOM 6211 O O . TYR A 1 766 ? 16.806 -2.426 -38.736 1.00 97.62 766 TYR A O 1
ATOM 6219 N N . PHE A 1 767 ? 16.677 -3.014 -36.578 1.00 98.06 767 PHE A N 1
ATOM 6220 C CA . PHE A 1 767 ? 15.297 -2.531 -36.420 1.00 98.06 767 PHE A CA 1
ATOM 6221 C C . PHE A 1 767 ? 15.170 -1.016 -36.610 1.00 98.06 767 PHE A C 1
ATOM 6223 O O . PHE A 1 767 ? 14.155 -0.546 -37.120 1.00 98.06 767 PHE A O 1
ATOM 6230 N N . SER A 1 768 ? 16.208 -0.249 -36.262 1.00 97.50 768 SER A N 1
ATOM 6231 C CA . SER A 1 768 ? 16.236 1.193 -36.543 1.00 97.50 768 SER A CA 1
ATOM 6232 C C . SER A 1 768 ? 16.246 1.473 -38.048 1.00 97.50 768 SER A C 1
ATOM 6234 O O . SER A 1 768 ? 15.554 2.378 -38.504 1.00 97.50 768 SER A O 1
ATOM 6236 N N . LEU A 1 769 ? 16.993 0.682 -38.825 1.00 96.88 769 LEU A N 1
ATOM 6237 C CA . LEU A 1 769 ? 17.032 0.790 -40.283 1.00 96.88 769 LEU A CA 1
ATOM 6238 C C . LEU A 1 769 ? 15.738 0.310 -40.936 1.00 96.88 769 LEU A C 1
ATOM 6240 O O . LEU A 1 769 ? 15.287 0.946 -41.882 1.00 96.88 769 LEU A O 1
ATOM 6244 N N . LEU A 1 770 ? 15.083 -0.730 -40.406 1.00 97.62 770 LEU A N 1
ATOM 6245 C CA . LEU A 1 770 ? 13.733 -1.087 -40.855 1.00 97.62 770 LEU A CA 1
ATOM 6246 C C . LEU A 1 770 ? 12.779 0.105 -40.712 1.00 97.62 770 LEU A C 1
ATOM 6248 O O . LEU A 1 770 ? 12.076 0.448 -41.658 1.00 97.62 770 LEU A O 1
ATOM 6252 N N . ALA A 1 771 ? 12.802 0.788 -39.567 1.00 97.00 771 ALA A N 1
ATOM 6253 C CA . ALA A 1 771 ? 11.972 1.968 -39.355 1.00 97.00 771 ALA A CA 1
ATOM 6254 C C . ALA A 1 771 ? 12.360 3.170 -40.237 1.00 97.00 771 ALA A C 1
ATOM 6256 O O . ALA A 1 771 ? 11.490 3.960 -40.590 1.00 97.00 771 ALA A O 1
ATOM 6257 N N . ALA A 1 772 ? 13.641 3.321 -40.585 1.00 95.38 772 ALA A N 1
ATOM 6258 C CA . ALA A 1 772 ? 14.145 4.462 -41.355 1.00 95.38 772 ALA A CA 1
ATOM 6259 C C . ALA A 1 772 ? 14.033 4.299 -42.883 1.00 95.38 772 ALA A C 1
ATOM 6261 O O . ALA A 1 772 ? 13.911 5.295 -43.603 1.00 95.38 772 ALA A O 1
ATOM 6262 N N . ASP A 1 773 ? 14.165 3.064 -43.373 1.00 94.38 773 ASP A N 1
ATOM 6263 C CA . ASP A 1 773 ? 14.380 2.762 -44.792 1.00 94.38 773 ASP A CA 1
ATOM 6264 C C . ASP A 1 773 ? 13.305 1.852 -45.396 1.00 94.38 773 ASP A C 1
ATOM 6266 O O . ASP A 1 773 ? 13.113 1.892 -46.610 1.00 94.38 773 ASP A O 1
ATOM 6270 N N . VAL A 1 774 ? 12.618 1.044 -44.580 1.00 96.12 774 VAL A N 1
ATOM 6271 C CA . VAL A 1 774 ? 11.607 0.081 -45.049 1.00 96.12 774 VAL A CA 1
ATOM 6272 C C . VAL A 1 774 ? 10.200 0.579 -44.746 1.00 96.12 774 VAL A C 1
ATOM 6274 O O . VAL A 1 774 ? 9.375 0.636 -45.650 1.00 96.12 774 VAL A O 1
ATOM 6277 N N . ILE A 1 775 ? 9.915 0.962 -43.498 1.00 95.06 775 ILE A N 1
ATOM 6278 C CA . ILE A 1 775 ? 8.591 1.454 -43.101 1.00 95.06 775 ILE A CA 1
ATOM 6279 C C . ILE A 1 775 ? 8.316 2.791 -43.801 1.00 95.06 775 ILE A C 1
ATOM 6281 O O . ILE A 1 775 ? 9.053 3.763 -43.641 1.00 95.06 775 ILE A O 1
ATOM 6285 N N . ARG A 1 776 ? 7.223 2.842 -44.568 1.00 89.75 776 ARG A N 1
ATOM 6286 C CA . ARG A 1 776 ? 6.902 3.958 -45.466 1.00 89.75 776 ARG A CA 1
ATOM 6287 C C . ARG A 1 776 ? 6.682 5.285 -44.740 1.00 89.75 776 ARG A C 1
ATOM 6289 O O . ARG A 1 776 ? 7.139 6.322 -45.223 1.00 89.75 776 ARG A O 1
ATOM 6296 N N . LYS A 1 777 ? 5.952 5.278 -43.621 1.00 92.94 777 LYS A N 1
ATOM 6297 C CA . LYS A 1 777 ? 5.752 6.455 -42.761 1.00 92.94 777 LYS A CA 1
ATOM 6298 C C . LYS A 1 777 ? 6.046 6.109 -41.301 1.00 92.94 777 LYS A C 1
ATOM 6300 O O . LYS A 1 777 ? 5.596 5.057 -40.853 1.00 92.94 777 LYS A O 1
ATOM 6305 N N . PRO A 1 778 ? 6.688 6.997 -40.518 1.00 91.12 778 PRO A N 1
ATOM 6306 C CA . PRO A 1 778 ? 6.910 6.767 -39.086 1.00 91.12 778 PRO A CA 1
ATOM 6307 C C . PRO A 1 778 ? 5.621 6.424 -38.317 1.00 91.12 778 PRO A C 1
ATOM 6309 O O . PRO A 1 778 ? 5.639 5.564 -37.437 1.00 91.12 778 PRO A O 1
ATOM 6312 N N . GLY A 1 779 ? 4.489 7.032 -38.694 1.00 91.62 779 GLY A N 1
ATOM 6313 C CA . GLY A 1 779 ? 3.165 6.711 -38.151 1.00 91.62 779 GLY A CA 1
ATOM 6314 C C . GLY A 1 779 ? 2.689 5.266 -38.379 1.00 91.62 779 GLY A C 1
ATOM 6315 O O . GLY A 1 779 ? 1.979 4.736 -37.526 1.00 91.62 779 GLY A O 1
ATOM 6316 N N . ASP A 1 780 ? 3.129 4.587 -39.444 1.00 94.00 780 ASP A N 1
ATOM 6317 C CA . ASP A 1 780 ? 2.731 3.199 -39.737 1.00 94.00 780 ASP A CA 1
ATOM 6318 C C . ASP A 1 780 ? 3.246 2.234 -38.636 1.00 94.00 780 ASP A C 1
ATOM 6320 O O . ASP A 1 780 ? 2.604 1.229 -38.323 1.00 94.00 780 ASP A O 1
ATOM 6324 N N . LEU A 1 781 ? 4.359 2.571 -37.963 1.00 95.69 781 LEU A N 1
ATOM 6325 C CA . LEU A 1 781 ? 4.857 1.828 -36.795 1.00 95.69 781 LEU A CA 1
ATOM 6326 C C . LEU A 1 781 ? 3.915 1.953 -35.584 1.00 95.69 781 LEU A C 1
ATOM 6328 O O . LEU A 1 781 ? 3.723 0.995 -34.834 1.00 95.69 781 LEU A O 1
ATOM 6332 N N . ILE A 1 782 ? 3.307 3.127 -35.394 1.00 95.69 782 ILE A N 1
ATOM 6333 C CA . ILE A 1 782 ? 2.319 3.369 -34.334 1.00 95.69 782 ILE A CA 1
ATOM 6334 C C . ILE A 1 782 ? 1.010 2.645 -34.650 1.00 95.69 782 ILE A C 1
ATOM 6336 O O . ILE A 1 782 ? 0.397 2.075 -33.749 1.00 95.69 782 ILE A O 1
ATOM 6340 N N . GLU A 1 783 ? 0.586 2.625 -35.913 1.00 94.94 783 GLU A N 1
ATOM 6341 C CA . GLU A 1 783 ? -0.578 1.844 -36.343 1.00 94.94 783 GLU A CA 1
ATOM 6342 C C . GLU A 1 783 ? -0.372 0.344 -36.105 1.00 94.94 783 GLU A C 1
ATOM 6344 O O . GLU A 1 783 ? -1.266 -0.321 -35.581 1.00 94.94 783 GLU A O 1
ATOM 6349 N N . ALA A 1 784 ? 0.819 -0.181 -36.409 1.00 95.06 784 ALA A N 1
ATOM 6350 C CA . ALA A 1 784 ? 1.181 -1.558 -36.092 1.00 95.06 784 ALA A CA 1
ATOM 6351 C C . ALA A 1 784 ? 1.116 -1.839 -34.581 1.00 95.06 784 ALA A C 1
ATOM 6353 O O . ALA A 1 784 ? 0.526 -2.836 -34.175 1.00 95.06 784 ALA A O 1
ATOM 6354 N N . ALA A 1 785 ? 1.649 -0.943 -33.744 1.00 95.56 785 ALA A N 1
ATOM 6355 C CA . ALA A 1 785 ? 1.571 -1.076 -32.289 1.00 95.56 785 ALA A CA 1
ATOM 6356 C C . ALA A 1 785 ? 0.118 -1.098 -31.777 1.00 95.56 785 ALA A C 1
ATOM 6358 O O . ALA A 1 785 ? -0.225 -1.923 -30.932 1.00 95.56 785 ALA A O 1
ATOM 6359 N N . LYS A 1 786 ? -0.755 -0.241 -32.323 1.00 95.31 786 LYS A N 1
ATOM 6360 C CA . LYS A 1 786 ? -2.185 -0.209 -31.973 1.00 95.31 786 LYS A CA 1
ATOM 6361 C C . LYS A 1 786 ? -2.916 -1.502 -32.333 1.00 95.31 786 LYS A C 1
ATOM 6363 O O . LYS A 1 786 ? -3.817 -1.893 -31.602 1.00 95.31 786 LYS A O 1
ATOM 6368 N N . LYS A 1 787 ? -2.528 -2.183 -33.420 1.00 93.38 787 LYS A N 1
ATOM 6369 C CA . LYS A 1 787 ? -3.096 -3.498 -33.778 1.00 93.38 787 LYS A CA 1
ATOM 6370 C C . LYS A 1 787 ? -2.792 -4.582 -32.738 1.00 93.38 787 LYS A C 1
ATOM 6372 O O . LYS A 1 787 ? -3.567 -5.517 -32.624 1.00 93.38 787 LYS A O 1
ATOM 6377 N N . PHE A 1 788 ? -1.717 -4.431 -31.964 1.00 92.69 788 PHE A N 1
ATOM 6378 C CA . PHE A 1 788 ? -1.399 -5.281 -30.809 1.00 92.69 788 PHE A CA 1
ATOM 6379 C C . PHE A 1 788 ? -1.963 -4.728 -29.485 1.00 92.69 788 PHE A C 1
ATOM 6381 O O . PHE A 1 788 ? -1.457 -5.046 -28.410 1.00 92.69 788 PHE A O 1
ATOM 6388 N N . SER A 1 789 ? -2.984 -3.865 -29.546 1.00 90.19 789 SER A N 1
ATOM 6389 C CA . SER A 1 789 ? -3.658 -3.259 -28.387 1.00 90.19 789 SER A CA 1
ATOM 6390 C C . SER A 1 789 ? -2.774 -2.364 -27.507 1.00 90.19 789 SER A C 1
ATOM 6392 O O . SER A 1 789 ? -3.122 -2.062 -26.363 1.00 90.19 789 SER A O 1
ATOM 6394 N N . PHE A 1 790 ? -1.632 -1.888 -28.018 1.00 95.12 790 PHE A N 1
ATOM 6395 C CA . PHE A 1 790 ? -0.822 -0.904 -27.299 1.00 95.12 790 PHE A CA 1
ATOM 6396 C C . PHE A 1 790 ? -1.440 0.490 -27.376 1.00 95.12 790 PHE A C 1
ATOM 6398 O O . PHE A 1 790 ? -1.931 0.923 -28.418 1.00 95.12 790 PHE A O 1
ATOM 6405 N N . GLY A 1 791 ? -1.371 1.228 -26.268 1.00 92.50 791 GLY A N 1
ATOM 6406 C CA . GLY A 1 791 ? -1.972 2.559 -26.159 1.00 92.50 791 GLY A CA 1
ATOM 6407 C C . GLY A 1 791 ? -3.481 2.550 -25.890 1.00 92.50 791 GLY A C 1
ATOM 6408 O O . GLY A 1 791 ? -4.074 3.624 -25.805 1.00 92.50 791 GLY A O 1
ATOM 6409 N N . SER A 1 792 ? -4.094 1.374 -25.733 1.00 93.38 792 SER A N 1
ATOM 6410 C CA . SER A 1 792 ? -5.490 1.177 -25.335 1.00 93.38 792 SER A CA 1
ATOM 6411 C C . SER A 1 792 ? -5.594 0.153 -24.203 1.00 93.38 792 SER A C 1
ATOM 6413 O O . SER A 1 792 ? -4.681 -0.638 -23.978 1.00 93.38 792 SER A O 1
ATOM 6415 N N . LYS A 1 793 ? -6.712 0.172 -23.475 1.00 94.88 793 LYS A N 1
ATOM 6416 C CA . LYS A 1 793 ? -7.056 -0.891 -22.522 1.00 94.88 793 LYS A CA 1
ATOM 6417 C C . LYS A 1 793 ? -7.251 -2.213 -23.273 1.00 94.88 793 LYS A C 1
ATOM 6419 O O . LYS A 1 793 ? -7.762 -2.191 -24.392 1.00 94.88 793 LYS A O 1
ATOM 6424 N N . THR A 1 794 ? -6.838 -3.328 -22.679 1.00 93.50 794 THR A N 1
ATOM 6425 C CA . THR A 1 794 ? -6.984 -4.670 -23.267 1.00 93.50 794 THR A CA 1
ATOM 6426 C C . THR A 1 794 ? -8.410 -5.196 -23.160 1.00 93.50 794 THR A C 1
ATOM 6428 O O . THR A 1 794 ? -8.799 -6.033 -23.967 1.00 93.50 794 THR A O 1
ATOM 6431 N N . GLY A 1 795 ? -9.196 -4.674 -22.210 1.00 91.31 795 GLY A N 1
ATOM 6432 C CA . GLY A 1 795 ? -10.569 -5.121 -21.973 1.00 91.31 795 GLY A CA 1
ATOM 6433 C C . GLY A 1 795 ? -10.673 -6.272 -20.975 1.00 91.31 795 GLY A C 1
ATOM 6434 O O . GLY A 1 795 ? -11.698 -6.940 -20.943 1.00 91.31 795 GLY A O 1
ATOM 6435 N N . ILE A 1 796 ? -9.631 -6.506 -20.171 1.00 94.69 796 ILE A N 1
ATOM 6436 C CA . ILE A 1 796 ? -9.682 -7.453 -19.054 1.00 94.69 796 ILE A CA 1
ATOM 6437 C C . ILE A 1 796 ? -10.811 -7.097 -18.077 1.00 94.69 796 ILE A C 1
ATOM 6439 O O . ILE A 1 796 ? -11.054 -5.920 -17.800 1.00 94.69 796 ILE A O 1
ATOM 6443 N N . ASP A 1 797 ? -11.443 -8.117 -17.495 1.00 94.50 797 ASP A N 1
ATOM 6444 C CA . ASP A 1 797 ? -12.513 -7.983 -16.499 1.00 94.50 797 ASP A CA 1
ATOM 6445 C C . ASP A 1 797 ? -11.985 -7.558 -15.111 1.00 94.50 797 ASP A C 1
ATOM 6447 O O . ASP A 1 797 ? -12.260 -8.187 -14.087 1.00 94.50 797 ASP A O 1
ATOM 6451 N N . LEU A 1 798 ? -11.171 -6.500 -15.065 1.00 94.44 798 LEU A N 1
ATOM 6452 C CA . LEU A 1 798 ? -10.612 -5.914 -13.848 1.00 94.44 798 LEU A CA 1
ATOM 6453 C C . LEU A 1 798 ? -10.665 -4.380 -13.912 1.00 94.44 798 LEU A C 1
ATOM 6455 O O . LEU A 1 798 ? -10.427 -3.778 -14.965 1.00 94.44 798 LEU A O 1
ATOM 6459 N N . PRO A 1 799 ? -10.926 -3.704 -12.780 1.00 91.75 799 PRO A N 1
ATOM 6460 C CA . PRO A 1 799 ? -11.026 -2.256 -12.759 1.00 91.75 799 PRO A CA 1
ATOM 6461 C C . PRO A 1 799 ? -9.638 -1.608 -12.844 1.00 91.75 799 PRO A C 1
ATOM 6463 O O . PRO A 1 799 ? -8.618 -2.206 -12.515 1.00 91.75 799 PRO A O 1
ATOM 6466 N N . TYR A 1 800 ? -9.598 -0.324 -13.202 1.00 91.12 800 TYR A N 1
ATOM 6467 C CA . TYR A 1 800 ? -8.389 0.516 -13.140 1.00 91.12 800 TYR A CA 1
ATOM 6468 C C . TYR A 1 800 ? -7.223 0.117 -14.062 1.00 91.12 800 TYR A C 1
ATOM 6470 O O . TYR A 1 800 ? -6.096 0.564 -13.834 1.00 91.12 800 TYR A O 1
ATOM 6478 N N . GLU A 1 801 ? -7.469 -0.666 -15.115 1.00 94.12 801 GLU A N 1
ATOM 6479 C CA . GLU A 1 801 ? -6.478 -0.906 -16.168 1.00 94.12 801 GLU A CA 1
ATOM 6480 C C . GLU A 1 801 ? -5.975 0.407 -16.785 1.00 94.12 801 GLU A C 1
ATOM 6482 O O . GLU A 1 801 ? -6.765 1.303 -17.111 1.00 94.12 801 GLU A O 1
ATOM 6487 N N . ILE A 1 802 ? -4.655 0.509 -16.968 1.00 94.44 802 ILE A N 1
ATOM 6488 C CA . ILE A 1 802 ? -4.032 1.643 -17.652 1.00 94.44 802 ILE A CA 1
ATOM 6489 C C . ILE A 1 802 ? -3.705 1.291 -19.115 1.00 94.44 802 ILE A C 1
ATOM 6491 O O . ILE A 1 802 ? -3.243 0.187 -19.393 1.00 94.44 802 ILE A O 1
ATOM 6495 N N . PRO A 1 803 ? -3.872 2.228 -20.065 1.00 94.62 803 PRO A N 1
ATOM 6496 C CA . PRO A 1 803 ? -3.699 1.949 -21.495 1.00 94.62 803 PRO A CA 1
ATOM 6497 C C . PRO A 1 803 ? -2.235 1.965 -21.978 1.00 94.62 803 PRO A C 1
ATOM 6499 O O . PRO A 1 803 ? -1.974 1.777 -23.165 1.00 94.62 803 PRO A O 1
ATOM 6502 N N . GLY A 1 804 ? -1.262 2.236 -21.102 1.00 93.44 804 GLY A N 1
ATOM 6503 C CA . GLY A 1 804 ? 0.102 2.565 -21.525 1.00 93.44 804 GLY A CA 1
ATOM 6504 C C . GLY A 1 804 ? 0.158 3.891 -22.300 1.00 93.44 804 GLY A C 1
ATOM 6505 O O . GLY A 1 804 ? -0.727 4.741 -22.178 1.00 93.44 804 GLY A O 1
ATOM 6506 N N . LYS A 1 805 ? 1.221 4.105 -23.078 1.00 94.94 805 LYS A N 1
ATOM 6507 C CA . LYS A 1 805 ? 1.403 5.305 -23.903 1.00 94.94 805 LYS A CA 1
ATOM 6508 C C . LYS A 1 805 ? 2.268 4.998 -25.118 1.00 94.94 805 LYS A C 1
ATOM 6510 O O . LYS A 1 805 ? 3.355 4.443 -24.987 1.00 94.94 805 LYS A O 1
ATOM 6515 N N . LEU A 1 806 ? 1.794 5.426 -26.284 1.00 95.12 806 LEU A N 1
ATOM 6516 C CA . LEU A 1 806 ? 2.548 5.404 -27.532 1.00 95.12 806 LEU A CA 1
ATOM 6517 C C . LEU A 1 806 ? 3.197 6.777 -27.803 1.00 95.12 806 LEU A C 1
ATOM 6519 O O . LEU A 1 806 ? 2.639 7.804 -27.399 1.00 95.12 806 LEU A O 1
ATOM 6523 N N . PRO A 1 807 ? 4.348 6.824 -28.496 1.00 94.38 807 PRO A N 1
ATOM 6524 C CA . PRO A 1 807 ? 4.957 8.077 -28.936 1.00 94.38 807 PRO A CA 1
ATOM 6525 C C . PRO A 1 807 ? 4.090 8.870 -29.920 1.00 94.38 807 PRO A C 1
ATOM 6527 O O . PRO A 1 807 ? 3.386 8.290 -30.744 1.00 94.38 807 PRO A O 1
ATOM 6530 N N . SER A 1 808 ? 4.188 10.201 -29.869 1.00 93.62 808 SER A N 1
ATOM 6531 C CA . SER A 1 808 ? 3.419 11.123 -30.724 1.00 93.62 808 SER A CA 1
ATOM 6532 C C . SER A 1 808 ? 4.279 11.998 -31.642 1.00 93.62 808 SER A C 1
ATOM 6534 O O . SER A 1 808 ? 3.740 12.754 -32.438 1.00 93.62 808 SER A O 1
ATOM 6536 N N . ASP A 1 809 ? 5.605 11.946 -31.512 1.00 94.31 809 ASP A N 1
ATOM 6537 C CA . ASP A 1 809 ? 6.559 12.853 -32.164 1.00 94.31 809 ASP A CA 1
ATOM 6538 C C . ASP A 1 809 ? 7.401 12.179 -33.262 1.00 94.31 809 ASP A C 1
ATOM 6540 O O . ASP A 1 809 ? 8.351 12.786 -33.761 1.00 94.31 809 ASP A O 1
ATOM 6544 N N . LEU A 1 810 ? 7.069 10.940 -33.653 1.00 93.69 810 LEU A N 1
ATOM 6545 C CA . LEU A 1 810 ? 7.919 10.117 -34.525 1.00 93.69 810 LEU A CA 1
ATOM 6546 C C . LEU A 1 810 ? 8.147 10.710 -35.921 1.00 93.69 810 LEU A C 1
ATOM 6548 O O . LEU A 1 810 ? 9.215 10.498 -36.489 1.00 93.69 810 LEU A O 1
ATOM 6552 N N . ASP A 1 811 ? 7.193 11.479 -36.452 1.00 90.56 811 ASP A N 1
ATOM 6553 C CA . ASP A 1 811 ? 7.325 12.125 -37.767 1.00 90.56 811 ASP A CA 1
ATOM 6554 C C . ASP A 1 811 ? 8.348 13.273 -37.765 1.00 90.56 811 ASP A C 1
ATOM 6556 O O . ASP A 1 811 ? 8.967 13.568 -38.785 1.00 90.56 811 ASP A O 1
ATOM 6560 N N . THR A 1 812 ? 8.549 13.918 -36.613 1.00 92.81 812 THR A N 1
ATOM 6561 C CA . THR A 1 812 ? 9.451 15.075 -36.456 1.00 92.81 812 THR A CA 1
ATOM 6562 C C . THR A 1 812 ? 10.750 14.744 -35.728 1.00 92.81 812 THR A C 1
ATOM 6564 O O . THR A 1 812 ? 11.682 15.546 -35.730 1.00 92.81 812 THR A O 1
ATOM 6567 N N . ASN A 1 813 ? 10.827 13.570 -35.097 1.00 95.19 813 ASN A N 1
ATOM 6568 C CA . ASN A 1 813 ? 11.946 13.155 -34.262 1.00 95.19 813 ASN A CA 1
ATOM 6569 C C . ASN A 1 813 ? 12.525 11.811 -34.742 1.00 95.19 813 ASN A C 1
ATOM 6571 O O . ASN A 1 813 ? 12.197 10.761 -34.182 1.00 95.19 813 ASN A O 1
ATOM 6575 N N . PRO A 1 814 ? 13.447 11.822 -35.727 1.00 95.25 814 PRO A N 1
ATOM 6576 C CA . PRO A 1 814 ? 14.076 10.603 -36.235 1.00 95.25 814 PRO A CA 1
ATOM 6577 C C . PRO A 1 814 ? 14.804 9.790 -35.153 1.00 95.25 814 PRO A C 1
ATOM 6579 O O . PRO A 1 814 ? 14.781 8.564 -35.171 1.00 95.25 814 PRO A O 1
ATOM 6582 N N . THR A 1 815 ? 15.406 10.447 -34.153 1.00 96.69 815 THR A N 1
ATOM 6583 C CA . THR A 1 815 ? 16.021 9.736 -33.013 1.00 96.69 815 THR A CA 1
ATOM 6584 C C . THR A 1 815 ? 14.965 9.014 -32.172 1.00 96.69 815 THR A C 1
ATOM 6586 O O . THR A 1 815 ? 15.178 7.873 -31.764 1.00 96.69 815 THR A O 1
ATOM 6589 N N . GLY A 1 816 ? 13.819 9.660 -31.938 1.00 95.94 816 GLY A N 1
ATOM 6590 C CA . GLY A 1 816 ? 12.662 9.065 -31.269 1.00 95.94 816 GLY A CA 1
ATOM 6591 C C . GLY A 1 816 ? 12.092 7.875 -32.042 1.00 95.94 816 GLY A C 1
ATOM 6592 O O . GLY A 1 816 ? 11.785 6.855 -31.427 1.00 95.94 816 GLY A O 1
ATOM 6593 N N . LEU A 1 817 ? 12.030 7.951 -33.376 1.00 97.25 817 LEU A N 1
ATOM 6594 C CA . LEU A 1 817 ? 11.626 6.838 -34.244 1.00 97.25 817 LEU A CA 1
ATOM 6595 C C . LEU A 1 817 ? 12.557 5.630 -34.085 1.00 97.25 817 LEU A C 1
ATOM 6597 O O . LEU A 1 817 ? 12.085 4.528 -33.810 1.00 97.25 817 LEU A O 1
ATOM 6601 N N . TYR A 1 818 ? 13.874 5.833 -34.180 1.00 97.44 818 TYR A N 1
ATOM 6602 C CA . TYR A 1 818 ? 14.853 4.744 -34.058 1.00 97.44 818 TYR A CA 1
ATOM 6603 C C . TYR A 1 818 ? 14.843 4.114 -32.660 1.00 97.44 818 TYR A C 1
ATOM 6605 O O . TYR A 1 818 ? 14.940 2.898 -32.517 1.00 97.44 818 TYR A O 1
ATOM 6613 N N . ALA A 1 819 ? 14.679 4.931 -31.617 1.00 96.44 819 ALA A N 1
ATOM 6614 C CA . ALA A 1 819 ? 14.521 4.444 -30.251 1.00 96.44 819 ALA A CA 1
ATOM 6615 C C . ALA A 1 819 ? 13.194 3.684 -30.057 1.00 96.44 819 ALA A C 1
ATOM 6617 O O . ALA A 1 819 ? 13.170 2.645 -29.398 1.00 96.44 819 ALA A O 1
ATOM 6618 N N . THR A 1 820 ? 12.099 4.151 -30.658 1.00 97.06 820 THR A N 1
ATOM 6619 C CA . THR A 1 820 ? 10.796 3.469 -30.594 1.00 97.06 820 THR A CA 1
ATOM 6620 C C . THR A 1 820 ? 10.831 2.130 -31.320 1.00 97.06 820 THR A C 1
ATOM 6622 O O . THR A 1 820 ? 10.299 1.159 -30.800 1.00 97.06 820 THR A O 1
ATOM 6625 N N . ALA A 1 821 ? 11.536 2.030 -32.451 1.00 97.38 821 ALA A N 1
ATOM 6626 C CA . ALA A 1 821 ? 11.705 0.785 -33.206 1.00 97.38 821 ALA A CA 1
ATOM 6627 C C . ALA A 1 821 ? 12.328 -0.365 -32.384 1.00 97.38 821 ALA A C 1
ATOM 6629 O O . ALA A 1 821 ? 12.176 -1.536 -32.735 1.00 97.38 821 ALA A O 1
ATOM 6630 N N . ILE A 1 822 ? 13.001 -0.040 -31.274 1.00 96.50 822 ILE A N 1
ATOM 6631 C CA . ILE A 1 822 ? 13.573 -0.994 -30.312 1.00 96.50 822 ILE A CA 1
ATOM 6632 C C . ILE A 1 822 ? 12.865 -0.971 -28.943 1.00 96.50 822 ILE A C 1
ATOM 6634 O O . ILE A 1 822 ? 13.435 -1.421 -27.946 1.00 96.50 822 ILE A O 1
ATOM 6638 N N . GLY A 1 823 ? 11.655 -0.411 -28.888 1.00 94.62 823 GLY A N 1
ATOM 6639 C CA . GLY A 1 823 ? 10.784 -0.371 -27.715 1.00 94.62 823 GLY A CA 1
ATOM 6640 C C . GLY A 1 823 ? 11.190 0.613 -26.618 1.00 94.62 823 GLY A C 1
ATOM 6641 O O . GLY A 1 823 ? 10.899 0.366 -25.446 1.00 94.62 823 GLY A O 1
ATOM 6642 N N . GLN A 1 824 ? 11.904 1.686 -26.965 1.00 93.69 824 GLN A N 1
ATOM 6643 C CA . GLN A 1 824 ? 12.311 2.757 -26.045 1.00 93.69 824 GLN A CA 1
ATOM 6644 C C . GLN A 1 824 ? 11.558 4.069 -26.345 1.00 93.69 824 GLN A C 1
ATOM 6646 O O . GLN A 1 824 ? 10.443 4.048 -26.859 1.00 93.69 824 GLN A O 1
ATOM 6651 N N . HIS A 1 825 ? 12.168 5.220 -26.026 1.00 93.69 825 HIS A N 1
ATOM 6652 C CA . HIS A 1 825 ? 11.570 6.557 -26.130 1.00 93.69 825 HIS A CA 1
ATOM 6653 C C . HIS A 1 825 ? 10.405 6.743 -25.145 1.00 93.69 825 HIS A C 1
ATOM 6655 O O . HIS A 1 825 ? 10.526 6.376 -23.978 1.00 93.69 825 HIS A O 1
ATOM 6661 N N . THR A 1 826 ? 9.301 7.352 -25.572 1.00 92.69 826 THR A N 1
ATOM 6662 C CA . THR A 1 826 ? 8.113 7.609 -24.745 1.00 92.69 826 THR A CA 1
ATOM 6663 C C . THR A 1 826 ? 7.111 6.450 -24.749 1.00 92.69 826 THR A C 1
ATOM 6665 O O . THR A 1 826 ? 6.037 6.585 -24.161 1.00 92.69 826 THR A O 1
ATOM 6668 N N . LEU A 1 827 ? 7.469 5.322 -25.377 1.00 94.25 827 LEU A N 1
ATOM 6669 C CA . LEU A 1 827 ? 6.685 4.093 -25.378 1.00 94.25 827 LEU A CA 1
ATOM 6670 C C . LEU A 1 827 ? 6.694 3.454 -23.987 1.00 94.25 827 LEU A C 1
ATOM 6672 O O . LEU A 1 827 ? 7.749 3.058 -23.492 1.00 94.25 827 LEU A O 1
ATOM 6676 N N . ILE A 1 828 ? 5.516 3.278 -23.400 1.00 94.81 828 ILE A N 1
ATOM 6677 C CA . ILE A 1 828 ? 5.323 2.468 -22.196 1.00 94.81 828 ILE A CA 1
ATOM 6678 C C . ILE A 1 828 ? 4.116 1.551 -22.383 1.00 94.81 828 ILE A C 1
ATOM 6680 O O . ILE A 1 828 ? 3.068 1.984 -22.859 1.00 94.81 828 ILE A O 1
ATOM 6684 N N . VAL A 1 829 ? 4.260 0.288 -22.001 1.00 95.50 829 VAL A N 1
ATOM 6685 C CA . VAL A 1 829 ? 3.221 -0.744 -22.114 1.00 95.50 829 VAL A CA 1
ATOM 6686 C C . VAL A 1 829 ? 3.136 -1.540 -20.817 1.00 95.50 829 VAL A C 1
ATOM 6688 O O . VAL A 1 829 ? 4.112 -1.616 -20.062 1.00 95.50 829 VAL A O 1
ATOM 6691 N N . THR A 1 830 ? 1.971 -2.114 -20.539 1.00 96.06 830 THR A N 1
ATOM 6692 C CA . THR A 1 830 ? 1.786 -3.001 -19.385 1.00 96.06 830 THR A CA 1
ATOM 6693 C C . THR A 1 830 ? 2.283 -4.422 -19.697 1.00 96.06 830 THR A C 1
ATOM 6695 O O . THR A 1 830 ? 2.328 -4.830 -20.867 1.00 96.06 830 THR A O 1
ATOM 6698 N N . PRO A 1 831 ? 2.662 -5.215 -18.678 1.00 96.06 831 PRO A N 1
ATOM 6699 C CA . PRO A 1 831 ? 2.929 -6.642 -18.862 1.00 96.06 831 PRO A CA 1
ATOM 6700 C C . PRO A 1 831 ? 1.756 -7.395 -19.505 1.00 96.06 831 PRO A C 1
ATOM 6702 O O . PRO A 1 831 ? 1.983 -8.220 -20.388 1.00 96.06 831 PRO A O 1
ATOM 6705 N N . LEU A 1 832 ? 0.513 -7.061 -19.140 1.00 96.69 832 LEU A N 1
ATOM 6706 C CA . LEU A 1 832 ? -0.691 -7.636 -19.745 1.00 96.69 832 LEU A CA 1
ATOM 6707 C C . LEU A 1 832 ? -0.791 -7.329 -21.245 1.00 96.69 832 LEU A C 1
ATOM 6709 O O . LEU A 1 832 ? -0.981 -8.244 -22.039 1.00 96.69 832 LEU A O 1
ATOM 6713 N N . GLN A 1 833 ? -0.574 -6.076 -21.657 1.00 96.69 833 GLN A N 1
ATOM 6714 C CA . GLN A 1 833 ? -0.516 -5.715 -23.078 1.00 96.69 833 GLN A CA 1
ATOM 6715 C C . GLN A 1 833 ? 0.554 -6.528 -23.821 1.00 96.69 833 GLN A C 1
ATOM 6717 O O . GLN A 1 833 ? 0.329 -6.992 -24.936 1.00 96.69 833 GLN A O 1
ATOM 6722 N N . THR A 1 834 ? 1.716 -6.746 -23.198 1.00 96.25 834 THR A N 1
ATOM 6723 C CA . THR A 1 834 ? 2.775 -7.578 -23.791 1.00 96.25 834 THR A CA 1
ATOM 6724 C C . THR A 1 834 ? 2.339 -9.041 -23.935 1.00 96.25 834 THR A C 1
ATOM 6726 O O . THR A 1 834 ? 2.620 -9.657 -24.960 1.00 96.25 834 THR A O 1
ATOM 6729 N N . ALA A 1 835 ? 1.620 -9.598 -22.958 1.00 95.69 835 ALA A N 1
ATOM 6730 C CA . ALA A 1 835 ? 1.066 -10.948 -23.059 1.00 95.69 835 ALA A CA 1
ATOM 6731 C C . ALA A 1 835 ? 0.025 -11.064 -24.187 1.00 95.69 835 ALA A C 1
ATOM 6733 O O . ALA A 1 835 ? 0.044 -12.051 -24.925 1.00 95.69 835 ALA A O 1
ATOM 6734 N N . VAL A 1 836 ? -0.815 -10.038 -24.374 1.00 95.06 836 VAL A N 1
ATOM 6735 C CA . VAL A 1 836 ? -1.748 -9.933 -25.510 1.00 95.06 836 VAL A CA 1
ATOM 6736 C C . VAL A 1 836 ? -0.994 -9.932 -26.836 1.00 95.06 836 VAL A C 1
ATOM 6738 O O . VAL A 1 836 ? -1.296 -10.754 -27.692 1.00 95.06 836 VAL A O 1
ATOM 6741 N N . GLN A 1 837 ? 0.054 -9.113 -26.980 1.00 94.88 837 GLN A N 1
ATOM 6742 C CA . GLN A 1 837 ? 0.889 -9.108 -28.186 1.00 94.88 837 GLN A CA 1
ATOM 6743 C C . GLN A 1 837 ? 1.446 -10.505 -28.508 1.00 94.88 837 GLN A C 1
ATOM 6745 O O . GLN A 1 837 ? 1.349 -10.966 -29.645 1.00 94.88 837 GLN A O 1
ATOM 6750 N N . LEU A 1 838 ? 2.055 -11.175 -27.526 1.00 94.94 838 LEU A N 1
ATOM 6751 C CA . LEU A 1 838 ? 2.661 -12.495 -27.731 1.00 94.94 838 LEU A CA 1
ATOM 6752 C C . LEU A 1 838 ? 1.609 -13.561 -28.055 1.00 94.94 838 LEU A C 1
ATOM 6754 O O . LEU A 1 838 ? 1.844 -14.419 -28.906 1.00 94.94 838 LEU A O 1
ATOM 6758 N N . THR A 1 839 ? 0.438 -13.464 -27.432 1.00 94.06 839 THR A N 1
ATOM 6759 C CA . THR A 1 839 ? -0.699 -14.343 -27.705 1.00 94.06 839 THR A CA 1
ATOM 6760 C C . THR A 1 839 ? -1.198 -14.167 -29.131 1.00 94.06 839 THR A C 1
ATOM 6762 O O . THR A 1 839 ? -1.217 -15.152 -29.865 1.00 94.06 839 THR A O 1
ATOM 6765 N N . SER A 1 840 ? -1.455 -12.931 -29.567 1.00 91.75 840 SER A N 1
ATOM 6766 C CA . SER A 1 840 ? -1.861 -12.646 -30.946 1.00 91.75 840 SER A CA 1
ATOM 6767 C C . SER A 1 840 ? -0.819 -13.099 -31.970 1.00 91.75 840 SER A C 1
ATOM 6769 O O . SER A 1 840 ? -1.163 -13.473 -33.079 1.00 91.75 840 SER A O 1
ATOM 6771 N N . ILE A 1 841 ? 0.478 -13.105 -31.646 1.00 92.38 841 ILE A N 1
ATOM 6772 C CA . ILE A 1 841 ? 1.486 -13.676 -32.557 1.00 92.38 841 ILE A CA 1
ATOM 6773 C C . ILE A 1 841 ? 1.385 -15.208 -32.587 1.00 92.38 841 ILE A C 1
ATOM 6775 O O . ILE A 1 841 ? 1.415 -15.811 -33.658 1.00 92.38 841 ILE A O 1
ATOM 6779 N N . SER A 1 842 ? 1.272 -15.846 -31.421 1.00 92.38 842 SER A N 1
ATOM 6780 C CA . SER A 1 842 ? 1.266 -17.312 -31.309 1.00 92.38 842 SER A CA 1
ATOM 6781 C C . SER A 1 842 ? -0.007 -17.981 -31.832 1.00 92.38 842 SER A C 1
ATOM 6783 O O . SER A 1 842 ? 0.065 -19.118 -32.293 1.00 92.38 842 SER A O 1
ATOM 6785 N N . ASN A 1 843 ? -1.143 -17.282 -31.826 1.00 91.62 843 ASN A N 1
ATOM 6786 C CA . ASN A 1 843 ? -2.411 -17.783 -32.355 1.00 91.62 843 ASN A CA 1
ATOM 6787 C C . ASN A 1 843 ? -2.631 -17.451 -33.848 1.00 91.62 843 ASN A C 1
ATOM 6789 O O . ASN A 1 843 ? -3.707 -17.715 -34.374 1.00 91.62 843 ASN A O 1
ATOM 6793 N N . GLY A 1 844 ? -1.634 -16.888 -34.544 1.00 88.56 844 GLY A N 1
ATOM 6794 C CA . GLY A 1 844 ? -1.719 -16.584 -35.978 1.00 88.56 844 GLY A CA 1
ATOM 6795 C C . GLY A 1 844 ? -2.304 -15.211 -36.333 1.00 88.56 844 GLY A C 1
ATOM 6796 O O . GLY A 1 844 ? -2.631 -14.980 -37.495 1.00 88.56 844 GLY A O 1
ATOM 6797 N N . GLY A 1 845 ? -2.395 -14.287 -35.376 1.00 83.12 845 GLY A N 1
ATOM 6798 C CA . GLY A 1 845 ? -2.840 -12.904 -35.579 1.00 83.12 845 GLY A CA 1
ATOM 6799 C C . GLY A 1 845 ? -4.274 -12.629 -35.126 1.00 83.12 845 GLY A C 1
ATOM 6800 O O . GLY A 1 845 ? -4.832 -11.612 -35.541 1.00 83.12 845 GLY A O 1
ATOM 6801 N N . HIS A 1 846 ? -4.862 -13.533 -34.337 1.00 77.31 846 HIS A N 1
ATOM 6802 C CA . HIS A 1 846 ? -6.253 -13.488 -33.887 1.00 77.31 846 HIS A CA 1
ATOM 6803 C C . HIS A 1 846 ? -6.443 -12.758 -32.554 1.00 77.31 846 HIS A C 1
ATOM 6805 O O . HIS A 1 846 ? -5.531 -12.798 -31.688 1.00 77.31 846 HIS A O 1
#

Radius of gyration: 37.85 Å; chains: 1; bounding box: 145×68×107 Å

pLDDT: mean 85.92, std 11.91, range [34.69, 98.06]

Foldseek 3Di:
DDDDDDDDDDPVVVVVVVVVVVVVVVVVVVCCCVVPVCVVVVVVVVQFFDWDKDWFFFAFAFEAEQVRHTQKHKDKFKFKWFQQLLLPLFDQWDFDADPVRDTDTDRRSLVLLLVVLVVCCVLVVHDSVVSSLVSVLCCVAQNGPIDTPDIGDDPVSLVVQVVCCVVRQRIDIDIDIFMDRVVFFQCCQQAAAKAQQDPVNVVVLVVLLVVLVVVLVCVVVVHPDDDPPPDPDNVVSVVVNVLSVFQVDDSGDIAGDFHPRNLCRSQRRFGIWIWTFTAGSRGHTPDTDPPTDHTDHHHHHYANEDSVVSLVQQQVLQAVLVVLVPDDDDDDDPDDNPQADFNFDKDWDWDADLQPRGTHYTYIPPTGGSVCNSVVVVLSVCVLVVDPVNLQCLQLQVAWDWGWHADPVVRDIDIDTDRPFLLNLCSNQDGDPPPLSVCLVPQVFWPLSLLVCLVVVPDDLVSVLSSVLLWDSVLQDPVLCVQRRRPTSRRSSVLLSLLSLQLVVVLVVVLVVCVVPVLVVCCVPCLVVQLVVVVVVCVVVVHRDHRSVVVSVVVSCVVSVVVCVVCSLQLLLCLLPVDGDDDPCSVVSVVVSVCLVVVHPPVRPNSVSSVVLSVVCVSDDPVSSSSSSVGRDGLVVFAAFRPDDDPQDPDDPDRDTSNSSSSSSADNVGSAHNHRLQFQNWDQPFQLLLVLLLVLLVVLCVVVVDDQWKWFQAWDDDDPWIFGTATPVRHTHTCCHPNAGQDHAPDRGPTIDDSVSCSVRVGLNRLLCSQVPRRPALCSSVVSLVLLQAQHFPPPSTPNGDRWDDDDCVRPHSNQSSQVSRRDDSGIDGNNSSNSNVSCVVNVND

Secondary structure (DSSP, 8-state):
-------PPPHHHHHHHHHHHHHHHHHHHHHHIIIIITHHHHHHHHHSPPPEEEEEPPPPPPEE-TT--EEEEEEEEEEEEE-HHHHTTS-S-EEEE-TTS-EEEE-HHHHHHHHHHHHHHHHHT--HHHHHHHHHHHHTT-TTSPEEEESSPPHHHHHHHHHHTTTSTTEEEEEEEEEE-TTTTTTHHHH--EEEPPHHHHHHHHHHHHHHHHHHHHHHTT---PPPTT-SSHHHHHHHHHHHHHH---TT-EEE-SHHHHHTHHHHH-B-EEEEEEE-TTS-EEEEPTTPBPPBPPPPEE-S--HHHHHHHHHHHHHHHHHHHS----SSS--PPPTT--SS--EEEEEE-TTT--EEEEEEES---THHHHTT-HHHHHHHHT-HHHHHHHHTTSS-EEEEEEETTTTEEEEEEE---HHHHHHHHS-TT-HHHHHHHTTT-BHHHHHHHHHHT-S-HHHHHHHHHH--TTS--HHHHHHHTTSBHHHHHHHHHHHHHHHHHHHHHHHHHHHHTHHHHHHHHHHHHHHHHHHHHHHHTTPPPPPHHHHHHHHHHHHHHHHHHHHHHHHHHHHHHS-S---TTHHHHHHHHHHHHTTTTTTSTTHHHHHHHHHHHTTS-HHHHHHHHTT---GGG--PBPSS----TT-SSS--BHHHHHGGGS-TT---TTS-TTTS--B--GGGGHHHHHHHHHHHHHHHTPPPP-EEEEEEEETTEEEEEEETTS-EEESEETTEEPPPPSSSEEEEE-HHHHHHHT-HHHHHHIIIIISSSHHHHHHHHHHTTTTS----SSTT----B--S-TTT-HHHHHHHTTT-TT-BB-HHHHHHHHHHHHTT--